Protein 2CXN (pdb70)

Secondary structure (DSSP, 8-state):
--HHHH-HHHHHHHHHHHHHGGG--HHHHHHH-TTHHHHTEEEEE-SS-EEEEE-TTSS--HHHHHHHHHHHHHTTHHHHHHHHHTT---BTTTTB---HHHHT-TT----EETTEESHHHHHHHHHHHHHHHHHHHTT-SB-TTS-B--EEEEE--GGGTHHHHHHHHHTGGGGTTSPEEEEE--SSHHHHHHHHTT--TTTEEEEEE-SSS--HHHHHHHHHHHHHHHHHH--GGGGGGTEEEEES-HHHHHHHT--GGGEEE--TTS-GGG-TTTGGGHHHHHHH-HHHHHHHHHHHHHHHHHHHHS-GGG-HHHHHHHHHHIIIIIS---EEEEEES-GGGTTHHHHHIIIIIIHH---B-TTSPBPSS--PPEEE---TTTTHHHHHHHHHHSS----EEEEEEEE-S---GGGHHHHHHHHHHHHHHHHHHH-B-HHHHHHHHHHTT--HHHHHHHGGGG-B-----EEEEEEEE--HHHHHHHHHHHHHHHHHHHHHHT--TT--GGGHHHHHHHHHHGGGGSSSSPP-SS-HHHHHHHHHHHHHTT---/--TTTT-HHHHHHHHHHHHHGGG--HHHHHHH-TTHHHHTEEEEE-SS-EEEEE-TTSS--HHHHHHHHHHHHHTTHHHHHHHHHTT---BTTTTB---HHHHT-TT----EETTEESHHHHHHHHHHHHHHHHHHHTT-SB-TTSPBP-EEEEE--GGGTHHHHHHHHHTGGG-TTSPEEEEE--SSHHHHHHHHHT--TTTEEEEEE-SSS--HHHHHHHHHHHHHHHHHH--GGGGGGTEEEESS-HHHHHHHT--GGGEE---TTS-GGG-TTTGGGHHHHHHH-HHHHHHHHHHHHHHHHHHHHS-GGG-HHHHHHHHHHIIIIIS---EEEEEES-GGGTTHHHHHIIIIIIHH---B-TTSPBPSS--PPEEE---TTGGGGTTHHHHHHSS----EEEEEEEE-S--HHHHHHHHHHHHHHHHHHHHHHH-B-HHHHHHHHHHTT--HHHHHHHHHHH-B-----EEEEEEEE--HHHHHHHHHHHHHHHHHHHHHHT--TT--GGGHHHHHHHHHHGGGSSSSPPP-SS-HHHHHHHHHHHHHTT---

Foldseek 3Di:
DFDLVVQPLNVVLLVCLVVPLVVQALVVVCVVDVCLQVQAWAWDDLVVWTKIWGQSLASDDPVSLVSLLVLLVSLPVLVVLVCLQQFNQLLPVVSGHAPLLLLLQPVLDFRDHPRDGPNVLSVVLLVLLQVVLCCQLVQNQFAPVGGHAQEEEEQEEDLLFLLLVLLCLLAVVLQVSFHHYHYAYALPVVRLVVVVVPDDLRRYAYEQEDAALPDPSRLVSVVVVVVVSCVPNVDLVSCQSHYAYEYQDPPSCVVSSYDPSRYRYDDPSQFSLSDCSGPSVSSVCRRNNSVLSSLLSQLLNSLSCLQNPPRLSNRQLSSLLSSVCCCCFNVNAQEEEEEEQDSSSFSVQVSVQCLQCQQWVDAAFPVRDGFPGDITHRTYYGYPPVRVVPCVCCVFDNDHQYEYEYEYAPDDPDCPPVNVVVVVSVVCSVVSSVCLSNWAALVRQLVVCVVVVDDPVRSVVCRVVRTTPHSRGYIYMYMHYSGSSNVSNVVSSNSSSSVSRCSSSRHGSRDRPPVPVVVVVCVVCVVVLPDLDQDDPDPPVVSVVSNVCSVPVPDDD/DDPLVPDVLNVVLLVCLVVPLVVQALVVQCVVDVCLQVQQWAWDDLVVWTKIWGQSLASDDPVSLVSLLVLLVSLCVLVVLVCLQQQHQQLPVVSGHAPLLLLLQPVLDFRDHPRDGCNVVSVVLLVLLQVVLCCQLVQVQFAPVGGHAQEEEEFEEDLLFLLLVLLCLLAVVLQVSFHHYHYAYDLPVVRLVVVCVPDDLRHYAYEQEDAQCVPVSSVSSVVVVVVVSCVVNVDLQSNQSRYAYAYDNQPSCVVSSHDSSRHRYDDPSQFSLSDCSGVSVSSVCRRNNSVLSSLLSQLLNSLSCLQNPDSLSNRQLSSLLSSVCCCCFNVNAQEEEEEEQDSSSFSVQVSVQCLQCQQWVDAAFPVRDGFPTDITHRTYYGYPPVCVVPPVCCVFDNDHQYEYEYEYAPDDPDCPPVNPVVVVSVVCSVVSQVCLSPWADLVRLLVVCVVVVDDPVRSVVCRVVRTTPHSRGYIYIYMHYSGSSNNSNVVSSNSSSSVSRCSSSNHGSRDRPPVPVVVVVCVVCVVVLPDQDQDDPDPPVVSVVSNCCSVPVVDDD

CATH classification: 3.40.50.10490 (+2 more: 3.40.50.10490, 1.10.1390.10)

Organism: Mus musculus (NCBI:txid10090)

Structure (mmCIF, N/CA/C/O backbone):
data_2CXN
#
_entry.id   2CXN
#
_cell.length_a   69.951
_cell.length_b   116.025
_cell.length_c   73.208
_cell.angle_alpha   90.00
_cell.angle_beta   101.67
_cell.angle_gamma   90.00
#
_symmetry.space_group_name_H-M   'P 1 21 1'
#
loop_
_entity.id
_entity.type
_entity.pdbx_description
1 polymer 'Glucose-6-phosphate isomerase'
2 non-polymer 'PHOSPHATE ION'
3 non-polymer GLYCEROL
4 water water
#
loop_
_atom_site.group_PDB
_atom_site.id
_atom_site.type_symbol
_atom_site.label_atom_id
_atom_site.label_alt_id
_atom_site.label_comp_id
_atom_site.label_asym_id
_atom_site.label_entity_id
_atom_site.label_seq_id
_atom_site.pdbx_PDB_ins_code
_atom_site.Cartn_x
_atom_site.Cartn_y
_atom_site.Cartn_z
_atom_site.occupancy
_atom_site.B_iso_or_equiv
_atom_site.auth_seq_id
_atom_site.auth_comp_id
_atom_site.auth_asym_id
_atom_site.auth_atom_id
_atom_site.pdbx_PDB_model_num
ATOM 1 N N . MET A 1 1 ? 8.200 -25.983 -9.185 1.00 22.34 1 MET A N 1
ATOM 2 C CA . MET A 1 1 ? 9.371 -25.215 -8.667 1.00 21.90 1 MET A CA 1
ATOM 3 C C . MET A 1 1 ? 9.476 -23.837 -9.333 1.00 20.98 1 MET A C 1
ATOM 4 O O . MET A 1 1 ? 8.571 -23.414 -10.057 1.00 21.21 1 MET A O 1
ATOM 9 N N . ALA A 1 2 ? 10.579 -23.139 -9.077 1.00 19.69 2 ALA A N 1
ATOM 10 C CA . ALA A 1 2 ? 10.776 -21.782 -9.580 1.00 18.43 2 ALA A CA 1
ATOM 11 C C . ALA A 1 2 ? 11.885 -21.746 -10.629 1.00 17.52 2 ALA A C 1
ATOM 12 O O . ALA A 1 2 ? 12.647 -22.704 -10.757 1.00 17.17 2 ALA A O 1
ATOM 14 N N . ALA A 1 3 ? 11.978 -20.640 -11.367 1.00 16.69 3 ALA A N 1
ATOM 15 C CA . ALA A 1 3 ? 12.944 -20.512 -12.461 1.00 16.24 3 ALA A CA 1
ATOM 16 C C . ALA A 1 3 ? 14.394 -20.784 -12.046 1.00 15.99 3 ALA A C 1
ATOM 17 O O . ALA A 1 3 ? 15.109 -21.511 -12.735 1.00 15.82 3 ALA A O 1
ATOM 19 N N . LEU A 1 4 ? 14.830 -20.212 -10.924 1.00 15.68 4 LEU A N 1
ATOM 20 C CA . LEU A 1 4 ? 16.213 -20.399 -10.484 1.00 15.40 4 LEU A CA 1
ATOM 21 C C . LEU A 1 4 ? 16.528 -21.859 -10.149 1.00 15.44 4 LEU A C 1
ATOM 22 O O . LEU A 1 4 ? 17.532 -22.404 -10.616 1.00 15.18 4 LEU A O 1
ATOM 27 N N . THR A 1 5 ? 15.667 -22.487 -9.353 1.00 15.48 5 THR A N 1
ATOM 28 C CA . THR A 1 5 ? 15.906 -23.861 -8.909 1.00 15.84 5 THR A CA 1
ATOM 29 C C . THR A 1 5 ? 15.759 -24.886 -10.035 1.00 16.00 5 THR A C 1
ATOM 30 O O . THR A 1 5 ? 16.379 -25.948 -9.988 1.00 16.09 5 THR A O 1
ATOM 34 N N . ARG A 1 6 ? 14.955 -24.555 -11.044 1.00 16.20 6 ARG A N 1
ATOM 35 C CA . ARG A 1 6 ? 14.779 -25.409 -12.221 1.00 16.65 6 ARG A CA 1
ATOM 36 C C . ARG A 1 6 ? 15.948 -25.288 -13.199 1.00 16.60 6 ARG A C 1
ATOM 37 O O . ARG A 1 6 ? 16.125 -26.137 -14.074 1.00 16.87 6 ARG A O 1
ATOM 45 N N . ASN A 1 7 ? 16.740 -24.231 -13.043 1.00 16.28 7 ASN A N 1
ATOM 46 C CA . ASN A 1 7 ? 17.851 -23.931 -13.943 1.00 16.32 7 ASN A CA 1
ATOM 47 C C . ASN A 1 7 ? 19.032 -24.892 -13.735 1.00 16.55 7 ASN A C 1
ATOM 48 O O . ASN A 1 7 ? 19.521 -25.035 -12.615 1.00 16.44 7 ASN A O 1
ATOM 53 N N . PRO A 1 8 ? 19.488 -25.547 -14.808 1.00 16.87 8 PRO A N 1
ATOM 54 C CA . PRO A 1 8 ? 20.547 -26.564 -14.700 1.00 17.08 8 PRO A CA 1
ATOM 55 C C . PRO A 1 8 ? 21.911 -26.001 -14.278 1.00 16.98 8 PRO A C 1
ATOM 56 O O . PRO A 1 8 ? 22.679 -26.712 -13.622 1.00 17.27 8 PRO A O 1
ATOM 60 N N . GLN A 1 9 ? 22.200 -24.755 -14.645 1.00 17.15 9 GLN A N 1
ATOM 61 C CA . GLN A 1 9 ? 23.444 -24.098 -14.244 1.00 17.05 9 GLN A CA 1
ATOM 62 C C . GLN A 1 9 ? 23.440 -23.817 -12.743 1.00 16.80 9 GLN A C 1
ATOM 63 O O . GLN A 1 9 ? 24.485 -23.880 -12.095 1.00 16.82 9 GLN A O 1
ATOM 69 N N . PHE A 1 10 ? 22.262 -23.515 -12.193 1.00 16.39 10 PHE A N 1
ATOM 70 C CA . PHE A 1 10 ? 22.138 -23.332 -10.752 1.00 16.02 10 PHE A CA 1
ATOM 71 C C . PHE A 1 10 ? 22.319 -24.643 -9.996 1.00 15.99 10 PHE A C 1
ATOM 72 O O . PHE A 1 10 ? 23.017 -24.687 -8.985 1.00 15.54 10 PHE A O 1
ATOM 80 N N . GLN A 1 11 ? 21.693 -25.713 -10.483 1.00 16.06 11 GLN A N 1
ATOM 81 C CA . GLN A 1 11 ? 21.819 -27.007 -9.815 1.00 16.62 11 GLN A CA 1
ATOM 82 C C . GLN A 1 11 ? 23.266 -27.507 -9.833 1.00 16.62 11 GLN A C 1
ATOM 83 O O . GLN A 1 11 ? 23.730 -28.102 -8.859 1.00 16.40 11 GLN A O 1
ATOM 89 N N . LYS A 1 12 ? 23.975 -27.234 -10.928 1.00 16.98 12 LYS A N 1
ATOM 90 C CA . LYS A 1 12 ? 25.400 -27.554 -11.038 1.00 17.32 12 LYS A CA 1
ATOM 91 C C . LYS A 1 12 ? 26.221 -26.791 -9.993 1.00 17.11 12 LYS A C 1
ATOM 92 O O . LYS A 1 12 ? 27.100 -27.361 -9.345 1.00 17.02 12 LYS A O 1
ATOM 98 N N . LEU A 1 13 ? 25.916 -25.504 -9.834 1.00 16.85 13 LEU A N 1
ATOM 99 C CA . LEU A 1 13 ? 26.579 -24.646 -8.855 1.00 16.82 13 LEU A CA 1
ATOM 100 C C . LEU A 1 13 ? 26.352 -25.148 -7.426 1.00 16.60 13 LEU A C 1
ATOM 101 O O . LEU A 1 13 ? 27.290 -25.224 -6.626 1.00 16.14 13 LEU A O 1
ATOM 106 N N . LEU A 1 14 ? 25.105 -25.495 -7.121 1.00 16.76 14 LEU A N 1
ATOM 107 C CA . LEU A 1 14 ? 24.735 -26.006 -5.806 1.00 17.04 14 LEU A CA 1
ATOM 108 C C . LEU A 1 14 ? 25.420 -27.339 -5.498 1.00 17.09 14 LEU A C 1
ATOM 109 O O . LEU A 1 14 ? 25.912 -27.547 -4.387 1.00 17.00 14 LEU A O 1
ATOM 114 N N . GLU A 1 15 ? 25.452 -28.229 -6.489 1.00 17.22 15 GLU A N 1
ATOM 115 C CA . GLU A 1 15 ? 26.142 -29.511 -6.365 1.00 17.61 15 GLU A CA 1
ATOM 116 C C . GLU A 1 15 ? 27.634 -29.311 -6.113 1.00 17.04 15 GLU A C 1
ATOM 117 O O . GLU A 1 15 ? 28.218 -29.984 -5.261 1.00 16.98 15 GLU A O 1
ATOM 123 N N . TRP A 1 16 ? 28.239 -28.379 -6.850 1.00 16.62 16 TRP A N 1
ATOM 124 C CA . TRP A 1 16 ? 29.648 -28.042 -6.662 1.00 16.26 16 TRP A CA 1
ATOM 125 C C . TRP A 1 16 ? 29.888 -27.528 -5.247 1.00 16.20 16 TRP A C 1
ATOM 126 O O . TRP A 1 16 ? 30.849 -27.926 -4.590 1.00 15.84 16 TRP A O 1
ATOM 137 N N . HIS A 1 17 ? 29.003 -26.649 -4.781 1.00 15.96 17 HIS A N 1
ATOM 138 C CA . HIS A 1 17 ? 29.090 -26.119 -3.425 1.00 16.05 17 HIS A CA 1
ATOM 139 C C . HIS A 1 17 ? 29.068 -27.243 -2.385 1.00 16.49 17 HIS A C 1
ATOM 140 O O . HIS A 1 17 ? 29.892 -27.265 -1.472 1.00 16.22 17 HIS A O 1
ATOM 147 N N . ARG A 1 18 ? 28.133 -28.178 -2.541 1.00 17.20 18 ARG A N 1
ATOM 148 C CA . ARG A 1 18 ? 28.012 -29.319 -1.635 1.00 18.28 18 ARG A CA 1
ATOM 149 C C . ARG A 1 18 ? 29.291 -30.157 -1.569 1.00 18.31 18 ARG A C 1
ATOM 150 O O . ARG A 1 18 ? 29.712 -30.574 -0.487 1.00 18.35 18 ARG A O 1
ATOM 158 N N . ALA A 1 19 ? 29.905 -30.385 -2.727 1.00 18.63 19 ALA A N 1
ATOM 159 C CA . ALA A 1 19 ? 31.073 -31.257 -2.832 1.00 18.89 19 ALA A CA 1
ATOM 160 C C . ALA A 1 19 ? 32.399 -30.569 -2.504 1.00 19.05 19 ALA A C 1
ATOM 161 O O . ALA A 1 19 ? 33.335 -31.219 -2.029 1.00 19.21 19 ALA A O 1
ATOM 163 N N . ASN A 1 20 ? 32.480 -29.262 -2.751 1.00 18.95 20 ASN A N 1
ATOM 164 C CA . ASN A 1 20 ? 33.771 -28.570 -2.755 1.00 18.96 20 ASN A CA 1
ATOM 165 C C . ASN A 1 20 ? 33.943 -27.370 -1.819 1.00 18.96 20 ASN A C 1
ATOM 166 O O . ASN A 1 20 ? 35.073 -27.016 -1.488 1.00 18.93 20 ASN A O 1
ATOM 171 N N . SER A 1 21 ? 32.845 -26.743 -1.399 1.00 18.85 21 SER A N 1
ATOM 172 C CA . SER A 1 21 ? 32.937 -25.475 -0.662 1.00 18.95 21 SER A CA 1
ATOM 173 C C . SER A 1 21 ? 33.724 -25.548 0.650 1.00 19.03 21 SER A C 1
ATOM 174 O O . SER A 1 21 ? 34.420 -24.597 1.010 1.00 18.85 21 SER A O 1
ATOM 177 N N . ALA A 1 22 ? 33.627 -26.679 1.346 1.00 19.24 22 ALA A N 1
ATOM 178 C CA . ALA A 1 22 ? 34.358 -26.893 2.598 1.00 19.48 22 ALA A CA 1
ATOM 179 C C . ALA A 1 22 ? 35.880 -26.887 2.409 1.00 19.54 22 ALA A C 1
ATOM 180 O O . ALA A 1 22 ? 36.628 -26.714 3.375 1.00 19.80 22 ALA A O 1
ATOM 182 N N . ASN A 1 23 ? 36.323 -27.065 1.165 1.00 19.56 23 ASN A N 1
ATOM 183 C CA . ASN A 1 23 ? 37.746 -27.047 0.826 1.00 19.69 23 ASN A CA 1
ATOM 184 C C . ASN A 1 23 ? 38.278 -25.658 0.465 1.00 19.28 23 ASN A C 1
ATOM 185 O O . ASN A 1 23 ? 39.476 -25.490 0.226 1.00 19.56 23 ASN A O 1
ATOM 190 N N . LEU A 1 24 ? 37.387 -24.670 0.426 1.00 18.55 24 LEU A N 1
ATOM 191 C CA . LEU A 1 24 ? 37.783 -23.288 0.171 1.00 18.02 24 LEU A CA 1
ATOM 192 C C . LEU A 1 24 ? 38.258 -22.636 1.465 1.00 17.66 24 LEU A C 1
ATOM 193 O O . LEU A 1 24 ? 37.480 -22.459 2.407 1.00 17.45 24 LEU A O 1
ATOM 198 N N . LYS A 1 25 ? 39.545 -22.301 1.504 1.00 17.12 25 LYS A N 1
ATOM 199 C CA . LYS A 1 25 ? 40.171 -21.701 2.679 1.00 17.00 25 LYS A CA 1
ATOM 200 C C . LYS A 1 25 ? 40.970 -20.475 2.253 1.00 16.61 25 LYS A C 1
ATOM 201 O O . LYS A 1 25 ? 41.996 -20.595 1.577 1.00 16.38 25 LYS A O 1
ATOM 207 N N . LEU A 1 26 ? 40.489 -19.298 2.650 1.00 16.09 26 LEU A N 1
ATOM 208 C CA . LEU A 1 26 ? 41.025 -18.026 2.162 1.00 15.83 26 LEU A CA 1
ATOM 209 C C . LEU A 1 26 ? 42.524 -17.853 2.392 1.00 15.71 26 LEU A C 1
ATOM 210 O O . LEU A 1 26 ? 43.252 -17.473 1.475 1.00 15.13 26 LEU A O 1
ATOM 215 N N . ARG A 1 27 ? 42.978 -18.135 3.611 1.00 15.82 27 ARG A N 1
ATOM 216 C CA . ARG A 1 27 ? 44.390 -18.002 3.952 1.00 16.43 27 ARG A CA 1
ATOM 217 C C . ARG A 1 27 ? 45.251 -18.805 2.979 1.00 16.28 27 ARG A C 1
ATOM 218 O O . ARG A 1 27 ? 46.266 -18.316 2.475 1.00 16.31 27 ARG A O 1
ATOM 226 N N . GLU A 1 28 ? 44.815 -20.031 2.702 1.00 16.19 28 GLU A N 1
ATOM 227 C CA . GLU A 1 28 ? 45.531 -20.932 1.809 1.00 16.36 28 GLU A CA 1
ATOM 228 C C . GLU A 1 28 ? 45.419 -20.522 0.340 1.00 15.80 28 GLU A C 1
ATOM 229 O O . GLU A 1 28 ? 46.385 -20.646 -0.412 1.00 15.93 28 GLU A O 1
ATOM 235 N N . LEU A 1 29 ? 44.254 -20.010 -0.057 1.00 15.16 29 LEU A N 1
ATOM 236 C CA . LEU A 1 29 ? 44.058 -19.502 -1.417 1.00 14.78 29 LEU A CA 1
ATOM 237 C C . LEU A 1 29 ? 45.049 -18.381 -1.742 1.00 14.50 29 LEU A C 1
ATOM 238 O O . LEU A 1 29 ? 45.651 -18.365 -2.818 1.00 14.53 29 LEU A O 1
ATOM 243 N N . PHE A 1 30 ? 45.228 -17.461 -0.798 1.00 14.00 30 PHE A N 1
ATOM 244 C CA . PHE A 1 30 ? 46.171 -16.359 -0.974 1.00 14.08 30 PHE A CA 1
ATOM 245 C C . PHE A 1 30 ? 47.633 -16.816 -0.980 1.00 14.66 30 PHE A C 1
ATOM 246 O O . PHE A 1 30 ? 48.423 -16.330 -1.784 1.00 14.52 30 PHE A O 1
ATOM 254 N N . GLU A 1 31 ? 47.980 -17.762 -0.110 1.00 15.44 31 GLU A N 1
ATOM 255 C CA . GLU A 1 31 ? 49.346 -18.288 -0.069 1.00 16.44 31 GLU A CA 1
ATOM 256 C C . GLU A 1 31 ? 49.731 -19.007 -1.357 1.00 16.62 31 GLU A C 1
ATOM 257 O O . GLU A 1 31 ? 50.864 -18.884 -1.826 1.00 16.79 31 GLU A O 1
ATOM 263 N N . ALA A 1 32 ? 48.784 -19.750 -1.924 1.00 16.79 32 ALA A N 1
ATOM 264 C CA . ALA A 1 32 ? 49.035 -20.568 -3.109 1.00 17.08 32 ALA A CA 1
ATOM 265 C C . ALA A 1 32 ? 49.134 -19.767 -4.407 1.00 17.23 32 ALA A C 1
ATOM 266 O O . ALA A 1 32 ? 49.689 -20.251 -5.398 1.00 17.68 32 ALA A O 1
ATOM 268 N N . ASP A 1 33 ? 48.607 -18.544 -4.402 1.00 17.14 33 ASP A N 1
ATOM 269 C CA . ASP A 1 33 ? 48.447 -17.782 -5.637 1.00 17.30 33 ASP A CA 1
ATOM 270 C C . ASP A 1 33 ? 48.701 -16.283 -5.435 1.00 16.67 33 ASP A C 1
ATOM 271 O O . ASP A 1 33 ? 47.796 -15.549 -5.040 1.00 16.38 33 ASP A O 1
ATOM 276 N N . PRO A 1 34 ? 49.926 -15.830 -5.713 1.00 15.99 34 PRO A N 1
ATOM 277 C CA . PRO A 1 34 ? 50.287 -14.408 -5.576 1.00 15.64 34 PRO A CA 1
ATOM 278 C C . PRO A 1 34 ? 49.475 -13.463 -6.473 1.00 15.04 34 PRO A C 1
ATOM 279 O O . PRO A 1 34 ? 49.441 -12.258 -6.209 1.00 14.78 34 PRO A O 1
ATOM 283 N N . GLU A 1 35 ? 48.826 -14.005 -7.500 1.00 14.59 35 GLU A N 1
ATOM 284 C CA . GLU A 1 35 ? 48.042 -13.206 -8.439 1.00 14.38 35 GLU A CA 1
ATOM 285 C C . GLU A 1 35 ? 46.564 -13.089 -8.050 1.00 13.47 35 GLU A C 1
ATOM 286 O O . GLU A 1 35 ? 45.762 -12.542 -8.812 1.00 13.21 35 GLU A O 1
ATOM 292 N N . ARG A 1 36 ? 46.209 -13.591 -6.869 1.00 12.69 36 ARG A N 1
ATOM 293 C CA . ARG A 1 36 ? 44.804 -13.626 -6.455 1.00 12.03 36 ARG A CA 1
ATOM 294 C C . ARG A 1 36 ? 44.115 -12.259 -6.483 1.00 11.78 36 ARG A C 1
ATOM 295 O O . ARG A 1 36 ? 43.033 -12.136 -7.053 1.00 11.79 36 ARG A O 1
ATOM 303 N N . PHE A 1 37 ? 44.731 -11.246 -5.875 1.00 11.51 37 PHE A N 1
ATOM 304 C CA . PHE A 1 37 ? 44.165 -9.896 -5.911 1.00 11.52 37 PHE A CA 1
ATOM 305 C C . PHE A 1 37 ? 43.941 -9.424 -7.349 1.00 12.09 37 PHE A C 1
ATOM 306 O O . PHE A 1 37 ? 42.860 -8.937 -7.688 1.00 11.72 37 PHE A O 1
ATOM 314 N N . ASN A 1 38 ? 44.963 -9.586 -8.190 1.00 12.69 38 ASN A N 1
ATOM 315 C CA . ASN A 1 38 ? 44.892 -9.182 -9.592 1.00 13.55 38 ASN A CA 1
ATOM 316 C C . ASN A 1 38 ? 43.770 -9.866 -10.364 1.00 13.72 38 ASN A C 1
ATOM 317 O O . ASN A 1 38 ? 43.140 -9.248 -11.228 1.00 14.44 38 ASN A O 1
ATOM 322 N N . ASN A 1 39 ? 43.524 -11.134 -10.046 1.00 13.79 39 ASN A N 1
ATOM 323 C CA . ASN A 1 39 ? 42.536 -11.935 -10.767 1.00 13.93 39 ASN A CA 1
ATOM 324 C C . ASN A 1 39 ? 41.105 -11.762 -10.266 1.00 13.35 39 ASN A C 1
ATOM 325 O O . ASN A 1 39 ? 40.158 -12.099 -10.973 1.00 13.84 39 ASN A O 1
ATOM 330 N N . PHE A 1 40 ? 40.957 -11.237 -9.050 1.00 12.58 40 PHE A N 1
ATOM 331 C CA . PHE A 1 40 ? 39.645 -11.088 -8.426 1.00 12.05 40 PHE A CA 1
ATOM 332 C C . PHE A 1 40 ? 39.396 -9.652 -7.943 1.00 11.58 40 PHE A C 1
ATOM 333 O O . PHE A 1 40 ? 38.925 -9.429 -6.824 1.00 11.10 40 PHE A O 1
ATOM 341 N N . SER A 1 41 ? 39.708 -8.682 -8.797 1.00 11.36 41 SER A N 1
ATOM 342 C CA . SER A 1 41 ? 39.416 -7.277 -8.512 1.00 11.38 41 SER A CA 1
ATOM 343 C C . SER A 1 41 ? 39.211 -6.492 -9.794 1.00 11.57 41 SER A C 1
ATOM 344 O O . SER A 1 41 ? 39.704 -6.877 -10.861 1.00 11.82 41 SER A O 1
ATOM 347 N N . LEU A 1 42 ? 38.472 -5.392 -9.681 1.00 11.59 42 LEU A N 1
ATOM 348 C CA . LEU A 1 42 ? 38.240 -4.484 -10.798 1.00 11.97 42 LEU A CA 1
ATOM 349 C C . LEU A 1 42 ? 38.632 -3.075 -10.398 1.00 11.99 42 LEU A C 1
ATOM 350 O O . LEU A 1 42 ? 38.089 -2.525 -9.439 1.00 12.15 42 LEU A O 1
ATOM 355 N N . ASN A 1 43 ? 39.582 -2.503 -11.130 1.00 11.72 43 ASN A N 1
ATOM 356 C CA . ASN A 1 43 ? 40.001 -1.126 -10.921 1.00 11.80 43 ASN A CA 1
ATOM 357 C C . ASN A 1 43 ? 39.379 -0.251 -11.998 1.00 11.83 43 ASN A C 1
ATOM 358 O O . ASN A 1 43 ? 39.882 -0.179 -13.123 1.00 12.31 43 ASN A O 1
ATOM 363 N N . LEU A 1 44 ? 38.273 0.398 -11.649 1.00 11.44 44 LEU A N 1
ATOM 364 C CA . LEU A 1 44 ? 37.507 1.183 -12.612 1.00 11.37 44 LEU A CA 1
ATOM 365 C C . LEU A 1 44 ? 37.970 2.629 -12.662 1.00 11.46 44 LEU A C 1
ATOM 366 O O . LEU A 1 44 ? 37.955 3.326 -11.649 1.00 10.99 44 LEU A O 1
ATOM 371 N N . ASN A 1 45 ? 38.385 3.069 -13.847 1.00 11.30 45 ASN A N 1
ATOM 372 C CA . ASN A 1 45 ? 38.739 4.462 -14.078 1.00 11.41 45 ASN A CA 1
ATOM 373 C C . ASN A 1 45 ? 37.562 5.206 -14.707 1.00 11.27 45 ASN A C 1
ATOM 374 O O . ASN A 1 45 ? 37.233 4.993 -15.876 1.00 11.60 45 ASN A O 1
ATOM 379 N N . THR A 1 46 ? 36.931 6.079 -13.925 1.00 10.89 46 THR A N 1
ATOM 380 C CA . THR A 1 46 ? 35.773 6.841 -14.389 1.00 11.11 46 THR A CA 1
ATOM 381 C C . THR A 1 46 ? 36.172 8.138 -15.079 1.00 11.48 46 THR A C 1
ATOM 382 O O . THR A 1 46 ? 35.304 8.862 -15.571 1.00 11.92 46 THR A O 1
ATOM 386 N N . ASN A 1 47 ? 37.475 8.428 -15.083 1.00 12.33 47 ASN A N 1
ATOM 387 C CA . ASN A 1 47 ? 38.028 9.731 -15.491 1.00 13.11 47 ASN A CA 1
ATOM 388 C C . ASN A 1 47 ? 37.722 10.878 -14.515 1.00 13.03 47 ASN A C 1
ATOM 389 O O . ASN A 1 47 ? 38.138 12.021 -14.735 1.00 13.22 47 ASN A O 1
ATOM 394 N N . HIS A 1 48 ? 37.007 10.559 -13.436 1.00 12.72 48 HIS A N 1
ATOM 395 C CA . HIS A 1 48 ? 36.754 11.497 -12.344 1.00 12.48 48 HIS A CA 1
ATOM 396 C C . HIS A 1 48 ? 37.028 10.802 -11.013 1.00 11.86 48 HIS A C 1
ATOM 397 O O . HIS A 1 48 ? 36.356 11.044 -10.005 1.00 11.73 48 HIS A O 1
ATOM 404 N N . GLY A 1 49 ? 38.041 9.941 -11.027 1.00 11.07 49 GLY A N 1
ATOM 405 C CA . GLY A 1 49 ? 38.389 9.139 -9.872 1.00 10.59 49 GLY A CA 1
ATOM 406 C C . GLY A 1 49 ? 38.294 7.664 -10.193 1.00 9.98 49 GLY A C 1
ATOM 407 O O . GLY A 1 49 ? 37.657 7.266 -11.171 1.00 9.90 49 GLY A O 1
ATOM 408 N N . HIS A 1 50 ? 38.939 6.854 -9.365 1.00 9.63 50 HIS A N 1
ATOM 409 C CA . HIS A 1 50 ? 38.918 5.406 -9.538 1.00 9.58 50 HIS A CA 1
ATOM 410 C C . HIS A 1 50 ? 38.050 4.752 -8.476 1.00 9.29 50 HIS A C 1
ATOM 411 O O . HIS A 1 50 ? 37.973 5.234 -7.347 1.00 9.06 50 HIS A O 1
ATOM 418 N N . ILE A 1 51 ? 37.398 3.657 -8.857 1.00 9.11 51 ILE A N 1
ATOM 419 C CA . ILE A 1 51 ? 36.699 2.795 -7.912 1.00 9.10 51 ILE A CA 1
ATOM 420 C C . ILE A 1 51 ? 37.294 1.400 -8.019 1.00 8.98 51 ILE A C 1
ATOM 421 O O . ILE A 1 51 ? 37.194 0.754 -9.067 1.00 9.40 51 ILE A O 1
ATOM 426 N N . LEU A 1 52 ? 37.918 0.950 -6.937 1.00 8.76 52 LEU A N 1
ATOM 427 C CA . LEU A 1 52 ? 38.460 -0.398 -6.870 1.00 8.68 52 LEU A CA 1
ATOM 428 C C . LEU A 1 52 ? 37.464 -1.297 -6.155 1.00 8.63 52 LEU A C 1
ATOM 429 O O . LEU A 1 52 ? 37.145 -1.079 -4.986 1.00 8.70 52 LEU A O 1
ATOM 434 N N . VAL A 1 53 ? 36.958 -2.286 -6.881 1.00 8.60 53 VAL A N 1
ATOM 435 C CA . VAL A 1 53 ? 36.087 -3.304 -6.314 1.00 8.76 53 VAL A CA 1
ATOM 436 C C . VAL A 1 53 ? 36.928 -4.563 -6.146 1.00 8.70 53 VAL A C 1
ATOM 437 O O . VAL A 1 53 ? 37.171 -5.302 -7.105 1.00 8.89 53 VAL A O 1
ATOM 441 N N . ASP A 1 54 ? 37.401 -4.779 -4.925 1.00 8.48 54 ASP A N 1
ATOM 442 C CA . ASP A 1 54 ? 38.261 -5.912 -4.618 1.00 8.71 54 ASP A CA 1
ATOM 443 C C . ASP A 1 54 ? 37.415 -7.018 -4.006 1.00 8.62 54 ASP A C 1
ATOM 444 O O . ASP A 1 54 ? 36.989 -6.920 -2.854 1.00 8.71 54 ASP A O 1
ATOM 449 N N . TYR A 1 55 ? 37.162 -8.064 -4.789 1.00 8.71 55 TYR A N 1
ATOM 450 C CA . TYR A 1 55 ? 36.355 -9.188 -4.324 1.00 8.77 55 TYR A CA 1
ATOM 451 C C . TYR A 1 55 ? 37.193 -10.442 -4.066 1.00 8.75 55 TYR A C 1
ATOM 452 O O . TYR A 1 55 ? 36.666 -11.553 -4.012 1.00 8.77 55 TYR A O 1
ATOM 461 N N . SER A 1 56 ? 38.495 -10.251 -3.875 1.00 8.69 56 SER A N 1
ATOM 462 C CA . SER A 1 56 ? 39.417 -11.375 -3.728 1.00 8.76 56 SER A CA 1
ATOM 463 C C . SER A 1 56 ? 39.317 -12.102 -2.384 1.00 8.73 56 SER A C 1
ATOM 464 O O . SER A 1 56 ? 39.675 -13.279 -2.287 1.00 9.13 56 SER A O 1
ATOM 467 N N . LYS A 1 57 ? 38.820 -11.419 -1.352 1.00 8.73 57 LYS A N 1
ATOM 468 C CA . LYS A 1 57 ? 38.644 -12.052 -0.041 1.00 9.02 57 LYS A CA 1
ATOM 469 C C . LYS A 1 57 ? 37.296 -12.773 0.069 1.00 9.50 57 LYS A C 1
ATOM 470 O O . LYS A 1 57 ? 36.731 -12.877 1.154 1.00 10.18 57 LYS A O 1
ATOM 476 N N . ASN A 1 58 ? 36.791 -13.258 -1.065 1.00 10.13 58 ASN A N 1
ATOM 477 C CA . ASN A 1 58 ? 35.576 -14.064 -1.107 1.00 10.10 58 ASN A CA 1
ATOM 478 C C . ASN A 1 58 ? 35.873 -15.549 -1.263 1.00 10.46 58 ASN A C 1
ATOM 479 O O . ASN A 1 58 ? 36.929 -15.932 -1.775 1.00 10.57 58 ASN A O 1
ATOM 484 N N . LEU A 1 59 ? 34.932 -16.381 -0.828 1.00 10.57 59 LEU A N 1
ATOM 485 C CA . LEU A 1 59 ? 35.095 -17.832 -0.901 1.00 11.08 59 LEU A CA 1
ATOM 486 C C . LEU A 1 59 ? 34.782 -18.321 -2.315 1.00 11.21 59 LEU A C 1
ATOM 487 O O . LEU A 1 59 ? 33.769 -18.987 -2.559 1.00 11.20 59 LEU A O 1
ATOM 492 N N . VAL A 1 60 ? 35.661 -17.954 -3.245 1.00 11.60 60 VAL A N 1
ATOM 493 C CA . VAL A 1 60 ? 35.482 -18.262 -4.661 1.00 11.95 60 VAL A CA 1
ATOM 494 C C . VAL A 1 60 ? 36.805 -18.633 -5.322 1.00 12.22 60 VAL A C 1
ATOM 495 O O . VAL A 1 60 ? 37.879 -18.213 -4.884 1.00 12.06 60 VAL A O 1
ATOM 499 N N . SER A 1 61 ? 36.700 -19.429 -6.380 1.00 12.80 61 SER A N 1
ATOM 500 C CA . SER A 1 61 ? 37.816 -19.730 -7.264 1.00 13.23 61 SER A CA 1
ATOM 501 C C . SER A 1 61 ? 37.410 -19.306 -8.670 1.00 13.48 61 SER A C 1
ATOM 502 O O . SER A 1 61 ? 36.267 -18.890 -8.888 1.00 13.03 61 SER A O 1
ATOM 505 N N . LYS A 1 62 ? 38.335 -19.411 -9.624 1.00 13.91 62 LYS A N 1
ATOM 506 C CA . LYS A 1 62 ? 38.034 -19.116 -11.025 1.00 14.72 62 LYS A CA 1
ATOM 507 C C . LYS A 1 62 ? 36.832 -19.930 -11.512 1.00 14.62 62 LYS A C 1
ATOM 508 O O . LYS A 1 62 ? 35.972 -19.415 -12.226 1.00 14.69 62 LYS A O 1
ATOM 514 N N . GLU A 1 63 ? 36.782 -21.194 -11.099 1.00 14.75 63 GLU A N 1
ATOM 515 C CA . GLU A 1 63 ? 35.716 -22.117 -11.480 1.00 15.01 63 GLU A CA 1
ATOM 516 C C . GLU A 1 63 ? 34.355 -21.657 -10.958 1.00 14.41 63 GLU A C 1
ATOM 517 O O . GLU A 1 63 ? 33.365 -21.678 -11.694 1.00 14.41 63 GLU A O 1
ATOM 523 N N . VAL A 1 64 ? 34.316 -21.232 -9.695 1.00 13.83 64 VAL A N 1
ATOM 524 C CA . VAL A 1 64 ? 33.090 -20.702 -9.098 1.00 13.11 64 VAL A CA 1
ATOM 525 C C . VAL A 1 64 ? 32.615 -19.460 -9.853 1.00 12.79 64 VAL A C 1
ATOM 526 O O . VAL A 1 64 ? 31.439 -19.354 -10.203 1.00 12.37 64 VAL A O 1
ATOM 530 N N . MET A 1 65 ? 33.535 -18.534 -10.119 1.00 12.51 65 MET A N 1
ATOM 531 C CA . MET A 1 65 ? 33.195 -17.316 -10.849 1.00 12.73 65 MET A CA 1
ATOM 532 C C . MET A 1 65 ? 32.681 -17.616 -12.260 1.00 13.00 65 MET A C 1
ATOM 533 O O . MET A 1 65 ? 31.721 -16.995 -12.714 1.00 12.97 65 MET A O 1
ATOM 538 N N . GLN A 1 66 ? 33.304 -18.586 -12.932 1.00 13.39 66 GLN A N 1
ATOM 539 C CA . GLN A 1 66 ? 32.857 -19.026 -14.256 1.00 14.15 66 GLN A CA 1
ATOM 540 C C . GLN A 1 66 ? 31.427 -19.570 -14.222 1.00 13.75 66 GLN A C 1
ATOM 541 O O . GLN A 1 66 ? 30.606 -19.222 -15.072 1.00 13.90 66 GLN A O 1
ATOM 547 N N . MET A 1 67 ? 31.136 -20.408 -13.229 1.00 13.63 67 MET A N 1
ATOM 548 C CA . MET A 1 67 ? 29.803 -20.991 -13.077 1.00 13.59 67 MET A CA 1
ATOM 549 C C . MET A 1 67 ? 28.750 -19.927 -12.784 1.00 13.35 67 MET A C 1
ATOM 550 O O . MET A 1 67 ? 27.636 -19.991 -13.303 1.00 13.29 67 MET A O 1
ATOM 555 N N . LEU A 1 68 ? 29.116 -18.951 -11.956 1.00 13.03 68 LEU A N 1
ATOM 556 C CA . LEU A 1 68 ? 28.218 -17.850 -11.609 1.00 12.76 68 LEU A CA 1
ATOM 557 C C . LEU A 1 68 ? 27.886 -16.981 -12.824 1.00 12.84 68 LEU A C 1
ATOM 558 O O . LEU A 1 68 ? 26.725 -16.638 -13.043 1.00 12.86 68 LEU A O 1
ATOM 563 N N . VAL A 1 69 ? 28.905 -16.640 -13.612 1.00 13.17 69 VAL A N 1
ATOM 564 C CA . VAL A 1 69 ? 28.703 -15.866 -14.840 1.00 13.76 69 VAL A CA 1
ATOM 565 C C . VAL A 1 69 ? 27.832 -16.629 -15.846 1.00 14.02 69 VAL A C 1
ATOM 566 O O . VAL A 1 69 ? 26.941 -16.046 -16.469 1.00 14.00 69 VAL A O 1
ATOM 570 N N . GLU A 1 70 ? 28.081 -17.931 -15.985 1.00 14.52 70 GLU A N 1
ATOM 571 C CA . GLU A 1 70 ? 27.264 -18.786 -16.850 1.00 15.02 70 GLU A CA 1
ATOM 572 C C . GLU A 1 70 ? 25.806 -18.814 -16.398 1.00 14.71 70 GLU A C 1
ATOM 573 O O . GLU A 1 70 ? 24.892 -18.811 -17.225 1.00 14.86 70 GLU A O 1
ATOM 579 N N . LEU A 1 71 ? 25.599 -18.834 -15.082 1.00 14.18 71 LEU A N 1
ATOM 580 C CA . LEU A 1 71 ? 24.255 -18.780 -14.512 1.00 13.91 71 LEU A CA 1
ATOM 581 C C . LEU A 1 71 ? 23.553 -17.465 -14.850 1.00 13.75 71 LEU A C 1
ATOM 582 O O . LEU A 1 71 ? 22.380 -17.468 -15.217 1.00 13.39 71 LEU A O 1
ATOM 587 N N . ALA A 1 72 ? 24.273 -16.348 -14.736 1.00 13.59 72 ALA A N 1
ATOM 588 C CA . ALA A 1 72 ? 23.731 -15.043 -15.122 1.00 13.77 72 ALA A CA 1
ATOM 589 C C . ALA A 1 72 ? 23.276 -15.028 -16.587 1.00 14.03 72 ALA A C 1
ATOM 590 O O . ALA A 1 72 ? 22.193 -14.534 -16.905 1.00 13.79 72 ALA A O 1
ATOM 592 N N . LYS A 1 73 ? 24.099 -15.590 -17.469 1.00 14.60 73 LYS A N 1
ATOM 593 C CA . LYS A 1 73 ? 23.760 -15.689 -18.887 1.00 15.31 73 LYS A CA 1
ATOM 594 C C . LYS A 1 73 ? 22.522 -16.555 -19.110 1.00 15.33 73 LYS A C 1
ATOM 595 O O . LYS A 1 73 ? 21.624 -16.179 -19.867 1.00 15.46 73 LYS A O 1
ATOM 601 N N . SER A 1 74 ? 22.478 -17.698 -18.426 1.00 15.42 74 SER A N 1
ATOM 602 C CA . SER A 1 74 ? 21.360 -18.635 -18.511 1.00 15.72 74 SER A CA 1
ATOM 603 C C . SER A 1 74 ? 20.051 -18.052 -17.973 1.00 15.53 74 SER A C 1
ATOM 604 O O . SER A 1 74 ? 18.965 -18.461 -18.390 1.00 15.86 74 SER A O 1
ATOM 607 N N . ARG A 1 75 ? 20.162 -17.101 -17.048 1.00 14.89 75 ARG A N 1
ATOM 608 C CA . ARG A 1 75 ? 18.990 -16.435 -16.479 1.00 14.49 75 ARG A CA 1
ATOM 609 C C . ARG A 1 75 ? 18.557 -15.185 -17.262 1.00 14.36 75 ARG A C 1
ATOM 610 O O . ARG A 1 75 ? 17.602 -14.506 -16.877 1.00 14.65 75 ARG A O 1
ATOM 618 N N . GLY A 1 76 ? 19.261 -14.889 -18.355 1.00 14.15 76 GLY A N 1
ATOM 619 C CA . GLY A 1 76 ? 18.899 -13.801 -19.251 1.00 13.99 76 GLY A CA 1
ATOM 620 C C . GLY A 1 76 ? 19.097 -12.400 -18.694 1.00 13.64 76 GLY A C 1
ATOM 621 O O . GLY A 1 76 ? 18.308 -11.497 -18.981 1.00 13.96 76 GLY A O 1
ATOM 622 N N . VAL A 1 77 ? 20.158 -12.219 -17.913 1.00 13.54 77 VAL A N 1
ATOM 623 C CA . VAL A 1 77 ? 20.465 -10.927 -17.294 1.00 13.36 77 VAL A CA 1
ATOM 624 C C . VAL A 1 77 ? 20.667 -9.810 -18.329 1.00 13.34 77 VAL A C 1
ATOM 625 O O . VAL A 1 77 ? 20.109 -8.724 -18.187 1.00 13.21 77 VAL A O 1
ATOM 629 N N . GLU A 1 78 ? 21.439 -10.086 -19.378 1.00 13.33 78 GLU A N 1
ATOM 630 C CA . GLU A 1 78 ? 21.740 -9.066 -20.383 1.00 13.50 78 GLU A CA 1
ATOM 631 C C . GLU A 1 78 ? 20.487 -8.570 -21.104 1.00 13.25 78 GLU A C 1
ATOM 632 O O . GLU A 1 78 ? 20.295 -7.365 -21.262 1.00 13.17 78 GLU A O 1
ATOM 638 N N . ALA A 1 79 ? 19.633 -9.504 -21.523 1.00 13.00 79 ALA A N 1
ATOM 639 C CA . ALA A 1 79 ? 18.386 -9.155 -22.199 1.00 12.77 79 ALA A CA 1
ATOM 640 C C . ALA A 1 79 ? 17.453 -8.365 -21.280 1.00 12.50 79 ALA A C 1
ATOM 641 O O . ALA A 1 79 ? 16.836 -7.389 -21.706 1.00 12.58 79 ALA A O 1
ATOM 643 N N . ALA A 1 80 ? 17.369 -8.782 -20.017 1.00 12.26 80 ALA A N 1
ATOM 644 C CA . ALA A 1 80 ? 16.534 -8.087 -19.038 1.00 11.87 80 ALA A CA 1
ATOM 645 C C . ALA A 1 80 ? 17.019 -6.655 -18.799 1.00 11.73 80 ALA A C 1
ATOM 646 O O . ALA A 1 80 ? 16.214 -5.725 -18.721 1.00 11.51 80 ALA A O 1
ATOM 648 N N . ARG A 1 81 ? 18.336 -6.493 -18.694 1.00 11.61 81 ARG A N 1
ATOM 649 C CA . ARG A 1 81 ? 18.954 -5.178 -18.545 1.00 11.70 81 ARG A CA 1
ATOM 650 C C . ARG A 1 81 ? 18.616 -4.274 -19.728 1.00 12.04 81 ARG A C 1
ATOM 651 O O . ARG A 1 81 ? 18.193 -3.129 -19.549 1.00 11.49 81 ARG A O 1
ATOM 659 N N . ASP A 1 82 ? 18.798 -4.801 -20.938 1.00 12.44 82 ASP A N 1
ATOM 660 C CA . ASP A 1 82 ? 18.506 -4.051 -22.152 1.00 13.25 82 ASP A CA 1
ATOM 661 C C . ASP A 1 82 ? 17.042 -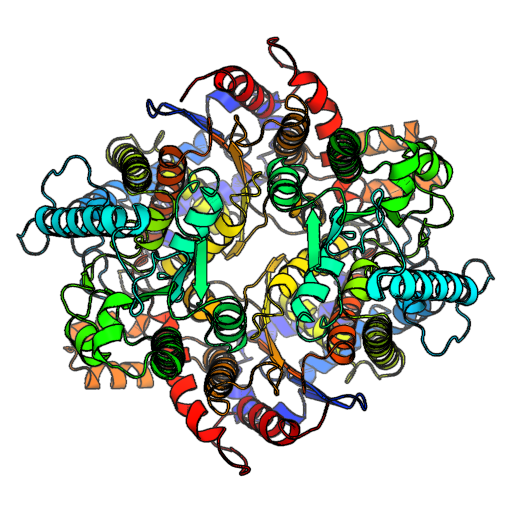3.609 -22.192 1.00 13.25 82 ASP A C 1
ATOM 662 O O . ASP A 1 82 ? 16.740 -2.487 -22.606 1.00 13.58 82 ASP A O 1
ATOM 667 N N . ASN A 1 83 ? 16.147 -4.488 -21.740 1.00 13.29 83 ASN A N 1
ATOM 668 C CA . ASN A 1 83 ? 14.720 -4.182 -21.657 1.00 13.68 83 ASN A CA 1
ATOM 669 C C . ASN A 1 83 ? 14.399 -3.057 -20.677 1.00 13.08 83 ASN A C 1
ATOM 670 O O . ASN A 1 83 ? 13.543 -2.219 -20.953 1.00 13.25 83 ASN A O 1
ATOM 675 N N . MET A 1 84 ? 15.079 -3.045 -19.530 1.00 12.64 84 MET A N 1
ATOM 676 C CA . MET A 1 84 ? 14.936 -1.939 -18.590 1.00 12.21 84 MET A CA 1
ATOM 677 C C . MET A 1 84 ? 15.344 -0.623 -19.248 1.00 12.09 84 MET A C 1
ATOM 678 O O . MET A 1 84 ? 14.592 0.352 -19.218 1.00 12.16 84 MET A O 1
ATOM 683 N N . PHE A 1 85 ? 16.527 -0.617 -19.859 1.00 12.25 85 PHE A N 1
ATOM 684 C CA . PHE A 1 85 ? 17.102 0.592 -20.446 1.00 12.54 85 PHE A CA 1
ATOM 685 C C . PHE A 1 85 ? 16.311 1.119 -21.648 1.00 12.94 85 PHE A C 1
ATOM 686 O O . PHE A 1 85 ? 16.380 2.308 -21.962 1.00 13.31 85 PHE A O 1
ATOM 694 N N . SER A 1 86 ? 15.566 0.237 -22.313 1.00 13.27 86 SER A N 1
ATOM 695 C CA . SER A 1 86 ? 14.816 0.614 -23.515 1.00 13.74 86 SER A CA 1
ATOM 696 C C . SER A 1 86 ? 13.390 1.088 -23.224 1.00 13.58 86 SER A C 1
ATOM 697 O O . SER A 1 86 ? 12.674 1.517 -24.131 1.00 13.67 86 SER A O 1
ATOM 700 N N . GLY A 1 87 ? 12.975 1.003 -21.964 1.00 13.42 87 GLY A N 1
ATOM 701 C CA . GLY A 1 87 ? 11.653 1.457 -21.571 1.00 13.26 87 GLY A CA 1
ATOM 702 C C . GLY A 1 87 ? 10.555 0.409 -21.642 1.00 13.34 87 GLY A C 1
ATOM 703 O O . GLY A 1 87 ? 9.374 0.748 -21.568 1.00 13.30 87 GLY A O 1
ATOM 704 N N . SER A 1 88 ? 10.942 -0.857 -21.793 1.00 13.41 88 SER A N 1
ATOM 705 C CA . SER A 1 88 ? 10.006 -1.978 -21.723 1.00 13.82 88 SER A CA 1
ATOM 706 C C . SER A 1 88 ? 9.346 -2.003 -20.344 1.00 13.55 88 SER A C 1
ATOM 707 O O . SER A 1 88 ? 9.963 -1.621 -19.348 1.00 13.50 88 SER A O 1
ATOM 710 N N . LYS A 1 89 ? 8.097 -2.447 -20.283 1.00 13.44 89 LYS A N 1
ATOM 711 C CA . LYS A 1 89 ? 7.352 -2.405 -19.025 1.00 13.38 89 LYS A CA 1
ATOM 712 C C . LYS A 1 89 ? 7.659 -3.616 -18.144 1.00 13.21 89 LYS A C 1
ATOM 713 O O . LYS A 1 89 ? 6.809 -4.488 -17.923 1.00 13.45 89 LYS A O 1
ATOM 719 N N . ILE A 1 90 ? 8.893 -3.653 -17.641 1.00 13.07 90 ILE A N 1
ATOM 720 C CA . ILE A 1 90 ? 9.401 -4.800 -16.880 1.00 13.09 90 ILE A CA 1
ATOM 721 C C . ILE A 1 90 ? 8.854 -4.896 -15.451 1.00 12.90 90 ILE A C 1
ATOM 722 O O . ILE A 1 90 ? 8.989 -5.937 -14.806 1.00 13.19 90 ILE A O 1
ATOM 727 N N . ASN A 1 91 ? 8.258 -3.814 -14.956 1.00 12.67 91 ASN A N 1
ATOM 728 C CA . ASN A 1 91 ? 7.472 -3.880 -13.726 1.00 12.60 91 ASN A CA 1
ATOM 729 C C . ASN A 1 91 ? 6.115 -4.468 -14.111 1.00 12.90 91 ASN A C 1
ATOM 730 O O . ASN A 1 91 ? 5.157 -3.736 -14.363 1.00 12.62 91 ASN A O 1
ATOM 735 N N . TYR A 1 92 ? 6.059 -5.797 -14.163 1.00 13.46 92 TYR A N 1
ATOM 736 C CA . TYR A 1 92 ? 4.953 -6.500 -14.813 1.00 14.11 92 TYR A CA 1
ATOM 737 C C . TYR A 1 92 ? 3.658 -6.573 -14.007 1.00 14.21 92 TYR A C 1
ATOM 738 O O . TYR A 1 92 ? 2.591 -6.762 -14.586 1.00 14.88 92 TYR A O 1
ATOM 747 N N . THR A 1 93 ? 3.738 -6.428 -12.687 1.00 13.75 93 THR A N 1
ATOM 748 C CA . THR A 1 93 ? 2.525 -6.452 -11.867 1.00 13.36 93 THR A CA 1
ATOM 749 C C . THR A 1 93 ? 1.792 -5.115 -11.899 1.00 13.76 93 THR A C 1
ATOM 750 O O . THR A 1 93 ? 0.587 -5.057 -11.659 1.00 14.23 93 THR A O 1
ATOM 754 N N . GLU A 1 94 ? 2.524 -4.042 -12.191 1.00 13.69 94 GLU A N 1
ATOM 755 C CA . GLU A 1 94 ? 1.932 -2.709 -12.266 1.00 13.81 94 GLU A CA 1
ATOM 756 C C . GLU A 1 94 ? 1.839 -2.204 -13.707 1.00 13.84 94 GLU A C 1
ATOM 757 O O . GLU A 1 94 ? 1.279 -1.136 -13.956 1.00 14.16 94 GLU A O 1
ATOM 763 N N . ASP A 1 95 ? 2.372 -2.995 -14.641 1.00 13.82 95 ASP A N 1
ATOM 764 C CA . ASP A 1 95 ? 2.485 -2.625 -16.057 1.00 13.83 95 ASP A CA 1
ATOM 765 C C . ASP A 1 95 ? 3.128 -1.247 -16.227 1.00 13.34 95 ASP A C 1
ATOM 766 O O . ASP A 1 95 ? 2.546 -0.328 -16.811 1.00 13.77 95 ASP A O 1
ATOM 771 N N . ARG A 1 96 ? 4.340 -1.120 -15.696 1.00 12.57 96 ARG A N 1
ATOM 772 C CA . ARG A 1 96 ? 5.086 0.130 -15.750 1.00 11.62 96 ARG A CA 1
ATOM 773 C C . ARG A 1 96 ? 6.487 -0.116 -16.264 1.00 10.90 96 ARG A C 1
ATOM 774 O O . ARG A 1 96 ? 7.056 -1.190 -16.052 1.00 10.50 96 ARG A O 1
ATOM 782 N N . ALA A 1 97 ? 7.043 0.897 -16.923 1.00 10.28 97 ALA A N 1
ATOM 783 C CA . ALA A 1 97 ? 8.470 0.934 -17.219 1.00 9.92 97 ALA A CA 1
ATOM 784 C C . ALA A 1 97 ? 9.254 1.143 -15.922 1.00 9.81 97 ALA A C 1
ATOM 785 O O . ALA A 1 97 ? 8.680 1.461 -14.871 1.00 9.65 97 ALA A O 1
ATOM 787 N N . VAL A 1 98 ? 10.563 0.944 -16.004 1.00 9.36 98 VAL A N 1
ATOM 788 C CA . VAL A 1 98 ? 11.454 1.115 -14.862 1.00 9.06 98 VAL A CA 1
ATOM 789 C C . VAL A 1 98 ? 12.625 1.951 -15.373 1.00 8.98 98 VAL A C 1
ATOM 790 O O . VAL A 1 98 ? 13.552 1.425 -15.991 1.00 9.27 98 VAL A O 1
ATOM 794 N N . LEU A 1 99 ? 12.566 3.258 -15.129 1.00 9.17 99 LEU A N 1
ATOM 795 C CA . LEU A 1 99 ? 13.437 4.189 -15.845 1.00 9.32 99 LEU A CA 1
ATOM 796 C C . LEU A 1 99 ? 14.144 5.227 -14.984 1.00 9.16 99 LEU A C 1
ATOM 797 O O . LEU A 1 99 ? 14.312 6.380 -15.394 1.00 9.27 99 LEU A O 1
ATOM 802 N N . HIS A 1 100 ? 14.605 4.814 -13.808 1.00 8.75 100 HIS A N 1
ATOM 803 C CA . HIS A 1 100 ? 15.511 5.677 -13.056 1.00 8.49 100 HIS A CA 1
ATOM 804 C C . HIS A 1 100 ? 16.769 5.991 -13.879 1.00 8.53 100 HIS A C 1
ATOM 805 O O . HIS A 1 100 ? 17.347 7.064 -13.731 1.00 8.89 100 HIS A O 1
ATOM 812 N N . VAL A 1 101 ? 17.162 5.089 -14.781 1.00 8.76 101 VAL A N 1
ATOM 813 C CA . VAL A 1 101 ? 18.304 5.372 -15.660 1.00 8.96 101 VAL A CA 1
ATOM 814 C C . VAL A 1 101 ? 18.049 6.554 -16.608 1.00 9.24 101 VAL A C 1
ATOM 815 O O . VAL A 1 101 ? 18.986 7.249 -16.999 1.00 9.56 101 VAL A O 1
ATOM 819 N N . ALA A 1 102 ? 16.788 6.789 -16.965 1.00 9.14 102 ALA A N 1
ATOM 820 C CA . ALA A 1 102 ? 16.442 7.941 -17.799 1.00 8.96 102 ALA A CA 1
ATOM 821 C C . ALA A 1 102 ? 16.649 9.270 -17.068 1.00 8.98 102 ALA A C 1
ATOM 822 O O . ALA A 1 102 ? 17.033 10.269 -17.676 1.00 8.90 102 ALA A O 1
ATOM 824 N N . LEU A 1 103 ? 16.408 9.274 -15.758 1.00 8.68 103 LEU A N 1
ATOM 825 C CA . LEU A 1 103 ? 16.543 10.483 -14.943 1.00 8.71 103 LEU A CA 1
ATOM 826 C C . LEU A 1 103 ? 17.943 11.086 -15.007 1.00 8.85 103 LEU A C 1
ATOM 827 O O . LEU A 1 103 ? 18.105 12.306 -14.913 1.00 9.02 103 LEU A O 1
ATOM 832 N N . ARG A 1 104 ? 18.944 10.217 -15.152 1.00 8.86 104 ARG A N 1
ATOM 833 C CA . ARG A 1 104 ? 20.347 10.627 -15.190 1.00 9.29 104 ARG A CA 1
ATOM 834 C C . ARG A 1 104 ? 20.988 10.365 -16.552 1.00 9.94 104 ARG A C 1
ATOM 835 O O . ARG A 1 104 ? 22.212 10.284 -16.661 1.00 10.19 104 ARG A O 1
ATOM 843 N N . ASN A 1 105 ? 20.156 10.241 -17.585 1.00 10.41 105 ASN A N 1
ATOM 844 C CA . ASN A 1 105 ? 20.636 9.985 -18.941 1.00 11.06 105 ASN A CA 1
ATOM 845 C C . ASN A 1 105 ? 21.247 11.246 -19.557 1.00 11.58 105 ASN A C 1
ATOM 846 O O . ASN A 1 105 ? 20.597 11.956 -20.331 1.00 11.58 105 ASN A O 1
ATOM 851 N N . ARG A 1 106 ? 22.505 11.506 -19.204 1.00 12.22 106 ARG A N 1
ATOM 852 C CA . ARG A 1 106 ? 23.209 12.724 -19.613 1.00 13.03 106 ARG A CA 1
ATOM 853 C C . ARG A 1 106 ? 23.423 12.822 -21.121 1.00 13.63 106 ARG A C 1
ATOM 854 O O . ARG A 1 106 ? 23.562 13.923 -21.659 1.00 14.29 106 ARG A O 1
ATOM 862 N N . SER A 1 107 ? 23.442 11.671 -21.786 1.00 14.38 107 SER A N 1
ATOM 863 C CA . SER A 1 107 ? 23.624 11.595 -23.235 1.00 15.01 107 SER A CA 1
ATOM 864 C C . SER A 1 107 ? 22.418 12.131 -24.002 1.00 15.20 107 SER A C 1
ATOM 865 O O . SER A 1 107 ? 22.543 12.544 -25.158 1.00 15.36 107 SER A O 1
ATOM 868 N N . ASN A 1 108 ? 21.255 12.106 -23.351 1.00 15.10 108 ASN A N 1
ATOM 869 C CA . ASN A 1 108 ? 19.979 12.515 -23.950 1.00 15.34 108 ASN A CA 1
ATOM 870 C C . ASN A 1 108 ? 19.517 11.682 -25.149 1.00 15.49 108 ASN A C 1
ATOM 871 O O . ASN A 1 108 ? 18.610 12.088 -25.882 1.00 15.37 108 ASN A O 1
ATOM 876 N N . THR A 1 109 ? 20.128 10.514 -25.336 1.00 15.62 109 THR A N 1
ATOM 877 C CA . THR A 1 109 ? 19.643 9.552 -26.317 1.00 16.00 109 THR A CA 1
ATOM 878 C C . THR A 1 109 ? 18.204 9.198 -25.940 1.00 15.80 109 THR A C 1
ATOM 879 O O . THR A 1 109 ? 17.928 8.917 -24.773 1.00 15.64 109 THR A O 1
ATOM 883 N N . PRO A 1 110 ? 17.280 9.263 -26.900 1.00 15.52 110 PRO A N 1
ATOM 884 C CA . PRO A 1 110 ? 15.867 8.986 -26.618 1.00 15.40 110 PRO A CA 1
ATOM 885 C C . PRO A 1 110 ? 15.635 7.662 -25.897 1.00 15.28 110 PRO A C 1
ATOM 886 O O . PRO A 1 110 ? 16.254 6.643 -26.217 1.00 14.91 110 PRO A O 1
ATOM 890 N N . ILE A 1 111 ? 14.769 7.707 -24.891 1.00 15.20 111 ILE A N 1
ATOM 891 C CA . ILE A 1 111 ? 14.252 6.505 -24.252 1.00 15.59 111 ILE A CA 1
ATOM 892 C C . ILE A 1 111 ? 12.738 6.625 -24.290 1.00 15.95 111 ILE A C 1
ATOM 893 O O . ILE A 1 111 ? 12.167 7.564 -23.729 1.00 15.80 111 ILE A O 1
ATOM 898 N N . LYS A 1 112 ? 12.096 5.673 -24.960 1.00 16.64 112 LYS A N 1
ATOM 899 C CA . LYS A 1 112 ? 10.669 5.763 -25.239 1.00 17.59 112 LYS A CA 1
ATOM 900 C C . LYS A 1 112 ? 9.821 4.891 -24.321 1.00 17.90 112 LYS A C 1
ATOM 901 O O . LYS A 1 112 ? 10.172 3.747 -24.026 1.00 18.12 112 LYS A O 1
ATOM 907 N N . VAL A 1 113 ? 8.715 5.464 -23.858 1.00 18.56 113 VAL A N 1
ATOM 908 C CA . VAL A 1 113 ? 7.650 4.718 -23.193 1.00 19.30 113 VAL A CA 1
ATOM 909 C C . VAL A 1 113 ? 6.378 5.011 -23.973 1.00 19.79 113 VAL A C 1
ATOM 910 O O . VAL A 1 113 ? 6.031 6.177 -24.182 1.00 19.82 113 VAL A O 1
ATOM 914 N N . ASP A 1 114 ? 5.698 3.954 -24.413 1.00 20.55 114 ASP A N 1
ATOM 915 C CA . ASP A 1 114 ? 4.489 4.087 -25.232 1.00 21.03 114 ASP A CA 1
ATOM 916 C C . ASP A 1 114 ? 4.775 4.891 -26.509 1.00 21.02 114 ASP A C 1
ATOM 917 O O . ASP A 1 114 ? 3.953 5.701 -26.948 1.00 21.18 114 ASP A O 1
ATOM 922 N N . GLY A 1 115 ? 5.957 4.669 -27.083 1.00 20.89 115 GLY A N 1
ATOM 923 C CA . GLY A 1 115 ? 6.370 5.334 -28.309 1.00 20.62 115 GLY A CA 1
ATOM 924 C C . GLY A 1 115 ? 6.807 6.785 -28.178 1.00 20.30 115 GLY A C 1
ATOM 925 O O . GLY A 1 115 ? 7.108 7.427 -29.187 1.00 20.72 115 GLY A O 1
ATOM 926 N N . LYS A 1 116 ? 6.854 7.300 -26.949 1.00 19.69 116 LYS A N 1
ATOM 927 C CA . LYS A 1 116 ? 7.198 8.702 -26.710 1.00 19.05 116 LYS A CA 1
ATOM 928 C C . LYS A 1 116 ? 8.460 8.855 -25.862 1.00 18.07 116 LYS A C 1
ATOM 929 O O . LYS A 1 116 ? 8.562 8.272 -24.781 1.00 17.81 116 LYS A O 1
ATOM 935 N N . ASP A 1 117 ? 9.404 9.650 -26.362 1.00 16.89 117 ASP A N 1
ATOM 936 C CA . ASP A 1 117 ? 10.649 9.960 -25.661 1.00 15.79 117 ASP A CA 1
ATOM 937 C C . ASP A 1 117 ? 10.362 10.650 -24.329 1.00 15.20 117 ASP A C 1
ATOM 938 O O . ASP A 1 117 ? 9.619 11.632 -24.279 1.00 15.32 117 ASP A O 1
ATOM 943 N N . VAL A 1 118 ? 10.948 10.122 -23.256 1.00 14.22 118 VAL A N 1
ATOM 944 C CA . VAL A 1 118 ? 10.763 10.690 -21.918 1.00 13.43 118 VAL A CA 1
ATOM 945 C C . VAL A 1 118 ? 11.773 11.788 -21.593 1.00 13.07 118 VAL A C 1
ATOM 946 O O . VAL A 1 118 ? 11.594 12.528 -20.622 1.00 12.78 118 VAL A O 1
ATOM 950 N N . MET A 1 119 ? 12.825 11.895 -22.402 1.00 12.88 119 MET A N 1
ATOM 951 C CA . MET A 1 119 ? 13.920 12.822 -22.115 1.00 12.70 119 MET A CA 1
ATOM 952 C C . MET A 1 119 ? 13.539 14.313 -22.076 1.00 12.89 119 MET A C 1
ATOM 953 O O . MET A 1 119 ? 13.998 15.016 -21.176 1.00 12.62 119 MET A O 1
ATOM 958 N N . PRO A 1 120 ? 12.723 14.811 -23.015 1.00 13.08 120 PRO A N 1
ATOM 959 C CA . PRO A 1 120 ? 12.262 16.203 -22.929 1.00 13.17 120 PRO A CA 1
ATOM 960 C C . PRO A 1 120 ? 11.628 16.563 -21.580 1.00 13.08 120 PRO A C 1
ATOM 961 O O . PRO A 1 120 ? 11.930 17.636 -21.052 1.00 13.28 120 PRO A O 1
ATOM 965 N N . GLU A 1 121 ? 10.789 15.689 -21.023 1.00 13.07 121 GLU A N 1
ATOM 966 C CA . GLU A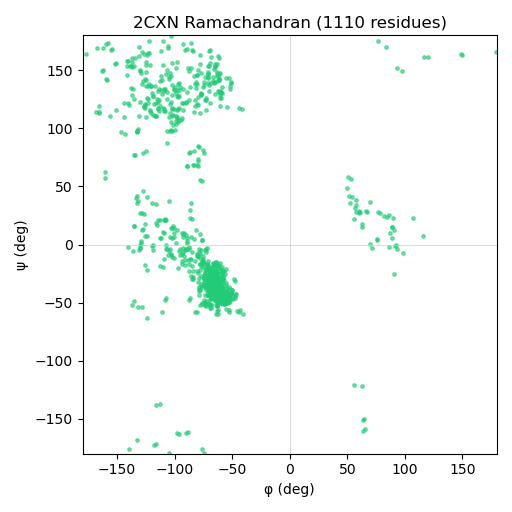 1 121 ? 10.150 15.990 -19.741 1.00 13.19 121 GLU A CA 1
ATOM 967 C C . GLU A 1 121 ? 11.110 15.848 -18.559 1.00 12.38 121 GLU A C 1
ATOM 968 O O . GLU A 1 121 ? 11.046 16.635 -17.614 1.00 12.06 121 GLU A O 1
ATOM 974 N N . VAL A 1 122 ? 12.008 14.864 -18.625 1.00 11.87 122 VAL A N 1
ATOM 975 C CA . VAL A 1 122 ? 13.069 14.727 -17.623 1.00 11.51 122 VAL A CA 1
ATOM 976 C C . VAL A 1 122 ? 13.863 16.039 -17.551 1.00 11.48 122 VAL A C 1
ATOM 977 O O . VAL A 1 122 ? 14.064 16.605 -16.470 1.00 11.19 122 VAL A O 1
ATOM 981 N N . ASN A 1 123 ? 14.278 16.530 -18.717 1.00 11.59 123 ASN A N 1
ATOM 982 C CA . ASN A 1 123 ? 15.103 17.728 -18.801 1.00 11.61 123 ASN A CA 1
ATOM 983 C C . ASN A 1 123 ? 14.358 19.019 -18.474 1.00 11.50 123 ASN A C 1
ATOM 984 O O . ASN A 1 123 ? 14.949 19.947 -17.919 1.00 11.80 123 ASN A O 1
ATOM 989 N N . ARG A 1 124 ? 13.065 19.065 -18.795 1.00 11.54 124 ARG A N 1
ATOM 990 C CA . ARG A 1 124 ? 12.226 20.204 -18.432 1.00 11.95 124 ARG A CA 1
ATOM 991 C C . ARG A 1 124 ? 12.159 20.357 -16.913 1.00 11.57 124 ARG A C 1
ATOM 992 O O . ARG A 1 124 ? 12.302 21.463 -16.389 1.00 11.41 124 ARG A O 1
ATOM 1000 N N . VAL A 1 125 ? 11.960 19.246 -16.208 1.00 11.25 125 VAL A N 1
ATOM 1001 C CA . VAL A 1 125 ? 11.899 19.293 -14.748 1.00 10.76 125 VAL A CA 1
ATOM 1002 C C . VAL A 1 125 ? 13.268 19.631 -14.146 1.00 10.42 125 VAL A C 1
ATOM 1003 O O . VAL A 1 125 ? 13.354 20.432 -13.217 1.00 10.16 125 VAL A O 1
ATOM 1007 N N . LEU A 1 126 ? 14.336 19.052 -14.693 1.00 10.32 126 LEU A N 1
ATOM 1008 C CA . LEU A 1 126 ? 15.684 19.413 -14.248 1.00 10.31 126 LEU A CA 1
ATOM 1009 C C . LEU A 1 126 ? 15.969 20.910 -14.413 1.00 10.56 126 LEU A C 1
ATOM 1010 O O . LEU A 1 126 ? 16.548 21.533 -13.522 1.00 10.08 126 LEU A O 1
ATOM 1015 N N . ASP A 1 127 ? 15.549 21.482 -15.542 1.00 11.04 127 ASP A N 1
ATOM 1016 C CA . ASP A 1 127 ? 15.702 22.919 -15.787 1.00 11.87 127 ASP A CA 1
ATOM 1017 C C . ASP A 1 127 ? 14.935 23.750 -14.757 1.00 11.43 127 ASP A C 1
ATOM 1018 O O . ASP A 1 127 ? 15.430 24.772 -14.276 1.00 11.59 127 ASP A O 1
ATOM 1023 N N . LYS A 1 128 ? 13.725 23.302 -14.427 1.00 11.08 128 LYS A N 1
ATOM 1024 C CA . LYS A 1 128 ? 12.908 23.938 -13.398 1.00 11.24 128 LYS A CA 1
ATOM 1025 C C . LYS A 1 128 ? 13.595 23.875 -12.033 1.00 11.13 128 LYS A C 1
ATOM 1026 O O . LYS A 1 128 ? 13.620 24.863 -11.297 1.00 11.23 128 LYS A O 1
ATOM 1032 N N . MET A 1 129 ? 14.159 22.712 -11.705 1.00 10.93 129 MET A N 1
ATOM 1033 C CA . MET A 1 129 ? 14.913 22.539 -10.463 1.00 10.84 129 MET A CA 1
ATOM 1034 C C . MET A 1 129 ? 16.102 23.496 -10.399 1.00 10.72 129 MET A C 1
ATOM 1035 O O . MET A 1 129 ? 16.340 24.129 -9.371 1.00 10.51 129 MET A O 1
ATOM 1040 N N . LYS A 1 130 ? 16.836 23.594 -11.506 1.00 10.92 130 LYS A N 1
ATOM 1041 C CA . LYS A 1 130 ? 18.001 24.472 -11.602 1.00 11.27 130 LYS A CA 1
ATOM 1042 C C . LYS A 1 130 ? 17.619 25.932 -11.357 1.00 11.21 130 LYS A C 1
ATOM 1043 O O . LYS A 1 130 ? 18.270 26.634 -10.576 1.00 11.06 130 LYS A O 1
ATOM 1049 N N . SER A 1 131 ? 16.555 26.376 -12.020 1.00 11.39 131 SER A N 1
ATOM 1050 C CA . SER A 1 131 ? 16.075 27.744 -11.881 1.00 11.84 131 SER A CA 1
ATOM 1051 C C . SER A 1 131 ? 15.647 28.030 -10.442 1.00 11.27 131 SER A C 1
ATOM 1052 O O . SER A 1 131 ? 16.020 29.060 -9.874 1.00 11.67 131 SER A O 1
ATOM 1055 N N . PHE A 1 132 ? 14.889 27.106 -9.851 1.00 11.18 132 PHE A N 1
ATOM 1056 C CA . PHE A 1 132 ? 14.412 27.267 -8.479 1.00 10.87 132 PHE A CA 1
ATOM 1057 C C . PHE A 1 132 ? 15.569 27.325 -7.480 1.00 10.65 132 PHE A C 1
ATOM 1058 O O . PHE A 1 132 ? 15.579 28.168 -6.586 1.00 10.41 132 PHE A O 1
ATOM 1066 N N . CYS A 1 133 ? 16.545 26.434 -7.646 1.00 10.35 133 CYS A N 1
ATOM 1067 C CA . CYS A 1 133 ? 17.725 26.419 -6.782 1.00 10.74 133 CYS A CA 1
ATOM 1068 C C . CYS A 1 133 ? 18.490 27.738 -6.836 1.00 10.39 133 CYS A C 1
ATOM 1069 O O . CYS A 1 133 ? 18.910 28.252 -5.802 1.00 10.28 133 CYS A O 1
ATOM 1072 N N . GLN A 1 134 ? 18.653 28.290 -8.039 1.00 10.84 134 GLN A N 1
ATOM 1073 C CA . GLN A 1 134 ? 19.325 29.581 -8.195 1.00 11.34 134 GLN A CA 1
ATOM 1074 C C . GLN A 1 134 ? 18.594 30.675 -7.423 1.00 11.14 134 GLN A C 1
ATOM 1075 O O . GLN A 1 134 ? 19.223 31.476 -6.728 1.00 11.40 134 GLN A O 1
ATOM 1081 N N . ARG A 1 135 ? 17.270 30.698 -7.551 1.00 11.29 135 ARG A N 1
ATOM 1082 C CA . ARG A 1 135 ? 16.454 31.717 -6.900 1.00 11.43 135 ARG A CA 1
ATOM 1083 C C . ARG A 1 135 ? 16.527 31.626 -5.377 1.00 11.07 135 ARG A C 1
ATOM 1084 O O . ARG A 1 135 ? 16.656 32.643 -4.701 1.00 11.07 135 ARG A O 1
ATOM 1092 N N . VAL A 1 136 ? 16.457 30.408 -4.840 1.00 10.58 136 VAL A N 1
ATOM 1093 C CA . VAL A 1 136 ? 16.480 30.226 -3.392 1.00 10.46 136 VAL A CA 1
ATOM 1094 C C . VAL A 1 136 ? 17.874 30.460 -2.803 1.00 10.44 136 VAL A C 1
ATOM 1095 O O . VAL A 1 136 ? 18.026 31.218 -1.848 1.00 10.48 136 VAL A O 1
ATOM 1099 N N . ARG A 1 137 ? 18.885 29.821 -3.387 1.00 10.56 137 ARG A N 1
ATOM 1100 C CA . ARG A 1 137 ? 20.249 29.893 -2.868 1.00 11.00 137 ARG A CA 1
ATOM 1101 C C . ARG A 1 137 ? 20.875 31.283 -2.960 1.00 11.33 137 ARG A C 1
ATOM 1102 O O . ARG A 1 137 ? 21.691 31.645 -2.111 1.00 11.77 137 ARG A O 1
ATOM 1110 N N . SER A 1 138 ? 20.497 32.046 -3.988 1.00 11.64 138 SER A N 1
ATOM 1111 C CA . SER A 1 138 ? 21.005 33.410 -4.177 1.00 11.99 138 SER A CA 1
ATOM 1112 C C . SER A 1 138 ? 20.444 34.389 -3.148 1.00 12.20 138 SER A C 1
ATOM 1113 O O . SER A 1 138 ? 20.988 35.482 -2.965 1.00 12.75 138 SER A O 1
ATOM 1116 N N . GLY A 1 139 ? 19.354 33.995 -2.496 1.00 12.13 139 GLY A N 1
ATOM 1117 C CA . GLY A 1 139 ? 18.634 34.866 -1.585 1.00 12.27 139 GLY A CA 1
ATOM 1118 C C . GLY A 1 139 ? 17.516 35.653 -2.249 1.00 12.29 139 GLY A C 1
ATOM 1119 O O . GLY A 1 139 ? 16.811 36.400 -1.575 1.00 12.15 139 GLY A O 1
ATOM 1120 N N . ASP A 1 140 ? 17.348 35.487 -3.561 1.00 12.16 140 ASP A N 1
ATOM 1121 C CA . ASP A 1 140 ? 16.343 36.240 -4.319 1.00 12.44 140 ASP A CA 1
ATOM 1122 C C . ASP A 1 140 ? 14.915 35.865 -3.942 1.00 11.97 140 ASP A C 1
ATOM 1123 O O . ASP A 1 140 ? 14.043 36.732 -3.868 1.00 11.97 140 ASP A O 1
ATOM 1128 N N . TRP A 1 141 ? 14.681 34.575 -3.711 1.00 11.59 141 TRP A N 1
ATOM 1129 C CA . TRP A 1 141 ? 13.370 34.089 -3.298 1.00 11.23 141 TRP A CA 1
ATOM 1130 C C . TRP A 1 141 ? 13.091 34.559 -1.880 1.00 11.08 141 TRP A C 1
ATOM 1131 O O . TRP A 1 141 ? 13.852 34.262 -0.960 1.00 11.43 141 TRP A O 1
ATOM 1142 N N . LYS A 1 142 ? 12.000 35.303 -1.712 1.00 10.75 142 LYS A N 1
ATOM 1143 C CA . LYS A 1 142 ? 11.656 35.876 -0.414 1.00 10.61 142 LYS A CA 1
ATOM 1144 C C . LYS A 1 142 ? 10.412 35.244 0.191 1.00 10.35 142 LYS A C 1
ATOM 1145 O O . LYS A 1 142 ? 9.476 34.873 -0.521 1.00 10.30 142 LYS A O 1
ATOM 1151 N N . GLY A 1 143 ? 10.420 35.125 1.514 1.00 10.20 143 GLY A N 1
ATOM 1152 C CA . GLY A 1 143 ? 9.265 34.653 2.252 1.00 10.25 143 GLY A CA 1
ATOM 1153 C C . GLY A 1 143 ? 8.193 35.719 2.379 1.00 10.37 143 GLY A C 1
ATOM 1154 O O . GLY A 1 143 ? 8.324 36.825 1.839 1.00 10.55 143 GLY A O 1
ATOM 1155 N N . TYR A 1 144 ? 7.139 35.393 3.120 1.00 10.25 144 TYR A N 1
ATOM 1156 C CA . TYR A 1 144 ? 5.946 36.240 3.185 1.00 10.30 144 TYR A CA 1
ATOM 1157 C C . TYR A 1 144 ? 6.154 37.603 3.852 1.00 10.47 144 TYR A C 1
ATOM 1158 O O . TYR A 1 144 ? 5.344 38.508 3.648 1.00 10.45 144 TYR A O 1
ATOM 1167 N N . THR A 1 145 ? 7.221 37.749 4.640 1.00 10.31 145 THR A N 1
ATOM 1168 C CA . THR A 1 145 ? 7.569 39.049 5.228 1.00 10.42 145 THR A CA 1
ATOM 1169 C C . THR A 1 145 ? 8.741 39.717 4.514 1.00 10.56 145 THR A C 1
ATOM 1170 O O . THR A 1 145 ? 9.232 40.746 4.970 1.00 10.66 145 THR A O 1
ATOM 1174 N N . GLY A 1 146 ? 9.194 39.119 3.415 1.00 10.56 146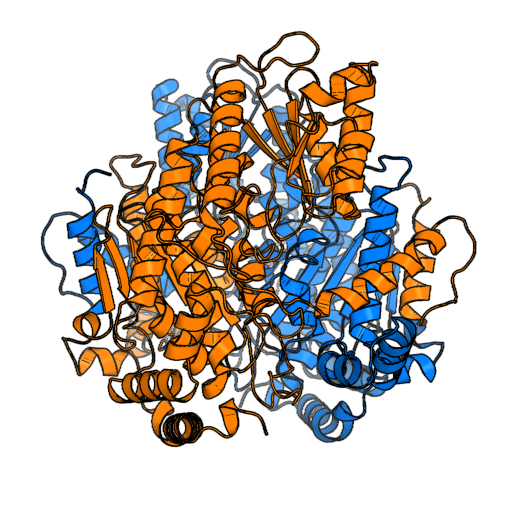 GLY A N 1
ATOM 1175 C CA . GLY A 1 146 ? 10.243 39.705 2.596 1.00 10.73 146 GLY A CA 1
ATOM 1176 C C . GLY A 1 146 ? 11.676 39.344 2.949 1.00 11.00 146 GLY A C 1
ATOM 1177 O O . GLY A 1 146 ? 12.600 40.078 2.594 1.00 11.18 146 GLY A O 1
ATOM 1178 N N . LYS A 1 147 ? 11.863 38.214 3.628 1.00 10.82 147 LYS A N 1
ATOM 1179 C CA . LYS A 1 147 ? 13.196 37.751 4.018 1.00 10.50 147 LYS A CA 1
ATOM 1180 C C . LYS A 1 147 ? 13.647 36.556 3.183 1.00 10.05 147 LYS A C 1
ATOM 1181 O O . LYS A 1 147 ? 12.830 35.754 2.738 1.00 9.88 147 LYS A O 1
ATOM 1187 N N . SER A 1 148 ? 14.958 36.438 2.982 1.00 10.03 148 SER A N 1
ATOM 1188 C CA . SER A 1 148 ? 15.532 35.286 2.294 1.00 10.07 148 SER A CA 1
ATOM 1189 C C . SER A 1 148 ? 15.319 33.996 3.085 1.00 9.93 148 SER A C 1
ATOM 1190 O O . SER A 1 148 ? 15.205 34.021 4.311 1.00 9.92 148 SER A O 1
ATOM 1193 N N . ILE A 1 149 ? 15.267 32.881 2.364 1.00 9.94 149 ILE A N 1
ATOM 1194 C CA . ILE A 1 149 ? 15.074 31.564 2.971 1.00 10.25 149 ILE A CA 1
ATOM 1195 C C . ILE A 1 149 ? 16.370 31.053 3.608 1.00 10.22 149 ILE A C 1
ATOM 1196 O O . ILE A 1 149 ? 17.429 31.053 2.967 1.00 11.10 149 ILE A O 1
ATOM 1201 N N . THR A 1 150 ? 16.280 30.626 4.868 1.00 9.95 150 THR A N 1
ATOM 1202 C CA . THR A 1 150 ? 17.440 30.094 5.595 1.00 9.80 150 THR A CA 1
ATOM 1203 C C . THR A 1 150 ? 17.359 28.592 5.854 1.00 9.73 150 THR A C 1
ATOM 1204 O O . THR A 1 150 ? 18.376 27.948 6.144 1.00 9.88 150 THR A O 1
ATOM 1208 N N . ASP A 1 151 ? 16.150 28.042 5.767 1.00 9.24 151 ASP A N 1
ATOM 1209 C CA . ASP A 1 151 ? 15.915 26.643 6.110 1.00 9.35 151 ASP A CA 1
ATOM 1210 C C . ASP A 1 151 ? 14.995 25.991 5.105 1.00 9.33 151 ASP A C 1
ATOM 1211 O O . ASP A 1 151 ? 13.970 26.569 4.724 1.00 9.17 151 ASP A O 1
ATOM 1216 N N . ILE A 1 152 ? 15.375 24.787 4.688 1.00 9.43 152 ILE A N 1
ATOM 1217 C CA . ILE A 1 152 ? 14.567 23.944 3.812 1.00 10.05 152 ILE A CA 1
ATOM 1218 C C . ILE A 1 152 ? 14.143 22.717 4.605 1.00 9.52 152 ILE A C 1
ATOM 1219 O O . ILE A 1 152 ? 14.963 22.100 5.286 1.00 9.32 152 ILE A O 1
ATOM 1224 N N . ILE A 1 153 ? 12.868 22.360 4.518 1.00 8.73 153 ILE A N 1
ATOM 1225 C CA . ILE A 1 153 ? 12.350 21.212 5.255 1.00 8.33 153 ILE A CA 1
ATOM 1226 C C . ILE A 1 153 ? 11.685 20.248 4.294 1.00 8.33 153 ILE A C 1
ATOM 1227 O O . ILE A 1 153 ? 10.631 20.545 3.733 1.00 8.58 153 ILE A O 1
ATOM 1232 N N . ASN A 1 154 ? 12.317 19.097 4.098 1.00 8.19 154 ASN A N 1
ATOM 1233 C CA . ASN A 1 154 ? 11.722 18.031 3.313 1.00 8.24 154 ASN A CA 1
ATOM 1234 C C . ASN A 1 154 ? 10.760 17.243 4.182 1.00 8.18 154 ASN A C 1
ATOM 1235 O O . ASN A 1 154 ? 11.134 16.776 5.264 1.00 8.87 154 ASN A O 1
ATOM 1240 N N . ILE A 1 155 ? 9.513 17.145 3.727 1.00 7.79 155 ILE A N 1
ATOM 1241 C CA . ILE A 1 155 ? 8.505 16.324 4.384 1.00 7.73 155 ILE A CA 1
ATOM 1242 C C . ILE A 1 155 ? 8.145 15.174 3.454 1.00 7.74 155 ILE A C 1
ATOM 1243 O O . ILE A 1 155 ? 7.599 15.379 2.371 1.00 8.25 155 ILE A O 1
ATOM 1248 N N . GLY A 1 156 ? 8.466 13.965 3.892 1.00 7.87 156 GLY A N 1
ATOM 1249 C CA . GLY A 1 156 ? 8.257 12.776 3.087 1.00 8.09 156 GLY A CA 1
ATOM 1250 C C . GLY A 1 156 ? 8.745 11.565 3.848 1.00 7.91 156 GLY A C 1
ATOM 1251 O O . GLY A 1 156 ? 9.448 11.702 4.843 1.00 8.17 156 GLY A O 1
ATOM 1252 N N . ILE A 1 157 ? 8.366 10.380 3.383 1.00 8.08 157 ILE A N 1
ATOM 1253 C CA . ILE A 1 157 ? 8.736 9.148 4.071 1.00 8.19 157 ILE A CA 1
ATOM 1254 C C . ILE A 1 157 ? 9.174 8.086 3.063 1.00 8.23 157 ILE A C 1
ATOM 1255 O O . ILE A 1 157 ? 8.759 8.116 1.900 1.00 8.52 157 ILE A O 1
ATOM 1260 N N . GLY A 1 158 ? 10.039 7.175 3.506 1.00 8.16 158 GLY A N 1
ATOM 1261 C CA . GLY A 1 158 ? 10.527 6.104 2.654 1.00 8.19 158 GLY A CA 1
ATOM 1262 C C . GLY A 1 158 ? 11.312 6.634 1.469 1.00 8.04 158 GLY A C 1
ATOM 1263 O O . GLY A 1 158 ? 12.302 7.344 1.640 1.00 8.16 158 GLY A O 1
ATOM 1264 N N . GLY A 1 159 ? 10.857 6.302 0.265 1.00 8.28 159 GLY A N 1
ATOM 1265 C CA . GLY A 1 159 ? 11.525 6.724 -0.954 1.00 8.61 159 GLY A CA 1
ATOM 1266 C C . GLY A 1 159 ? 11.588 8.234 -1.121 1.00 8.74 159 GLY A C 1
ATOM 1267 O O . GLY A 1 159 ? 12.454 8.751 -1.832 1.00 9.10 159 GLY A O 1
ATOM 1268 N N . SER A 1 160 ? 10.677 8.941 -0.456 1.00 8.82 160 SER A N 1
ATOM 1269 C CA . SER A 1 160 ? 10.641 10.398 -0.522 1.00 9.06 160 SER A CA 1
ATOM 1270 C C . SER A 1 160 ? 11.438 11.057 0.612 1.00 9.33 160 SER A C 1
ATOM 1271 O O . SER A 1 160 ? 11.389 12.274 0.781 1.00 9.98 160 SER A O 1
ATOM 1274 N N . ASP A 1 161 ? 12.183 10.247 1.367 1.00 9.00 161 ASP A N 1
ATOM 1275 C CA . ASP A 1 161 ? 12.958 10.720 2.518 1.00 8.81 161 ASP A CA 1
ATOM 1276 C C . ASP A 1 161 ? 14.405 10.210 2.507 1.00 8.61 161 ASP A C 1
ATOM 1277 O O . ASP A 1 161 ? 15.343 11.001 2.599 1.00 8.49 161 ASP A O 1
ATOM 1282 N N . LEU A 1 162 ? 14.575 8.894 2.393 1.00 8.37 162 LEU A N 1
ATOM 1283 C CA . LEU A 1 162 ? 15.862 8.249 2.659 1.00 8.40 162 LEU A CA 1
ATOM 1284 C C . LEU A 1 162 ? 16.991 8.672 1.723 1.00 8.00 162 LEU A C 1
ATOM 1285 O O . LEU A 1 162 ? 18.115 8.891 2.177 1.00 7.64 162 LEU A O 1
ATOM 1290 N N . GLY A 1 163 ? 16.698 8.783 0.431 1.00 7.78 163 GLY A N 1
ATOM 1291 C CA . GLY A 1 163 ? 17.691 9.213 -0.543 1.00 8.02 163 GLY A CA 1
ATOM 1292 C C . GLY A 1 163 ? 18.204 10.622 -0.304 1.00 8.26 163 GLY A C 1
ATOM 1293 O O . GLY A 1 163 ? 19.405 10.815 -0.118 1.00 8.22 163 GLY A O 1
ATOM 1294 N N . PRO A 1 164 ? 17.315 11.615 -0.320 1.00 8.16 164 PRO A N 1
ATOM 1295 C CA . PRO A 1 164 ? 17.738 12.993 -0.041 1.00 8.30 164 PRO A CA 1
ATOM 1296 C C . PRO A 1 164 ? 18.458 13.131 1.300 1.00 7.95 164 PRO A C 1
ATOM 1297 O O . PRO A 1 164 ? 19.452 13.862 1.376 1.00 7.10 164 PRO A O 1
ATOM 1301 N N . LEU A 1 165 ? 17.987 12.442 2.336 1.00 7.61 165 LEU A N 1
ATOM 1302 C CA . LEU A 1 165 ? 18.662 12.495 3.632 1.00 7.80 165 LEU A CA 1
ATOM 1303 C C . LEU A 1 165 ? 20.077 11.914 3.541 1.00 7.29 165 LEU A C 1
ATOM 1304 O O . LEU A 1 165 ? 21.043 12.559 3.955 1.00 7.15 165 LEU A O 1
ATOM 1309 N N . MET A 1 166 ? 20.195 10.708 2.990 1.00 7.19 166 MET A N 1
ATOM 1310 C CA . MET A 1 166 ? 21.486 10.037 2.896 1.00 7.26 166 MET A CA 1
ATOM 1311 C C . MET A 1 166 ? 22.484 10.852 2.075 1.00 7.19 166 MET A C 1
ATOM 1312 O O . MET A 1 166 ? 23.640 10.999 2.477 1.00 6.84 166 MET A O 1
ATOM 1317 N N . VAL A 1 167 ? 22.034 11.383 0.941 1.00 6.99 167 VAL A N 1
ATOM 1318 C CA . VAL A 1 167 ? 22.912 12.135 0.044 1.00 7.20 167 VAL A CA 1
ATOM 1319 C C . VAL A 1 167 ? 23.334 13.490 0.622 1.00 7.18 167 VAL A C 1
ATOM 1320 O O . VAL A 1 167 ? 24.511 13.853 0.521 1.00 7.43 167 VAL A O 1
ATOM 1324 N N . THR A 1 168 ? 22.406 14.233 1.231 1.00 7.42 168 THR A N 1
ATOM 1325 C CA . THR A 1 168 ? 22.796 15.505 1.861 1.00 7.67 168 THR A CA 1
ATOM 1326 C C . THR A 1 168 ? 23.764 15.269 3.017 1.00 7.64 168 THR A C 1
ATOM 1327 O O . THR A 1 168 ? 24.671 16.063 3.235 1.00 7.63 168 THR A O 1
ATOM 1331 N N . GLU A 1 169 ? 23.589 14.168 3.743 1.00 7.41 169 GLU A N 1
ATOM 1332 C CA . GLU A 1 169 ? 24.539 13.818 4.794 1.00 7.72 169 GLU A CA 1
ATOM 1333 C C . GLU A 1 169 ? 25.916 13.481 4.212 1.00 7.77 169 GLU A C 1
ATOM 1334 O O . GLU A 1 169 ? 26.941 13.974 4.696 1.00 8.28 169 GLU A O 1
ATOM 1340 N N . ALA A 1 170 ? 25.933 12.675 3.153 1.00 7.84 170 ALA A N 1
ATOM 1341 C CA . ALA A 1 170 ? 27.182 12.211 2.554 1.00 8.06 170 ALA A CA 1
ATOM 1342 C C . ALA A 1 170 ? 27.946 13.343 1.872 1.00 8.27 170 ALA A C 1
ATOM 1343 O O . ALA A 1 170 ? 29.180 13.309 1.805 1.00 8.69 170 ALA A O 1
ATOM 1345 N N . LEU A 1 171 ? 27.213 14.339 1.378 1.00 8.40 171 LEU A N 1
ATOM 1346 C CA . LEU A 1 171 ? 27.808 15.439 0.620 1.00 9.00 171 LEU A CA 1
ATOM 1347 C C . LEU A 1 171 ? 27.824 16.752 1.397 1.00 9.53 171 LEU A C 1
ATOM 1348 O O . LEU A 1 171 ? 27.928 17.829 0.807 1.00 9.39 171 LEU A O 1
ATOM 1353 N N . LYS A 1 172 ? 27.757 16.653 2.722 1.00 10.10 172 LYS A N 1
ATOM 1354 C CA . LYS A 1 172 ? 27.764 17.828 3.596 1.00 11.06 172 LYS A CA 1
ATOM 1355 C C . LYS A 1 172 ? 28.857 18.871 3.281 1.00 11.57 172 LYS A C 1
ATOM 1356 O O . LYS A 1 172 ? 28.556 20.063 3.298 1.00 11.84 172 LYS A O 1
ATOM 1362 N N . PRO A 1 173 ? 30.103 18.466 2.991 1.00 12.07 173 PRO A N 1
ATOM 1363 C CA . PRO A 1 173 ? 31.154 19.445 2.659 1.00 12.52 173 PRO A CA 1
ATOM 1364 C C . PRO A 1 173 ? 30.838 20.328 1.452 1.00 12.91 173 PRO A C 1
ATOM 1365 O O . PRO A 1 173 ? 31.446 21.394 1.306 1.00 13.77 173 PRO A O 1
ATOM 1369 N N . TYR A 1 174 ? 29.906 19.889 0.609 1.00 12.69 174 TYR A N 1
ATOM 1370 C CA . TYR A 1 174 ? 29.560 20.602 -0.620 1.00 12.68 174 TYR A CA 1
ATOM 1371 C C . TYR A 1 174 ? 28.379 21.558 -0.444 1.00 13.15 174 TYR A C 1
ATOM 1372 O O . TYR A 1 174 ? 27.878 22.122 -1.421 1.00 13.04 174 TYR A O 1
ATOM 1381 N N . SER A 1 175 ? 27.972 21.758 0.809 1.00 13.60 175 SER A N 1
ATOM 1382 C CA . SER A 1 175 ? 26.778 22.536 1.140 1.00 14.71 175 SER A CA 1
ATOM 1383 C C . SER A 1 175 ? 27.051 23.954 1.642 1.00 15.70 175 SER A C 1
ATOM 1384 O O . SER A 1 175 ? 26.123 24.650 2.054 1.00 15.85 175 SER A O 1
ATOM 1387 N N . LYS A 1 176 ? 28.310 24.383 1.613 1.00 16.92 176 LYS A N 1
ATOM 1388 C CA . LYS A 1 176 ? 28.649 25.736 2.050 1.00 18.11 176 LYS A CA 1
ATOM 1389 C C . LYS A 1 176 ? 27.926 26.758 1.175 1.00 18.22 176 LYS A C 1
ATOM 1390 O O . LYS A 1 176 ? 27.908 26.637 -0.052 1.00 18.60 176 LYS A O 1
ATOM 1396 N N . GLY A 1 177 ? 27.296 27.737 1.820 1.00 18.77 177 GLY A N 1
ATOM 1397 C CA . GLY A 1 177 ? 26.499 28.729 1.118 1.00 18.80 177 GLY A CA 1
ATOM 1398 C C . GLY A 1 177 ? 25.031 28.370 0.955 1.00 18.74 177 GLY A C 1
ATOM 1399 O O . GLY A 1 177 ? 24.191 29.259 0.816 1.00 19.40 177 GLY A O 1
ATOM 1400 N N . GLY A 1 178 ? 24.719 27.073 0.966 1.00 18.01 178 GLY A N 1
ATOM 1401 C CA . GLY A 1 178 ? 23.352 26.602 0.822 1.00 16.94 178 GLY A CA 1
ATOM 1402 C C . GLY A 1 178 ? 22.543 26.739 2.101 1.00 15.87 178 GLY A C 1
ATOM 1403 O O . GLY A 1 178 ? 23.115 26.912 3.180 1.00 15.99 178 GLY A O 1
ATOM 1404 N N . PRO A 1 179 ? 21.215 26.669 1.994 1.00 15.19 179 PRO A N 1
ATOM 1405 C CA . PRO A 1 179 ? 20.351 26.727 3.180 1.00 14.40 179 PRO A CA 1
ATOM 1406 C C . PRO A 1 179 ? 20.478 25.459 4.015 1.00 13.61 179 PRO A C 1
ATOM 1407 O O . PRO A 1 179 ? 20.833 24.402 3.478 1.00 13.52 179 PRO A O 1
ATOM 1411 N N . ARG A 1 180 ? 20.208 25.576 5.310 1.00 12.39 180 ARG A N 1
ATOM 1412 C CA . ARG A 1 180 ? 20.130 24.412 6.188 1.00 11.64 180 ARG A CA 1
ATOM 1413 C C . ARG A 1 180 ? 19.004 23.511 5.705 1.00 11.11 180 ARG A C 1
ATOM 1414 O O . ARG A 1 180 ? 17.958 24.000 5.278 1.00 10.88 180 ARG A O 1
ATOM 1422 N N . VAL A 1 181 ? 19.224 22.203 5.767 1.00 10.33 181 VAL A N 1
ATOM 1423 C CA . VAL A 1 181 ? 18.213 21.239 5.353 1.00 10.14 181 VAL A CA 1
ATOM 1424 C C . VAL A 1 181 ? 17.773 20.359 6.527 1.00 9.68 181 VAL A C 1
ATOM 1425 O O . VAL A 1 181 ? 18.594 19.905 7.331 1.00 10.00 181 VAL A O 1
ATOM 1429 N N . TRP A 1 182 ? 16.463 20.155 6.620 1.00 9.49 182 TRP A N 1
ATOM 1430 C CA . TRP A 1 182 ? 15.840 19.349 7.661 1.00 9.22 182 TRP A CA 1
ATOM 1431 C C . TRP A 1 182 ? 14.986 18.282 7.000 1.00 9.14 182 TRP A C 1
ATOM 1432 O O . TRP A 1 182 ? 14.413 18.512 5.932 1.00 9.48 182 TRP A O 1
ATOM 1443 N N . PHE A 1 183 ? 14.881 17.125 7.645 1.00 9.12 183 PHE A N 1
ATOM 1444 C CA . PHE A 1 183 ? 14.047 16.043 7.145 1.00 9.26 183 PHE A CA 1
ATOM 1445 C C . PHE A 1 183 ? 13.024 15.635 8.190 1.00 9.40 183 PHE A C 1
ATOM 1446 O O . PHE A 1 183 ? 13.374 15.298 9.323 1.00 10.12 183 PHE A O 1
ATOM 1454 N N . VAL A 1 184 ? 11.757 15.726 7.804 1.00 9.07 184 VAL A N 1
ATOM 1455 C CA . VAL A 1 184 ? 10.638 15.290 8.630 1.00 8.94 184 VAL A CA 1
ATOM 1456 C C . VAL A 1 184 ? 9.978 14.128 7.902 1.00 8.92 184 VAL A C 1
ATOM 1457 O O . VAL A 1 184 ? 9.597 14.251 6.739 1.00 9.57 184 VAL A O 1
ATOM 1461 N N . SER A 1 185 ? 9.853 12.997 8.583 1.00 8.41 185 SER A N 1
ATOM 1462 C CA . SER A 1 185 ? 9.368 11.784 7.930 1.00 8.37 185 SER A CA 1
ATOM 1463 C C . SER A 1 185 ? 8.361 11.001 8.760 1.00 8.09 185 SER A C 1
ATOM 1464 O O . SER A 1 185 ? 7.289 10.652 8.267 1.00 8.19 185 SER A O 1
ATOM 1467 N N . ASN A 1 186 ? 8.713 10.710 10.010 1.00 7.87 186 ASN A N 1
ATOM 1468 C CA . ASN A 1 186 ? 7.836 9.949 10.889 1.00 7.67 186 ASN A CA 1
ATOM 1469 C C . ASN A 1 186 ? 6.517 10.682 11.118 1.00 7.88 186 ASN A C 1
ATOM 1470 O O . ASN A 1 186 ? 6.499 11.911 11.223 1.00 7.92 186 ASN A O 1
ATOM 1475 N N . ILE A 1 187 ? 5.415 9.937 11.186 1.00 7.96 187 ILE A N 1
ATOM 1476 C CA . ILE A 1 187 ? 4.165 10.522 11.678 1.00 8.33 187 ILE A CA 1
ATOM 1477 C C . ILE A 1 187 ? 4.277 10.904 13.156 1.00 8.11 187 ILE A C 1
ATOM 1478 O O . ILE A 1 187 ? 3.631 11.853 13.596 1.00 8.32 187 ILE A O 1
ATOM 1483 N N . ASP A 1 188 ? 5.093 10.172 13.915 1.00 7.86 188 ASP A N 1
ATOM 1484 C CA . ASP A 1 188 ? 5.363 10.514 15.307 1.00 7.78 188 ASP A CA 1
ATOM 1485 C C . ASP A 1 188 ? 5.545 12.026 15.426 1.00 7.87 188 ASP A C 1
ATOM 1486 O O . ASP A 1 188 ? 6.464 12.596 14.834 1.00 8.09 188 ASP A O 1
ATOM 1491 N N . GLY A 1 189 ? 4.648 12.660 16.183 1.00 7.82 189 GLY A N 1
ATOM 1492 C CA . GLY A 1 189 ? 4.596 14.109 16.289 1.00 8.23 189 GLY A CA 1
ATOM 1493 C C . GLY A 1 189 ? 5.874 14.745 16.791 1.00 8.05 189 GLY A C 1
ATOM 1494 O O . GLY A 1 189 ? 6.124 15.921 16.542 1.00 8.54 189 GLY A O 1
ATOM 1495 N N . THR A 1 190 ? 6.688 13.967 17.500 1.00 8.07 190 THR A N 1
ATOM 1496 C CA . THR A 1 190 ? 8.016 14.407 17.896 1.00 8.60 190 THR A CA 1
ATOM 1497 C C . THR A 1 190 ? 8.810 14.952 16.713 1.00 8.42 190 THR A C 1
ATOM 1498 O O . THR A 1 190 ? 9.510 15.957 16.841 1.00 9.05 190 THR A O 1
ATOM 1502 N N . HIS A 1 191 ? 8.710 14.279 15.570 1.00 8.70 191 HIS A N 1
ATOM 1503 C CA . HIS A 1 191 ? 9.544 14.635 14.431 1.00 8.95 191 HIS A CA 1
ATOM 1504 C C . HIS A 1 191 ? 9.280 16.056 13.937 1.00 9.13 191 HIS A C 1
ATOM 1505 O O . HIS A 1 191 ? 10.197 16.881 13.895 1.00 9.12 191 HIS A O 1
ATOM 1512 N N . ILE A 1 192 ? 8.027 16.351 13.598 1.00 9.41 192 ILE A N 1
ATOM 1513 C CA . ILE A 1 192 ? 7.689 17.697 13.143 1.00 9.72 192 ILE A CA 1
ATOM 1514 C C . ILE A 1 192 ? 7.777 18.732 14.270 1.00 10.11 192 ILE A C 1
ATOM 1515 O O . ILE A 1 192 ? 8.233 19.849 14.040 1.00 9.78 192 ILE A O 1
ATOM 1520 N N . ALA A 1 193 ? 7.378 18.354 15.484 1.00 10.30 193 ALA A N 1
ATOM 1521 C CA . ALA A 1 193 ? 7.354 19.300 16.601 1.00 11.11 193 ALA A CA 1
ATOM 1522 C C . ALA A 1 193 ? 8.740 19.840 16.923 1.00 11.57 193 ALA A C 1
ATOM 1523 O O . ALA A 1 193 ? 8.920 21.053 17.072 1.00 11.89 193 ALA A O 1
ATOM 1525 N N . LYS A 1 194 ? 9.722 18.948 17.022 1.00 12.25 194 LYS A N 1
ATOM 1526 C CA . LYS A 1 194 ? 11.079 19.376 17.359 1.00 13.22 194 LYS A CA 1
ATOM 1527 C C . LYS A 1 194 ? 11.741 20.154 16.218 1.00 13.27 194 LYS A C 1
ATOM 1528 O O . LYS A 1 194 ? 12.583 21.020 16.460 1.00 13.67 194 LYS A O 1
ATOM 1534 N N . THR A 1 195 ? 11.340 19.857 14.984 1.00 12.91 195 THR A N 1
ATOM 1535 C CA . THR A 1 195 ? 11.814 20.594 13.817 1.00 12.97 195 THR A CA 1
ATOM 1536 C C . THR A 1 195 ? 11.248 22.017 13.804 1.00 13.03 195 THR A C 1
ATOM 1537 O O . THR A 1 195 ? 12.003 22.986 13.692 1.00 13.27 195 THR A O 1
ATOM 1541 N N . LEU A 1 196 ? 9.929 22.142 13.945 1.00 13.01 196 LEU A N 1
ATOM 1542 C CA . LEU A 1 196 ? 9.266 23.448 13.914 1.00 13.28 196 LEU A CA 1
ATOM 1543 C C . LEU A 1 196 ? 9.713 24.362 15.056 1.00 13.63 196 LEU A C 1
ATOM 1544 O O . LEU A 1 196 ? 9.742 25.586 14.895 1.00 13.54 196 LEU A O 1
ATOM 1549 N N . ALA A 1 197 ? 10.081 23.763 16.189 1.00 14.08 197 ALA A N 1
ATOM 1550 C CA . ALA A 1 197 ? 10.542 24.512 17.362 1.00 14.36 197 ALA A CA 1
ATOM 1551 C C . ALA A 1 197 ? 11.799 25.332 17.077 1.00 14.73 197 ALA A C 1
ATOM 1552 O O . ALA A 1 197 ? 12.046 26.343 17.739 1.00 15.33 197 ALA A O 1
ATOM 1554 N N . SER A 1 198 ? 12.576 24.895 16.087 1.00 15.05 198 SER A N 1
ATOM 1555 C CA . SER A 1 198 ? 13.840 25.533 15.731 1.00 15.35 198 SER A CA 1
ATOM 1556 C C . SER A 1 198 ? 13.745 26.449 14.507 1.00 14.99 198 SER A C 1
ATOM 1557 O O . SER A 1 198 ? 14.768 26.920 14.000 1.00 15.49 198 SER A O 1
ATOM 1560 N N . LEU A 1 199 ? 12.523 26.711 14.046 1.00 13.97 199 LEU A N 1
ATOM 1561 C CA . LEU A 1 199 ? 12.320 27.425 12.787 1.00 13.44 199 LEU A CA 1
ATOM 1562 C C . LEU A 1 199 ? 11.437 28.662 12.919 1.00 12.99 199 LEU A C 1
ATOM 1563 O O . LEU A 1 199 ? 10.631 28.775 13.846 1.00 13.13 199 LEU A O 1
ATOM 1568 N N . SER A 1 200 ? 11.601 29.583 11.973 1.00 12.51 200 SER A N 1
ATOM 1569 C CA . SER A 1 200 ? 10.685 30.707 11.812 1.00 12.23 200 SER A CA 1
ATOM 1570 C C . SER A 1 200 ? 9.871 30.510 10.534 1.00 11.80 200 SER A C 1
ATOM 1571 O O . SER A 1 200 ? 10.431 30.170 9.486 1.00 11.27 200 SER A O 1
ATOM 1574 N N . PRO A 1 201 ? 8.554 30.715 10.608 1.00 11.61 201 PRO A N 1
ATOM 1575 C CA . PRO A 1 201 ? 7.700 30.627 9.415 1.00 11.59 201 PRO A CA 1
ATOM 1576 C C . PRO A 1 201 ? 8.108 31.605 8.313 1.00 11.27 201 PRO A C 1
ATOM 1577 O O . PRO A 1 201 ? 7.830 31.344 7.148 1.00 11.69 201 PRO A O 1
ATOM 1581 N N . GLU A 1 202 ? 8.783 32.690 8.686 1.00 11.17 202 GLU A N 1
ATOM 1582 C CA . GLU A 1 202 ? 9.201 33.725 7.737 1.00 11.03 202 GLU A CA 1
ATOM 1583 C C . GLU A 1 202 ? 10.323 33.287 6.791 1.00 10.62 202 GLU A C 1
ATOM 1584 O O . GLU A 1 202 ? 10.440 33.804 5.684 1.00 10.43 202 GLU A O 1
ATOM 1590 N N . THR A 1 203 ? 11.147 32.339 7.230 1.00 10.19 203 THR A N 1
ATOM 1591 C CA . THR A 1 203 ? 12.374 32.003 6.506 1.00 10.18 203 THR A CA 1
ATOM 1592 C C . THR A 1 203 ? 12.511 30.516 6.193 1.00 9.91 203 THR A C 1
ATOM 1593 O O . THR A 1 203 ? 13.591 30.063 5.810 1.00 9.76 203 THR A O 1
ATOM 1597 N N . SER A 1 204 ? 11.417 29.773 6.354 1.00 9.69 204 SER A N 1
ATOM 1598 C CA . SER A 1 204 ? 11.398 28.327 6.137 1.00 9.83 204 SER A CA 1
ATOM 1599 C C . SER A 1 204 ? 10.622 27.960 4.875 1.00 9.65 204 SER A C 1
ATOM 1600 O O . SER A 1 204 ? 9.507 28.449 4.654 1.00 10.02 204 SER A O 1
ATOM 1603 N N . LEU A 1 205 ? 11.219 27.105 4.048 1.00 9.45 205 LEU A N 1
ATOM 1604 C CA . LEU A 1 205 ? 10.568 26.593 2.848 1.00 9.70 205 LEU A CA 1
ATOM 1605 C C . LEU A 1 205 ? 10.340 25.094 2.993 1.00 9.32 205 LEU A C 1
ATOM 1606 O O . LEU A 1 205 ? 11.288 24.329 3.205 1.00 9.32 205 LEU A O 1
ATOM 1611 N N . PHE A 1 206 ? 9.081 24.685 2.885 1.00 8.76 206 PHE A N 1
ATOM 1612 C CA . PHE A 1 206 ? 8.701 23.283 2.997 1.00 8.67 206 PHE A CA 1
ATOM 1613 C C . PHE A 1 206 ? 8.593 22.629 1.636 1.00 8.61 206 PHE A C 1
ATOM 1614 O O . PHE A 1 206 ? 8.031 23.199 0.699 1.00 8.76 206 PHE A O 1
ATOM 1622 N N . ILE A 1 207 ? 9.148 21.425 1.546 1.00 8.51 207 ILE A N 1
ATOM 1623 C CA . ILE A 1 207 ? 9.112 20.626 0.338 1.00 8.90 207 ILE A CA 1
ATOM 1624 C C . ILE A 1 207 ? 8.304 19.378 0.660 1.00 8.70 207 ILE A C 1
ATOM 1625 O O . ILE A 1 207 ? 8.748 18.537 1.443 1.00 9.25 207 ILE A O 1
ATOM 1630 N N . ILE A 1 208 ? 7.118 19.264 0.076 1.00 8.64 208 ILE A N 1
ATOM 1631 C CA . ILE A 1 208 ? 6.265 18.110 0.333 1.00 8.63 208 ILE A CA 1
ATOM 1632 C C . ILE A 1 208 ? 6.541 17.066 -0.738 1.00 8.65 208 ILE A C 1
ATOM 1633 O O . ILE A 1 208 ? 6.187 17.247 -1.907 1.00 8.85 208 ILE A O 1
ATOM 1638 N N . ALA A 1 209 ? 7.197 15.986 -0.323 1.00 8.85 209 ALA A N 1
ATOM 1639 C CA . ALA A 1 209 ? 7.701 14.972 -1.239 1.00 9.04 209 ALA A CA 1
ATOM 1640 C C . ALA A 1 209 ? 6.877 13.702 -1.114 1.00 9.22 209 ALA A C 1
ATOM 1641 O O . ALA A 1 209 ? 6.879 13.056 -0.066 1.00 9.18 209 ALA A O 1
ATOM 1643 N N . SER A 1 210 ? 6.169 13.349 -2.181 1.00 9.26 210 SER A N 1
ATOM 1644 C CA . SER A 1 210 ? 5.328 12.161 -2.175 1.00 9.47 210 SER A CA 1
ATOM 1645 C C . SER A 1 210 ? 4.924 11.804 -3.591 1.00 9.78 210 SER A C 1
ATOM 1646 O O . SER A 1 210 ? 4.271 12.601 -4.260 1.00 9.85 210 SER A O 1
ATOM 1649 N N . LYS A 1 211 ? 5.306 10.611 -4.040 1.00 10.14 211 LYS A N 1
ATOM 1650 C CA . LYS A 1 211 ? 4.944 10.146 -5.377 1.00 10.61 211 LYS A CA 1
ATOM 1651 C C . LYS A 1 211 ? 3.430 10.194 -5.605 1.00 10.98 211 LYS A C 1
ATOM 1652 O O . LYS A 1 211 ? 2.968 10.750 -6.603 1.00 10.91 211 LYS A O 1
ATOM 1658 N N . THR A 1 212 ? 2.675 9.632 -4.665 1.00 11.44 212 THR A N 1
ATOM 1659 C CA . THR A 1 212 ? 1.214 9.565 -4.764 1.00 11.90 212 THR A CA 1
ATOM 1660 C C . THR A 1 212 ? 0.530 10.842 -4.285 1.00 11.91 212 THR A C 1
ATOM 1661 O O . THR A 1 212 ? -0.572 11.166 -4.729 1.00 12.42 212 THR A O 1
ATOM 1665 N N . PHE A 1 213 ? 1.183 11.543 -3.359 1.00 11.71 213 PHE A N 1
ATOM 1666 C CA . PHE A 1 213 ? 0.590 12.664 -2.628 1.00 11.86 213 PHE A CA 1
ATOM 1667 C C . PHE A 1 213 ? -0.653 12.266 -1.823 1.00 12.00 213 PHE A C 1
ATOM 1668 O O . PHE A 1 213 ? -1.543 13.084 -1.599 1.00 12.32 213 PHE A O 1
ATOM 1676 N N . THR A 1 214 ? -0.700 11.006 -1.386 1.00 12.04 214 THR A N 1
ATOM 1677 C CA . THR A 1 214 ? -1.793 10.527 -0.531 1.00 12.29 214 THR A CA 1
ATOM 1678 C C . THR A 1 214 ? -1.308 9.791 0.718 1.00 11.88 214 THR A C 1
ATOM 1679 O O . THR A 1 214 ? -2.123 9.380 1.547 1.00 12.56 214 THR A O 1
ATOM 1683 N N . THR A 1 215 ? 0.006 9.620 0.852 1.00 11.07 215 THR A N 1
ATOM 1684 C CA . THR A 1 215 ? 0.577 8.915 1.999 1.00 10.77 215 THR A CA 1
ATOM 1685 C C . THR A 1 215 ? 0.195 9.612 3.296 1.00 10.68 215 THR A C 1
ATOM 1686 O O . THR A 1 215 ? 0.425 10.810 3.449 1.00 10.58 215 THR A O 1
ATOM 1690 N N . GLN A 1 216 ? -0.389 8.856 4.224 1.00 10.41 216 GLN A N 1
ATOM 1691 C CA . GLN A 1 216 ? -0.964 9.451 5.429 1.00 10.61 216 GLN A CA 1
ATOM 1692 C C . GLN A 1 216 ? 0.053 10.242 6.248 1.00 10.06 216 GLN A C 1
ATOM 1693 O O . GLN A 1 216 ? -0.223 11.365 6.652 1.00 10.16 216 GLN A O 1
ATOM 1699 N N . GLU A 1 217 ? 1.226 9.664 6.487 1.00 9.80 217 GLU A N 1
ATOM 1700 C CA . GLU A 1 217 ? 2.231 10.344 7.301 1.00 9.23 217 GLU A CA 1
ATOM 1701 C C . GLU A 1 217 ? 2.624 11.680 6.682 1.00 9.00 217 GLU A C 1
ATOM 1702 O O . GLU A 1 217 ? 2.676 12.697 7.370 1.00 8.41 217 GLU A O 1
ATOM 1708 N N . THR A 1 218 ? 2.876 11.671 5.376 1.00 8.72 218 THR A N 1
ATOM 1709 C CA . THR A 1 218 ? 3.350 12.855 4.668 1.00 8.53 218 THR A CA 1
ATOM 1710 C C . THR A 1 218 ? 2.296 13.954 4.572 1.00 8.85 218 THR A C 1
ATOM 1711 O O . THR A 1 218 ? 2.583 15.120 4.852 1.00 8.65 218 THR A O 1
ATOM 1715 N N . ILE A 1 219 ? 1.080 13.585 4.189 1.00 9.20 219 ILE A N 1
ATOM 1716 C CA . ILE A 1 219 ? 0.010 14.574 4.102 1.00 9.87 219 ILE A CA 1
ATOM 1717 C C . ILE A 1 219 ? -0.351 15.135 5.481 1.00 9.40 219 ILE A C 1
ATOM 1718 O O . ILE A 1 219 ? -0.596 16.333 5.612 1.00 9.80 219 ILE A O 1
ATOM 1723 N N . THR A 1 220 ? -0.347 14.290 6.512 1.00 9.10 220 THR A N 1
ATOM 1724 C CA . THR A 1 220 ? -0.614 14.768 7.869 1.00 8.90 220 THR A CA 1
ATOM 1725 C C . THR A 1 220 ? 0.473 15.734 8.341 1.00 8.56 220 THR A C 1
ATOM 1726 O O . THR A 1 220 ? 0.169 16.815 8.852 1.00 8.59 220 THR A O 1
ATOM 1730 N N . ASN A 1 221 ? 1.736 15.351 8.160 1.00 8.09 221 ASN A N 1
ATOM 1731 C CA . ASN A 1 221 ? 2.851 16.232 8.485 1.00 7.70 221 ASN A CA 1
ATOM 1732 C C . ASN A 1 221 ? 2.757 17.550 7.715 1.00 7.83 221 ASN A C 1
ATOM 1733 O O . ASN A 1 221 ? 2.995 18.611 8.284 1.00 7.72 221 ASN A O 1
ATOM 1738 N N . ALA A 1 222 ? 2.411 17.465 6.430 1.00 8.10 222 ALA A N 1
ATOM 1739 C CA . ALA A 1 222 ? 2.310 18.648 5.572 1.00 8.39 222 ALA A CA 1
ATOM 1740 C C . ALA A 1 222 ? 1.206 19.575 6.064 1.00 8.81 222 ALA A C 1
ATOM 1741 O O . ALA A 1 222 ? 1.388 20.794 6.107 1.00 8.54 222 ALA A O 1
ATOM 1743 N N . GLU A 1 223 ? 0.076 18.987 6.448 1.00 9.18 223 GLU A N 1
ATOM 1744 C CA . GLU A 1 223 ? -1.044 19.758 6.992 1.00 9.83 223 GLU A CA 1
ATOM 1745 C C . GLU A 1 223 ? -0.687 20.408 8.333 1.00 9.52 223 GLU A C 1
ATOM 1746 O O . GLU A 1 223 ? -1.049 21.556 8.589 1.00 9.95 223 GLU A O 1
ATOM 1752 N N . THR A 1 224 ? 0.049 19.687 9.175 1.00 9.03 224 THR A N 1
ATOM 1753 C CA . THR A 1 224 ? 0.550 20.250 10.427 1.00 8.82 224 THR A CA 1
ATOM 1754 C C . THR A 1 224 ? 1.491 21.436 10.181 1.00 8.74 224 THR A C 1
ATOM 1755 O O . THR A 1 224 ? 1.379 22.476 10.839 1.00 8.73 224 THR A O 1
ATOM 1759 N N . ALA A 1 225 ? 2.397 21.285 9.216 1.00 8.65 225 ALA A N 1
ATOM 1760 C CA . ALA A 1 225 ? 3.296 22.372 8.833 1.00 8.78 225 ALA A CA 1
ATOM 1761 C C . ALA A 1 225 ? 2.527 23.580 8.298 1.00 9.10 225 ALA A C 1
ATOM 1762 O O . ALA A 1 225 ? 2.827 24.717 8.661 1.00 8.95 225 ALA A O 1
ATOM 1764 N N . LYS A 1 226 ? 1.528 23.323 7.455 1.00 9.54 226 LYS A N 1
ATOM 1765 C CA . LYS A 1 226 ? 0.713 24.397 6.885 1.00 10.28 226 LYS A CA 1
ATOM 1766 C C . LYS A 1 226 ? -0.075 25.144 7.959 1.00 10.61 226 LYS A C 1
ATOM 1767 O O . LYS A 1 226 ? -0.183 26.370 7.905 1.00 10.46 226 LYS A O 1
ATOM 1773 N N . GLU A 1 227 ? -0.607 24.415 8.939 1.00 10.90 227 GLU A N 1
ATOM 1774 C CA . GLU A 1 227 ? -1.356 25.038 10.030 1.00 11.68 227 GLU A CA 1
ATOM 1775 C C . GLU A 1 227 ? -0.446 25.939 10.872 1.00 11.49 227 GLU A C 1
ATOM 1776 O O . GLU A 1 227 ? -0.817 27.064 11.215 1.00 11.65 227 GLU A O 1
ATOM 1782 N N . TRP A 1 228 ? 0.746 25.439 11.192 1.00 10.86 228 TRP A N 1
ATOM 1783 C CA . TRP A 1 228 ? 1.766 26.194 11.918 1.00 10.71 228 TRP A CA 1
ATOM 1784 C C . TRP A 1 228 ? 2.134 27.455 11.141 1.00 10.89 228 TRP A C 1
ATOM 1785 O O . TRP A 1 228 ? 2.208 28.552 11.711 1.00 11.08 228 TRP A O 1
ATOM 1796 N N . PHE A 1 229 ? 2.341 27.294 9.835 1.00 10.76 229 PHE A N 1
ATOM 1797 C CA . PHE A 1 229 ? 2.695 28.415 8.972 1.00 10.84 229 PHE A CA 1
ATOM 1798 C C . PHE A 1 229 ? 1.594 29.476 8.930 1.00 11.20 229 PHE A C 1
ATOM 1799 O O . PHE A 1 229 ? 1.871 30.673 9.066 1.00 10.81 229 PHE A O 1
ATOM 1807 N N . LEU A 1 230 ? 0.355 29.030 8.740 1.00 11.40 230 LEU A N 1
ATOM 1808 C CA . LEU A 1 230 ? -0.780 29.945 8.606 1.00 12.22 230 LEU A CA 1
ATOM 1809 C C . LEU A 1 230 ? -1.172 30.622 9.915 1.00 12.95 230 LEU A C 1
ATOM 1810 O O . LEU A 1 230 ? -1.759 31.706 9.901 1.00 12.60 230 LEU A O 1
ATOM 1815 N N . GLU A 1 231 ? -0.850 29.994 11.042 1.00 13.77 231 GLU A N 1
ATOM 1816 C CA . GLU A 1 231 ? -1.045 30.623 12.345 1.00 14.99 231 GLU A CA 1
ATOM 1817 C C . GLU A 1 231 ? -0.232 31.918 12.433 1.00 14.75 231 GLU A C 1
ATOM 1818 O O . GLU A 1 231 ? -0.673 32.898 13.041 1.00 15.09 231 GLU A O 1
ATOM 1824 N N . ALA A 1 232 ? 0.942 31.915 11.803 1.00 14.07 232 ALA A N 1
ATOM 1825 C CA . ALA A 1 232 ? 1.823 33.080 11.765 1.00 13.82 232 ALA A CA 1
ATOM 1826 C C . ALA A 1 232 ? 1.501 34.027 10.608 1.00 13.53 232 ALA A C 1
ATOM 1827 O O . ALA A 1 232 ? 1.398 35.239 10.811 1.00 13.87 232 ALA A O 1
ATOM 1829 N N . ALA A 1 233 ? 1.344 33.473 9.406 1.00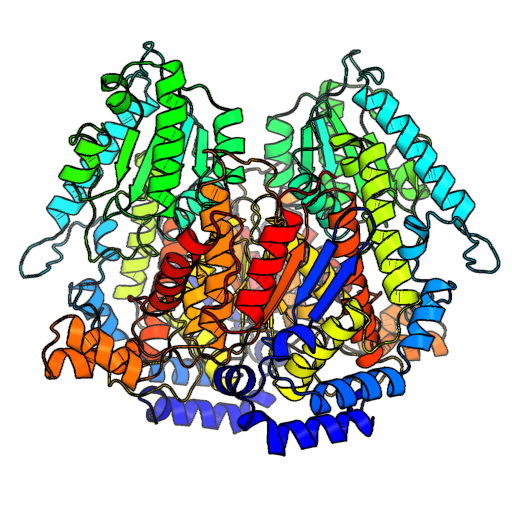 13.12 233 ALA A N 1
ATOM 1830 C CA . ALA A 1 233 ? 1.183 34.280 8.193 1.00 13.10 233 ALA A CA 1
ATOM 1831 C C . ALA A 1 233 ? -0.228 34.838 8.011 1.00 13.18 233 ALA A C 1
ATOM 1832 O O . ALA A 1 233 ? -0.395 35.954 7.515 1.00 13.40 233 ALA A O 1
ATOM 1834 N N . LYS A 1 234 ? -1.231 34.045 8.390 1.00 13.15 234 LYS A N 1
ATOM 1835 C CA . LYS A 1 234 ? -2.642 34.453 8.363 1.00 13.46 234 LYS A CA 1
ATOM 1836 C C . LYS A 1 234 ? -3.115 34.882 6.971 1.00 13.72 234 LYS A C 1
ATOM 1837 O O . LYS A 1 234 ? -3.974 35.756 6.839 1.00 13.72 234 LYS A O 1
ATOM 1843 N N . ASP A 1 235 ? -2.568 34.243 5.940 1.00 13.85 235 ASP A N 1
ATOM 1844 C CA . ASP A 1 235 ? -2.817 34.621 4.552 1.00 14.20 235 ASP A CA 1
ATOM 1845 C C . ASP A 1 235 ? -2.561 33.410 3.650 1.00 14.58 235 ASP A C 1
ATOM 1846 O O . ASP A 1 235 ? -1.414 32.999 3.485 1.00 13.96 235 ASP A O 1
ATOM 1851 N N . PRO A 1 236 ? -3.615 32.842 3.062 1.00 14.98 236 PRO A N 1
ATOM 1852 C CA . PRO A 1 236 ? -3.474 31.629 2.242 1.00 15.19 236 PRO A CA 1
ATOM 1853 C C . PRO A 1 236 ? -2.593 31.833 1.011 1.00 15.11 236 PRO A C 1
ATOM 1854 O O . PRO A 1 236 ? -1.963 30.875 0.563 1.00 15.12 236 PRO A O 1
ATOM 1858 N N . SER A 1 237 ? -2.530 33.057 0.489 1.00 14.97 237 SER A N 1
ATOM 1859 C CA . SER A 1 237 ? -1.685 33.353 -0.666 1.00 15.02 237 SER A CA 1
ATOM 1860 C C . SER A 1 237 ? -0.188 33.234 -0.341 1.00 14.39 237 SER A C 1
ATOM 1861 O O . SER A 1 237 ? 0.630 33.027 -1.243 1.00 15.05 237 SER A O 1
ATOM 1864 N N . ALA A 1 238 ? 0.158 33.355 0.943 1.00 13.64 238 ALA A N 1
ATOM 1865 C CA . ALA A 1 238 ? 1.546 33.254 1.399 1.00 12.73 238 ALA A CA 1
ATOM 1866 C C . ALA A 1 238 ? 2.109 31.834 1.287 1.00 12.24 238 ALA A C 1
ATOM 1867 O O . ALA A 1 238 ? 3.331 31.649 1.237 1.00 11.86 238 ALA A O 1
ATOM 1869 N N . VAL A 1 239 ? 1.216 30.846 1.243 1.00 11.83 239 VAL A N 1
ATOM 1870 C CA . VAL A 1 239 ? 1.602 29.436 1.115 1.00 11.72 239 VAL A CA 1
ATOM 1871 C C . VAL A 1 239 ? 2.478 29.206 -0.122 1.00 11.73 239 VAL A C 1
ATOM 1872 O O . VAL A 1 239 ? 3.435 28.422 -0.077 1.00 11.45 239 VAL A O 1
ATOM 1876 N N . ALA A 1 240 ? 2.171 29.913 -1.209 1.00 11.66 240 ALA A N 1
ATOM 1877 C CA . ALA A 1 240 ? 2.920 29.801 -2.463 1.00 11.77 240 ALA A CA 1
ATOM 1878 C C . ALA A 1 240 ? 4.391 30.215 -2.350 1.00 11.48 240 ALA A C 1
ATOM 1879 O O . ALA A 1 240 ? 5.200 29.864 -3.209 1.00 12.32 240 ALA A O 1
ATOM 1881 N N . LYS A 1 241 ? 4.731 30.967 -1.308 1.00 11.11 241 LYS A N 1
ATOM 1882 C CA . LYS A 1 241 ? 6.109 31.402 -1.093 1.00 10.66 241 LYS A CA 1
ATOM 1883 C C . LYS A 1 241 ? 6.887 30.428 -0.201 1.00 10.40 241 LYS A C 1
ATOM 1884 O O . LYS A 1 241 ? 8.108 30.547 -0.067 1.00 10.45 241 LYS A O 1
ATOM 1890 N N . HIS A 1 242 ? 6.183 29.470 0.401 1.00 9.83 242 HIS A N 1
ATOM 1891 C CA . HIS A 1 242 ? 6.781 28.624 1.436 1.00 9.65 242 HIS A CA 1
ATOM 1892 C C . HIS A 1 242 ? 6.569 27.124 1.279 1.00 9.39 242 HIS A C 1
ATOM 1893 O O . HIS A 1 242 ? 7.103 26.352 2.076 1.00 9.52 242 HIS A O 1
ATOM 1900 N N . PHE A 1 243 ? 5.792 26.712 0.280 1.00 9.25 243 PHE A N 1
ATOM 1901 C CA . PHE A 1 243 ? 5.476 25.298 0.071 1.00 9.24 243 PHE A CA 1
ATOM 1902 C C . PHE A 1 243 ? 5.603 24.922 -1.393 1.00 9.30 243 PHE A C 1
ATOM 1903 O O . PHE A 1 243 ? 4.996 25.555 -2.260 1.00 9.94 243 PHE A O 1
ATOM 1911 N N . VAL A 1 244 ? 6.404 23.896 -1.664 1.00 9.06 244 VAL A N 1
ATOM 1912 C CA . VAL A 1 244 ? 6.481 23.292 -2.993 1.00 9.31 244 VAL A CA 1
ATOM 1913 C C . VAL A 1 244 ? 6.192 21.796 -2.883 1.00 9.17 244 VAL A C 1
ATOM 1914 O O . VAL A 1 244 ? 6.242 21.231 -1.786 1.00 9.11 244 VAL A O 1
ATOM 1918 N N . ALA A 1 245 ? 5.878 21.169 -4.011 1.00 9.01 245 ALA A N 1
ATOM 1919 C CA . ALA A 1 245 ? 5.528 19.753 -4.028 1.00 9.17 245 ALA A CA 1
ATOM 1920 C C . ALA A 1 245 ? 6.358 18.984 -5.047 1.00 9.09 245 ALA A C 1
ATOM 1921 O O . ALA A 1 245 ? 6.633 19.482 -6.135 1.00 9.22 245 ALA A O 1
ATOM 1923 N N . LEU A 1 246 ? 6.760 17.773 -4.674 1.00 9.21 246 LEU A N 1
ATOM 1924 C CA . LEU A 1 246 ? 7.438 16.851 -5.584 1.00 9.41 246 LEU A CA 1
ATOM 1925 C C . LEU A 1 246 ? 6.551 15.619 -5.690 1.00 9.83 246 LEU A C 1
ATOM 1926 O O . LEU A 1 246 ? 6.384 14.883 -4.717 1.00 9.97 246 LEU A O 1
ATOM 1931 N N . SER A 1 247 ? 5.952 15.412 -6.858 1.00 10.35 247 SER A N 1
ATOM 1932 C CA . SER A 1 247 ? 4.910 14.399 -6.984 1.00 11.23 247 SER A CA 1
ATOM 1933 C C . SER A 1 247 ? 4.638 14.003 -8.428 1.00 11.91 247 SER A C 1
ATOM 1934 O O . SER A 1 247 ? 5.124 14.647 -9.360 1.00 12.05 247 SER A O 1
ATOM 1937 N N . THR A 1 248 ? 3.864 12.932 -8.594 1.00 13.03 248 THR A N 1
ATOM 1938 C CA . THR A 1 248 ? 3.298 12.562 -9.892 1.00 14.07 248 THR A CA 1
ATOM 1939 C C . THR A 1 248 ? 1.821 12.941 -9.978 1.00 14.75 248 THR A C 1
ATOM 1940 O O . THR A 1 248 ? 1.218 12.848 -11.046 1.00 15.05 248 THR A O 1
ATOM 1944 N N . ASN A 1 249 ? 1.245 13.360 -8.852 1.00 15.35 249 ASN A N 1
ATOM 1945 C CA . ASN A 1 249 ? -0.196 13.574 -8.740 1.00 16.39 249 ASN A CA 1
ATOM 1946 C C . ASN A 1 249 ? -0.581 15.053 -8.703 1.00 16.64 249 ASN A C 1
ATOM 1947 O O . ASN A 1 249 ? -0.723 15.636 -7.626 1.00 16.83 249 ASN A O 1
ATOM 1952 N N . THR A 1 250 ? -0.762 15.645 -9.884 1.00 17.29 250 THR A N 1
ATOM 1953 C CA . THR A 1 250 ? -1.127 17.059 -10.014 1.00 17.93 250 THR A CA 1
ATOM 1954 C C . THR A 1 250 ? -2.435 17.405 -9.299 1.00 17.88 250 THR A C 1
ATOM 1955 O O . THR A 1 250 ? -2.518 18.425 -8.613 1.00 18.06 250 THR A O 1
ATOM 1959 N N . ALA A 1 251 ? -3.444 16.550 -9.459 1.00 18.07 251 ALA A N 1
ATOM 1960 C CA . ALA A 1 251 ? -4.755 16.776 -8.852 1.00 18.19 251 ALA A CA 1
ATOM 1961 C C . ALA A 1 251 ? -4.686 16.884 -7.329 1.00 18.19 251 ALA A C 1
ATOM 1962 O O . ALA A 1 251 ? -5.270 17.794 -6.742 1.00 18.29 251 ALA A O 1
ATOM 1964 N N . LYS A 1 252 ? -3.961 15.964 -6.697 1.00 18.07 252 LYS A N 1
ATOM 1965 C CA . LYS A 1 252 ? -3.862 15.935 -5.238 1.00 18.11 252 LYS A CA 1
ATOM 1966 C C . LYS A 1 252 ? -2.985 17.058 -4.686 1.00 17.90 252 LYS A C 1
ATOM 1967 O O . LYS A 1 252 ? -3.237 17.564 -3.591 1.00 17.70 252 LYS A O 1
ATOM 1973 N N . VAL A 1 253 ? -1.968 17.448 -5.453 1.00 17.83 253 VAL A N 1
ATOM 1974 C CA . VAL A 1 253 ? -1.137 18.608 -5.118 1.00 17.95 253 VAL A CA 1
ATOM 1975 C C . VAL A 1 253 ? -1.980 19.893 -5.110 1.00 18.45 253 VAL A C 1
ATOM 1976 O O . VAL A 1 253 ? -1.887 20.703 -4.182 1.00 18.07 253 VAL A O 1
ATOM 1980 N N . LYS A 1 254 ? -2.804 20.058 -6.144 1.00 19.22 254 LYS A N 1
ATOM 1981 C CA . LYS A 1 254 ? -3.733 21.184 -6.251 1.00 20.16 254 LYS A CA 1
ATOM 1982 C C . LYS A 1 254 ? -4.737 21.187 -5.097 1.00 20.34 254 LYS A C 1
ATOM 1983 O O . LYS A 1 254 ? -5.002 22.234 -4.499 1.00 20.24 254 LYS A O 1
ATOM 1989 N N . GLU A 1 255 ? -5.278 20.006 -4.793 1.00 20.76 255 GLU A N 1
ATOM 1990 C CA . GLU A 1 255 ? -6.234 19.814 -3.702 1.00 21.32 255 GLU A CA 1
ATOM 1991 C C . GLU A 1 255 ? -5.674 20.254 -2.353 1.00 21.25 255 GLU A C 1
ATOM 1992 O O . GLU A 1 255 ? -6.386 20.861 -1.548 1.00 21.42 255 GLU A O 1
ATOM 1998 N N . PHE A 1 256 ? -4.399 19.942 -2.117 1.00 21.16 256 PHE A N 1
ATOM 1999 C CA . PHE A 1 256 ? -3.711 20.323 -0.885 1.00 21.08 256 PHE A CA 1
ATOM 2000 C C . PHE A 1 256 ? -3.551 21.841 -0.775 1.00 21.27 256 PHE A C 1
ATOM 2001 O O . PHE A 1 256 ? -3.456 22.383 0.328 1.00 21.50 256 PHE A O 1
ATOM 2009 N N . GLY A 1 257 ? -3.530 22.518 -1.922 1.00 21.44 257 GLY A N 1
ATOM 2010 C CA . GLY A 1 257 ? -3.446 23.967 -1.959 1.00 22.02 257 GLY A CA 1
ATOM 2011 C C . GLY A 1 257 ? -2.100 24.498 -2.409 1.00 22.39 257 GLY A C 1
ATOM 2012 O O . GLY A 1 257 ? -1.745 25.633 -2.087 1.00 22.53 257 GLY A O 1
ATOM 2013 N N . ILE A 1 258 ? -1.350 23.680 -3.145 1.00 22.79 258 ILE A N 1
ATOM 2014 C CA . ILE A 1 258 ? -0.072 24.113 -3.709 1.00 23.24 258 ILE A CA 1
ATOM 2015 C C . ILE A 1 258 ? -0.230 24.485 -5.182 1.00 23.84 258 ILE A C 1
ATOM 2016 O O . ILE A 1 258 ? -0.866 23.762 -5.955 1.00 24.09 258 ILE A O 1
ATOM 2021 N N . ASP A 1 259 ? 0.350 25.629 -5.541 1.00 24.50 259 ASP A N 1
ATOM 2022 C CA . ASP A 1 259 ? 0.367 26.139 -6.909 1.00 25.17 259 ASP A CA 1
ATOM 2023 C C . ASP A 1 259 ? 1.038 25.157 -7.878 1.00 25.16 259 ASP A C 1
ATOM 2024 O O . ASP A 1 259 ? 2.077 24.589 -7.549 1.00 25.29 259 ASP A O 1
ATOM 2029 N N . PRO A 1 260 ? 0.443 24.939 -9.056 1.00 25.03 260 PRO A N 1
ATOM 2030 C CA . PRO A 1 260 ? 1.040 24.061 -10.078 1.00 24.66 260 PRO A CA 1
ATOM 2031 C C . PRO A 1 260 ? 2.437 24.499 -10.533 1.00 24.02 260 PRO A C 1
ATOM 2032 O O . PRO A 1 260 ? 3.241 23.645 -10.920 1.00 24.14 260 PRO A O 1
ATOM 2036 N N . GLN A 1 261 ? 2.718 25.800 -10.472 1.00 23.19 261 GLN A N 1
ATOM 2037 C CA . GLN A 1 261 ? 4.056 26.327 -10.747 1.00 22.35 261 GLN A CA 1
ATOM 2038 C C . GLN A 1 261 ? 5.041 25.978 -9.625 1.00 21.21 261 GLN A C 1
ATOM 2039 O O . GLN A 1 261 ? 6.255 26.111 -9.789 1.00 21.11 261 GLN A O 1
ATOM 2045 N N . ASN A 1 262 ? 4.505 25.544 -8.487 1.00 19.72 262 ASN A N 1
ATOM 2046 C CA . ASN A 1 262 ? 5.316 25.078 -7.365 1.00 18.32 262 ASN A CA 1
ATOM 2047 C C . ASN A 1 262 ? 5.388 23.551 -7.298 1.00 17.22 262 ASN A C 1
ATOM 2048 O O . ASN A 1 262 ? 5.803 22.985 -6.284 1.00 16.44 262 ASN A O 1
ATOM 2053 N N . MET A 1 263 ? 4.983 22.887 -8.379 1.00 16.07 263 MET A N 1
ATOM 2054 C CA . MET A 1 263 ? 5.052 21.432 -8.457 1.00 15.24 263 MET A CA 1
ATOM 2055 C C . MET A 1 263 ? 6.177 20.967 -9.374 1.00 14.34 263 MET A C 1
ATOM 2056 O O . MET A 1 263 ? 6.256 21.371 -10.536 1.00 14.47 263 MET A O 1
ATOM 2061 N N . PHE A 1 264 ? 7.040 20.115 -8.828 1.00 12.90 264 PHE A N 1
ATOM 2062 C CA . PHE A 1 264 ? 8.127 19.497 -9.572 1.00 12.15 264 PHE A CA 1
ATOM 2063 C C . PHE A 1 264 ? 7.736 18.051 -9.843 1.00 12.08 264 PHE A C 1
ATOM 2064 O O . PHE A 1 264 ? 7.665 17.231 -8.924 1.00 11.58 264 PHE A O 1
ATOM 2072 N N . GLU A 1 265 ? 7.462 17.759 -11.110 1.00 11.86 265 GLU A N 1
ATOM 2073 C CA . GLU A 1 265 ? 6.863 16.491 -11.508 1.00 12.26 265 GLU A CA 1
ATOM 2074 C C . GLU A 1 265 ? 7.875 15.368 -11.668 1.00 11.53 265 GLU A C 1
ATOM 2075 O O . GLU A 1 265 ? 9.008 15.585 -12.102 1.00 10.93 265 GLU A O 1
ATOM 2081 N N . PHE A 1 266 ? 7.448 14.162 -11.313 1.00 11.04 266 PHE A N 1
ATOM 2082 C CA . PHE A 1 266 ? 8.086 12.958 -11.830 1.00 10.93 266 PHE A CA 1
ATOM 2083 C C . PHE A 1 266 ? 7.030 11.966 -12.321 1.00 10.97 266 PHE A C 1
ATOM 2084 O O . PHE A 1 266 ? 5.863 12.342 -12.478 1.00 11.64 266 PHE A O 1
ATOM 2092 N N . TRP A 1 267 ? 7.437 10.729 -12.600 1.00 10.77 267 TRP A N 1
ATOM 2093 C CA . TRP A 1 267 ? 6.617 9.819 -13.406 1.00 10.94 267 TRP A CA 1
ATOM 2094 C C . TRP A 1 267 ? 6.460 8.445 -12.771 1.00 10.79 267 TRP A C 1
ATOM 2095 O O . TRP A 1 267 ? 7.224 8.077 -11.872 1.00 10.59 267 TRP A O 1
ATOM 2106 N N . ASP A 1 268 ? 5.462 7.691 -13.230 1.00 10.91 268 ASP A N 1
ATOM 2107 C CA . ASP A 1 268 ? 5.156 6.396 -12.621 1.00 10.95 268 ASP A CA 1
ATOM 2108 C C . ASP A 1 268 ? 6.290 5.372 -12.736 1.00 10.43 268 ASP A C 1
ATOM 2109 O O . ASP A 1 268 ? 6.380 4.459 -11.917 1.00 10.18 268 ASP A O 1
ATOM 2114 N N . TRP A 1 269 ? 7.159 5.554 -13.733 1.00 10.00 269 TRP A N 1
ATOM 2115 C CA . TRP A 1 269 ? 8.296 4.666 -13.951 1.00 9.55 269 TRP A CA 1
ATOM 2116 C C . TRP A 1 269 ? 9.522 4.998 -13.085 1.00 9.28 269 TRP A C 1
ATOM 2117 O O . TRP A 1 269 ? 10.581 4.380 -13.231 1.00 9.22 269 TRP A O 1
ATOM 2128 N N . VAL A 1 270 ? 9.361 5.970 -12.188 1.00 8.77 270 VAL A N 1
ATOM 2129 C CA . VAL A 1 270 ? 10.341 6.263 -11.142 1.00 8.78 270 VAL A CA 1
ATOM 2130 C C . VAL A 1 270 ? 9.879 5.614 -9.833 1.00 8.59 270 VAL A C 1
ATOM 2131 O O . VAL A 1 270 ? 8.958 6.112 -9.182 1.00 8.82 270 VAL A O 1
ATOM 2135 N N . GLY A 1 271 ? 10.502 4.504 -9.451 1.00 8.59 271 GLY A N 1
ATOM 2136 C CA . GLY A 1 271 ? 10.196 3.885 -8.169 1.00 8.88 271 GLY A CA 1
ATOM 2137 C C . GLY A 1 271 ? 10.637 4.787 -7.030 1.00 8.76 271 GLY A C 1
ATOM 2138 O O . GLY A 1 271 ? 11.661 5.458 -7.140 1.00 8.88 271 GLY A O 1
ATOM 2139 N N . GLY A 1 272 ? 9.873 4.819 -5.940 1.00 8.87 272 GLY A N 1
ATOM 2140 C CA . GLY A 1 272 ? 10.226 5.652 -4.798 1.00 8.64 272 GLY A CA 1
ATOM 2141 C C . GLY A 1 272 ? 11.649 5.438 -4.312 1.00 8.11 272 GLY A C 1
ATOM 2142 O O . GLY A 1 272 ? 12.401 6.392 -4.077 1.00 8.48 272 GLY A O 1
ATOM 2143 N N . ARG A 1 273 ? 12.031 4.172 -4.168 1.00 8.00 273 ARG A N 1
ATOM 2144 C CA . ARG A 1 273 ? 13.363 3.825 -3.683 1.00 7.84 273 ARG A CA 1
ATOM 2145 C C . ARG A 1 273 ? 14.463 3.994 -4.743 1.00 7.83 273 ARG A C 1
ATOM 2146 O O . ARG A 1 273 ? 15.630 3.669 -4.487 1.00 8.19 273 ARG A O 1
ATOM 2154 N N . TYR A 1 274 ? 14.072 4.498 -5.916 1.00 7.76 274 TYR A N 1
ATOM 2155 C CA . TYR A 1 274 ? 14.986 4.840 -7.007 1.00 7.99 274 TYR A CA 1
ATOM 2156 C C . TYR A 1 274 ? 14.753 6.280 -7.459 1.00 8.06 274 TYR A C 1
ATOM 2157 O O . TYR A 1 274 ? 15.038 6.625 -8.607 1.00 8.60 274 TYR A O 1
ATOM 2166 N N . SER A 1 275 ? 14.242 7.118 -6.558 1.00 7.81 275 SER A N 1
ATOM 2167 C CA . SER A 1 275 ? 13.718 8.428 -6.949 1.00 7.91 275 SER A CA 1
ATOM 2168 C C . SER A 1 275 ? 14.593 9.657 -6.672 1.00 7.94 275 SER A C 1
ATOM 2169 O O . SER A 1 275 ? 14.276 10.739 -7.159 1.00 7.98 275 SER A O 1
ATOM 2172 N N . LEU A 1 276 ? 15.676 9.515 -5.910 1.00 7.62 276 LEU A N 1
ATOM 2173 C CA . LEU A 1 276 ? 16.493 10.692 -5.564 1.00 7.49 276 LEU A CA 1
ATOM 2174 C C . LEU A 1 276 ? 17.056 11.428 -6.792 1.00 7.41 276 LEU A C 1
ATOM 2175 O O . LEU A 1 276 ? 17.406 12.609 -6.712 1.00 7.60 276 LEU A O 1
ATOM 2180 N N . TRP A 1 277 ? 17.134 10.713 -7.912 1.00 7.50 277 TRP A N 1
ATOM 2181 C CA . TRP A 1 277 ? 17.640 11.242 -9.182 1.00 7.45 277 TRP A CA 1
ATOM 2182 C C . TRP A 1 277 ? 16.641 12.156 -9.879 1.00 7.72 277 TRP A C 1
ATOM 2183 O O . TRP A 1 277 ? 16.992 12.869 -10.821 1.00 8.33 277 TRP A O 1
ATOM 2194 N N . SER A 1 278 ? 15.396 12.105 -9.421 1.00 7.68 278 SER A N 1
ATOM 2195 C CA . SER A 1 278 ? 14.304 12.871 -10.004 1.00 7.74 278 SER A CA 1
ATOM 2196 C C . SER A 1 278 ? 14.076 14.176 -9.244 1.00 7.90 278 SER A C 1
ATOM 2197 O O . SER A 1 278 ? 14.933 14.628 -8.476 1.00 7.89 278 SER A O 1
ATOM 2200 N N . ALA A 1 279 ? 12.901 14.761 -9.460 1.00 8.24 279 ALA A N 1
ATOM 2201 C CA . ALA A 1 279 ? 12.417 15.882 -8.666 1.00 8.25 279 ALA A CA 1
ATOM 2202 C C . ALA A 1 279 ? 12.560 15.660 -7.156 1.00 8.28 279 ALA A C 1
ATOM 2203 O O . ALA A 1 279 ? 12.758 16.619 -6.414 1.00 8.42 279 ALA A O 1
ATOM 2205 N N . ILE A 1 280 ? 12.458 14.403 -6.710 1.00 8.13 280 ILE A N 1
ATOM 2206 C CA . ILE A 1 280 ? 12.622 14.059 -5.292 1.00 8.39 280 ILE A CA 1
ATOM 2207 C C . ILE A 1 280 ? 13.973 14.525 -4.734 1.00 8.24 280 ILE A C 1
ATOM 2208 O O . ILE A 1 280 ? 14.103 14.776 -3.540 1.00 8.57 280 ILE A O 1
ATOM 2213 N N . GLY A 1 281 ? 14.965 14.659 -5.612 1.00 7.75 281 GLY A N 1
ATOM 2214 C CA . GLY A 1 281 ? 16.264 15.170 -5.218 1.00 8.04 281 GLY A CA 1
ATOM 2215 C C . GLY A 1 281 ? 16.353 16.677 -5.043 1.00 7.97 281 GLY A C 1
ATOM 2216 O O . GLY A 1 281 ? 17.453 17.196 -4.871 1.00 8.24 281 GLY A O 1
ATOM 2217 N N . LEU A 1 282 ? 15.223 17.387 -5.070 1.00 8.14 282 LEU A N 1
ATOM 2218 C CA . LEU A 1 282 ? 15.262 18.849 -4.962 1.00 8.37 282 LEU A CA 1
ATOM 2219 C C . LEU A 1 282 ? 15.992 19.352 -3.712 1.00 8.41 282 LEU A C 1
ATOM 2220 O O . LEU A 1 282 ? 16.770 20.302 -3.798 1.00 8.28 282 LEU A O 1
ATOM 2225 N N . SER A 1 283 ? 15.763 18.717 -2.564 1.00 8.23 283 SER A N 1
ATOM 2226 C CA . SER A 1 283 ? 16.459 19.128 -1.342 1.00 8.46 283 SER A CA 1
ATOM 2227 C C . SER A 1 283 ? 17.974 18.939 -1.440 1.00 8.37 283 SER A C 1
ATOM 2228 O O . SER A 1 283 ? 18.726 19.706 -0.838 1.00 8.47 283 SER A O 1
ATOM 2231 N N . ILE A 1 284 ? 18.419 17.927 -2.192 1.00 8.41 284 ILE A N 1
ATOM 2232 C CA . ILE A 1 284 ? 19.852 17.751 -2.448 1.00 8.50 284 ILE A CA 1
ATOM 2233 C C . ILE A 1 284 ? 20.382 18.951 -3.225 1.00 8.55 284 ILE A C 1
ATOM 2234 O O . ILE A 1 284 ? 21.358 19.583 -2.817 1.00 8.58 284 ILE A O 1
ATOM 2239 N N . ALA A 1 285 ? 19.724 19.259 -4.341 1.00 9.02 285 ALA A N 1
ATOM 2240 C CA . ALA A 1 285 ? 20.136 20.355 -5.214 1.00 9.21 285 ALA A CA 1
ATOM 2241 C C . ALA A 1 285 ? 20.094 21.708 -4.500 1.00 9.30 285 ALA A C 1
ATOM 2242 O O . ALA A 1 285 ? 20.971 22.544 -4.705 1.00 9.50 285 ALA A O 1
ATOM 2244 N N . LEU A 1 286 ? 19.097 21.916 -3.645 1.00 9.25 286 LEU A N 1
ATOM 2245 C CA . LEU A 1 286 ? 19.038 23.149 -2.863 1.00 9.55 286 LEU A CA 1
ATOM 2246 C C . LEU A 1 286 ? 20.193 23.252 -1.865 1.00 9.87 286 LEU A C 1
ATOM 2247 O O . LEU A 1 286 ? 20.762 24.328 -1.669 1.00 10.15 286 LEU A O 1
ATOM 2252 N N . HIS A 1 287 ? 20.543 22.129 -1.244 1.00 10.11 287 HIS A N 1
ATOM 2253 C CA . HIS A 1 287 ? 21.561 22.099 -0.196 1.00 10.20 287 HIS A CA 1
ATOM 2254 C C . HIS A 1 287 ? 22.982 22.232 -0.750 1.00 10.36 287 HIS A C 1
ATOM 2255 O O . HIS A 1 287 ? 23.768 23.044 -0.254 1.00 10.57 287 HIS A O 1
ATOM 2262 N N . VAL A 1 288 ? 23.305 21.451 -1.781 1.00 10.55 288 VAL A N 1
ATOM 2263 C CA . VAL A 1 288 ? 24.667 21.436 -2.331 1.00 10.87 288 VAL A CA 1
ATOM 2264 C C . VAL A 1 288 ? 24.817 22.176 -3.666 1.00 10.88 288 VAL A C 1
ATOM 2265 O O . VAL A 1 288 ? 25.934 22.337 -4.169 1.00 10.91 288 VAL A O 1
ATOM 2269 N N . GLY A 1 289 ? 23.704 22.635 -4.229 1.00 10.83 289 GLY A N 1
ATOM 2270 C CA . GLY A 1 289 ? 23.731 23.338 -5.500 1.00 10.95 289 GLY A CA 1
ATOM 2271 C C . GLY A 1 289 ? 23.408 22.421 -6.659 1.00 10.79 289 GLY A C 1
ATOM 2272 O O . GLY A 1 289 ? 23.710 21.224 -6.633 1.00 10.49 289 GLY A O 1
ATOM 2273 N N . PHE A 1 290 ? 22.798 22.984 -7.695 1.00 11.04 290 PHE A N 1
ATOM 2274 C CA . PHE A 1 290 ? 22.395 22.184 -8.844 1.00 11.42 290 PHE A CA 1
ATOM 2275 C C . PHE A 1 290 ? 23.576 21.582 -9.614 1.00 11.85 290 PHE A C 1
ATOM 2276 O O . PHE A 1 290 ? 23.462 20.486 -10.166 1.00 11.82 290 PHE A O 1
ATOM 2284 N N . ASP A 1 291 ? 24.700 22.297 -9.654 1.00 12.16 291 ASP A N 1
ATOM 2285 C CA . ASP A 1 291 ? 25.906 21.788 -10.309 1.00 12.43 291 ASP A CA 1
ATOM 2286 C C . ASP A 1 291 ? 26.370 20.470 -9.685 1.00 11.72 291 ASP A C 1
ATOM 2287 O O . ASP A 1 291 ? 26.682 19.516 -10.403 1.00 11.31 291 ASP A O 1
ATOM 2292 N N . HIS A 1 292 ? 26.394 20.416 -8.354 1.00 10.92 292 HIS A N 1
ATOM 2293 C CA . HIS A 1 292 ? 26.782 19.195 -7.649 1.00 10.39 292 HIS A CA 1
ATOM 2294 C C . HIS A 1 292 ? 25.746 18.088 -7.835 1.00 10.25 292 HIS A C 1
ATOM 2295 O O . HIS A 1 292 ? 26.105 16.914 -7.910 1.00 10.07 292 HIS A O 1
ATOM 2302 N N . PHE A 1 293 ? 24.470 18.462 -7.920 1.00 9.94 293 PHE A N 1
ATOM 2303 C CA . PHE A 1 293 ? 23.413 17.499 -8.243 1.00 9.63 293 PHE A CA 1
ATOM 2304 C C . PHE A 1 293 ? 23.630 16.884 -9.630 1.00 9.80 293 PHE A C 1
ATOM 2305 O O . PHE A 1 293 ? 23.488 15.671 -9.811 1.00 9.21 293 PHE A O 1
ATOM 2313 N N . GLU A 1 294 ? 23.994 17.719 -10.602 1.00 10.02 294 GLU A N 1
ATOM 2314 C CA . GLU A 1 294 ? 24.306 17.241 -11.949 1.00 10.53 294 GLU A CA 1
ATOM 2315 C C . GLU A 1 294 ? 25.496 16.284 -11.961 1.00 9.98 294 GLU A C 1
ATOM 2316 O O . GLU A 1 294 ? 25.523 15.332 -12.742 1.00 10.19 294 GLU A O 1
ATOM 2322 N N . GLN A 1 295 ? 26.473 16.546 -11.097 1.00 9.36 295 GLN A N 1
ATOM 2323 C CA . GLN A 1 295 ? 27.634 15.667 -10.964 1.00 9.07 295 GLN A CA 1
ATOM 2324 C C . GLN A 1 295 ? 27.226 14.309 -10.401 1.00 8.81 295 GLN A C 1
ATOM 2325 O O . GLN A 1 295 ? 27.704 13.276 -10.861 1.00 8.28 295 GLN A O 1
ATOM 2331 N N . LEU A 1 296 ? 26.333 14.327 -9.413 1.00 8.46 296 LEU A N 1
ATOM 2332 C CA . LEU A 1 296 ? 25.747 13.113 -8.854 1.00 8.34 296 LEU A CA 1
ATOM 2333 C C . LEU A 1 296 ? 25.053 12.285 -9.940 1.00 8.32 296 LEU A C 1
ATOM 2334 O O . LEU A 1 296 ? 25.301 11.078 -10.064 1.00 8.02 296 LEU A O 1
ATOM 2339 N N . LEU A 1 297 ? 24.220 12.939 -10.746 1.00 8.48 297 LEU A N 1
ATOM 2340 C CA . LEU A 1 297 ? 23.558 12.278 -11.870 1.00 8.87 297 LEU A CA 1
ATOM 2341 C C . LEU A 1 297 ? 24.569 11.714 -12.864 1.00 8.72 297 LEU A C 1
ATOM 2342 O O . LEU A 1 297 ? 24.396 10.605 -13.376 1.00 8.59 297 LEU A O 1
ATOM 2347 N N . SER A 1 298 ? 25.613 12.493 -13.140 1.00 8.48 298 SER A N 1
ATOM 2348 C CA . SER A 1 298 ? 26.653 12.095 -14.088 1.00 8.55 298 SER A CA 1
ATOM 2349 C C . SER A 1 298 ? 27.422 10.855 -13.625 1.00 8.26 298 SER A C 1
ATOM 2350 O O . SER A 1 298 ? 27.765 9.999 -14.439 1.00 8.21 298 SER A O 1
ATOM 2353 N N . GLY A 1 299 ? 27.685 10.762 -12.322 1.00 8.12 299 GLY A N 1
ATOM 2354 C CA . GLY A 1 299 ? 28.308 9.578 -11.746 1.00 7.76 299 GLY A CA 1
ATOM 2355 C C . GLY A 1 299 ? 27.450 8.340 -11.924 1.00 7.73 299 GLY A C 1
ATOM 2356 O O . GLY A 1 299 ? 27.944 7.278 -12.300 1.00 7.85 299 GLY A O 1
ATOM 2357 N N . ALA A 1 300 ? 26.155 8.481 -11.659 1.00 7.85 300 ALA A N 1
ATOM 2358 C CA . ALA A 1 300 ? 25.223 7.385 -11.872 1.00 7.87 300 ALA A CA 1
ATOM 2359 C C . ALA A 1 300 ? 25.201 6.975 -13.338 1.00 8.19 300 ALA A C 1
ATOM 2360 O O . ALA A 1 300 ? 25.205 5.786 -13.652 1.00 8.07 300 ALA A O 1
ATOM 2362 N N . HIS A 1 301 ? 25.195 7.966 -14.227 1.00 8.21 301 HIS A N 1
ATOM 2363 C CA . HIS A 1 301 ? 25.209 7.710 -15.664 1.00 8.35 301 HIS A CA 1
ATOM 2364 C C . HIS A 1 301 ? 26.451 6.926 -16.085 1.00 8.21 301 HIS A C 1
ATOM 2365 O O . HIS A 1 301 ? 26.353 6.016 -16.908 1.00 8.44 301 HIS A O 1
ATOM 2372 N N . TRP A 1 302 ? 27.607 7.270 -15.516 1.00 8.26 302 TRP A N 1
ATOM 2373 C CA . TRP A 1 302 ? 28.829 6.533 -15.808 1.00 8.22 302 TRP A CA 1
ATOM 2374 C C . TRP A 1 302 ? 28.657 5.053 -15.458 1.00 8.28 302 TRP A C 1
ATOM 2375 O O . TRP A 1 302 ? 28.998 4.172 -16.252 1.00 8.26 302 TRP A O 1
ATOM 2386 N N . MET A 1 303 ? 28.138 4.790 -14.262 1.00 8.32 303 MET A N 1
ATOM 2387 C CA . MET A 1 303 ? 27.919 3.422 -13.802 1.00 8.38 303 MET A CA 1
ATOM 2388 C C . MET A 1 303 ? 26.850 2.699 -14.630 1.00 8.30 303 MET A C 1
ATOM 2389 O O . MET A 1 303 ? 26.967 1.494 -14.873 1.00 8.29 303 MET A O 1
ATOM 2394 N N . ASP A 1 304 ? 25.825 3.432 -15.072 1.00 8.56 304 ASP A N 1
ATOM 2395 C CA . ASP A 1 304 ? 24.812 2.870 -15.966 1.00 8.94 304 ASP A CA 1
ATOM 2396 C C . ASP A 1 304 ? 25.467 2.360 -17.245 1.00 9.20 304 ASP A C 1
ATOM 2397 O O . ASP A 1 304 ? 25.171 1.259 -17.705 1.00 9.36 304 ASP A O 1
ATOM 2402 N N . GLN A 1 305 ? 26.353 3.175 -17.810 1.00 9.48 305 GLN A N 1
ATOM 2403 C CA . GLN A 1 305 ? 27.081 2.808 -19.023 1.00 9.95 305 GLN A CA 1
ATOM 2404 C C . GLN A 1 305 ? 28.029 1.632 -18.791 1.00 9.80 305 GLN A C 1
ATOM 2405 O O . GLN A 1 305 ? 28.157 0.757 -19.650 1.00 9.85 305 GLN A O 1
ATOM 2411 N N . HIS A 1 306 ? 28.670 1.597 -17.624 1.00 9.19 306 HIS A N 1
ATOM 2412 C CA . HIS A 1 306 ? 29.492 0.450 -17.237 1.00 8.95 306 HIS A CA 1
ATOM 2413 C C . HIS A 1 306 ? 28.661 -0.830 -17.239 1.00 9.00 306 HIS A C 1
ATOM 2414 O O . HIS A 1 306 ? 29.051 -1.841 -17.827 1.00 9.06 306 HIS A O 1
ATOM 2421 N N . PHE A 1 307 ? 27.511 -0.767 -16.577 1.00 9.01 307 PHE A N 1
ATOM 2422 C CA . PHE A 1 307 ? 26.603 -1.900 -16.462 1.00 9.26 307 PHE A CA 1
ATOM 2423 C C . PHE A 1 307 ? 26.113 -2.371 -17.833 1.00 9.91 307 PHE A C 1
ATOM 2424 O O . PHE A 1 307 ? 26.065 -3.576 -18.101 1.00 9.87 307 PHE A O 1
ATOM 2432 N N . LEU A 1 308 ? 25.792 -1.410 -18.697 1.00 10.30 308 LEU A N 1
ATOM 2433 C CA . LEU A 1 308 ? 25.223 -1.683 -20.014 1.00 11.24 308 LEU A CA 1
ATOM 2434 C C . LEU A 1 308 ? 26.211 -2.300 -21.008 1.00 11.64 308 LEU A C 1
ATOM 2435 O O . LEU A 1 308 ? 25.833 -3.158 -21.813 1.00 11.98 308 LEU A O 1
ATOM 2440 N N . LYS A 1 309 ? 27.469 -1.869 -20.945 1.00 11.83 309 LYS A N 1
ATOM 2441 C CA . LYS A 1 309 ? 28.427 -2.129 -22.024 1.00 12.40 309 LYS A CA 1
ATOM 2442 C C . LYS A 1 309 ? 29.521 -3.139 -21.697 1.00 12.36 309 LYS A C 1
ATOM 2443 O O . LYS A 1 309 ? 30.233 -3.587 -22.597 1.00 12.61 309 LYS A O 1
ATOM 2449 N N . THR A 1 310 ? 29.664 -3.492 -20.421 1.00 11.96 310 THR A N 1
ATOM 2450 C CA . THR A 1 310 ? 30.776 -4.332 -19.978 1.00 11.97 310 THR A CA 1
ATOM 2451 C C . THR A 1 310 ? 30.419 -5.820 -19.969 1.00 12.13 310 THR A C 1
ATOM 2452 O O . THR A 1 310 ? 29.357 -6.191 -19.467 1.00 11.81 310 THR A O 1
ATOM 2456 N N . PRO A 1 311 ? 31.294 -6.672 -20.514 1.00 12.42 311 PRO A N 1
ATOM 2457 C CA . PRO A 1 311 ? 31.118 -8.128 -20.401 1.00 12.68 311 PRO A CA 1
ATOM 2458 C C . PRO A 1 311 ? 30.896 -8.544 -18.948 1.00 12.68 311 PRO A C 1
ATOM 2459 O O . PRO A 1 311 ? 31.540 -7.999 -18.046 1.00 12.50 311 PRO A O 1
ATOM 2463 N N . LEU A 1 312 ? 29.993 -9.496 -18.733 1.00 13.04 312 LEU A N 1
ATOM 2464 C CA . LEU A 1 312 ? 29.560 -9.871 -17.383 1.00 13.30 312 LEU A CA 1
ATOM 2465 C C . LEU A 1 312 ? 30.708 -10.192 -16.425 1.00 13.49 312 LEU A C 1
ATOM 2466 O O . LEU A 1 312 ? 30.662 -9.816 -15.253 1.00 13.30 312 LEU A O 1
ATOM 2471 N N . GLU A 1 313 ? 31.741 -10.857 -16.937 1.00 13.56 313 GLU A N 1
ATOM 2472 C CA . GLU A 1 313 ? 32.885 -11.283 -16.129 1.00 14.00 313 GLU A CA 1
ATOM 2473 C C . GLU A 1 313 ? 33.698 -10.123 -15.541 1.00 13.51 313 GLU A C 1
ATOM 2474 O O . GLU A 1 313 ? 34.470 -10.317 -14.601 1.00 13.89 313 GLU A O 1
ATOM 2480 N N . LYS A 1 314 ? 33.508 -8.922 -16.090 1.00 13.15 314 LYS A N 1
ATOM 2481 C CA . LYS A 1 314 ? 34.243 -7.727 -15.658 1.00 12.98 314 LYS A CA 1
ATOM 2482 C C . LYS A 1 314 ? 33.297 -6.587 -15.269 1.00 12.01 314 LYS A C 1
ATOM 2483 O O . LYS A 1 314 ? 33.702 -5.426 -15.183 1.00 12.04 314 LYS A O 1
ATOM 2489 N N . ASN A 1 315 ? 32.040 -6.940 -15.025 1.00 11.15 315 ASN A N 1
ATOM 2490 C CA . ASN A 1 315 ? 30.956 -5.988 -14.818 1.00 10.12 315 ASN A CA 1
ATOM 2491 C C . ASN A 1 315 ? 30.672 -5.892 -13.318 1.00 9.67 315 ASN A C 1
ATOM 2492 O O . ASN A 1 315 ? 30.169 -6.840 -12.722 1.00 9.43 315 ASN A O 1
ATOM 2497 N N . ALA A 1 316 ? 31.004 -4.751 -12.712 1.00 9.15 316 ALA A N 1
ATOM 2498 C CA . ALA A 1 316 ? 30.994 -4.619 -11.248 1.00 9.06 316 ALA A CA 1
ATOM 2499 C C . ALA A 1 316 ? 29.665 -4.967 -10.558 1.00 8.92 316 ALA A C 1
ATOM 2500 O O . ALA A 1 316 ? 29.664 -5.818 -9.667 1.00 8.88 316 ALA A O 1
ATOM 2502 N N . PRO A 1 317 ? 28.543 -4.346 -10.934 1.00 8.80 317 PRO A N 1
ATOM 2503 C CA . PRO A 1 317 ? 27.267 -4.710 -10.296 1.00 8.83 317 PRO A CA 1
ATOM 2504 C C . PRO A 1 317 ? 26.877 -6.169 -10.522 1.00 8.93 317 PRO A C 1
ATOM 2505 O O . PRO A 1 317 ? 26.284 -6.772 -9.627 1.00 8.71 317 PRO A O 1
ATOM 2509 N N . VAL A 1 318 ? 27.215 -6.730 -11.681 1.00 8.74 318 VAL A N 1
ATOM 2510 C CA . VAL A 1 318 ? 26.936 -8.139 -11.946 1.00 8.91 318 VAL A CA 1
ATOM 2511 C C . VAL A 1 318 ? 27.731 -9.048 -11.001 1.00 8.77 318 VAL A C 1
ATOM 2512 O O . VAL A 1 318 ? 27.167 -9.959 -10.400 1.00 8.44 318 VAL A O 1
ATOM 2516 N N . LEU A 1 319 ? 29.028 -8.790 -10.856 1.00 8.55 319 LEU A N 1
ATOM 2517 C CA . LEU A 1 319 ? 29.859 -9.603 -9.972 1.00 9.00 319 LEU A CA 1
ATOM 2518 C C . LEU A 1 319 ? 29.416 -9.513 -8.510 1.00 8.88 319 LEU A C 1
ATOM 2519 O O . LEU A 1 319 ? 29.365 -10.524 -7.808 1.00 9.03 319 LEU A O 1
ATOM 2524 N N . LEU A 1 320 ? 29.082 -8.309 -8.057 1.00 8.81 320 LEU A N 1
ATOM 2525 C CA . LEU A 1 320 ? 28.574 -8.138 -6.698 1.00 8.61 320 LEU A CA 1
ATOM 2526 C C . LEU A 1 320 ? 27.280 -8.923 -6.489 1.00 8.44 320 LEU A C 1
ATOM 2527 O O . LEU A 1 320 ? 27.095 -9.563 -5.452 1.00 8.43 320 LEU A O 1
ATOM 2532 N N . ALA A 1 321 ? 26.398 -8.879 -7.484 1.00 8.21 321 ALA A N 1
ATOM 2533 C CA . ALA A 1 321 ? 25.143 -9.624 -7.440 1.00 8.12 321 ALA A CA 1
ATOM 2534 C C . ALA A 1 321 ? 25.378 -11.127 -7.346 1.00 8.23 321 ALA A C 1
ATOM 2535 O O . ALA A 1 321 ? 24.730 -11.813 -6.555 1.00 8.22 321 ALA A O 1
ATOM 2537 N N . LEU A 1 322 ? 26.309 -11.627 -8.159 1.00 8.29 322 LEU A N 1
ATOM 2538 C CA . LEU A 1 322 ? 26.606 -13.056 -8.229 1.00 8.75 322 LEU A CA 1
ATOM 2539 C C . LEU A 1 322 ? 27.233 -13.581 -6.944 1.00 8.70 322 LEU A C 1
ATOM 2540 O O . LEU A 1 322 ? 26.900 -14.673 -6.489 1.00 8.81 322 LEU A O 1
ATOM 2545 N N . LEU A 1 323 ? 28.127 -12.793 -6.349 1.00 9.03 323 LEU A N 1
ATOM 2546 C CA . LEU A 1 323 ? 28.698 -13.148 -5.053 1.00 9.10 323 LEU A CA 1
ATOM 2547 C C . LEU A 1 323 ? 27.595 -13.227 -4.002 1.00 9.20 323 LEU A C 1
ATOM 2548 O O . LEU A 1 323 ? 27.577 -14.140 -3.175 1.00 9.16 323 LEU A O 1
ATOM 2553 N N . GLY A 1 324 ? 26.657 -12.284 -4.065 1.00 9.43 324 GLY A N 1
ATOM 2554 C CA . GLY A 1 324 ? 25.489 -12.308 -3.205 1.00 9.84 324 GLY A CA 1
ATOM 2555 C C . GLY A 1 324 ? 24.648 -13.564 -3.374 1.00 9.93 324 GLY A C 1
ATOM 2556 O O . GLY A 1 324 ? 24.255 -14.174 -2.380 1.00 10.45 324 GLY A O 1
ATOM 2557 N N . ILE A 1 325 ? 24.383 -13.955 -4.621 1.00 9.93 325 ILE A N 1
ATOM 2558 C CA . ILE A 1 325 ? 23.650 -15.195 -4.921 1.00 10.19 325 ILE A CA 1
ATOM 2559 C C . ILE A 1 325 ? 24.367 -16.415 -4.331 1.00 9.84 325 ILE A C 1
ATOM 2560 O O . ILE A 1 325 ? 23.746 -17.287 -3.726 1.00 9.82 325 ILE A O 1
ATOM 2565 N N . TRP A 1 326 ? 25.680 -16.463 -4.519 1.00 9.41 326 TRP A N 1
ATOM 2566 C CA . TRP A 1 326 ? 26.524 -17.515 -3.964 1.00 9.37 326 TRP A CA 1
ATOM 2567 C C . TRP A 1 326 ? 26.298 -17.643 -2.451 1.00 9.30 326 TRP A C 1
ATOM 2568 O O . TRP A 1 326 ? 26.035 -18.734 -1.951 1.00 9.37 326 TRP A O 1
ATOM 2579 N N . TYR A 1 327 ? 26.346 -16.527 -1.726 1.00 8.88 327 TYR A N 1
ATOM 2580 C CA . TYR A 1 327 ? 26.175 -16.581 -0.271 1.00 9.05 327 TYR A CA 1
ATOM 2581 C C . TYR A 1 327 ? 24.737 -16.822 0.180 1.00 9.14 327 TYR A C 1
ATOM 2582 O O . TYR A 1 327 ? 24.512 -17.510 1.180 1.00 9.53 327 TYR A O 1
ATOM 2591 N N . ILE A 1 328 ? 23.778 -16.270 -0.559 1.00 9.20 328 ILE A N 1
ATOM 2592 C CA . ILE A 1 328 ? 22.362 -16.406 -0.210 1.00 9.48 328 ILE A CA 1
ATOM 2593 C C . ILE A 1 328 ? 21.815 -17.798 -0.556 1.00 9.76 328 ILE A C 1
ATOM 2594 O O . ILE A 1 328 ? 21.219 -18.463 0.298 1.00 10.30 328 ILE A O 1
ATOM 2599 N N . ASN A 1 329 ? 22.027 -18.235 -1.795 1.00 9.99 329 ASN A N 1
ATOM 2600 C CA . ASN A 1 329 ? 21.382 -19.448 -2.298 1.00 10.18 329 ASN A CA 1
ATOM 2601 C C . ASN A 1 329 ? 22.202 -20.729 -2.143 1.00 10.88 329 ASN A C 1
ATOM 2602 O O . ASN A 1 329 ? 21.650 -21.827 -2.244 1.00 11.27 329 ASN A O 1
ATOM 2607 N N . CYS A 1 330 ? 23.504 -20.596 -1.901 1.00 11.23 330 CYS A N 1
ATOM 2608 C CA . CYS A 1 330 ? 24.350 -21.766 -1.679 1.00 11.80 330 CYS A CA 1
ATOM 2609 C C . CYS A 1 330 ? 24.784 -21.901 -0.215 1.00 12.08 330 CYS A C 1
ATOM 2610 O O . CYS A 1 330 ? 24.664 -22.976 0.363 1.00 12.71 330 CYS A O 1
ATOM 2613 N N . TYR A 1 331 ? 25.266 -20.814 0.386 1.00 12.00 331 TYR A N 1
ATOM 2614 C CA . TYR A 1 331 ? 25.635 -20.831 1.809 1.00 12.16 331 TYR A CA 1
ATOM 2615 C C . TYR A 1 331 ? 24.466 -20.599 2.778 1.00 12.20 331 TYR A C 1
ATOM 2616 O O . TYR A 1 331 ? 24.550 -20.964 3.955 1.00 13.14 331 TYR A O 1
ATOM 2625 N N . GLY A 1 332 ? 23.398 -19.970 2.295 1.00 12.08 332 GLY A N 1
ATOM 2626 C CA . GLY A 1 332 ? 22.228 -19.699 3.115 1.00 11.76 332 GLY A CA 1
ATOM 2627 C C . GLY A 1 332 ? 22.356 -18.543 4.096 1.00 11.57 332 GLY A C 1
ATOM 2628 O O . GLY A 1 332 ? 21.686 -18.541 5.132 1.00 12.11 332 GLY A O 1
ATOM 2629 N N . CYS A 1 333 ? 23.196 -17.559 3.776 1.00 11.03 333 CYS A N 1
ATOM 2630 C CA . CYS A 1 333 ? 23.380 -16.384 4.640 1.00 10.61 333 CYS A CA 1
ATOM 2631 C C . CYS A 1 333 ? 22.182 -15.451 4.557 1.00 9.92 333 CYS A C 1
ATOM 2632 O O . CYS A 1 333 ? 21.825 -14.997 3.468 1.00 9.96 333 CYS A O 1
ATOM 2635 N N . GLU A 1 334 ? 21.582 -15.153 5.708 1.00 9.28 334 GLU A N 1
ATOM 2636 C CA . GLU A 1 334 ? 20.389 -14.310 5.765 1.00 8.93 334 GLU A CA 1
ATOM 2637 C C . GLU A 1 334 ? 20.675 -12.840 5.511 1.00 8.61 334 GLU A C 1
ATOM 2638 O O . GLU A 1 334 ? 19.802 -12.114 5.035 1.00 8.62 334 GLU A O 1
ATOM 2644 N N . THR A 1 335 ? 21.880 -12.391 5.864 1.00 8.13 335 THR A N 1
ATOM 2645 C CA . THR A 1 335 ? 22.156 -10.956 5.904 1.00 8.22 335 THR A CA 1
ATOM 2646 C C . THR A 1 335 ? 23.327 -10.512 5.038 1.00 8.20 335 THR A C 1
ATOM 2647 O O . THR A 1 335 ? 24.145 -11.320 4.590 1.00 8.52 335 THR A O 1
ATOM 2651 N N . HIS A 1 336 ? 23.381 -9.205 4.819 1.00 8.43 336 HIS A N 1
ATOM 2652 C CA . HIS A 1 336 ? 24.456 -8.560 4.089 1.00 8.68 336 HIS A CA 1
ATOM 2653 C C . HIS A 1 336 ? 24.774 -7.258 4.814 1.00 8.40 336 HIS A C 1
ATOM 2654 O O . HIS A 1 336 ? 23.901 -6.406 4.957 1.00 8.40 336 HIS A O 1
ATOM 2661 N N . ALA A 1 337 ? 26.010 -7.113 5.284 1.00 7.98 337 ALA A N 1
ATOM 2662 C CA . ALA A 1 337 ? 26.410 -5.918 6.028 1.00 7.75 337 ALA A CA 1
ATOM 2663 C C . ALA A 1 337 ? 27.095 -4.900 5.127 1.00 7.97 337 ALA A C 1
ATOM 2664 O O . ALA A 1 337 ? 27.975 -5.249 4.335 1.00 8.17 337 ALA A O 1
ATOM 2666 N N . LEU A 1 338 ? 26.668 -3.647 5.247 1.00 8.03 338 LEU A N 1
ATOM 2667 C CA . LEU A 1 338 ? 27.300 -2.532 4.548 1.00 8.06 338 LEU A CA 1
ATOM 2668 C C . LEU A 1 338 ? 28.018 -1.672 5.573 1.00 7.94 338 LEU A C 1
ATOM 2669 O O . LEU A 1 338 ? 27.389 -1.112 6.471 1.00 7.78 338 LEU A O 1
ATOM 2674 N N . LEU A 1 339 ? 29.338 -1.580 5.437 1.00 7.38 339 LEU A N 1
ATOM 2675 C CA . LEU A 1 339 ? 30.191 -0.972 6.456 1.00 7.22 339 LEU A CA 1
ATOM 2676 C C . LEU A 1 339 ? 31.105 0.107 5.863 1.00 7.37 339 LEU A C 1
ATOM 2677 O O . LEU A 1 339 ? 32.289 -0.137 5.610 1.00 7.25 339 LEU A O 1
ATOM 2682 N N . PRO A 1 340 ? 30.560 1.296 5.618 1.00 7.37 340 PRO A N 1
ATOM 2683 C CA . PRO A 1 340 ? 31.375 2.397 5.090 1.00 7.34 340 PRO A CA 1
ATOM 2684 C C . PRO A 1 340 ? 32.229 3.019 6.189 1.00 7.46 340 PRO A C 1
ATOM 2685 O O . PRO A 1 340 ? 31.717 3.352 7.256 1.00 7.83 340 PRO A O 1
ATOM 2689 N N . TYR A 1 341 ? 33.523 3.157 5.927 1.00 7.25 341 TYR A N 1
ATOM 2690 C CA . TYR A 1 341 ? 34.435 3.775 6.882 1.00 7.20 341 TYR A CA 1
ATOM 2691 C C . TYR A 1 341 ? 34.474 5.271 6.621 1.00 7.23 341 TYR A C 1
ATOM 2692 O O . TYR A 1 341 ? 35.476 5.836 6.180 1.00 7.17 341 TYR A O 1
ATOM 2701 N N . ASP A 1 342 ? 33.335 5.897 6.896 1.00 7.34 342 ASP A N 1
ATOM 2702 C CA . ASP A 1 342 ? 33.085 7.278 6.532 1.00 7.80 342 ASP A CA 1
ATOM 2703 C C . ASP A 1 342 ? 31.862 7.748 7.294 1.00 7.81 342 ASP A C 1
ATOM 2704 O O . ASP A 1 342 ? 30.748 7.259 7.070 1.00 7.55 342 ASP A O 1
ATOM 2709 N N . GLN A 1 343 ? 32.082 8.687 8.208 1.00 7.68 343 GLN A N 1
ATOM 2710 C CA . GLN A 1 343 ? 31.015 9.248 9.023 1.00 8.27 343 GLN A CA 1
ATOM 2711 C C . GLN A 1 343 ? 29.955 9.956 8.178 1.00 8.12 343 GLN A C 1
ATOM 2712 O O . GLN A 1 343 ? 28.767 9.869 8.481 1.00 8.42 343 GLN A O 1
ATOM 2718 N N . TYR A 1 344 ? 30.372 10.634 7.110 1.00 8.04 344 TYR A N 1
ATOM 2719 C CA . TYR A 1 344 ? 29.408 11.282 6.219 1.00 8.21 344 TYR A CA 1
ATOM 2720 C C . TYR A 1 344 ? 28.427 10.267 5.615 1.00 8.22 344 TYR A C 1
ATOM 2721 O O . TYR A 1 344 ? 27.266 10.594 5.372 1.00 8.33 344 TYR A O 1
ATOM 2730 N N . MET A 1 345 ? 28.900 9.036 5.401 1.00 8.27 345 MET A N 1
ATOM 2731 C CA . MET A 1 345 ? 28.088 7.942 4.858 1.00 8.16 345 MET A CA 1
ATOM 2732 C C . MET A 1 345 ? 27.270 7.192 5.914 1.00 8.19 345 MET A C 1
ATOM 2733 O O . MET A 1 345 ? 26.845 6.055 5.681 1.00 8.01 345 MET A O 1
ATOM 2738 N N . HIS A 1 346 ? 27.009 7.829 7.055 1.00 8.16 346 HIS A N 1
ATOM 2739 C CA . HIS A 1 346 ? 26.343 7.146 8.163 1.00 8.48 346 HIS A CA 1
ATOM 2740 C C . HIS A 1 346 ? 24.915 6.680 7.871 1.00 8.61 346 HIS A C 1
ATOM 2741 O O . HIS A 1 346 ? 24.384 5.852 8.612 1.00 9.63 346 HIS A O 1
ATOM 2748 N N . ARG A 1 347 ? 24.297 7.188 6.803 1.00 8.15 347 ARG A N 1
ATOM 2749 C CA . ARG A 1 347 ? 22.948 6.738 6.445 1.00 8.60 347 ARG A CA 1
ATOM 2750 C C . ARG A 1 347 ? 22.892 5.900 5.160 1.00 8.71 347 ARG A C 1
ATOM 2751 O O . ARG A 1 347 ? 21.808 5.597 4.651 1.00 8.86 347 ARG A O 1
ATOM 2759 N N . PHE A 1 348 ? 24.064 5.510 4.663 1.00 8.78 348 PHE A N 1
ATOM 2760 C CA . PHE A 1 348 ? 24.193 4.688 3.457 1.00 8.95 348 PHE A CA 1
ATOM 2761 C C . PHE A 1 348 ? 23.552 3.305 3.621 1.00 9.10 348 PHE A C 1
ATOM 2762 O O . PHE A 1 348 ? 22.794 2.865 2.757 1.00 8.99 348 PHE A O 1
ATOM 2770 N N . ALA A 1 349 ? 23.853 2.627 4.727 1.00 9.19 349 ALA A N 1
ATOM 2771 C CA . ALA A 1 349 ? 23.262 1.317 5.006 1.00 9.57 349 ALA A CA 1
ATOM 2772 C C . ALA A 1 349 ? 21.740 1.385 5.124 1.00 9.55 349 ALA A C 1
ATOM 2773 O O . ALA A 1 349 ? 21.032 0.531 4.577 1.00 9.95 349 ALA A O 1
ATOM 2775 N N . ALA A 1 350 ? 21.235 2.401 5.824 1.00 9.33 350 ALA A N 1
ATOM 2776 C CA . ALA A 1 350 ? 19.794 2.587 5.988 1.00 8.98 350 ALA A CA 1
ATOM 2777 C C . ALA A 1 350 ? 19.101 2.796 4.642 1.00 9.03 350 ALA A C 1
ATOM 2778 O O . ALA A 1 350 ? 17.991 2.308 4.419 1.00 9.16 350 ALA A O 1
ATOM 2780 N N . TYR A 1 351 ? 19.768 3.512 3.742 1.00 8.57 351 TYR A N 1
ATOM 2781 C CA . TYR A 1 351 ? 19.222 3.762 2.416 1.00 8.34 351 TYR A CA 1
ATOM 2782 C C . TYR A 1 351 ? 19.046 2.452 1.655 1.00 8.41 351 TYR A C 1
ATOM 2783 O O . TYR A 1 351 ? 17.997 2.214 1.044 1.00 8.35 351 TYR A O 1
ATOM 2792 N N . PHE A 1 352 ? 20.074 1.607 1.693 1.00 8.93 352 PHE A N 1
ATOM 2793 C CA . PHE A 1 352 ? 20.000 0.342 0.975 1.00 9.61 352 PHE A CA 1
ATOM 2794 C C . PHE A 1 352 ? 19.185 -0.732 1.674 1.00 10.10 352 PHE A C 1
ATOM 2795 O O . PHE A 1 352 ? 18.880 -1.759 1.069 1.00 10.05 352 PHE A O 1
ATOM 2803 N N . GLN A 1 353 ? 18.777 -0.477 2.916 1.00 10.76 353 GLN A N 1
ATOM 2804 C CA . GLN A 1 353 ? 17.732 -1.292 3.531 1.00 11.17 353 GLN A CA 1
ATOM 2805 C C . GLN A 1 353 ? 16.467 -1.203 2.698 1.00 11.51 353 GLN A C 1
ATOM 2806 O O . GLN A 1 353 ? 15.892 -2.228 2.358 1.00 12.15 353 GLN A O 1
ATOM 2812 N N . GLN A 1 354 ? 16.034 0.010 2.352 1.00 10.85 354 GLN A N 1
ATOM 2813 C CA . GLN A 1 354 ? 14.892 0.137 1.454 1.00 11.04 354 GLN A CA 1
ATOM 2814 C C . GLN A 1 354 ? 15.244 -0.357 0.061 1.00 10.48 354 GLN A C 1
ATOM 2815 O O . GLN A 1 354 ? 14.530 -1.177 -0.502 1.00 10.50 354 GLN A O 1
ATOM 2821 N N . GLY A 1 355 ? 16.340 0.152 -0.493 1.00 10.11 355 GLY A N 1
ATOM 2822 C CA . GLY A 1 355 ? 16.694 -0.137 -1.870 1.00 9.39 355 GLY A CA 1
ATOM 2823 C C . GLY A 1 355 ? 16.739 -1.622 -2.162 1.00 9.29 355 GLY A C 1
ATOM 2824 O O . GLY A 1 355 ? 16.179 -2.081 -3.155 1.00 9.57 355 GLY A O 1
ATOM 2825 N N . ASP A 1 356 ? 17.406 -2.365 -1.286 1.00 8.69 356 ASP A N 1
ATOM 2826 C CA . ASP A 1 356 ? 17.551 -3.804 -1.434 1.00 8.62 356 ASP A CA 1
ATOM 2827 C C . ASP A 1 356 ? 16.301 -4.541 -0.949 1.00 8.50 356 ASP A C 1
ATOM 2828 O O . ASP A 1 356 ? 15.676 -5.273 -1.717 1.00 8.76 356 ASP A O 1
ATOM 2833 N N . MET A 1 357 ? 15.932 -4.341 0.315 1.00 7.78 357 MET A N 1
ATOM 2834 C CA . MET A 1 357 ? 14.893 -5.162 0.941 1.00 7.38 357 MET A CA 1
ATOM 2835 C C . MET A 1 357 ? 13.485 -4.932 0.396 1.00 7.46 357 MET A C 1
ATOM 2836 O O . MET A 1 357 ? 12.709 -5.883 0.269 1.00 7.08 357 MET A O 1
ATOM 2841 N N . GLU A 1 358 ? 13.150 -3.690 0.063 1.00 7.32 358 GLU A N 1
ATOM 2842 C CA . GLU A 1 358 ? 11.850 -3.431 -0.551 1.00 7.76 358 GLU A CA 1
ATOM 2843 C C . GLU A 1 358 ? 11.796 -3.924 -1.998 1.00 7.50 358 GLU A C 1
ATOM 2844 O O . GLU A 1 358 ? 10.725 -4.279 -2.503 1.00 7.78 358 GLU A O 1
ATOM 2850 N N . SER A 1 359 ? 12.948 -3.943 -2.662 1.00 7.08 359 SER A N 1
ATOM 2851 C CA . SER A 1 359 ? 13.021 -4.467 -4.019 1.00 7.24 359 SER A CA 1
ATOM 2852 C C . SER A 1 359 ? 12.912 -5.983 -4.052 1.00 6.76 359 SER A C 1
ATOM 2853 O O . SER A 1 359 ? 12.095 -6.535 -4.793 1.00 6.85 359 SER A O 1
ATOM 2856 N N . ASN A 1 360 ? 13.734 -6.659 -3.253 1.00 6.84 360 ASN A N 1
ATOM 2857 C CA . ASN A 1 360 ? 13.909 -8.099 -3.425 1.00 6.99 360 ASN A CA 1
ATOM 2858 C C . ASN A 1 360 ? 13.375 -8.968 -2.295 1.00 7.22 360 ASN A C 1
ATOM 2859 O O . ASN A 1 360 ? 13.552 -10.184 -2.311 1.00 7.10 360 ASN A O 1
ATOM 2864 N N . GLY A 1 361 ? 12.701 -8.337 -1.337 1.00 7.44 361 GLY A N 1
ATOM 2865 C CA . GLY A 1 361 ? 11.968 -9.059 -0.310 1.00 7.47 361 GLY A CA 1
ATOM 2866 C C . GLY A 1 361 ? 10.642 -9.514 -0.883 1.00 7.59 361 GLY A C 1
ATOM 2867 O O . GLY A 1 361 ? 9.586 -8.974 -0.544 1.00 7.83 361 GLY A O 1
ATOM 2868 N N . LYS A 1 362 ? 10.717 -10.509 -1.765 1.00 7.52 362 LYS A N 1
ATOM 2869 C CA . LYS A 1 362 ? 9.584 -10.969 -2.568 1.00 7.87 362 LYS A CA 1
ATOM 2870 C C . LYS A 1 362 ? 9.510 -12.485 -2.549 1.00 8.21 362 LYS A C 1
ATOM 2871 O O . LYS A 1 362 ? 10.500 -13.163 -2.267 1.00 8.37 362 LYS A O 1
ATOM 2877 N N . TYR A 1 363 ? 8.340 -13.024 -2.879 1.00 8.78 363 TYR A N 1
ATOM 2878 C CA . TYR A 1 363 ? 8.163 -14.471 -2.844 1.00 9.28 363 TYR A CA 1
ATOM 2879 C C . TYR A 1 363 ? 7.417 -15.079 -4.035 1.00 9.29 363 TYR A C 1
ATOM 2880 O O . TYR A 1 363 ? 7.336 -16.302 -4.142 1.00 9.27 363 TYR A O 1
ATOM 2889 N N . ILE A 1 364 ? 6.903 -14.239 -4.930 1.00 9.27 364 ILE A N 1
ATOM 2890 C CA . ILE A 1 364 ? 6.218 -14.717 -6.138 1.00 9.85 364 ILE A CA 1
ATOM 2891 C C . ILE A 1 364 ? 7.031 -14.380 -7.386 1.00 10.21 364 ILE A C 1
ATOM 2892 O O . ILE A 1 364 ? 7.496 -13.250 -7.539 1.00 10.30 364 ILE A O 1
ATOM 2897 N N . THR A 1 365 ? 7.192 -15.359 -8.276 1.00 10.36 365 THR A N 1
ATOM 2898 C CA . THR A 1 365 ? 7.958 -15.166 -9.508 1.00 11.08 365 THR A CA 1
ATOM 2899 C C . THR A 1 365 ? 7.107 -14.733 -10.700 1.00 11.69 365 THR A C 1
ATOM 2900 O O . THR A 1 365 ? 5.874 -14.733 -10.638 1.00 11.41 365 THR A O 1
ATOM 2904 N N . LYS A 1 366 ? 7.787 -14.391 -11.793 1.00 12.80 366 LYS A N 1
ATOM 2905 C CA . LYS A 1 366 ? 7.143 -13.962 -13.030 1.00 14.00 366 LYS A CA 1
ATOM 2906 C C . LYS A 1 366 ? 6.183 -15.010 -13.602 1.00 14.64 366 LYS A C 1
ATOM 2907 O O . LYS A 1 366 ? 5.195 -14.660 -14.251 1.00 15.35 366 LYS A O 1
ATOM 2913 N N . SER A 1 367 ? 6.475 -16.285 -13.358 1.00 15.26 367 SER A N 1
ATOM 2914 C CA . SER A 1 367 ? 5.613 -17.379 -13.813 1.00 15.94 367 SER A CA 1
ATOM 2915 C C . SER A 1 367 ? 4.394 -17.586 -12.908 1.00 16.07 367 SER A C 1
ATOM 2916 O O . SER A 1 367 ? 3.487 -18.353 -13.246 1.00 16.94 367 SER A O 1
ATOM 2919 N N . GLY A 1 368 ? 4.379 -16.904 -11.764 1.00 15.88 368 GLY A N 1
ATOM 2920 C CA . GLY A 1 368 ? 3.317 -17.057 -10.785 1.00 15.66 368 GLY A CA 1
ATOM 2921 C C . GLY A 1 368 ? 3.637 -18.096 -9.727 1.00 15.34 368 GLY A C 1
ATOM 2922 O O . GLY A 1 368 ? 2.866 -18.298 -8.790 1.00 15.49 368 GLY A O 1
ATOM 2923 N N . ALA A 1 369 ? 4.780 -18.758 -9.880 1.00 14.88 369 ALA A N 1
ATOM 2924 C CA . ALA A 1 369 ? 5.237 -19.748 -8.915 1.00 14.56 369 ALA A CA 1
ATOM 2925 C C . ALA A 1 369 ? 5.756 -19.090 -7.646 1.00 14.26 369 ALA A C 1
ATOM 2926 O O . ALA A 1 369 ? 6.422 -18.050 -7.700 1.00 14.47 369 ALA A O 1
ATOM 2928 N N . ARG A 1 370 ? 5.440 -19.691 -6.505 1.00 13.85 370 ARG A N 1
ATOM 2929 C CA . ARG A 1 370 ? 6.054 -19.295 -5.245 1.00 13.90 370 ARG A CA 1
ATOM 2930 C C . ARG A 1 370 ? 7.513 -19.731 -5.277 1.00 13.63 370 ARG A C 1
ATOM 2931 O O . ARG A 1 370 ? 7.824 -20.828 -5.738 1.00 14.10 370 ARG A O 1
ATOM 2939 N N . VAL A 1 371 ? 8.415 -18.871 -4.813 1.00 13.07 371 VAL A N 1
ATOM 2940 C CA . VAL A 1 371 ? 9.827 -19.251 -4.738 1.00 12.76 371 VAL A CA 1
ATOM 2941 C C . VAL A 1 371 ? 10.017 -20.450 -3.808 1.00 12.82 371 VAL A C 1
ATOM 2942 O O . VAL A 1 371 ? 9.334 -20.571 -2.790 1.00 12.93 371 VAL A O 1
ATOM 2946 N N . ASP A 1 372 ? 10.915 -21.353 -4.186 1.00 12.65 372 ASP A N 1
ATOM 2947 C CA . ASP A 1 372 ? 11.317 -22.449 -3.308 1.00 12.89 372 ASP A CA 1
ATOM 2948 C C . ASP A 1 372 ? 12.797 -22.301 -2.969 1.00 12.61 372 ASP A C 1
ATOM 2949 O O . ASP A 1 372 ? 13.531 -23.278 -2.822 1.00 13.10 372 ASP A O 1
ATOM 2954 N N . HIS A 1 373 ? 13.209 -21.043 -2.852 1.00 11.76 373 HIS A N 1
ATOM 2955 C CA . HIS A 1 373 ? 14.575 -20.656 -2.545 1.00 11.10 373 HIS A CA 1
ATOM 2956 C C . HIS A 1 373 ? 14.530 -19.280 -1.898 1.00 10.65 373 HIS A C 1
ATOM 2957 O O . HIS A 1 373 ? 13.505 -18.590 -1.940 1.00 10.70 373 HIS A O 1
ATOM 2964 N N . GLN A 1 374 ? 15.652 -18.882 -1.312 1.00 10.03 374 GLN A N 1
ATOM 2965 C CA . GLN A 1 374 ? 15.773 -17.568 -0.691 1.00 9.60 374 GLN A CA 1
ATOM 2966 C C . GLN A 1 374 ? 15.804 -16.453 -1.727 1.00 9.32 374 GLN A C 1
ATOM 2967 O O . GLN A 1 374 ? 16.318 -16.634 -2.837 1.00 9.28 374 GLN A O 1
ATOM 2973 N N . THR A 1 375 ? 15.236 -15.306 -1.360 1.00 8.80 375 THR A N 1
ATOM 2974 C CA . THR A 1 375 ? 15.407 -14.085 -2.143 1.00 8.70 375 THR A CA 1
ATOM 2975 C C . THR A 1 375 ? 16.235 -13.070 -1.340 1.00 8.48 375 THR A C 1
ATOM 2976 O O . THR A 1 375 ? 17.221 -13.454 -0.705 1.00 8.77 375 THR A O 1
ATOM 2980 N N . GLY A 1 376 ? 15.832 -11.800 -1.349 1.00 8.23 376 GLY A N 1
ATOM 2981 C CA . GLY A 1 376 ? 16.643 -10.722 -0.802 1.00 7.83 376 GLY A CA 1
ATOM 2982 C C . GLY A 1 376 ? 17.086 -10.899 0.644 1.00 7.66 376 GLY A C 1
ATOM 2983 O O . GLY A 1 376 ? 16.339 -11.420 1.469 1.00 7.68 376 GLY A O 1
ATOM 2984 N N . PRO A 1 377 ? 18.307 -10.467 0.955 1.00 7.48 377 PRO A N 1
ATOM 2985 C CA . PRO A 1 377 ? 18.828 -10.568 2.320 1.00 7.43 377 PRO A CA 1
ATOM 2986 C C . PRO A 1 377 ? 18.397 -9.398 3.192 1.00 7.38 377 PRO A C 1
ATOM 2987 O O . PRO A 1 377 ? 17.895 -8.389 2.685 1.00 7.76 377 PRO A O 1
ATOM 2991 N N . ILE A 1 378 ? 18.601 -9.548 4.497 1.00 7.44 378 ILE A N 1
ATOM 2992 C CA . ILE A 1 378 ? 18.459 -8.442 5.434 1.00 7.54 378 ILE A CA 1
ATOM 2993 C C . ILE A 1 378 ? 19.745 -7.620 5.383 1.00 7.40 378 ILE A C 1
ATOM 2994 O O . ILE A 1 378 ? 20.831 -8.144 5.637 1.00 7.78 378 ILE A O 1
ATOM 2999 N N . VAL A 1 379 ? 19.612 -6.344 5.032 1.00 7.39 379 VAL A N 1
ATOM 3000 C CA . VAL A 1 379 ? 20.745 -5.424 4.934 1.00 8.01 379 VAL A CA 1
ATOM 3001 C C . VAL A 1 379 ? 20.844 -4.617 6.219 1.00 7.95 379 VAL A C 1
ATOM 3002 O O . VAL A 1 379 ? 19.832 -4.173 6.757 1.00 7.94 379 VAL A O 1
ATOM 3006 N N . TRP A 1 380 ? 22.065 -4.430 6.714 1.00 7.60 380 TRP A N 1
ATOM 3007 C CA . TRP A 1 380 ? 22.285 -3.718 7.971 1.00 7.65 380 TRP A CA 1
ATOM 3008 C C . TRP A 1 380 ? 23.709 -3.183 8.016 1.00 7.83 380 TRP A C 1
ATOM 3009 O O . TRP A 1 380 ? 24.507 -3.473 7.127 1.00 7.84 380 TRP A O 1
ATOM 3020 N N . GLY A 1 381 ? 24.021 -2.391 9.037 1.00 8.12 381 GLY A N 1
ATOM 3021 C CA . GLY A 1 381 ? 25.376 -1.905 9.227 1.00 8.97 381 GLY A CA 1
ATOM 3022 C C . GLY A 1 381 ? 25.447 -0.537 9.872 1.00 9.31 381 GLY A C 1
ATOM 3023 O O . GLY A 1 381 ? 24.457 0.190 9.939 1.00 9.83 381 GLY A O 1
ATOM 3024 N N . GLU A 1 382 ? 26.638 -0.206 10.360 1.00 9.43 382 GLU A N 1
ATOM 3025 C CA . GLU A 1 382 ? 26.961 1.124 10.872 1.00 9.30 382 GLU A CA 1
ATOM 3026 C C . GLU A 1 382 ? 28.331 1.486 10.311 1.00 9.35 382 GLU A C 1
ATOM 3027 O O . GLU A 1 382 ? 29.112 0.589 9.988 1.00 9.28 382 GLU A O 1
ATOM 3033 N N . PRO A 1 383 ? 28.626 2.777 10.156 1.00 9.22 383 PRO A N 1
ATOM 3034 C CA . PRO A 1 383 ? 29.938 3.192 9.644 1.00 9.38 383 PRO A CA 1
ATOM 3035 C C . PRO A 1 383 ? 31.090 2.783 10.565 1.00 9.45 383 PRO A C 1
ATOM 3036 O O . PRO A 1 383 ? 30.925 2.754 11.784 1.00 9.88 383 PRO A O 1
ATOM 3040 N N . GLY A 1 384 ? 32.233 2.439 9.972 1.00 9.35 384 GLY A N 1
ATOM 3041 C CA . GLY A 1 384 ? 33.454 2.216 10.730 1.00 9.74 384 GLY A CA 1
ATOM 3042 C C . GLY A 1 384 ? 34.051 3.562 11.113 1.00 9.99 384 GLY A C 1
ATOM 3043 O O . GLY A 1 384 ? 33.908 4.515 10.353 1.00 9.55 384 GLY A O 1
ATOM 3044 N N . THR A 1 385 ? 34.710 3.668 12.270 1.00 11.09 385 THR A N 1
ATOM 3045 C CA . THR A 1 385 ? 34.962 2.549 13.179 1.00 12.55 385 THR A CA 1
ATOM 3046 C C . THR A 1 385 ? 33.852 2.318 14.216 1.00 13.29 385 THR A C 1
ATOM 3047 O O . THR A 1 385 ? 34.004 1.470 15.092 1.00 14.06 385 THR A O 1
ATOM 3051 N N . ASN A 1 386 ? 32.746 3.053 14.120 1.00 14.42 386 ASN A N 1
ATOM 3052 C CA . ASN A 1 386 ? 31.661 2.930 15.103 1.00 15.54 386 ASN A CA 1
ATOM 3053 C C . ASN A 1 386 ? 31.035 1.546 15.187 1.00 15.73 386 ASN A C 1
ATOM 3054 O O . ASN A 1 386 ? 30.871 1.007 16.281 1.00 16.21 386 ASN A O 1
ATOM 3059 N N . GLY A 1 387 ? 30.691 0.967 14.039 1.00 15.64 387 GLY A N 1
ATOM 3060 C CA . GLY A 1 387 ? 30.187 -0.397 14.009 1.00 15.50 387 GLY A CA 1
ATOM 3061 C C . GLY A 1 387 ? 31.231 -1.373 14.522 1.00 15.27 387 GLY A C 1
ATOM 3062 O O . GLY A 1 387 ? 30.915 -2.366 15.188 1.00 15.37 387 GLY A O 1
ATOM 3063 N N . GLN A 1 388 ? 32.489 -1.070 14.212 1.00 15.43 388 GLN A N 1
ATOM 3064 C CA . GLN A 1 388 ? 33.640 -1.847 14.652 1.00 15.11 388 GLN A CA 1
ATOM 3065 C C . GLN A 1 388 ? 33.668 -2.084 16.167 1.00 15.66 388 GLN A C 1
ATOM 3066 O O . GLN A 1 388 ? 33.922 -3.197 16.621 1.00 16.41 388 GLN A O 1
ATOM 3072 N N . HIS A 1 389 ? 33.371 -1.042 16.943 1.00 15.66 389 HIS A N 1
ATOM 3073 C CA . HIS A 1 389 ? 33.401 -1.124 18.406 1.00 15.75 389 HIS A CA 1
ATOM 3074 C C . HIS A 1 389 ? 32.051 -1.496 19.025 1.00 15.27 389 HIS A C 1
ATOM 3075 O O . HIS A 1 389 ? 31.872 -1.424 20.250 1.00 16.07 389 HIS A O 1
ATOM 3082 N N . ALA A 1 390 ? 31.104 -1.887 18.179 1.00 14.58 390 ALA A N 1
ATOM 3083 C CA . ALA A 1 390 ? 29.784 -2.288 18.641 1.00 13.26 390 ALA A CA 1
ATOM 3084 C C . ALA A 1 390 ? 29.551 -3.787 18.461 1.00 12.52 390 ALA A C 1
ATOM 3085 O O . ALA A 1 390 ? 29.309 -4.501 19.435 1.00 12.79 390 ALA A O 1
ATOM 3087 N N . PHE A 1 391 ? 29.657 -4.267 17.224 1.00 11.28 391 PHE A N 1
ATOM 3088 C CA . PHE A 1 391 ? 29.166 -5.603 16.892 1.00 10.30 391 PHE A CA 1
ATOM 3089 C C . PHE A 1 391 ? 30.139 -6.518 16.152 1.00 9.71 391 PHE A C 1
ATOM 3090 O O . PHE A 1 391 ? 29.781 -7.647 15.820 1.00 9.77 391 PHE A O 1
ATOM 3098 N N . TYR A 1 392 ? 31.358 -6.053 15.885 1.00 8.92 392 TYR A N 1
ATOM 3099 C CA . TYR A 1 392 ? 32.311 -6.897 15.160 1.00 8.36 392 TYR A CA 1
ATOM 3100 C C . TYR A 1 392 ? 32.712 -8.140 15.946 1.00 8.17 392 TYR A C 1
ATOM 3101 O O . TYR A 1 392 ? 33.138 -9.120 15.346 1.00 8.32 392 TYR A O 1
ATOM 3110 N N . GLN A 1 393 ? 32.581 -8.102 17.275 1.00 7.86 393 GLN A N 1
ATOM 3111 C CA . GLN A 1 393 ? 32.785 -9.302 18.094 1.00 7.83 393 GLN A CA 1
ATOM 3112 C C . GLN A 1 393 ? 32.022 -10.491 17.503 1.00 7.82 393 GLN A C 1
ATOM 3113 O O . GLN A 1 393 ? 32.575 -11.583 17.363 1.00 7.88 393 GLN A O 1
ATOM 3119 N N . LEU A 1 394 ? 30.761 -10.265 17.138 1.00 7.58 394 LEU A N 1
ATOM 3120 C CA . LEU A 1 394 ? 29.923 -11.315 16.569 1.00 7.51 394 LEU A CA 1
ATOM 3121 C C . LEU A 1 394 ? 30.383 -11.714 15.166 1.00 7.82 394 LEU A C 1
ATOM 3122 O O . LEU A 1 394 ? 30.320 -12.886 14.802 1.00 7.94 394 LEU A O 1
ATOM 3127 N N . ILE A 1 395 ? 30.830 -10.744 14.373 1.00 7.89 395 ILE A N 1
ATOM 3128 C CA . ILE A 1 395 ? 31.295 -11.055 13.026 1.00 8.32 395 ILE A CA 1
ATOM 3129 C C . ILE A 1 395 ? 32.541 -11.949 13.088 1.00 8.45 395 ILE A C 1
ATOM 3130 O O . ILE A 1 395 ? 32.660 -12.897 12.311 1.00 8.60 395 ILE A O 1
ATOM 3135 N N . HIS A 1 396 ? 33.432 -11.667 14.037 1.00 8.62 396 HIS A N 1
ATOM 3136 C CA . HIS A 1 396 ? 34.674 -12.426 14.192 1.00 8.91 396 HIS A CA 1
ATOM 3137 C C . HIS A 1 396 ? 34.504 -13.772 14.886 1.00 9.32 396 HIS A C 1
ATOM 3138 O O . HIS A 1 396 ? 35.157 -14.743 14.501 1.00 9.46 396 HIS A O 1
ATOM 3145 N N . GLN A 1 397 ? 33.650 -13.827 15.910 1.00 9.27 397 GLN A N 1
ATOM 3146 C CA . GLN A 1 397 ? 33.608 -14.984 16.815 1.00 9.57 397 GLN A CA 1
ATOM 3147 C C . GLN A 1 397 ? 32.206 -15.501 17.156 1.00 9.76 397 GLN A C 1
ATOM 3148 O O . GLN A 1 397 ? 32.038 -16.268 18.107 1.00 10.28 397 GLN A O 1
ATOM 3154 N N . GLY A 1 398 ? 31.205 -15.095 16.381 1.00 9.92 398 GLY A N 1
ATOM 3155 C CA . GLY A 1 398 ? 29.862 -15.625 16.548 1.00 10.14 398 GLY A CA 1
ATOM 3156 C C . GLY A 1 398 ? 29.650 -16.879 15.724 1.00 10.47 398 GLY A C 1
ATOM 3157 O O . GLY A 1 398 ? 30.616 -17.527 15.293 1.00 11.00 398 GLY A O 1
ATOM 3158 N N . THR A 1 399 ? 28.385 -17.217 15.497 1.00 10.35 399 THR A N 1
ATOM 3159 C CA . THR A 1 399 ? 28.033 -18.443 14.777 1.00 10.63 399 THR A CA 1
ATOM 3160 C C . THR A 1 399 ? 27.312 -18.150 13.466 1.00 11.17 399 THR A C 1
ATOM 3161 O O . THR A 1 399 ? 26.655 -19.028 12.904 1.00 11.99 399 THR A O 1
ATOM 3165 N N . LYS A 1 400 ? 27.440 -16.912 12.990 1.00 11.55 400 LYS A N 1
ATOM 3166 C CA . LYS A 1 400 ? 26.808 -16.473 11.748 1.00 11.77 400 LYS A CA 1
ATOM 3167 C C . LYS A 1 400 ? 27.834 -16.177 10.665 1.00 11.38 400 LYS A C 1
ATOM 3168 O O . LYS A 1 400 ? 28.900 -15.618 10.936 1.00 11.43 400 LYS A O 1
ATOM 3174 N N . MET A 1 401 ? 27.497 -16.554 9.438 1.00 10.91 401 MET A N 1
ATOM 3175 C CA . MET A 1 401 ? 28.263 -16.153 8.270 1.00 10.41 401 MET A CA 1
ATOM 3176 C C . MET A 1 401 ? 27.618 -14.890 7.705 1.00 9.79 401 MET A C 1
ATOM 3177 O O . MET A 1 401 ? 26.427 -14.876 7.377 1.00 9.58 401 MET A O 1
ATOM 3182 N N . ILE A 1 402 ? 28.412 -13.826 7.621 1.00 9.26 402 ILE A N 1
ATOM 3183 C CA . ILE A 1 402 ? 27.909 -12.499 7.268 1.00 8.93 402 ILE A CA 1
ATOM 3184 C C . ILE A 1 402 ? 28.785 -11.863 6.194 1.00 8.55 402 ILE A C 1
ATOM 3185 O O . ILE A 1 402 ? 29.826 -11.283 6.510 1.00 8.55 402 ILE A O 1
ATOM 3190 N N . PRO A 1 403 ? 28.375 -11.950 4.930 1.00 8.36 403 PRO A N 1
ATOM 3191 C CA . PRO A 1 403 ? 29.103 -11.245 3.869 1.00 8.59 403 PRO A CA 1
ATOM 3192 C C . PRO A 1 403 ? 29.085 -9.746 4.177 1.00 8.44 403 PRO A C 1
ATOM 3193 O O . PRO A 1 403 ? 28.019 -9.207 4.492 1.00 8.56 403 PRO A O 1
ATOM 3197 N N . CYS A 1 404 ? 30.250 -9.102 4.125 1.00 8.11 404 CYS A N 1
ATOM 3198 C CA . CYS A 1 404 ? 30.362 -7.674 4.421 1.00 8.01 404 CYS A CA 1
ATOM 3199 C C . CYS A 1 404 ? 30.966 -6.925 3.256 1.00 7.82 404 CYS A C 1
ATOM 3200 O O . CYS A 1 404 ? 31.948 -7.385 2.671 1.00 8.16 404 CYS A O 1
ATOM 3203 N N . ASP A 1 405 ? 30.394 -5.766 2.939 1.00 7.34 405 ASP A N 1
ATOM 3204 C CA . ASP A 1 405 ? 31.046 -4.808 2.047 1.00 7.45 405 ASP A CA 1
ATOM 3205 C C . ASP A 1 405 ? 31.649 -3.690 2.882 1.00 7.23 405 ASP A C 1
ATOM 3206 O O . ASP A 1 405 ? 30.930 -2.963 3.566 1.00 7.63 405 ASP A O 1
ATOM 3211 N N . PHE A 1 406 ? 32.970 -3.565 2.814 1.00 6.95 406 PHE A N 1
ATOM 3212 C CA . PHE A 1 406 ? 33.711 -2.490 3.457 1.00 7.06 406 PHE A CA 1
ATOM 3213 C C . PHE A 1 406 ? 33.973 -1.412 2.399 1.00 7.20 406 PHE A C 1
ATOM 3214 O O . PHE A 1 406 ? 34.472 -1.720 1.314 1.00 7.54 406 PHE A O 1
ATOM 3222 N N . LEU A 1 407 ? 33.622 -0.162 2.697 1.00 6.99 407 LEU A N 1
ATOM 3223 C CA . LEU A 1 407 ? 33.801 0.943 1.746 1.00 7.39 407 LEU A CA 1
ATOM 3224 C C . LEU A 1 407 ? 34.599 2.081 2.373 1.00 7.36 407 LEU A C 1
ATOM 3225 O O . LEU A 1 407 ? 34.426 2.372 3.551 1.00 7.73 407 LEU A O 1
ATOM 3230 N N . ILE A 1 408 ? 35.465 2.725 1.593 1.00 7.12 408 ILE A N 1
ATOM 3231 C CA . ILE A 1 408 ? 36.207 3.894 2.091 1.00 7.15 408 ILE A CA 1
ATOM 3232 C C . ILE A 1 408 ? 36.735 4.770 0.955 1.00 7.33 408 ILE A C 1
ATOM 3233 O O . ILE A 1 408 ? 37.141 4.253 -0.082 1.00 7.45 408 ILE A O 1
ATOM 3238 N N . PRO A 1 409 ? 36.714 6.093 1.134 1.00 7.34 409 PRO A N 1
ATOM 3239 C CA . PRO A 1 409 ? 37.485 6.980 0.257 1.00 7.43 409 PRO A CA 1
ATOM 3240 C C . PRO A 1 409 ? 38.958 7.072 0.666 1.00 7.46 409 PRO A C 1
ATOM 3241 O O . PRO A 1 409 ? 39.281 7.140 1.854 1.00 7.33 409 PRO A O 1
ATOM 3245 N N . VAL A 1 410 ? 39.837 7.078 -0.332 1.00 7.67 410 VAL A N 1
ATOM 3246 C CA . VAL A 1 410 ? 41.266 7.273 -0.104 1.00 8.35 410 VAL A CA 1
ATOM 3247 C C . VAL A 1 410 ? 41.531 8.662 0.488 1.00 8.45 410 VAL A C 1
ATOM 3248 O O . VAL A 1 410 ? 42.273 8.803 1.467 1.00 8.83 410 VAL A O 1
ATOM 3252 N N . GLN A 1 411 ? 40.905 9.673 -0.110 1.00 8.42 411 GLN A N 1
ATOM 3253 C CA . GLN A 1 411 ? 41.057 11.058 0.314 1.00 9.15 411 GLN A CA 1
ATOM 3254 C C . GLN A 1 411 ? 39.905 11.459 1.220 1.00 9.03 411 GLN A C 1
ATOM 3255 O O . GLN A 1 411 ? 38.732 11.299 0.865 1.00 9.28 411 GLN A O 1
ATOM 3261 N N . THR A 1 412 ? 40.249 11.978 2.391 1.00 9.21 412 THR A N 1
ATOM 3262 C CA . THR A 1 412 ? 39.255 12.494 3.323 1.00 9.60 412 THR A CA 1
ATOM 3263 C C . THR A 1 412 ? 38.904 13.947 3.013 1.00 9.84 412 THR A C 1
ATOM 3264 O O . THR A 1 412 ? 39.719 14.705 2.472 1.00 10.05 412 THR A O 1
ATOM 3268 N N . GLN A 1 413 ? 37.676 14.321 3.358 1.00 10.23 413 GLN A N 1
ATOM 3269 C CA . GLN A 1 413 ? 37.219 15.701 3.243 1.00 10.76 413 GLN A CA 1
ATOM 3270 C C . GLN A 1 413 ? 37.822 16.583 4.337 1.00 11.08 413 GLN A C 1
ATOM 3271 O O . GLN A 1 413 ? 37.804 17.812 4.226 1.00 11.99 413 GLN A O 1
ATOM 3277 N N . HIS A 1 414 ? 38.349 15.953 5.388 1.00 11.33 414 HIS A N 1
ATOM 3278 C CA . HIS A 1 414 ? 38.907 16.672 6.535 1.00 11.74 414 HIS A CA 1
ATOM 3279 C C . HIS A 1 414 ? 40.257 16.095 6.959 1.00 11.48 414 HIS A C 1
ATOM 3280 O O . HIS A 1 414 ? 40.331 15.368 7.947 1.00 11.17 414 HIS A O 1
ATOM 3287 N N . PRO A 1 415 ? 41.324 16.418 6.221 1.00 11.78 415 PRO A N 1
ATOM 3288 C CA . PRO A 1 415 ? 42.655 15.863 6.506 1.00 12.05 415 PRO A CA 1
ATOM 3289 C C . PRO A 1 415 ? 43.345 16.537 7.696 1.00 12.23 415 PRO A C 1
ATOM 3290 O O . PRO A 1 415 ? 44.479 17.013 7.580 1.00 12.55 415 PRO A O 1
ATOM 3294 N N . ILE A 1 416 ? 42.662 16.539 8.838 1.00 11.95 416 ILE A N 1
ATOM 3295 C CA . ILE A 1 416 ? 43.156 17.173 10.058 1.00 12.40 416 ILE A CA 1
ATOM 3296 C C . ILE A 1 416 ? 44.359 16.427 10.635 1.00 12.65 416 ILE A C 1
ATOM 3297 O O . ILE A 1 416 ? 44.597 15.263 10.304 1.00 12.32 416 ILE A O 1
ATOM 3302 N N . ARG A 1 417 ? 45.112 17.109 11.499 1.00 13.21 417 ARG A N 1
ATOM 3303 C CA . ARG A 1 417 ? 46.317 16.550 12.127 1.00 13.68 417 ARG A CA 1
ATOM 3304 C C . ARG A 1 417 ? 47.276 15.950 11.093 1.00 13.71 417 ARG A C 1
ATOM 3305 O O . ARG A 1 417 ? 47.830 14.873 11.308 1.00 13.76 417 ARG A O 1
ATOM 3313 N N . LYS A 1 418 ? 47.448 16.651 9.972 1.00 13.89 418 LYS A N 1
ATOM 3314 C CA . LYS A 1 418 ? 48.314 16.207 8.870 1.00 14.41 418 LYS A CA 1
ATOM 3315 C C . LYS A 1 418 ? 48.004 14.783 8.390 1.00 13.98 418 LYS A C 1
ATOM 3316 O O . LYS A 1 418 ? 48.906 14.023 8.012 1.00 14.40 418 LYS A O 1
ATOM 3322 N N . GLY A 1 419 ? 46.721 14.428 8.416 1.00 13.21 419 GLY A N 1
ATOM 3323 C CA . GLY A 1 419 ? 46.261 13.135 7.937 1.00 12.44 419 GLY A CA 1
ATOM 3324 C C . GLY A 1 419 ? 46.246 12.004 8.953 1.00 11.78 419 GLY A C 1
ATOM 3325 O O . GLY A 1 419 ? 45.951 10.860 8.586 1.00 11.63 419 GLY A O 1
ATOM 3326 N N . LEU A 1 420 ? 46.537 12.311 10.218 1.00 11.31 420 LEU A N 1
ATOM 3327 C CA . LEU A 1 420 ? 46.627 11.294 11.271 1.00 11.09 420 LEU A CA 1
ATOM 3328 C C . LEU A 1 420 ? 45.338 10.485 11.458 1.00 10.47 420 LEU A C 1
ATOM 3329 O O . LEU A 1 420 ? 45.379 9.255 11.536 1.00 10.50 420 LEU A O 1
ATOM 3334 N N . HIS A 1 421 ? 44.200 11.172 11.529 1.00 9.86 421 HIS A N 1
ATOM 3335 C CA . HIS A 1 421 ? 42.924 10.489 11.728 1.00 9.29 421 HIS A CA 1
ATOM 3336 C C . HIS A 1 421 ? 42.622 9.539 10.571 1.00 9.13 421 HIS A C 1
ATOM 3337 O O . HIS A 1 421 ? 42.221 8.395 10.789 1.00 8.82 421 HIS A O 1
ATOM 3344 N N . HIS A 1 422 ? 42.829 10.008 9.344 1.00 8.70 422 HIS A N 1
ATOM 3345 C CA . HIS A 1 422 ? 42.547 9.179 8.176 1.00 8.72 422 HIS A CA 1
ATOM 3346 C C . HIS A 1 422 ? 43.503 8.001 8.036 1.00 8.92 422 HIS A C 1
ATOM 3347 O O . HIS A 1 422 ? 43.104 6.937 7.569 1.00 8.72 422 HIS A O 1
ATOM 3354 N N . LYS A 1 423 ? 44.755 8.194 8.446 1.00 9.31 423 LYS A N 1
ATOM 3355 C CA . LYS A 1 423 ? 45.722 7.099 8.502 1.00 9.98 423 LYS A CA 1
ATOM 3356 C C . LYS A 1 423 ? 45.203 5.968 9.396 1.00 9.72 423 LYS A C 1
ATOM 3357 O O . LYS A 1 423 ? 45.209 4.797 8.999 1.00 10.03 423 LYS A O 1
ATOM 3363 N N . ILE A 1 424 ? 44.743 6.318 10.597 1.00 9.38 424 ILE A N 1
ATOM 3364 C CA . ILE A 1 424 ? 44.198 5.327 11.523 1.00 9.09 424 ILE A CA 1
ATOM 3365 C C . ILE A 1 424 ? 42.927 4.678 10.959 1.00 8.80 424 ILE A C 1
ATOM 3366 O O . ILE A 1 424 ? 42.753 3.460 11.049 1.00 8.77 424 ILE A O 1
ATOM 3371 N N . LEU A 1 425 ? 42.056 5.494 10.371 1.00 8.30 425 LEU A N 1
ATOM 3372 C CA . LEU A 1 425 ? 40.832 4.992 9.750 1.00 8.05 425 LEU A CA 1
ATOM 3373 C C . LEU A 1 425 ? 41.123 3.974 8.642 1.00 7.92 425 LEU A C 1
ATOM 3374 O O . LEU A 1 425 ? 40.534 2.887 8.620 1.00 7.80 425 LEU A O 1
ATOM 3379 N N . LEU A 1 426 ? 42.033 4.323 7.733 1.00 7.84 426 LEU A N 1
ATOM 3380 C CA . LEU A 1 426 ? 42.452 3.418 6.665 1.00 8.14 426 LEU A CA 1
ATOM 3381 C C . LEU A 1 426 ? 43.068 2.132 7.208 1.00 8.27 426 LEU A C 1
ATOM 3382 O O . LEU A 1 426 ? 42.754 1.044 6.722 1.00 8.46 426 LEU A O 1
ATOM 3387 N N . ALA A 1 427 ? 43.933 2.257 8.215 1.00 8.40 427 ALA A N 1
ATOM 3388 C CA . ALA A 1 427 ? 44.575 1.092 8.827 1.00 8.58 427 ALA A CA 1
ATOM 3389 C C . ALA A 1 427 ? 43.547 0.104 9.374 1.00 8.57 427 ALA A C 1
ATOM 3390 O O . ALA A 1 427 ? 43.698 -1.109 9.211 1.00 8.90 427 ALA A O 1
ATOM 3392 N N . ASN A 1 428 ? 42.500 0.625 10.012 1.00 8.62 428 ASN A N 1
ATOM 3393 C CA . ASN A 1 428 ? 41.430 -0.217 10.542 1.00 8.58 428 ASN A CA 1
ATOM 3394 C C . ASN A 1 428 ? 40.580 -0.861 9.445 1.00 8.38 428 ASN A C 1
ATOM 3395 O O . ASN A 1 428 ? 40.249 -2.045 9.530 1.00 8.64 428 ASN A O 1
ATOM 3400 N N . PHE A 1 429 ? 40.250 -0.085 8.414 1.00 8.26 429 PHE A N 1
ATOM 3401 C CA . PHE A 1 429 ? 39.548 -0.595 7.237 1.00 8.35 429 PHE A CA 1
ATOM 3402 C C . PHE A 1 429 ? 40.273 -1.815 6.659 1.00 8.22 429 PHE A C 1
ATOM 3403 O O . PHE A 1 429 ? 39.651 -2.839 6.353 1.00 8.27 429 PHE A O 1
ATOM 3411 N N . LEU A 1 430 ? 41.592 -1.699 6.525 1.00 8.35 430 LEU A N 1
ATOM 3412 C CA . LEU A 1 430 ? 42.408 -2.753 5.932 1.00 8.55 430 LEU A CA 1
ATOM 3413 C C . LEU A 1 430 ? 42.573 -3.943 6.871 1.00 8.53 430 LEU A C 1
ATOM 3414 O O . LEU A 1 430 ? 42.450 -5.097 6.453 1.00 8.64 430 LEU A O 1
ATOM 3419 N N . ALA A 1 431 ? 42.833 -3.651 8.142 1.00 8.81 431 ALA A N 1
ATOM 3420 C CA . ALA A 1 431 ? 43.075 -4.686 9.144 1.00 8.97 431 ALA A CA 1
ATOM 3421 C C . ALA A 1 431 ? 41.876 -5.580 9.390 1.00 9.01 431 ALA A C 1
ATOM 3422 O O . ALA A 1 431 ? 42.026 -6.781 9.622 1.00 9.18 431 ALA A O 1
ATOM 3424 N N . GLN A 1 432 ? 40.687 -4.991 9.378 1.00 8.91 432 GLN A N 1
ATOM 3425 C CA . GLN A 1 432 ? 39.491 -5.751 9.702 1.00 8.57 432 GLN A CA 1
ATOM 3426 C C . GLN A 1 432 ? 39.200 -6.831 8.669 1.00 8.48 432 GLN A C 1
ATOM 3427 O O . GLN A 1 432 ? 38.885 -7.964 9.038 1.00 8.35 432 GLN A O 1
ATOM 3433 N N . THR A 1 433 ? 39.324 -6.504 7.384 1.00 8.34 433 THR A N 1
ATOM 3434 C CA . THR A 1 433 ? 39.081 -7.518 6.356 1.00 8.31 433 THR A CA 1
ATOM 3435 C C . THR A 1 433 ? 40.206 -8.547 6.351 1.00 8.41 433 THR A C 1
ATOM 3436 O O . THR A 1 433 ? 39.956 -9.736 6.149 1.00 8.38 433 THR A O 1
ATOM 3440 N N . GLU A 1 434 ? 41.435 -8.090 6.594 1.00 8.50 434 GLU A N 1
ATOM 3441 C CA . GLU A 1 434 ? 42.574 -8.997 6.759 1.00 9.06 434 GLU A CA 1
ATOM 3442 C C . GLU A 1 434 ? 42.328 -9.986 7.902 1.00 9.02 434 GLU A C 1
ATOM 3443 O O . GLU A 1 434 ? 42.524 -11.194 7.733 1.00 9.17 434 GLU A O 1
ATOM 3449 N N . ALA A 1 435 ? 41.882 -9.464 9.045 1.00 9.12 435 ALA A N 1
ATOM 3450 C CA . ALA A 1 435 ? 41.583 -10.275 10.226 1.00 8.89 435 ALA A CA 1
ATOM 3451 C C . ALA A 1 435 ? 40.460 -11.275 9.976 1.00 8.93 435 ALA A C 1
ATOM 3452 O O . ALA A 1 435 ? 40.565 -12.445 10.360 1.00 9.02 435 ALA A O 1
ATOM 3454 N N . LEU A 1 436 ? 39.390 -10.823 9.324 1.00 9.10 436 LEU A N 1
ATOM 3455 C CA . LEU A 1 436 ? 38.262 -11.695 9.011 1.00 9.40 436 LEU A CA 1
ATOM 3456 C C . LEU A 1 436 ? 38.689 -12.845 8.101 1.00 9.54 436 LEU A C 1
ATOM 3457 O O . LEU A 1 436 ? 38.233 -13.972 8.261 1.00 9.29 436 LEU A O 1
ATOM 3462 N N . MET A 1 437 ? 39.574 -12.543 7.155 1.00 10.10 437 MET A N 1
ATOM 3463 C CA . MET A 1 437 ? 40.099 -13.533 6.225 1.00 11.04 437 MET A CA 1
ATOM 3464 C C . MET A 1 437 ? 41.027 -14.527 6.931 1.00 11.23 437 MET A C 1
ATOM 3465 O O . MET A 1 437 ? 40.840 -15.743 6.837 1.00 10.93 437 MET A O 1
ATOM 3470 N N . LYS A 1 438 ? 42.011 -13.993 7.650 1.00 11.59 438 LYS A N 1
ATOM 3471 C CA . LYS A 1 438 ? 43.143 -14.772 8.161 1.00 12.23 438 LYS A CA 1
ATOM 3472 C C . LYS A 1 438 ? 42.811 -15.573 9.415 1.00 12.21 438 LYS A C 1
ATOM 3473 O O . LYS A 1 438 ? 43.201 -16.742 9.544 1.00 12.09 438 LYS A O 1
ATOM 3479 N N . GLY A 1 439 ? 42.103 -14.942 10.346 1.00 11.88 439 GLY A N 1
ATOM 3480 C CA . GLY A 1 439 ? 41.877 -15.529 11.653 1.00 12.20 439 GLY A CA 1
ATOM 3481 C C . GLY A 1 439 ? 43.176 -15.701 12.421 1.00 12.24 439 GLY A C 1
ATOM 3482 O O . GLY A 1 439 ? 44.185 -15.052 12.119 1.00 12.47 439 GLY A O 1
ATOM 3483 N N . LYS A 1 440 ? 43.135 -16.574 13.421 1.00 12.44 440 LYS A N 1
ATOM 3484 C CA . LYS A 1 440 ? 44.280 -16.860 14.275 1.00 12.87 440 LYS A CA 1
ATOM 3485 C C . LYS A 1 440 ? 44.150 -18.292 14.767 1.00 13.07 440 LYS A C 1
ATOM 3486 O O . LYS A 1 440 ? 43.210 -18.623 15.494 1.00 13.02 440 LYS A O 1
ATOM 3492 N N . LEU A 1 441 ? 45.098 -19.132 14.357 1.00 13.49 441 LEU A N 1
ATOM 3493 C CA . LEU A 1 441 ? 45.083 -20.560 14.663 1.00 14.09 441 LEU A CA 1
ATOM 3494 C C . LEU A 1 441 ? 45.374 -20.827 16.138 1.00 14.40 441 LEU A C 1
ATOM 3495 O O . LEU A 1 441 ? 46.023 -20.010 16.791 1.00 14.10 441 LEU A O 1
ATOM 3500 N N . PRO A 1 442 ? 44.889 -21.955 16.667 1.00 14.79 442 PRO A N 1
ATOM 3501 C CA . PRO A 1 442 ? 45.213 -22.361 18.041 1.00 15.33 442 PRO A CA 1
ATOM 3502 C C . PRO A 1 442 ? 46.706 -22.273 18.360 1.00 15.84 442 PRO A C 1
ATOM 3503 O O . PRO A 1 442 ? 47.054 -21.743 19.410 1.00 15.84 442 PRO A O 1
ATOM 3507 N N . GLU A 1 443 ? 47.564 -22.746 17.459 1.00 16.42 443 GLU A N 1
ATOM 3508 C CA . GLU A 1 443 ? 49.006 -22.690 17.682 1.00 17.28 443 GLU A CA 1
ATOM 3509 C C . GLU A 1 443 ? 49.545 -21.260 17.712 1.00 16.96 443 GLU A C 1
ATOM 3510 O O . GLU A 1 443 ? 50.484 -20.963 18.449 1.00 17.12 443 GLU A O 1
ATOM 3516 N N . GLU A 1 444 ? 48.945 -20.376 16.916 1.00 16.71 444 GLU A N 1
ATOM 3517 C CA . GLU A 1 444 ? 49.322 -18.964 16.912 1.00 16.68 444 GLU A CA 1
ATOM 3518 C C . GLU A 1 444 ? 48.910 -18.282 18.214 1.00 16.58 444 GLU A C 1
ATOM 3519 O O . GLU A 1 444 ? 49.678 -17.507 18.785 1.00 16.44 444 GLU A O 1
ATOM 3525 N N . ALA A 1 445 ? 47.703 -18.591 18.686 1.00 16.31 445 ALA A N 1
ATOM 3526 C CA . ALA A 1 445 ? 47.209 -18.060 19.954 1.00 16.38 445 ALA A CA 1
ATOM 3527 C C . ALA A 1 445 ? 48.010 -18.612 21.137 1.00 16.60 445 ALA A C 1
ATOM 3528 O O . ALA A 1 445 ? 48.295 -17.887 22.093 1.00 16.18 445 ALA A O 1
ATOM 3530 N N . ARG A 1 446 ? 48.377 -19.890 21.055 1.00 17.05 446 ARG A N 1
ATOM 3531 C CA . ARG A 1 446 ? 49.203 -20.536 22.076 1.00 17.78 446 ARG A CA 1
ATOM 3532 C C . ARG A 1 446 ? 50.538 -19.817 22.267 1.00 18.08 446 ARG A C 1
ATOM 3533 O O . ARG A 1 446 ? 50.943 -19.546 23.398 1.00 18.03 446 ARG A O 1
ATOM 3541 N N . LYS A 1 447 ? 51.205 -19.499 21.158 1.00 18.54 447 LYS A N 1
ATOM 3542 C CA . LYS A 1 447 ? 52.492 -18.806 21.196 1.00 19.19 447 LYS A CA 1
ATOM 3543 C C . LYS A 1 447 ? 52.375 -17.425 21.838 1.00 19.37 447 LYS A C 1
ATOM 3544 O O . LYS A 1 447 ? 53.250 -17.014 22.604 1.00 19.34 447 LYS A O 1
ATOM 3550 N N . GLU A 1 448 ? 51.285 -16.723 21.531 1.00 19.66 448 GLU A N 1
ATOM 3551 C CA . GLU A 1 448 ? 51.024 -15.401 22.098 1.00 20.01 448 GLU A CA 1
ATOM 3552 C C . GLU A 1 448 ? 50.836 -15.462 23.613 1.00 20.19 448 GLU A C 1
ATOM 3553 O O . GLU A 1 448 ? 51.376 -14.630 24.344 1.00 20.22 448 GLU A O 1
ATOM 3559 N N . LEU A 1 449 ? 50.069 -16.450 24.071 1.00 20.49 449 LEU A N 1
ATOM 3560 C CA . LEU A 1 449 ? 49.823 -16.646 25.499 1.00 20.93 449 LEU A CA 1
ATOM 3561 C C . LEU A 1 449 ? 51.091 -17.084 26.230 1.00 21.57 449 LEU A C 1
ATOM 3562 O O . LEU A 1 449 ? 51.342 -16.653 27.357 1.00 21.58 449 LEU A O 1
ATOM 3567 N N . GLN A 1 450 ? 51.882 -17.932 25.572 1.00 22.32 450 GLN A N 1
ATOM 3568 C CA . GLN A 1 450 ? 53.189 -18.361 26.072 1.00 23.32 450 GLN A CA 1
ATOM 3569 C C . GLN A 1 450 ? 54.105 -17.155 26.288 1.00 23.60 450 GLN A C 1
ATOM 3570 O O . GLN A 1 450 ? 54.761 -17.042 27.328 1.00 23.80 450 GLN A O 1
ATOM 3576 N N . ALA A 1 451 ? 54.129 -16.257 25.302 1.00 24.09 451 ALA A N 1
ATOM 3577 C CA . ALA A 1 451 ? 54.945 -15.043 25.347 1.00 24.68 451 ALA A CA 1
ATOM 3578 C C . ALA A 1 451 ? 54.468 -14.053 26.410 1.00 25.16 451 ALA A C 1
ATOM 3579 O O . ALA A 1 451 ? 55.261 -13.266 26.930 1.00 25.27 451 ALA A O 1
ATOM 3581 N N . ALA A 1 452 ? 53.176 -14.103 26.729 1.00 25.64 452 ALA A N 1
ATOM 3582 C CA . ALA A 1 452 ? 52.583 -13.229 27.742 1.00 26.22 452 ALA A CA 1
ATOM 3583 C C . ALA A 1 452 ? 52.930 -13.658 29.171 1.00 26.58 452 ALA A C 1
ATOM 3584 O O . ALA A 1 452 ? 52.663 -12.925 30.128 1.00 26.86 452 ALA A O 1
ATOM 3586 N N . GLY A 1 453 ? 53.519 -14.844 29.307 1.00 26.97 453 GLY A N 1
ATOM 3587 C CA . GLY A 1 453 ? 53.928 -15.367 30.599 1.00 27.41 453 GLY A CA 1
ATOM 3588 C C . GLY A 1 453 ? 52.831 -16.111 31.335 1.00 27.71 453 GLY A C 1
ATOM 3589 O O . GLY A 1 453 ? 52.858 -16.207 32.564 1.00 27.82 453 GLY A O 1
ATOM 3590 N N . LYS A 1 454 ? 51.867 -16.641 30.585 1.00 27.92 454 LYS A N 1
ATOM 3591 C CA . LYS A 1 454 ? 50.754 -17.383 31.169 1.00 28.11 454 LYS A CA 1
ATOM 3592 C C . LYS A 1 454 ? 51.194 -18.773 31.616 1.00 28.17 454 LYS A C 1
ATOM 3593 O O . LYS A 1 454 ? 51.917 -19.467 30.896 1.00 28.23 454 LYS A O 1
ATOM 3599 N N . SER A 1 455 ? 50.759 -19.164 32.813 1.00 28.22 455 SER A N 1
ATOM 3600 C CA . SER A 1 455 ? 50.993 -20.508 33.338 1.00 28.26 455 SER A CA 1
ATOM 3601 C C . SER A 1 455 ? 50.254 -21.544 32.484 1.00 28.26 455 SER A C 1
ATOM 3602 O O . SER A 1 455 ? 49.267 -21.200 31.830 1.00 28.23 455 SER A O 1
ATOM 3605 N N . PRO A 1 456 ? 50.722 -22.797 32.474 1.00 28.17 456 PRO A N 1
ATOM 3606 C CA . PRO A 1 456 ? 50.048 -23.867 31.722 1.00 28.13 456 PRO A CA 1
ATOM 3607 C C . PRO A 1 456 ? 48.542 -23.944 32.000 1.00 28.05 456 PRO A C 1
ATOM 3608 O O . PRO A 1 456 ? 47.770 -24.169 31.066 1.00 28.09 456 PRO A O 1
ATOM 3612 N N . GLU A 1 457 ? 48.142 -23.746 33.257 1.00 27.86 457 GLU A N 1
ATOM 3613 C CA . GLU A 1 457 ? 46.730 -23.763 33.640 1.00 27.68 457 GLU A CA 1
ATOM 3614 C C . GLU A 1 457 ? 45.964 -22.569 33.066 1.00 27.18 457 GLU A C 1
ATOM 3615 O O . GLU A 1 457 ? 44.867 -22.733 32.529 1.00 27.05 457 GLU A O 1
ATOM 3621 N N . ASP A 1 458 ? 46.551 -21.378 33.182 1.00 26.62 458 ASP A N 1
ATOM 3622 C CA . ASP A 1 458 ? 45.932 -20.148 32.688 1.00 26.17 458 ASP A CA 1
ATOM 3623 C C . ASP A 1 458 ? 45.879 -20.110 31.161 1.00 25.63 458 ASP A C 1
ATOM 3624 O O . ASP A 1 458 ? 44.904 -19.625 30.583 1.00 25.36 458 ASP A O 1
ATOM 3629 N N . LEU A 1 459 ? 46.931 -20.624 30.522 1.00 24.99 459 LEU A N 1
ATOM 3630 C CA . LEU A 1 459 ? 47.009 -20.703 29.065 1.00 24.38 459 LEU A CA 1
ATOM 3631 C C . LEU A 1 459 ? 45.915 -21.605 28.499 1.00 24.08 459 LEU A C 1
ATOM 3632 O O . LEU A 1 459 ? 45.167 -21.194 27.610 1.00 23.76 459 LEU A O 1
ATOM 3637 N N . GLU A 1 460 ? 45.831 -22.829 29.020 1.00 23.66 460 GLU A N 1
ATOM 3638 C CA . GLU A 1 460 ? 44.867 -23.823 28.551 1.00 23.49 460 GLU A CA 1
ATOM 3639 C C . GLU A 1 460 ? 43.422 -23.358 28.726 1.00 22.90 460 GLU A C 1
ATOM 3640 O O . GLU A 1 460 ? 42.564 -23.653 27.889 1.00 22.76 460 GLU A O 1
ATOM 3646 N N . LYS A 1 461 ? 43.170 -22.625 29.809 1.00 22.33 461 LYS A N 1
ATOM 3647 C CA . LYS A 1 461 ? 41.845 -22.085 30.107 1.00 21.80 461 LYS A CA 1
ATOM 3648 C C . LYS A 1 461 ? 41.432 -21.007 29.109 1.00 20.88 461 LYS A C 1
ATOM 3649 O O . LYS A 1 461 ? 40.289 -20.982 28.654 1.00 20.88 461 LYS A O 1
ATOM 3655 N N . LEU A 1 462 ? 42.370 -20.127 28.767 1.00 19.66 462 LEU A N 1
ATOM 3656 C CA . LEU A 1 462 ? 42.085 -18.988 27.899 1.00 18.63 462 LEU A CA 1
ATOM 3657 C C . LEU A 1 462 ? 42.189 -19.308 26.407 1.00 17.64 462 LEU A C 1
ATOM 3658 O O . LEU A 1 462 ? 41.518 -18.673 25.592 1.00 17.28 462 LEU A O 1
ATOM 3663 N N . LEU A 1 463 ? 43.009 -20.302 26.063 1.00 16.53 463 LEU A N 1
ATOM 3664 C CA . LEU A 1 463 ? 43.349 -20.603 24.668 1.00 15.60 463 LEU A CA 1
ATOM 3665 C C . LEU A 1 463 ? 42.179 -20.599 23.667 1.00 15.06 463 LEU A C 1
ATOM 3666 O O . LEU A 1 463 ? 42.231 -19.847 22.691 1.00 14.62 463 LEU A O 1
ATOM 3671 N N . PRO A 1 464 ? 41.147 -21.427 23.874 1.00 14.43 464 PRO A N 1
ATOM 3672 C CA . PRO A 1 464 ? 40.074 -21.531 22.876 1.00 14.11 464 PRO A CA 1
ATOM 3673 C C . PRO A 1 464 ? 39.353 -20.203 22.644 1.00 13.58 464 PRO A C 1
ATOM 3674 O O . PRO A 1 464 ? 38.929 -19.950 21.518 1.00 13.55 464 PRO A O 1
ATOM 3678 N N . HIS A 1 465 ? 39.253 -19.372 23.682 1.00 13.31 465 HIS A N 1
ATOM 3679 C CA . HIS A 1 465 ? 38.609 -18.059 23.588 1.00 13.00 465 HIS A CA 1
ATOM 3680 C C . HIS A 1 465 ? 39.382 -17.076 22.710 1.00 13.02 465 HIS A C 1
ATOM 3681 O O . HIS A 1 465 ? 38.807 -16.106 22.206 1.00 12.84 465 HIS A O 1
ATOM 3688 N N . LYS A 1 466 ? 40.676 -17.334 22.528 1.00 12.87 466 LYS A N 1
ATOM 3689 C CA . LYS A 1 466 ? 41.562 -16.443 21.778 1.00 13.11 466 LYS A CA 1
ATOM 3690 C C . LYS A 1 466 ? 41.722 -16.843 20.310 1.00 12.51 466 LYS A C 1
ATOM 3691 O O . LYS A 1 466 ? 42.382 -16.141 19.537 1.00 12.62 466 LYS A O 1
ATOM 3697 N N . VAL A 1 467 ? 41.118 -17.967 19.938 1.00 11.96 467 VAL A N 1
ATOM 3698 C CA . VAL A 1 467 ? 41.192 -18.482 18.575 1.00 11.79 467 VAL A CA 1
ATOM 3699 C C . VAL A 1 467 ? 40.175 -17.761 17.683 1.00 11.35 467 VAL A C 1
ATOM 3700 O O . VAL A 1 467 ? 39.024 -17.555 18.078 1.00 11.24 467 VAL A O 1
ATOM 3704 N N . PHE A 1 468 ? 40.619 -17.361 16.493 1.00 10.94 468 PHE A N 1
ATOM 3705 C CA . PHE A 1 468 ? 39.741 -16.784 15.479 1.00 10.87 468 PHE A CA 1
ATOM 3706 C C . PHE A 1 468 ? 39.715 -17.742 14.304 1.00 10.89 468 PHE A C 1
ATOM 3707 O O . PHE A 1 468 ? 40.748 -17.991 13.679 1.00 11.16 468 PHE A O 1
ATOM 3715 N N . GLU A 1 469 ? 38.545 -18.287 13.996 1.00 10.81 469 GLU A N 1
ATOM 3716 C CA . GLU A 1 469 ? 38.444 -19.281 12.927 1.00 11.19 469 GLU A CA 1
ATOM 3717 C C . GLU A 1 469 ? 38.684 -18.693 11.537 1.00 11.15 469 GLU A C 1
ATOM 3718 O O . GLU A 1 469 ? 39.114 -19.402 10.626 1.00 11.47 469 GLU A O 1
ATOM 3724 N N . GLY A 1 470 ? 38.423 -17.396 11.384 1.00 10.87 470 GLY A N 1
ATOM 3725 C CA . GLY A 1 470 ? 38.669 -16.712 10.127 1.00 10.59 470 GLY A CA 1
ATOM 3726 C C . GLY A 1 470 ? 37.813 -17.250 9.003 1.00 10.43 470 GLY A C 1
ATOM 3727 O O . GLY A 1 470 ? 36.712 -17.752 9.240 1.00 10.15 470 GLY A O 1
ATOM 3728 N N . ASN A 1 471 ? 38.331 -17.153 7.780 1.00 10.47 471 ASN A N 1
ATOM 3729 C CA . ASN A 1 471 ? 37.618 -17.596 6.579 1.00 10.86 471 ASN A CA 1
ATOM 3730 C C . ASN A 1 471 ? 36.290 -16.863 6.361 1.00 10.73 471 ASN A C 1
ATOM 3731 O O . ASN A 1 471 ? 35.359 -17.396 5.745 1.00 11.14 471 ASN A O 1
ATOM 3736 N N . ARG A 1 472 ? 36.224 -15.636 6.872 1.00 10.40 472 ARG A N 1
ATOM 3737 C CA . ARG A 1 472 ? 35.035 -14.800 6.772 1.00 10.23 472 ARG A CA 1
ATOM 3738 C C . ARG A 1 472 ? 35.203 -13.828 5.613 1.00 9.68 472 ARG A C 1
ATOM 3739 O O . ARG A 1 472 ? 36.108 -12.990 5.626 1.00 9.69 472 ARG A O 1
ATOM 3747 N N . PRO A 1 473 ? 34.356 -13.964 4.592 1.00 9.23 473 PRO A N 1
ATOM 3748 C CA . PRO A 1 473 ? 34.556 -13.246 3.330 1.00 9.18 473 PRO A CA 1
ATOM 3749 C C . PRO A 1 473 ? 34.082 -11.803 3.347 1.00 8.90 473 PRO A C 1
ATOM 3750 O O . PRO A 1 473 ? 33.087 -11.471 3.995 1.00 9.36 473 PRO A O 1
ATOM 3754 N N . THR A 1 474 ? 34.803 -10.960 2.615 1.00 8.41 474 THR A N 1
ATOM 3755 C CA . THR A 1 474 ? 34.449 -9.549 2.466 1.00 8.09 474 THR A CA 1
ATOM 3756 C C . THR A 1 474 ? 34.697 -9.052 1.050 1.00 7.90 474 THR A C 1
ATOM 3757 O O . THR A 1 474 ? 35.500 -9.629 0.300 1.00 8.31 474 THR A O 1
ATOM 3761 N N . ASN A 1 475 ? 34.002 -7.972 0.700 1.00 7.59 475 ASN A N 1
ATOM 3762 C CA . ASN A 1 475 ? 34.379 -7.114 -0.415 1.00 7.68 475 ASN A CA 1
ATOM 3763 C C . ASN A 1 475 ? 34.991 -5.845 0.159 1.00 7.74 475 ASN A C 1
ATOM 3764 O O . ASN A 1 475 ? 34.522 -5.343 1.187 1.00 7.65 475 ASN A O 1
ATOM 3769 N N . SER A 1 476 ? 36.025 -5.324 -0.500 1.00 7.62 476 SER A N 1
ATOM 3770 C CA . SER A 1 476 ? 36.547 -3.996 -0.187 1.00 7.80 476 SER A CA 1
ATOM 3771 C C . SER A 1 476 ? 36.342 -3.098 -1.397 1.00 7.79 476 SER A C 1
ATOM 3772 O O . SER A 1 476 ? 36.812 -3.396 -2.503 1.00 8.16 476 SER A O 1
ATOM 3775 N N . ILE A 1 477 ? 35.616 -2.007 -1.185 1.00 7.96 477 ILE A N 1
ATOM 3776 C CA . ILE A 1 477 ? 35.330 -1.052 -2.244 1.00 8.43 477 ILE A CA 1
ATOM 3777 C C . ILE A 1 477 ? 35.970 0.274 -1.863 1.00 8.17 477 ILE A C 1
ATOM 3778 O O . ILE A 1 477 ? 35.553 0.935 -0.906 1.00 8.32 477 ILE A O 1
ATOM 3783 N N . VAL A 1 478 ? 37.010 0.635 -2.606 1.00 8.21 478 VAL A N 1
ATOM 3784 C CA . VAL A 1 478 ? 37.828 1.797 -2.287 1.00 8.42 478 VAL A CA 1
ATOM 3785 C C . VAL A 1 478 ? 37.773 2.755 -3.468 1.00 8.51 478 VAL A C 1
ATOM 3786 O O . VAL A 1 478 ? 37.842 2.340 -4.624 1.00 9.41 478 VAL A O 1
ATOM 3790 N N . PHE A 1 479 ? 37.618 4.039 -3.173 1.00 8.49 479 PHE A N 1
ATOM 3791 C CA . PHE A 1 479 ? 37.445 5.041 -4.219 1.00 8.37 479 PHE A CA 1
ATOM 3792 C C . PHE A 1 479 ? 38.263 6.277 -3.890 1.00 8.28 479 PHE A C 1
ATOM 3793 O O . PHE A 1 479 ? 38.540 6.550 -2.724 1.00 8.39 479 PHE A O 1
ATOM 3801 N N . THR A 1 480 ? 38.652 7.018 -4.922 1.00 8.27 480 THR A N 1
ATOM 3802 C CA . THR A 1 480 ? 39.571 8.141 -4.755 1.00 8.41 480 THR A CA 1
ATOM 3803 C C . THR A 1 480 ? 39.112 9.141 -3.689 1.00 8.32 480 THR A C 1
ATOM 3804 O O . THR A 1 480 ? 39.884 9.514 -2.810 1.00 8.30 480 THR A O 1
ATOM 3808 N N . LYS A 1 481 ? 37.852 9.558 -3.772 1.00 8.48 481 LYS A N 1
ATOM 3809 C CA . LYS A 1 481 ? 37.281 10.542 -2.855 1.00 8.58 481 LYS A CA 1
ATOM 3810 C C . LYS A 1 481 ? 35.769 10.426 -2.965 1.00 8.35 481 LYS A C 1
ATOM 3811 O O . LYS A 1 481 ? 35.253 10.055 -4.020 1.00 8.70 481 LYS A O 1
ATOM 3817 N N . LEU A 1 482 ? 35.056 10.729 -1.883 1.00 8.30 482 LEU A N 1
ATOM 3818 C CA . LEU A 1 482 ? 33.598 10.720 -1.961 1.00 8.44 482 LEU A CA 1
ATOM 3819 C C . LEU A 1 482 ? 33.081 12.077 -2.438 1.00 8.39 482 LEU A C 1
ATOM 3820 O O . LEU A 1 482 ? 32.643 12.917 -1.646 1.00 9.03 482 LEU A O 1
ATOM 3825 N N . THR A 1 483 ? 33.169 12.276 -3.749 1.00 8.46 483 THR A N 1
ATOM 3826 C CA . THR A 1 483 ? 32.637 13.457 -4.418 1.00 8.43 483 THR A CA 1
ATOM 3827 C C . THR A 1 483 ? 31.193 13.178 -4.814 1.00 8.28 483 THR A C 1
ATOM 3828 O O . THR A 1 483 ? 30.754 12.024 -4.760 1.00 8.11 483 THR A O 1
ATOM 3832 N N . PRO A 1 484 ? 30.439 14.202 -5.218 1.00 7.83 484 PRO A N 1
ATOM 3833 C CA . PRO A 1 484 ? 29.105 13.952 -5.781 1.00 7.70 484 PRO A CA 1
ATOM 3834 C C . PRO A 1 484 ? 29.125 12.910 -6.910 1.00 7.49 484 PRO A C 1
ATOM 3835 O O . PRO A 1 484 ? 28.287 12.005 -6.904 1.00 7.27 484 PRO A O 1
ATOM 3839 N N . PHE A 1 485 ? 30.075 13.016 -7.837 1.00 7.54 485 PHE A N 1
ATOM 3840 C CA . PHE A 1 485 ? 30.181 12.074 -8.950 1.00 7.51 485 PHE A CA 1
ATOM 3841 C C . PHE A 1 485 ? 30.392 10.637 -8.473 1.00 7.52 485 PHE A C 1
ATOM 3842 O O . PHE A 1 485 ? 29.679 9.726 -8.899 1.00 7.60 485 PHE A O 1
ATOM 3850 N N . ILE A 1 486 ? 31.365 10.436 -7.592 1.00 7.37 486 ILE A N 1
ATOM 3851 C CA . ILE A 1 486 ? 31.688 9.095 -7.128 1.00 7.62 486 ILE A CA 1
ATOM 3852 C C . ILE A 1 486 ? 30.537 8.514 -6.311 1.00 7.16 486 ILE A C 1
ATOM 3853 O O . ILE A 1 486 ? 30.197 7.343 -6.482 1.00 7.00 486 ILE A O 1
ATOM 3858 N N . LEU A 1 487 ? 29.905 9.332 -5.467 1.00 7.04 487 LEU A N 1
ATOM 3859 C CA . LEU A 1 487 ? 28.733 8.872 -4.727 1.00 7.03 487 LEU A CA 1
ATOM 3860 C C . LEU A 1 487 ? 27.631 8.400 -5.682 1.00 6.92 487 LEU A C 1
ATOM 3861 O O . LEU A 1 487 ? 27.029 7.349 -5.461 1.00 7.18 487 LEU A O 1
ATOM 3866 N N . GLY A 1 488 ? 27.384 9.167 -6.746 1.00 6.69 488 GLY A N 1
ATOM 3867 C CA . GLY A 1 488 ? 26.400 8.795 -7.750 1.00 6.97 488 GLY A CA 1
ATOM 3868 C C . GLY A 1 488 ? 26.700 7.440 -8.360 1.00 7.11 488 GLY A C 1
ATOM 3869 O O . GLY A 1 488 ? 25.803 6.604 -8.514 1.00 7.21 488 GLY A O 1
ATOM 3870 N N . ALA A 1 489 ? 27.968 7.211 -8.693 1.00 7.07 489 ALA A N 1
ATOM 3871 C CA . ALA A 1 489 ? 28.394 5.936 -9.264 1.00 7.38 489 ALA A CA 1
ATOM 3872 C C . ALA A 1 489 ? 28.195 4.780 -8.289 1.00 7.16 489 ALA A C 1
ATOM 3873 O O . ALA A 1 489 ? 27.756 3.701 -8.689 1.00 7.43 489 ALA A O 1
ATOM 3875 N N . LEU A 1 490 ? 28.506 5.009 -7.014 1.00 6.87 490 LEU A N 1
ATOM 3876 C CA . LEU A 1 490 ? 28.368 3.975 -5.993 1.00 7.10 490 LEU A CA 1
ATOM 3877 C C . LEU A 1 490 ? 26.911 3.575 -5.769 1.00 6.72 490 LEU A C 1
ATOM 3878 O O . LEU A 1 490 ? 26.595 2.387 -5.681 1.00 6.70 490 LEU A O 1
ATOM 3883 N N . ILE A 1 491 ? 26.022 4.563 -5.694 1.00 6.58 491 ILE A N 1
ATOM 3884 C CA . ILE A 1 491 ? 24.603 4.267 -5.501 1.00 6.83 491 ILE A CA 1
ATOM 3885 C C . ILE A 1 491 ? 24.056 3.482 -6.694 1.00 6.92 491 ILE A C 1
ATOM 3886 O O . ILE A 1 491 ? 23.394 2.458 -6.512 1.00 6.57 491 ILE A O 1
ATOM 3891 N N . ALA A 1 492 ? 24.359 3.942 -7.908 1.00 6.77 492 ALA A N 1
ATOM 3892 C CA . ALA A 1 492 ? 23.923 3.252 -9.122 1.00 7.01 492 ALA A CA 1
ATOM 3893 C C . ALA A 1 492 ? 24.461 1.822 -9.185 1.00 7.13 492 ALA A C 1
ATOM 3894 O O . ALA A 1 492 ? 23.754 0.913 -9.641 1.00 6.94 492 ALA A O 1
ATOM 3896 N N . MET A 1 493 ? 25.695 1.619 -8.722 1.00 7.05 493 MET A N 1
ATOM 3897 C CA . MET A 1 493 ? 26.301 0.289 -8.721 1.00 7.24 493 MET A CA 1
ATOM 3898 C C . MET A 1 493 ? 25.461 -0.696 -7.907 1.00 7.02 493 MET A C 1
ATOM 3899 O O . MET A 1 493 ? 25.189 -1.814 -8.353 1.00 7.35 493 MET A O 1
ATOM 3904 N N . TYR A 1 494 ? 25.045 -0.278 -6.717 1.00 6.95 494 TYR A N 1
ATOM 3905 C CA . TYR A 1 494 ? 24.194 -1.119 -5.886 1.00 7.09 494 TYR A CA 1
ATOM 3906 C C . TYR A 1 494 ? 22.773 -1.253 -6.446 1.00 7.00 494 TYR A C 1
ATOM 3907 O O . TYR A 1 494 ? 22.172 -2.321 -6.342 1.00 6.82 494 TYR A O 1
ATOM 3916 N N . GLU A 1 495 ? 22.237 -0.200 -7.063 1.00 6.68 495 GLU A N 1
ATOM 3917 C CA . GLU A 1 495 ? 20.943 -0.316 -7.747 1.00 7.18 495 GLU A CA 1
ATOM 3918 C C . GLU A 1 495 ? 20.977 -1.462 -8.756 1.00 7.01 495 GLU A C 1
ATOM 3919 O O . GLU A 1 495 ? 20.062 -2.291 -8.810 1.00 7.31 495 GLU A O 1
ATOM 3925 N N . HIS A 1 496 ? 22.044 -1.519 -9.546 1.00 7.21 496 HIS A N 1
ATOM 3926 C CA . HIS A 1 496 ? 22.146 -2.536 -10.579 1.00 7.31 496 HIS A CA 1
ATOM 3927 C C . HIS A 1 496 ? 22.453 -3.918 -10.021 1.00 7.22 496 HIS A C 1
ATOM 3928 O O . HIS A 1 496 ? 21.989 -4.915 -10.575 1.00 7.60 496 HIS A O 1
ATOM 3935 N N . LYS A 1 497 ? 23.200 -3.982 -8.922 1.00 7.34 497 LYS A N 1
ATOM 3936 C CA . LYS A 1 497 ? 23.374 -5.235 -8.189 1.00 7.26 497 LYS A CA 1
ATOM 3937 C C . LYS A 1 497 ? 22.001 -5.814 -7.833 1.00 7.26 497 LYS A C 1
ATOM 3938 O O . LYS A 1 497 ? 21.720 -6.991 -8.094 1.00 7.58 497 LYS A O 1
ATOM 3944 N N . ILE A 1 498 ? 21.152 -4.967 -7.254 1.00 7.34 498 ILE A N 1
ATOM 3945 C CA . ILE A 1 498 ? 19.809 -5.360 -6.833 1.00 7.39 498 ILE A CA 1
ATOM 3946 C C . ILE A 1 498 ? 18.983 -5.836 -8.036 1.00 7.27 498 ILE A C 1
ATOM 3947 O O . ILE A 1 498 ? 18.294 -6.865 -7.959 1.00 7.55 498 ILE A O 1
ATOM 3952 N N . PHE A 1 499 ? 19.076 -5.107 -9.147 1.00 7.43 499 PHE A N 1
ATOM 3953 C CA . PHE A 1 499 ? 18.408 -5.498 -10.391 1.00 7.82 499 PHE A CA 1
ATOM 3954 C C . PHE A 1 499 ? 18.824 -6.900 -10.842 1.00 7.89 499 PHE A C 1
ATOM 3955 O O . PHE A 1 499 ? 17.972 -7.748 -11.121 1.00 7.84 499 PHE A O 1
ATOM 3963 N N . VAL A 1 500 ? 20.130 -7.144 -10.915 1.00 7.76 500 VAL A N 1
ATOM 3964 C CA . VAL A 1 500 ? 20.637 -8.434 -11.378 1.00 8.02 500 VAL A CA 1
ATOM 3965 C C . VAL A 1 500 ? 20.138 -9.579 -10.494 1.00 8.04 500 VAL A C 1
ATOM 3966 O O . VAL A 1 500 ? 19.684 -10.606 -11.004 1.00 8.01 500 VAL A O 1
ATOM 3970 N N . GLN A 1 501 ? 20.189 -9.399 -9.177 1.00 7.94 501 GLN A N 1
ATOM 3971 C CA . GLN A 1 501 ? 19.704 -10.434 -8.266 1.00 8.07 501 GLN A CA 1
ATOM 3972 C C . GLN A 1 501 ? 18.220 -10.735 -8.478 1.00 8.12 501 GLN A C 1
ATOM 3973 O O . GLN A 1 501 ? 17.826 -11.903 -8.513 1.00 8.29 501 GLN A O 1
ATOM 3979 N N . GLY A 1 502 ? 17.411 -9.687 -8.635 1.00 8.10 502 GLY A N 1
ATOM 3980 C CA . GLY A 1 502 ? 15.991 -9.834 -8.916 1.00 8.72 502 GLY A CA 1
ATOM 3981 C C . GLY A 1 502 ? 15.702 -10.616 -10.188 1.00 8.97 502 GLY A C 1
ATOM 3982 O O . GLY A 1 502 ? 14.797 -11.451 -10.207 1.00 9.24 502 GLY A O 1
ATOM 3983 N N . ILE A 1 503 ? 16.457 -10.349 -11.252 1.00 9.38 503 ILE A N 1
ATOM 3984 C CA . ILE A 1 503 ? 16.267 -11.072 -12.512 1.00 9.89 503 ILE A CA 1
ATOM 3985 C C . ILE A 1 503 ? 16.605 -12.545 -12.337 1.00 10.16 503 ILE A C 1
ATOM 3986 O O . ILE A 1 503 ? 15.883 -13.422 -12.821 1.00 10.18 503 ILE A O 1
ATOM 3991 N N . MET A 1 504 ? 17.687 -12.815 -11.620 1.00 10.28 504 MET A N 1
ATOM 3992 C CA . MET A 1 504 ? 18.126 -14.183 -11.403 1.00 10.66 504 MET A CA 1
ATOM 3993 C C . MET A 1 504 ? 17.130 -14.974 -10.558 1.00 10.33 504 MET A C 1
ATOM 3994 O O . MET A 1 504 ? 16.910 -16.162 -10.811 1.00 10.53 504 MET A O 1
ATOM 3999 N N . TRP A 1 505 ? 16.496 -14.301 -9.596 1.00 10.06 505 TRP A N 1
ATOM 4000 C CA . TRP A 1 505 ? 15.461 -14.922 -8.770 1.00 9.97 505 TRP A CA 1
ATOM 4001 C C . TRP A 1 505 ? 14.098 -14.981 -9.456 1.00 9.97 505 TRP A C 1
ATOM 4002 O O . TRP A 1 505 ? 13.174 -15.609 -8.935 1.00 10.44 505 TRP A O 1
ATOM 4013 N N . ASP A 1 506 ? 13.975 -14.324 -10.611 1.00 10.01 506 ASP A N 1
ATOM 4014 C CA . ASP A 1 506 ? 12.728 -14.274 -11.384 1.00 10.44 506 ASP A CA 1
ATOM 4015 C C . ASP A 1 506 ? 11.605 -13.521 -10.663 1.00 10.13 506 ASP A C 1
ATOM 4016 O O . ASP A 1 506 ? 10.425 -13.798 -10.874 1.00 10.20 506 ASP A O 1
ATOM 4021 N N . ILE A 1 507 ? 11.977 -12.563 -9.818 1.00 9.57 507 ILE A N 1
ATOM 4022 C CA . ILE A 1 507 ? 11.005 -11.750 -9.086 1.00 9.59 507 ILE A CA 1
ATOM 4023 C C . ILE A 1 507 ? 10.927 -10.336 -9.666 1.00 9.30 507 ILE A C 1
ATOM 4024 O O . ILE A 1 507 ? 11.759 -9.948 -10.497 1.00 9.80 507 ILE A O 1
ATOM 4029 N N . ASN A 1 508 ? 9.920 -9.580 -9.236 1.00 9.39 508 ASN A N 1
ATOM 4030 C CA . ASN A 1 508 ? 9.771 -8.188 -9.637 1.00 9.43 508 ASN A CA 1
ATOM 4031 C C . ASN A 1 508 ? 10.412 -7.289 -8.589 1.00 9.17 508 ASN A C 1
ATOM 4032 O O . ASN A 1 508 ? 9.877 -7.124 -7.490 1.00 9.25 508 ASN A O 1
ATOM 4037 N N . SER A 1 509 ? 11.564 -6.715 -8.932 1.00 8.59 509 SER A N 1
ATOM 4038 C CA . SER A 1 509 ? 12.300 -5.843 -8.017 1.00 8.39 509 SER A CA 1
ATOM 4039 C C . SER A 1 509 ? 11.632 -4.483 -7.843 1.00 8.46 509 SER A C 1
ATOM 4040 O O . SER A 1 509 ? 12.081 -3.666 -7.037 1.00 8.70 509 SER A O 1
ATOM 4043 N N . PHE A 1 510 ? 10.556 -4.239 -8.583 1.00 8.09 510 PHE A N 1
ATOM 4044 C CA . PHE A 1 510 ? 10.064 -2.874 -8.742 1.00 8.09 510 PHE A CA 1
ATOM 4045 C C . PHE A 1 510 ? 8.651 -2.578 -8.251 1.00 8.23 510 PHE A C 1
ATOM 4046 O O . PHE A 1 510 ? 8.203 -1.438 -8.314 1.00 8.38 510 PHE A O 1
ATOM 4054 N N . ASP A 1 511 ? 7.968 -3.595 -7.734 1.00 8.25 511 ASP A N 1
ATOM 4055 C CA . ASP A 1 511 ? 6.692 -3.379 -7.052 1.00 8.33 511 ASP A CA 1
ATOM 4056 C C . ASP A 1 511 ? 6.888 -3.466 -5.536 1.00 8.45 511 ASP A C 1
ATOM 4057 O O . ASP A 1 511 ? 8.006 -3.668 -5.056 1.00 8.09 511 ASP A O 1
ATOM 4062 N N . GLN A 1 512 ? 5.807 -3.283 -4.782 1.00 8.60 512 GLN A N 1
ATOM 4063 C CA . GLN A 1 512 ? 5.859 -3.372 -3.320 1.00 9.01 512 GLN A CA 1
ATOM 4064 C C . GLN A 1 512 ? 4.468 -3.604 -2.730 1.00 9.36 512 GLN A C 1
ATOM 4065 O O . GLN A 1 512 ? 3.954 -2.800 -1.955 1.00 9.46 512 GLN A O 1
ATOM 4071 N N . TRP A 1 513 ? 3.871 -4.733 -3.092 1.00 9.75 513 TRP A N 1
ATOM 4072 C CA . TRP A 1 513 ? 2.519 -5.052 -2.652 1.00 10.19 513 TRP A CA 1
ATOM 4073 C C . TRP A 1 513 ? 2.441 -5.321 -1.156 1.00 10.48 513 TRP A C 1
ATOM 4074 O O . TRP A 1 513 ? 1.367 -5.232 -0.557 1.00 10.31 513 TRP A O 1
ATOM 4085 N N . GLY A 1 514 ? 3.591 -5.617 -0.556 1.00 10.76 514 GLY A N 1
ATOM 4086 C CA . GLY A 1 514 ? 3.675 -5.998 0.842 1.00 11.43 514 GLY A CA 1
ATOM 4087 C C . GLY A 1 514 ? 3.445 -4.898 1.855 1.00 11.84 514 GLY A C 1
ATOM 4088 O O . GLY A 1 514 ? 3.447 -5.166 3.054 1.00 12.40 514 GLY A O 1
ATOM 4089 N N . VAL A 1 515 ? 3.247 -3.670 1.387 1.00 12.36 515 VAL A N 1
ATOM 4090 C CA . VAL A 1 515 ? 2.969 -2.553 2.292 1.00 13.08 515 VAL A CA 1
ATOM 4091 C C . VAL A 1 515 ? 1.470 -2.270 2.467 1.00 13.12 515 VAL A C 1
ATOM 4092 O O . VAL A 1 515 ? 1.085 -1.489 3.335 1.00 13.45 515 VAL A O 1
ATOM 4096 N N . GLU A 1 516 ? 0.632 -2.921 1.661 1.00 13.18 516 GLU A N 1
ATOM 4097 C CA . GLU A 1 516 ? -0.794 -2.600 1.616 1.00 13.44 516 GLU A CA 1
ATOM 4098 C C . GLU A 1 516 ? -1.556 -2.998 2.876 1.00 12.89 516 GLU A C 1
ATOM 4099 O O . GLU A 1 516 ? -2.326 -2.206 3.408 1.00 12.52 516 GLU A O 1
ATOM 4105 N N . LEU A 1 517 ? -1.341 -4.220 3.353 1.00 12.12 517 LEU A N 1
ATOM 4106 C CA . LEU A 1 517 ? -2.142 -4.754 4.452 1.00 11.80 517 LEU A CA 1
ATOM 4107 C C . LEU A 1 517 ? -2.033 -3.917 5.727 1.00 11.57 517 LEU A C 1
ATOM 4108 O O . LEU A 1 517 ? -3.040 -3.649 6.387 1.00 10.94 517 LEU A O 1
ATOM 4113 N N . GLY A 1 518 ? -0.814 -3.497 6.062 1.00 11.55 518 GLY A N 1
ATOM 4114 C CA . GLY A 1 518 ? -0.585 -2.665 7.230 1.00 11.61 518 GLY A CA 1
ATOM 4115 C C . GLY A 1 518 ? -1.346 -1.353 7.160 1.00 11.45 518 GLY A C 1
ATOM 4116 O O . GLY A 1 518 ? -1.889 -0.900 8.171 1.00 11.62 518 GLY A O 1
ATOM 4117 N N . LYS A 1 519 ? -1.397 -0.756 5.968 1.00 11.46 519 LYS A N 1
ATOM 4118 C CA . LYS A 1 519 ? -2.124 0.498 5.756 1.00 11.49 519 LYS A CA 1
ATOM 4119 C C . LYS A 1 519 ? -3.619 0.305 5.976 1.00 11.47 519 LYS A C 1
ATOM 4120 O O . LYS A 1 519 ? -4.267 1.126 6.625 1.00 11.21 519 LYS A O 1
ATOM 4126 N N . GLN A 1 520 ? -4.154 -0.786 5.435 1.00 11.35 520 GLN A N 1
ATOM 4127 C CA . GLN A 1 520 ? -5.575 -1.107 5.560 1.00 11.57 520 GLN A CA 1
ATOM 4128 C C . GLN A 1 520 ? -5.980 -1.304 7.012 1.00 11.44 520 GLN A C 1
ATOM 4129 O O . GLN A 1 520 ? -6.986 -0.754 7.462 1.00 11.23 520 GLN A O 1
ATOM 4135 N N . LEU A 1 521 ? -5.196 -2.090 7.742 1.00 11.24 521 LEU A N 1
ATOM 4136 C CA . LEU A 1 521 ? -5.531 -2.403 9.126 1.00 11.32 521 LEU A CA 1
ATOM 4137 C C . LEU A 1 521 ? -5.393 -1.198 10.052 1.00 11.35 521 LEU A C 1
ATOM 4138 O O . LEU A 1 521 ? -6.136 -1.084 11.026 1.00 11.22 521 LEU A O 1
ATOM 4143 N N . ALA A 1 522 ? -4.463 -0.294 9.739 1.00 11.35 522 ALA A N 1
ATOM 4144 C CA . ALA A 1 522 ? -4.286 0.930 10.525 1.00 11.55 522 ALA A CA 1
ATOM 4145 C C . ALA A 1 522 ? -5.477 1.874 10.375 1.00 12.09 522 ALA A C 1
ATOM 4146 O O . ALA A 1 522 ? -5.897 2.501 11.348 1.00 11.82 522 ALA A O 1
ATOM 4148 N N . LYS A 1 523 ? -6.025 1.953 9.163 1.00 12.59 523 LYS A N 1
ATOM 4149 C CA . LYS A 1 523 ? -7.202 2.776 8.899 1.00 13.66 523 LYS A CA 1
ATOM 4150 C C . LYS A 1 523 ? -8.403 2.301 9.717 1.00 13.93 523 LYS A C 1
ATOM 4151 O O . LYS A 1 523 ? -9.218 3.111 10.163 1.00 14.12 523 LYS A O 1
ATOM 4157 N N . LYS A 1 524 ? -8.498 0.989 9.921 1.00 14.10 524 LYS A N 1
ATOM 4158 C CA . LYS A 1 524 ? -9.584 0.407 10.705 1.00 14.63 524 LYS A CA 1
ATOM 4159 C C . LYS A 1 524 ? -9.424 0.684 12.204 1.00 14.52 524 LYS A C 1
ATOM 4160 O O . LYS A 1 524 ? -10.409 0.911 12.911 1.00 14.90 524 LYS A O 1
ATOM 4166 N N . ILE A 1 525 ? -8.182 0.680 12.684 1.00 14.10 525 ILE A N 1
ATOM 4167 C CA . ILE A 1 525 ? -7.908 0.865 14.111 1.00 14.16 525 ILE A CA 1
ATOM 4168 C C . ILE A 1 525 ? -8.021 2.321 14.569 1.00 14.61 525 ILE A C 1
ATOM 4169 O O . ILE A 1 525 ? -8.454 2.588 15.694 1.00 14.39 525 ILE A O 1
ATOM 4174 N N . GLU A 1 526 ? -7.651 3.252 13.691 1.00 15.35 526 GLU A N 1
ATOM 4175 C CA . GLU A 1 526 ? -7.659 4.688 13.997 1.00 16.50 526 GLU A CA 1
ATOM 4176 C C . GLU A 1 526 ? -8.872 5.189 14.807 1.00 16.79 526 GLU A C 1
ATOM 4177 O O . GLU A 1 526 ? -8.686 5.720 15.904 1.00 16.76 526 GLU A O 1
ATOM 4183 N N . PRO A 1 527 ? -10.095 5.035 14.285 1.00 17.17 527 PRO A N 1
ATOM 4184 C CA . PRO A 1 527 ? -11.282 5.540 14.991 1.00 17.52 527 PRO A CA 1
ATOM 4185 C C . PRO A 1 527 ? -11.637 4.745 16.250 1.00 17.81 527 PRO A C 1
ATOM 4186 O O . PRO A 1 527 ? -12.354 5.262 17.107 1.00 17.84 527 PRO A O 1
ATOM 4190 N N . GLU A 1 528 ? -11.134 3.517 16.358 1.00 18.01 528 GLU A N 1
ATOM 4191 C CA . GLU A 1 528 ? -11.398 2.663 17.516 1.00 18.56 528 GLU A CA 1
ATOM 4192 C C . GLU A 1 528 ? -10.669 3.144 18.769 1.00 18.85 528 GLU A C 1
ATOM 4193 O O . GLU A 1 528 ? -11.063 2.815 19.888 1.00 18.63 528 GLU A O 1
ATOM 4199 N N . LEU A 1 529 ? -9.607 3.920 18.576 1.00 19.41 529 LEU A N 1
ATOM 4200 C CA . LEU A 1 529 ? -8.822 4.439 19.6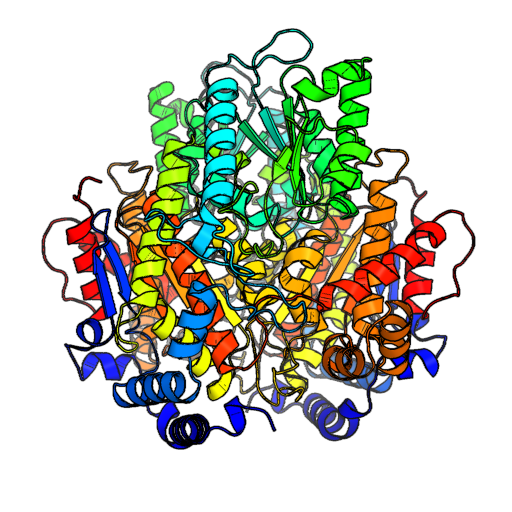91 1.00 20.27 529 LEU A CA 1
ATOM 4201 C C . LEU A 1 529 ? -9.542 5.568 20.430 1.00 21.30 529 LEU A C 1
ATOM 4202 O O . LEU A 1 529 ? -9.297 5.789 21.616 1.00 21.60 529 LEU A O 1
ATOM 4207 N N . GLU A 1 530 ? -10.429 6.264 19.720 1.00 22.70 530 GLU A N 1
ATOM 4208 C CA . GLU A 1 530 ? -11.244 7.333 20.296 1.00 24.04 530 GLU A CA 1
ATOM 4209 C C . GLU A 1 530 ? -12.262 6.786 21.295 1.00 24.48 530 GLU A C 1
ATOM 4210 O O . GLU A 1 530 ? -12.868 5.736 21.068 1.00 24.66 530 GLU A O 1
ATOM 4216 N N . GLY A 1 531 ? -12.435 7.500 22.405 1.00 25.08 531 GLY A N 1
ATOM 4217 C CA . GLY A 1 531 ? -13.397 7.116 23.426 1.00 25.64 531 GLY A CA 1
ATOM 4218 C C . GLY A 1 531 ? -12.871 6.075 24.398 1.00 26.02 531 GLY A C 1
ATOM 4219 O O . GLY A 1 531 ? -11.812 5.483 24.179 1.00 26.22 531 GLY A O 1
ATOM 4220 N N . SER A 1 532 ? -13.627 5.839 25.467 1.00 26.29 532 SER A N 1
ATOM 4221 C CA . SER A 1 532 ? -13.182 4.974 26.561 1.00 26.55 532 SER A CA 1
ATOM 4222 C C . SER A 1 532 ? -13.680 3.527 26.468 1.00 26.42 532 SER A C 1
ATOM 4223 O O . SER A 1 532 ? -13.274 2.678 27.268 1.00 26.70 532 SER A O 1
ATOM 4226 N N . SER A 1 533 ? -14.544 3.247 25.494 1.00 26.20 533 SER A N 1
ATOM 4227 C CA . SER A 1 533 ? -15.156 1.922 25.361 1.00 25.95 533 SER A CA 1
ATOM 4228 C C . SER A 1 533 ? -14.174 0.850 24.884 1.00 25.45 533 SER A C 1
ATOM 4229 O O . SER A 1 533 ? -13.254 1.130 24.109 1.00 25.38 533 SER A O 1
ATOM 4232 N N . ALA A 1 534 ? -14.382 -0.376 25.361 1.00 24.79 534 ALA A N 1
ATOM 4233 C CA . ALA A 1 534 ? -13.532 -1.510 25.012 1.00 24.05 534 ALA A CA 1
ATOM 4234 C C . ALA A 1 534 ? -13.737 -1.945 23.565 1.00 23.43 534 ALA A C 1
ATOM 4235 O O . ALA A 1 534 ? -14.852 -1.902 23.041 1.00 23.47 534 ALA A O 1
ATOM 4237 N N . VAL A 1 535 ? -12.644 -2.353 22.928 1.00 22.56 535 VAL A N 1
ATOM 4238 C CA . VAL A 1 535 ? -12.671 -2.849 21.558 1.00 21.77 535 VAL A CA 1
ATOM 4239 C C . VAL A 1 535 ? -12.584 -4.374 21.588 1.00 21.41 535 VAL A C 1
ATOM 4240 O O . VAL A 1 535 ? -11.708 -4.939 22.249 1.00 21.24 535 VAL A O 1
ATOM 4244 N N . THR A 1 536 ? -13.509 -5.029 20.890 1.00 20.81 536 THR A N 1
ATOM 4245 C CA . THR A 1 536 ? -13.581 -6.491 20.859 1.00 20.56 536 THR A CA 1
ATOM 4246 C C . THR A 1 536 ? -13.527 -7.029 19.426 1.00 19.88 536 THR A C 1
ATOM 4247 O O . THR A 1 536 ? -13.696 -8.230 19.196 1.00 20.14 536 THR A O 1
ATOM 4251 N N . SER A 1 537 ? -13.269 -6.133 18.477 1.00 19.25 537 SER A N 1
ATOM 4252 C CA . SER A 1 537 ? -13.377 -6.425 17.047 1.00 18.70 537 SER A CA 1
ATOM 4253 C C . SER A 1 537 ? -12.191 -7.192 16.448 1.00 17.84 537 SER A C 1
ATOM 4254 O O . SER A 1 537 ? -12.266 -7.660 15.310 1.00 18.42 537 SER A O 1
ATOM 4257 N N . HIS A 1 538 ? -11.102 -7.315 17.203 1.00 16.45 538 HIS A N 1
ATOM 4258 C CA . HIS A 1 538 ? -9.902 -7.986 16.701 1.00 15.16 538 HIS A CA 1
ATOM 4259 C C . HIS A 1 538 ? -9.588 -9.250 17.490 1.00 14.34 538 HIS A C 1
ATOM 4260 O O . HIS A 1 538 ? -10.376 -9.691 18.328 1.00 14.48 538 HIS A O 1
ATOM 4267 N N . ASP A 1 539 ? -8.423 -9.831 17.211 1.00 13.16 539 ASP A N 1
ATOM 4268 C CA . ASP A 1 539 ? -7.859 -10.884 18.044 1.00 12.30 539 ASP A CA 1
ATOM 4269 C C . ASP A 1 539 ? -7.615 -10.331 19.447 1.00 11.62 539 ASP A C 1
ATOM 4270 O O . ASP A 1 539 ? -7.522 -9.117 19.634 1.00 11.21 539 ASP A O 1
ATOM 4275 N N . SER A 1 540 ? -7.484 -11.221 20.428 1.00 11.00 540 SER A N 1
ATOM 4276 C CA . SER A 1 540 ? -7.358 -10.791 21.822 1.00 10.55 540 SER A CA 1
ATOM 4277 C C . SER A 1 540 ? -6.114 -9.956 22.137 1.00 10.19 540 SER A C 1
ATOM 4278 O O . SER A 1 540 ? -6.143 -9.163 23.073 1.00 10.28 540 SER A O 1
ATOM 4281 N N . SER A 1 541 ? -5.030 -10.139 21.379 1.00 10.00 541 SER A N 1
ATOM 4282 C CA . SER A 1 541 ? -3.828 -9.325 21.564 1.00 9.94 541 SER A CA 1
ATOM 4283 C C . SER A 1 541 ? -4.073 -7.874 21.146 1.00 9.76 541 SER A C 1
ATOM 4284 O O . SER A 1 541 ? -3.858 -6.960 21.932 1.00 9.78 541 SER A O 1
ATOM 4287 N N . THR A 1 542 ? -4.530 -7.674 19.910 1.00 9.76 542 THR A N 1
ATOM 4288 C CA . THR A 1 542 ? -4.885 -6.341 19.428 1.00 10.01 542 THR A CA 1
ATOM 4289 C C . THR A 1 542 ? -5.900 -5.675 20.359 1.00 9.97 542 THR A C 1
ATOM 4290 O O . THR A 1 542 ? -5.731 -4.516 20.735 1.00 10.00 542 THR A O 1
ATOM 4294 N N . ASN A 1 543 ? -6.936 -6.421 20.745 1.00 10.19 543 ASN A N 1
ATOM 4295 C CA . ASN A 1 543 ? -7.927 -5.918 21.698 1.00 10.47 543 ASN A CA 1
ATOM 4296 C C . ASN A 1 543 ? -7.286 -5.521 23.026 1.00 10.47 543 ASN A C 1
ATOM 4297 O O . ASN A 1 543 ? -7.572 -4.450 23.567 1.00 10.78 543 ASN A O 1
ATOM 4302 N N . GLY A 1 544 ? -6.418 -6.391 23.541 1.00 10.47 544 GLY A N 1
ATOM 4303 C CA . GLY A 1 544 ? -5.780 -6.189 24.831 1.00 10.45 544 GLY A CA 1
ATOM 4304 C C . GLY A 1 544 ? -4.820 -5.015 24.844 1.00 10.26 544 GLY A C 1
ATOM 4305 O O . GLY A 1 544 ? -4.737 -4.280 25.829 1.00 10.61 544 GLY A O 1
ATOM 4306 N N . LEU A 1 545 ? -4.094 -4.840 23.743 1.00 10.46 545 LEU A N 1
ATOM 4307 C CA . LEU A 1 545 ? -3.188 -3.708 23.594 1.00 10.26 545 LEU A CA 1
ATOM 4308 C C . LEU A 1 545 ? -3.964 -2.388 23.530 1.00 10.24 545 LEU A C 1
ATOM 4309 O O . LEU A 1 545 ? -3.557 -1.395 24.134 1.00 10.10 545 LEU A O 1
ATOM 4314 N N . ILE A 1 546 ? -5.087 -2.392 22.812 1.00 10.45 546 ILE A N 1
ATOM 4315 C CA . ILE A 1 546 ? -5.963 -1.221 22.754 1.00 10.81 546 ILE A CA 1
ATOM 4316 C C . ILE A 1 546 ? -6.519 -0.888 24.144 1.00 11.13 546 ILE A C 1
ATOM 4317 O O . ILE A 1 546 ? -6.554 0.276 24.539 1.00 11.45 546 ILE A O 1
ATOM 4322 N N . SER A 1 547 ? -6.925 -1.914 24.891 1.00 11.48 547 SER A N 1
ATOM 4323 C CA . SER A 1 547 ? -7.392 -1.714 26.265 1.00 11.82 547 SER A CA 1
ATOM 4324 C C . SER A 1 547 ? -6.324 -1.068 27.146 1.00 11.50 547 SER A C 1
ATOM 4325 O O . SER A 1 547 ? -6.624 -0.183 27.944 1.00 11.74 547 SER A O 1
ATOM 4328 N N . PHE A 1 548 ? -5.076 -1.505 26.982 1.00 11.20 548 PHE A N 1
ATOM 4329 C CA . PHE A 1 548 ? -3.950 -0.951 27.724 1.00 11.07 548 PHE A CA 1
ATOM 4330 C C . PHE A 1 548 ? -3.736 0.526 27.394 1.00 11.12 548 PHE A C 1
ATOM 4331 O O . PHE A 1 548 ? -3.532 1.335 28.295 1.00 10.54 548 PHE A O 1
ATOM 4339 N N . ILE A 1 549 ? -3.784 0.866 26.105 1.00 11.31 549 ILE A N 1
ATOM 4340 C CA . ILE A 1 549 ? -3.658 2.254 25.661 1.00 11.94 549 ILE A CA 1
ATOM 4341 C C . ILE A 1 549 ? -4.734 3.139 26.293 1.00 12.33 549 ILE A C 1
ATOM 4342 O O . ILE A 1 549 ? -4.432 4.212 26.817 1.00 12.51 549 ILE A O 1
ATOM 4347 N N . LYS A 1 550 ? -5.979 2.670 26.259 1.00 13.11 550 LYS A N 1
ATOM 4348 C CA . LYS A 1 550 ? -7.096 3.442 26.796 1.00 13.98 550 LYS A CA 1
ATOM 4349 C C . LYS A 1 550 ? -6.995 3.622 28.310 1.00 14.62 550 LYS A C 1
ATOM 4350 O O . LYS A 1 550 ? -7.333 4.686 28.833 1.00 15.15 550 LYS A O 1
ATOM 4356 N N . GLN A 1 551 ? -6.507 2.594 28.999 1.00 15.17 551 GLN A N 1
ATOM 4357 C CA . GLN A 1 551 ? -6.359 2.627 30.454 1.00 16.34 551 GLN A CA 1
ATOM 4358 C C . GLN A 1 551 ? -5.183 3.484 30.926 1.00 16.47 551 GLN A C 1
ATOM 4359 O O . GLN A 1 551 ? -5.215 4.037 32.029 1.00 16.89 551 GLN A O 1
ATOM 4365 N N . GLN A 1 552 ? -4.152 3.597 30.093 1.00 16.50 552 GLN A N 1
ATOM 4366 C CA . GLN A 1 552 ? -2.901 4.235 30.504 1.00 16.86 552 GLN A CA 1
ATOM 4367 C C . GLN A 1 552 ? -2.720 5.677 30.031 1.00 17.36 552 GLN A C 1
ATOM 4368 O O . GLN A 1 552 ? -1.819 6.372 30.504 1.00 17.22 552 GLN A O 1
ATOM 4374 N N . ARG A 1 553 ? -3.566 6.131 29.113 1.00 18.39 553 ARG A N 1
ATOM 4375 C CA . ARG A 1 553 ? -3.315 7.416 28.455 1.00 19.74 553 ARG A CA 1
ATOM 4376 C C . ARG A 1 553 ? -3.597 8.674 29.284 1.00 20.75 553 ARG A C 1
ATOM 4377 O O . ARG A 1 553 ? -3.180 9.768 28.898 1.00 21.00 553 ARG A O 1
ATOM 4385 N N . ASP A 1 554 ? -4.269 8.515 30.421 1.00 22.09 554 ASP A N 1
ATOM 4386 C CA . ASP A 1 554 ? -4.602 9.652 31.283 1.00 23.43 554 ASP A CA 1
ATOM 4387 C C . ASP A 1 554 ? -3.783 9.725 32.580 1.00 24.10 554 ASP A C 1
ATOM 4388 O O . ASP A 1 554 ? -3.965 10.646 33.382 1.00 24.37 554 ASP A O 1
ATOM 4393 N N . THR A 1 555 ? -2.882 8.762 32.776 1.00 24.78 555 THR A N 1
ATOM 4394 C CA . THR A 1 555 ? -2.031 8.712 33.969 1.00 25.53 555 THR A CA 1
ATOM 4395 C C . THR A 1 555 ? -0.994 9.836 33.964 1.00 25.96 555 THR A C 1
ATOM 4396 O O . THR A 1 555 ? -0.312 10.055 32.962 1.00 26.12 555 THR A O 1
ATOM 4400 N N . LYS A 1 556 ? -0.882 10.540 35.088 1.00 26.45 556 LYS A N 1
ATOM 4401 C CA . LYS A 1 556 ? 0.065 11.644 35.221 1.00 27.00 556 LYS A CA 1
ATOM 4402 C C . LYS A 1 556 ? 1.473 11.151 35.561 1.00 27.05 556 LYS A C 1
ATOM 4403 O O . LYS A 1 556 ? 1.689 10.523 36.602 1.00 27.26 556 LYS A O 1
ATOM 4409 N N . LEU A 1 557 ? 2.421 11.442 34.673 1.00 27.17 557 LEU A N 1
ATOM 4410 C CA . LEU A 1 557 ? 3.826 11.097 34.877 1.00 27.24 557 LEU A CA 1
ATOM 4411 C C . LEU A 1 557 ? 4.734 12.269 34.516 1.00 27.43 557 LEU A C 1
ATOM 4412 O O . LEU A 1 557 ? 5.856 12.374 35.013 1.00 27.86 557 LEU A O 1
ATOM 4417 N N . MET B 1 1 ? 29.770 -32.730 21.967 1.00 22.31 1 MET B N 1
ATOM 4418 C CA . MET B 1 1 ? 28.772 -31.624 21.864 1.00 21.68 1 MET B CA 1
ATOM 4419 C C . MET B 1 1 ? 29.050 -30.521 22.897 1.00 20.70 1 MET B C 1
ATOM 4420 O O . MET B 1 1 ? 30.184 -30.358 23.353 1.00 21.01 1 MET B O 1
ATOM 4425 N N . ALA B 1 2 ? 28.015 -29.764 23.251 1.00 19.24 2 ALA B N 1
ATOM 4426 C CA . ALA B 1 2 ? 28.134 -28.648 24.189 1.00 17.80 2 ALA B CA 1
ATOM 4427 C C . ALA B 1 2 ? 27.049 -28.765 25.255 1.00 16.51 2 ALA B C 1
ATOM 4428 O O . ALA B 1 2 ? 26.137 -29.579 25.116 1.00 16.54 2 ALA B O 1
ATOM 4430 N N . ALA B 1 3 ? 27.140 -27.952 26.309 1.00 15.33 3 ALA B N 1
ATOM 4431 C CA . ALA B 1 3 ? 26.207 -28.041 27.437 1.00 14.35 3 ALA B CA 1
ATOM 4432 C C . ALA B 1 3 ? 24.737 -27.947 27.018 1.00 13.82 3 ALA B C 1
ATOM 4433 O O . ALA B 1 3 ? 23.912 -28.747 27.464 1.00 14.01 3 ALA B O 1
ATOM 4435 N N . LEU B 1 4 ? 24.405 -26.986 26.159 1.00 13.02 4 LEU B N 1
ATOM 4436 C CA . LEU B 1 4 ? 23.017 -26.829 25.733 1.00 12.47 4 LEU B CA 1
ATOM 4437 C C . LEU B 1 4 ? 22.489 -28.043 24.968 1.00 12.33 4 LEU B C 1
ATOM 4438 O O . LEU B 1 4 ? 21.416 -28.554 25.280 1.00 11.75 4 LEU B O 1
ATOM 4443 N N . THR B 1 5 ? 23.243 -28.501 23.976 1.00 12.39 5 THR B N 1
ATOM 4444 C CA . THR B 1 5 ? 22.776 -29.592 23.122 1.00 12.84 5 THR B CA 1
ATOM 4445 C C . THR B 1 5 ? 22.770 -30.946 23.833 1.00 12.94 5 THR B C 1
ATOM 4446 O O . THR B 1 5 ? 22.051 -31.855 23.418 1.00 13.29 5 THR B O 1
ATOM 4450 N N . ARG B 1 6 ? 23.558 -31.070 24.902 1.00 12.92 6 ARG B N 1
ATOM 4451 C CA . ARG B 1 6 ? 23.567 -32.277 25.737 1.00 13.13 6 ARG B CA 1
ATOM 4452 C C . ARG B 1 6 ? 22.476 -32.263 26.811 1.00 12.85 6 ARG B C 1
ATOM 4453 O O . ARG B 1 6 ? 22.281 -33.250 27.523 1.00 12.88 6 ARG B O 1
ATOM 4461 N N . ASN B 1 7 ? 21.774 -31.141 26.930 1.00 12.55 7 ASN B N 1
ATOM 4462 C CA . ASN B 1 7 ? 20.727 -30.978 27.931 1.00 12.45 7 ASN B CA 1
ATOM 4463 C C . ASN B 1 7 ? 19.441 -31.666 27.456 1.00 12.66 7 ASN B C 1
ATOM 4464 O O . ASN B 1 7 ? 18.989 -31.413 26.335 1.00 12.33 7 ASN B O 1
ATOM 4469 N N . PRO B 1 8 ? 18.864 -32.547 28.283 1.00 12.83 8 PRO B N 1
ATOM 4470 C CA . PRO B 1 8 ? 17.675 -33.314 27.879 1.00 12.99 8 PRO B CA 1
ATOM 4471 C C . PRO B 1 8 ? 16.419 -32.464 27.675 1.00 13.12 8 PRO B C 1
ATOM 4472 O O . PRO B 1 8 ? 15.591 -32.836 26.842 1.00 13.48 8 PRO B O 1
ATOM 4476 N N . GLN B 1 9 ? 16.282 -31.359 28.410 1.00 13.04 9 GLN B N 1
ATOM 4477 C CA . GLN B 1 9 ? 15.163 -30.435 28.199 1.00 13.09 9 GLN B CA 1
ATOM 4478 C C . GLN B 1 9 ? 15.266 -29.754 26.835 1.00 13.04 9 GLN B C 1
ATOM 4479 O O . GLN B 1 9 ? 14.251 -29.536 26.171 1.00 12.94 9 GLN B O 1
ATOM 4485 N N . PHE B 1 10 ? 16.490 -29.435 26.415 1.00 13.08 10 PHE B N 1
ATOM 4486 C CA . PHE B 1 10 ? 16.699 -28.878 25.084 1.00 13.25 10 PHE B CA 1
ATOM 4487 C C . PHE B 1 10 ? 16.384 -29.900 23.997 1.00 13.57 10 PHE B C 1
ATOM 4488 O O . PHE B 1 10 ? 15.733 -29.575 23.002 1.00 13.26 10 PHE B O 1
ATOM 4496 N N . GLN B 1 11 ? 16.849 -31.133 24.198 1.00 13.96 11 GLN B N 1
ATOM 4497 C CA . GLN B 1 11 ? 16.596 -32.215 23.248 1.00 14.68 11 GLN B CA 1
ATOM 4498 C C . GLN B 1 11 ? 15.096 -32.462 23.073 1.00 14.90 11 GLN B C 1
ATOM 4499 O O . GLN B 1 11 ? 14.622 -32.636 21.947 1.00 15.20 11 GLN B O 1
ATOM 4505 N N . LYS B 1 12 ? 14.359 -32.448 24.184 1.00 15.20 12 LYS B N 1
ATOM 4506 C CA . LYS B 1 12 ? 12.903 -32.595 24.167 1.00 15.69 12 LYS B CA 1
ATOM 4507 C C . LYS B 1 12 ? 12.239 -31.458 23.386 1.00 15.62 12 LYS B C 1
ATOM 4508 O O . LYS B 1 12 ? 11.319 -31.691 22.597 1.00 15.75 12 LYS B O 1
ATOM 4514 N N . LEU B 1 13 ? 12.719 -30.236 23.609 1.00 15.56 13 LEU B N 1
ATOM 4515 C CA . LEU B 1 13 ? 12.198 -29.052 22.934 1.00 15.61 13 LEU B CA 1
ATOM 4516 C C . LEU B 1 13 ? 12.420 -29.128 21.423 1.00 15.63 13 LEU B C 1
ATOM 4517 O O . LEU B 1 13 ? 11.507 -28.852 20.641 1.00 15.12 13 LEU B O 1
ATOM 4522 N N . LEU B 1 14 ? 13.630 -29.517 21.027 1.00 15.91 14 LEU B N 1
ATOM 4523 C CA . LEU B 1 14 ? 13.985 -29.661 19.618 1.00 16.59 14 LEU B CA 1
ATOM 4524 C C . LEU B 1 14 ? 13.165 -30.759 18.937 1.00 16.81 14 LEU B C 1
ATOM 4525 O O . LEU B 1 14 ? 12.702 -30.586 17.807 1.00 16.70 14 LEU B O 1
ATOM 4530 N N . GLU B 1 15 ? 12.981 -31.877 19.639 1.00 17.11 15 GLU B N 1
ATOM 4531 C CA . GLU B 1 15 ? 12.162 -32.988 19.160 1.00 17.78 15 GLU B CA 1
ATOM 4532 C C . GLU B 1 15 ? 10.706 -32.559 18.974 1.00 17.38 15 GLU B C 1
ATOM 4533 O O . GLU B 1 15 ? 10.084 -32.888 17.960 1.00 17.52 15 GLU B O 1
ATOM 4539 N N . TRP B 1 16 ? 10.174 -31.819 19.947 1.00 17.12 16 TRP B N 1
ATOM 4540 C CA . TRP B 1 16 ? 8.812 -31.294 19.864 1.00 16.94 16 TRP B CA 1
ATOM 4541 C C . TRP B 1 16 ? 8.659 -30.361 18.666 1.00 16.95 16 TRP B C 1
ATOM 4542 O O . TRP B 1 16 ? 7.668 -30.437 17.938 1.00 16.75 16 TRP B O 1
ATOM 4553 N N . HIS B 1 17 ? 9.644 -29.486 18.469 1.00 17.04 17 HIS B N 1
ATOM 4554 C CA . HIS B 1 17 ? 9.650 -28.561 17.339 1.00 17.34 17 HIS B CA 1
ATOM 4555 C C . HIS B 1 17 ? 9.604 -29.316 16.008 1.00 18.02 17 HIS B C 1
ATOM 4556 O O . HIS B 1 17 ? 8.813 -28.983 15.125 1.00 17.81 17 HIS B O 1
ATOM 4563 N N . ARG B 1 18 ? 10.448 -30.339 15.884 1.00 18.94 18 ARG B N 1
ATOM 4564 C CA . ARG B 1 18 ? 10.517 -31.168 14.682 1.00 20.29 18 ARG B CA 1
ATOM 4565 C C . ARG B 1 18 ? 9.166 -31.801 14.341 1.00 20.69 18 ARG B C 1
ATOM 4566 O O . ARG B 1 18 ? 8.760 -31.828 13.176 1.00 20.95 18 ARG B O 1
ATOM 4574 N N . ALA B 1 19 ? 8.470 -32.287 15.365 1.00 21.25 19 ALA B N 1
ATOM 4575 C CA . ALA B 1 19 ? 7.211 -33.002 15.183 1.00 21.84 19 ALA B CA 1
ATOM 4576 C C . ALA B 1 19 ? 5.977 -32.102 15.074 1.00 22.30 19 ALA B C 1
ATOM 4577 O O . ALA B 1 19 ? 5.011 -32.464 14.400 1.00 22.52 19 ALA B O 1
ATOM 4579 N N . ASN B 1 20 ? 6.007 -30.937 15.723 1.00 22.71 20 ASN B N 1
ATOM 4580 C CA . ASN B 1 20 ? 4.779 -30.168 15.948 1.00 23.24 20 ASN B CA 1
ATOM 4581 C C . ASN B 1 20 ? 4.745 -28.706 15.491 1.00 23.52 20 ASN B C 1
ATOM 4582 O O . ASN B 1 20 ? 3.660 -28.131 15.366 1.00 23.46 20 ASN B O 1
ATOM 4587 N N . SER B 1 21 ? 5.908 -28.101 15.254 1.00 23.87 21 SER B N 1
ATOM 4588 C CA . SER B 1 21 ? 5.970 -26.665 14.946 1.00 24.40 21 SER B CA 1
ATOM 4589 C C . SER B 1 21 ? 5.186 -26.259 13.695 1.00 24.69 21 SER B C 1
ATOM 4590 O O . SER B 1 21 ? 4.670 -25.142 13.623 1.00 24.75 21 SER B O 1
ATOM 4593 N N . ALA B 1 22 ? 5.094 -27.170 12.726 1.00 25.07 22 ALA B N 1
ATOM 4594 C CA . ALA B 1 22 ? 4.320 -26.940 11.503 1.00 25.34 22 ALA B CA 1
ATOM 4595 C C . ALA B 1 22 ? 2.821 -26.776 11.775 1.00 25.43 22 ALA B C 1
ATOM 4596 O O . ALA B 1 22 ? 2.101 -26.178 10.971 1.00 25.78 22 ALA B O 1
ATOM 4598 N N . ASN B 1 23 ? 2.364 -27.303 12.911 1.00 25.29 23 ASN B N 1
ATOM 4599 C CA . ASN B 1 23 ? 0.965 -27.187 13.325 1.00 25.10 23 ASN B CA 1
ATOM 4600 C C . ASN B 1 23 ? 0.651 -25.863 14.015 1.00 24.51 23 ASN B C 1
ATOM 4601 O O . ASN B 1 23 ? -0.519 -25.514 14.196 1.00 24.73 23 ASN B O 1
ATOM 4606 N N . LEU B 1 24 ? 1.695 -25.133 14.403 1.00 23.55 24 LEU B N 1
ATOM 4607 C CA . LEU B 1 24 ? 1.523 -23.846 15.065 1.00 22.68 24 LEU B CA 1
ATOM 4608 C C . LEU B 1 24 ? 1.181 -22.764 14.050 1.00 21.95 24 LEU B C 1
ATOM 4609 O O . LEU B 1 24 ? 1.994 -22.414 13.188 1.00 21.85 24 LEU B O 1
ATOM 4614 N N . LYS B 1 25 ? -0.043 -22.262 14.150 1.00 21.08 25 LYS B N 1
ATOM 4615 C CA . LYS B 1 25 ? -0.509 -21.161 13.321 1.00 20.37 25 LYS B CA 1
ATOM 4616 C C . LYS B 1 25 ? -1.139 -20.120 14.233 1.00 19.69 25 LYS B C 1
ATOM 4617 O O . LYS B 1 25 ? -2.071 -20.424 14.979 1.00 19.39 25 LYS B O 1
ATOM 4623 N N . LEU B 1 26 ? -0.616 -18.898 14.177 1.00 18.82 26 LEU B N 1
ATOM 4624 C CA . LEU B 1 26 ? -1.044 -17.822 15.072 1.00 18.41 26 LEU B CA 1
ATOM 4625 C C . LEU B 1 26 ? -2.550 -17.572 15.027 1.00 18.54 26 LEU B C 1
ATOM 4626 O O . LEU B 1 26 ? -3.188 -17.440 16.071 1.00 18.20 26 LEU B O 1
ATOM 4631 N N . ARG B 1 27 ? -3.108 -17.521 13.819 1.00 18.83 27 ARG B N 1
ATOM 4632 C CA . ARG B 1 27 ? -4.546 -17.342 13.625 1.00 19.41 27 ARG B CA 1
ATOM 4633 C C . ARG B 1 27 ? -5.350 -18.388 14.402 1.00 19.32 27 ARG B C 1
ATOM 4634 O O . ARG B 1 27 ? -6.321 -18.052 15.085 1.00 19.13 27 ARG B O 1
ATOM 4642 N N . GLU B 1 28 ? -4.922 -19.645 14.296 1.00 19.32 28 GLU B N 1
ATOM 4643 C CA . GLU B 1 28 ? -5.577 -20.771 14.961 1.00 19.53 28 GLU B CA 1
ATOM 4644 C C . GLU B 1 28 ? -5.423 -20.730 16.481 1.00 18.98 28 GLU B C 1
ATOM 4645 O O . GLU B 1 28 ? -6.359 -21.064 17.214 1.00 18.86 28 GLU B O 1
ATOM 4651 N N . LEU B 1 29 ? -4.244 -20.320 16.950 1.00 18.28 29 LEU B N 1
ATOM 4652 C CA . LEU B 1 29 ? -3.972 -20.230 18.384 1.00 17.79 29 LEU B CA 1
ATOM 4653 C C . LEU B 1 29 ? -4.896 -19.221 19.069 1.00 17.59 29 LEU B C 1
ATOM 4654 O O . LEU B 1 29 ? -5.404 -19.478 20.164 1.00 17.44 29 LEU B O 1
ATOM 4659 N N . PHE B 1 30 ? -5.124 -18.086 18.411 1.00 17.11 30 PHE B N 1
ATOM 4660 C CA . PHE B 1 30 ? -5.998 -17.051 18.953 1.00 17.15 30 PHE B CA 1
ATOM 4661 C C . PHE B 1 30 ? -7.475 -17.432 18.893 1.00 17.74 30 PHE B C 1
ATOM 4662 O O . PHE B 1 30 ? -8.227 -17.161 19.831 1.00 17.89 30 PHE B O 1
ATOM 4670 N N . GLU B 1 31 ? -7.876 -18.072 17.796 1.00 18.32 31 GLU B N 1
ATOM 4671 C CA . GLU B 1 31 ? -9.260 -18.507 17.611 1.00 19.03 31 GLU B CA 1
ATOM 4672 C C . GLU B 1 31 ? -9.676 -19.572 18.624 1.00 18.88 31 GLU B C 1
ATOM 4673 O O . GLU B 1 31 ? -10.820 -19.585 19.087 1.00 19.06 31 GLU B O 1
ATOM 4679 N N . ALA B 1 32 ? -8.738 -20.450 18.969 1.00 18.75 32 ALA B N 1
ATOM 4680 C CA . ALA B 1 32 ? -9.006 -21.571 19.868 1.00 18.75 32 ALA B CA 1
ATOM 4681 C C . ALA B 1 32 ? -9.060 -21.180 21.345 1.00 18.73 32 ALA B C 1
ATOM 4682 O O . ALA B 1 32 ? -9.572 -21.939 22.170 1.00 19.05 32 ALA B O 1
ATOM 4684 N N . ASP B 1 33 ? -8.542 -19.997 21.676 1.00 18.40 33 ASP B N 1
ATOM 4685 C CA . ASP B 1 33 ? -8.335 -19.604 23.068 1.00 17.98 33 ASP B CA 1
ATOM 4686 C C . ASP B 1 33 ? -8.532 -18.093 23.256 1.00 17.26 33 ASP B C 1
ATOM 4687 O O . ASP B 1 33 ? -7.605 -17.321 23.023 1.00 16.91 33 ASP B O 1
ATOM 4692 N N . PRO B 1 34 ? -9.726 -17.666 23.682 1.00 16.54 34 PRO B N 1
ATOM 4693 C CA . PRO B 1 34 ? -10.002 -16.235 23.883 1.00 16.04 34 PRO B CA 1
ATOM 4694 C C . PRO B 1 34 ? -9.187 -15.622 25.026 1.00 15.43 34 PRO B C 1
ATOM 4695 O O . PRO B 1 34 ? -9.087 -14.394 25.122 1.00 15.38 34 PRO B O 1
ATOM 4699 N N . GLU B 1 35 ? -8.609 -16.474 25.869 1.00 14.94 35 GLU B N 1
ATOM 4700 C CA . GLU B 1 35 ? -7.772 -16.032 26.979 1.00 14.66 35 GLU B CA 1
ATOM 4701 C C . GLU B 1 35 ? -6.293 -15.916 26.593 1.00 13.91 35 GLU B C 1
ATOM 4702 O O . GLU B 1 35 ? -5.444 -15.683 27.458 1.00 13.57 35 GLU B O 1
ATOM 4708 N N . ARG B 1 36 ? -5.989 -16.064 25.303 1.00 13.23 36 ARG B N 1
ATOM 4709 C CA . ARG B 1 36 ? -4.595 -16.095 24.853 1.00 12.52 36 ARG B CA 1
ATOM 4710 C C . ARG B 1 36 ? -3.804 -14.846 25.257 1.00 12.19 36 ARG B C 1
ATOM 4711 O O . ARG B 1 36 ? -2.724 -14.961 25.834 1.00 11.75 36 ARG B O 1
ATOM 4719 N N . PHE B 1 37 ? -4.335 -13.660 24.970 1.00 11.85 37 PHE B N 1
ATOM 4720 C CA . PHE B 1 37 ? -3.660 -12.438 25.397 1.00 11.87 37 PHE B CA 1
ATOM 4721 C C . PHE B 1 37 ? -3.428 -12.425 26.910 1.00 12.31 37 PHE B C 1
ATOM 4722 O O . PHE B 1 37 ? -2.324 -12.136 27.367 1.00 12.19 37 PHE B O 1
ATOM 4730 N N . ASN B 1 38 ? -4.467 -12.749 27.682 1.00 12.83 38 ASN B N 1
ATOM 4731 C CA . ASN B 1 38 ? -4.366 -12.748 29.139 1.00 13.82 38 ASN B CA 1
ATOM 4732 C C . ASN B 1 38 ? -3.295 -13.701 29.665 1.00 13.96 38 ASN B C 1
ATOM 4733 O O . ASN B 1 38 ? -2.601 -13.389 30.635 1.00 14.62 38 ASN B O 1
ATOM 4738 N N . ASN B 1 39 ? -3.162 -14.852 29.013 1.00 14.11 39 ASN B N 1
ATOM 4739 C CA . ASN B 1 39 ? -2.239 -15.894 29.455 1.00 14.38 39 ASN B CA 1
ATOM 4740 C C . ASN B 1 39 ? -0.816 -15.745 28.914 1.00 13.68 39 ASN B C 1
ATOM 4741 O O . ASN B 1 39 ? 0.112 -16.357 29.440 1.00 14.18 39 ASN B O 1
ATOM 4746 N N . PHE B 1 40 ? -0.650 -14.933 27.869 1.00 12.65 40 PHE B N 1
ATOM 4747 C CA . PHE B 1 40 ? 0.651 -14.771 27.217 1.00 11.74 40 PHE B CA 1
ATOM 4748 C C . PHE B 1 40 ? 1.083 -13.304 27.186 1.00 11.36 40 PHE B C 1
ATOM 4749 O O . PHE B 1 40 ? 1.616 -12.814 26.186 1.00 10.92 40 PHE B O 1
ATOM 4757 N N . SER B 1 41 ? 0.845 -12.610 28.293 1.00 10.96 41 SER B N 1
ATOM 4758 C CA . SER B 1 41 ? 1.290 -11.232 28.458 1.00 11.04 41 SER B CA 1
ATOM 4759 C C . SER B 1 41 ? 1.549 -10.925 29.926 1.00 11.08 41 SER B C 1
ATOM 4760 O O . SER B 1 41 ? 0.997 -11.584 30.817 1.00 11.39 41 SER B O 1
ATOM 4763 N N . LEU B 1 42 ? 2.389 -9.924 30.167 1.00 11.29 42 LEU B N 1
ATOM 4764 C CA . LEU B 1 42 ? 2.706 -9.472 31.514 1.00 11.71 42 LEU B CA 1
ATOM 4765 C C . LEU B 1 42 ? 2.468 -7.977 31.608 1.00 11.55 42 LEU B C 1
ATOM 4766 O O . LEU B 1 42 ? 3.109 -7.196 30.904 1.00 11.71 42 LEU B O 1
ATOM 4771 N N . ASN B 1 43 ? 1.539 -7.584 32.474 1.00 11.34 43 ASN B N 1
ATOM 4772 C CA . ASN B 1 43 ? 1.278 -6.177 32.738 1.00 11.67 43 ASN B CA 1
ATOM 4773 C C . ASN B 1 43 ? 1.978 -5.781 34.029 1.00 11.57 43 ASN B C 1
ATOM 4774 O O . ASN B 1 43 ? 1.472 -6.036 35.130 1.00 12.08 43 ASN B O 1
ATOM 4779 N N . LEU B 1 44 ? 3.152 -5.173 33.887 1.00 11.45 44 LEU B N 1
ATOM 4780 C CA . LEU B 1 44 ? 3.985 -4.818 35.031 1.00 11.56 44 LEU B CA 1
ATOM 4781 C C . LEU B 1 44 ? 3.667 -3.423 35.539 1.00 11.64 44 LEU B C 1
ATOM 4782 O O . LEU B 1 44 ? 3.742 -2.453 34.786 1.00 11.81 44 LEU B O 1
ATOM 4787 N N . ASN B 1 45 ? 3.307 -3.330 36.816 1.00 11.73 45 ASN B N 1
ATOM 4788 C CA . ASN B 1 45 ? 3.112 -2.041 37.467 1.00 11.78 45 ASN B CA 1
ATOM 4789 C C . ASN B 1 45 ? 4.355 -1.670 38.265 1.00 11.43 45 ASN B C 1
ATOM 4790 O O . ASN B 1 45 ? 4.663 -2.303 39.276 1.00 11.67 45 ASN B O 1
ATOM 4795 N N . THR B 1 46 ? 5.072 -0.647 37.803 1.00 11.09 46 THR B N 1
ATOM 4796 C CA . THR B 1 46 ? 6.314 -0.216 38.451 1.00 11.37 46 THR B CA 1
ATOM 4797 C C . THR B 1 46 ? 6.087 0.827 39.540 1.00 11.54 46 THR B C 1
ATOM 4798 O O . THR B 1 46 ? 7.040 1.236 40.209 1.00 11.68 46 THR B O 1
ATOM 4802 N N . ASN B 1 47 ? 4.833 1.258 39.692 1.00 11.82 47 ASN B N 1
ATOM 4803 C CA . ASN B 1 47 ? 4.455 2.421 40.511 1.00 12.36 47 ASN B CA 1
ATOM 4804 C C . ASN B 1 47 ? 4.861 3.769 39.901 1.00 12.26 47 ASN B C 1
ATOM 4805 O O . ASN B 1 47 ? 4.551 4.830 40.448 1.00 12.47 47 ASN B O 1
ATOM 4810 N N . HIS B 1 48 ? 5.543 3.719 38.759 1.00 12.08 48 HIS B N 1
ATOM 4811 C CA . HIS B 1 48 ? 5.901 4.914 37.998 1.00 12.12 48 HIS B CA 1
ATOM 4812 C C . HIS B 1 48 ? 5.548 4.703 36.529 1.00 11.75 48 HIS B C 1
ATOM 4813 O O . HIS B 1 48 ? 6.256 5.155 35.624 1.00 11.83 48 HIS B O 1
ATOM 4820 N N . GLY B 1 49 ? 4.429 4.020 36.311 1.00 11.40 49 GLY B N 1
ATOM 4821 C CA . GLY B 1 49 ? 3.975 3.655 34.984 1.00 11.21 49 GLY B CA 1
ATOM 4822 C C . GLY B 1 49 ? 3.933 2.151 34.812 1.00 10.79 49 GLY B C 1
ATOM 4823 O O . GLY B 1 49 ? 4.560 1.407 35.575 1.00 10.77 49 GLY B O 1
ATOM 4824 N N . HIS B 1 50 ? 3.186 1.706 33.808 1.00 10.65 50 HIS B N 1
ATOM 4825 C CA . HIS B 1 50 ? 3.076 0.287 33.500 1.00 10.60 50 HIS B CA 1
ATOM 4826 C C . HIS B 1 50 ? 3.910 -0.073 32.274 1.00 10.32 50 HIS B C 1
ATOM 4827 O O . HIS B 1 50 ? 4.072 0.739 31.364 1.00 10.18 50 HIS B O 1
ATOM 4834 N N . ILE B 1 51 ? 4.444 -1.290 32.268 1.00 9.79 51 ILE B N 1
ATOM 4835 C CA . ILE B 1 51 ? 5.071 -1.866 31.081 1.00 9.71 51 ILE B CA 1
ATOM 4836 C C . ILE B 1 51 ? 4.340 -3.159 30.749 1.00 9.50 51 ILE B C 1
ATOM 4837 O O . ILE B 1 51 ? 4.370 -4.113 31.535 1.00 10.26 51 ILE B O 1
ATOM 4842 N N . LEU B 1 52 ? 3.672 -3.178 29.599 1.00 9.23 52 LEU B N 1
ATOM 4843 C CA . LEU B 1 52 ? 2.997 -4.374 29.115 1.00 8.88 52 LEU B CA 1
ATOM 4844 C C . LEU B 1 52 ? 3.899 -5.106 28.138 1.00 8.90 52 LEU B C 1
ATOM 4845 O O . LEU B 1 52 ? 4.264 -4.568 27.091 1.00 8.70 52 LEU B O 1
ATOM 4850 N N . VAL B 1 53 ? 4.266 -6.331 28.499 1.00 8.75 53 VAL B N 1
ATOM 4851 C CA . VAL B 1 53 ? 5.043 -7.192 27.619 1.00 8.82 53 VAL B CA 1
ATOM 4852 C C . VAL B 1 53 ? 4.086 -8.236 27.055 1.00 8.67 53 VAL B C 1
ATOM 4853 O O . VAL B 1 53 ? 3.762 -9.222 27.717 1.00 9.04 53 VAL B O 1
ATOM 4857 N N . ASP B 1 54 ? 3.609 -7.981 25.841 1.00 8.67 54 ASP B N 1
ATOM 4858 C CA . ASP B 1 54 ? 2.653 -8.860 25.179 1.00 8.48 54 ASP B CA 1
ATOM 4859 C C . ASP B 1 54 ? 3.393 -9.785 24.227 1.00 8.63 54 ASP B C 1
ATOM 4860 O O . ASP B 1 54 ? 3.851 -9.366 23.157 1.00 8.33 54 ASP B O 1
ATOM 4865 N N . TYR B 1 55 ? 3.522 -11.045 24.631 1.00 8.54 55 TYR B N 1
ATOM 4866 C CA . TYR B 1 55 ? 4.219 -12.036 23.823 1.00 8.67 55 TYR B CA 1
ATOM 4867 C C . TYR B 1 55 ? 3.253 -13.053 23.213 1.00 8.67 55 TYR B C 1
ATOM 4868 O O . TYR B 1 55 ? 3.654 -14.138 22.806 1.00 9.02 55 TYR B O 1
ATOM 4877 N N . SER B 1 56 ? 1.979 -12.678 23.118 1.00 8.80 56 SER B N 1
ATOM 4878 C CA . SER B 1 56 ? 0.951 -13.607 22.645 1.00 9.15 56 SER B CA 1
ATOM 4879 C C . SER B 1 56 ? 0.979 -13.882 21.140 1.00 9.08 56 SER B C 1
ATOM 4880 O O . SER B 1 56 ? 0.521 -14.937 20.691 1.00 9.34 56 SER B O 1
ATOM 4883 N N . LYS B 1 57 ? 1.524 -12.949 20.362 1.00 9.21 57 LYS B N 1
ATOM 4884 C CA . LYS B 1 57 ? 1.628 -13.147 18.917 1.00 9.16 57 LYS B CA 1
ATOM 4885 C C . LYS B 1 57 ? 2.894 -13.924 18.548 1.00 9.39 57 LYS B C 1
ATOM 4886 O O . LYS B 1 57 ? 3.511 -13.678 17.513 1.00 9.55 57 LYS B O 1
ATOM 4892 N N . ASN B 1 58 ? 3.269 -14.869 19.405 1.00 9.80 58 ASN B N 1
ATOM 4893 C CA . ASN B 1 58 ? 4.414 -15.735 19.162 1.00 9.93 58 ASN B CA 1
ATOM 4894 C C . ASN B 1 58 ? 3.971 -17.157 18.871 1.00 10.14 58 ASN B C 1
ATOM 4895 O O . ASN B 1 58 ? 2.894 -17.579 19.299 1.00 10.19 58 ASN B O 1
ATOM 4900 N N . LEU B 1 59 ? 4.805 -17.893 18.141 1.00 10.20 59 LEU B N 1
ATOM 4901 C CA . LEU B 1 59 ? 4.501 -19.271 17.767 1.00 10.83 59 LEU B CA 1
ATOM 4902 C C . LEU B 1 59 ? 4.782 -20.222 18.930 1.00 11.09 59 LEU B C 1
ATOM 4903 O O . LEU B 1 59 ? 5.703 -21.045 18.884 1.00 11.30 59 LEU B O 1
ATOM 4908 N N . VAL B 1 60 ? 3.979 -20.081 19.979 1.00 11.45 60 VAL B N 1
ATOM 4909 C CA . VAL B 1 60 ? 4.138 -20.862 21.199 1.00 11.89 60 VAL B CA 1
ATOM 4910 C C . VAL B 1 60 ? 2.780 -21.256 21.760 1.00 12.22 60 VAL B C 1
ATOM 4911 O O . VAL B 1 60 ? 1.803 -20.514 21.641 1.00 12.33 60 VAL B O 1
ATOM 4915 N N . SER B 1 61 ? 2.733 -22.441 22.356 1.00 12.83 61 SER B N 1
ATOM 4916 C CA . SER B 1 61 ? 1.582 -22.879 23.131 1.00 13.19 61 SER B CA 1
ATOM 4917 C C . SER B 1 61 ? 1.981 -22.905 24.603 1.00 13.23 61 SER B C 1
ATOM 4918 O O . SER B 1 61 ? 3.148 -22.672 24.938 1.00 12.99 61 SER B O 1
ATOM 4921 N N . LYS B 1 62 ? 1.019 -23.193 25.478 1.00 13.57 62 LYS B N 1
ATOM 4922 C CA . LYS B 1 62 ? 1.291 -23.367 26.904 1.00 14.11 62 LYS B CA 1
ATOM 4923 C C . LYS B 1 62 ? 2.411 -24.387 27.130 1.00 13.98 62 LYS B C 1
ATOM 4924 O O . LYS B 1 62 ? 3.321 -24.164 27.935 1.00 13.65 62 LYS B O 1
ATOM 4930 N N . GLU B 1 63 ? 2.340 -25.495 26.399 1.00 13.85 63 GLU B N 1
ATOM 4931 C CA . GLU B 1 63 ? 3.305 -26.581 26.527 1.00 14.14 63 GLU B CA 1
ATOM 4932 C C . GLU B 1 63 ? 4.714 -26.149 26.108 1.00 13.49 63 GLU B C 1
ATOM 4933 O O . GLU B 1 63 ? 5.695 -26.521 26.755 1.00 13.46 63 GLU B O 1
ATOM 4939 N N . VAL B 1 64 ? 4.807 -25.358 25.037 1.00 12.84 64 VAL B N 1
ATOM 4940 C CA . VAL B 1 64 ? 6.100 -24.828 24.588 1.00 12.12 64 VAL B CA 1
ATOM 4941 C C . VAL B 1 64 ? 6.719 -23.916 25.650 1.00 11.98 64 VAL B C 1
ATOM 4942 O O . VAL B 1 64 ? 7.903 -24.041 25.966 1.00 11.63 64 VAL B O 1
ATOM 4946 N N . MET B 1 65 ? 5.909 -23.020 26.208 1.00 11.68 65 MET B N 1
ATOM 4947 C CA . MET B 1 65 ? 6.378 -22.126 27.264 1.00 11.81 65 MET B CA 1
ATOM 4948 C C . MET B 1 65 ? 6.851 -22.900 28.494 1.00 12.12 65 MET B C 1
ATOM 4949 O O . MET B 1 65 ? 7.878 -22.563 29.081 1.00 12.00 65 MET B O 1
ATOM 4954 N N . GLN B 1 66 ? 6.109 -23.944 28.862 1.00 12.50 66 GLN B N 1
ATOM 4955 C CA . GLN B 1 66 ? 6.489 -24.813 29.977 1.00 12.92 66 GLN B CA 1
ATOM 4956 C C . GLN B 1 66 ? 7.842 -25.471 29.725 1.00 12.26 66 GLN B C 1
ATOM 4957 O O . GLN B 1 66 ? 8.697 -25.502 30.612 1.00 12.09 66 GLN B O 1
ATOM 4963 N N . MET B 1 67 ? 8.032 -25.987 28.510 1.00 11.82 67 MET B N 1
ATOM 4964 C CA . MET B 1 67 ? 9.289 -26.629 28.131 1.00 11.65 67 MET B CA 1
ATOM 4965 C C . MET B 1 67 ? 10.448 -25.637 28.152 1.00 11.10 67 MET B C 1
ATOM 4966 O O . MET B 1 67 ? 11.555 -25.970 28.580 1.00 11.19 67 MET B O 1
ATOM 4971 N N . LEU B 1 68 ? 10.182 -24.414 27.696 1.00 10.54 68 LEU B N 1
ATOM 4972 C CA . LEU B 1 68 ? 11.200 -23.371 27.681 1.00 10.22 68 LEU B CA 1
ATOM 4973 C C . LEU B 1 68 ? 11.627 -22.972 29.092 1.00 10.15 68 LEU B C 1
ATOM 4974 O O . LEU B 1 68 ? 12.817 -22.830 29.358 1.00 10.21 68 LEU B O 1
ATOM 4979 N N . VAL B 1 69 ? 10.655 -22.809 29.989 1.00 10.36 69 VAL B N 1
ATOM 4980 C CA . VAL B 1 69 ? 10.940 -22.461 31.380 1.00 10.59 69 VAL B CA 1
ATOM 4981 C C . VAL B 1 69 ? 11.735 -23.579 32.061 1.00 10.62 69 VAL B C 1
ATOM 4982 O O . VAL B 1 69 ? 12.695 -23.311 32.786 1.00 10.73 69 VAL B O 1
ATOM 4986 N N . GLU B 1 70 ? 11.344 -24.826 31.800 1.00 10.92 70 GLU B N 1
ATOM 4987 C CA . GLU B 1 70 ? 12.065 -25.986 32.326 1.00 11.71 70 GLU B CA 1
ATOM 4988 C C . GLU B 1 70 ? 13.525 -25.984 31.875 1.00 11.22 70 GLU B C 1
ATOM 4989 O O . GLU B 1 70 ? 14.423 -26.301 32.657 1.00 11.35 70 GLU B O 1
ATOM 4995 N N . LEU B 1 71 ? 13.755 -25.611 30.616 1.00 10.96 71 LEU B N 1
ATOM 4996 C CA . LEU B 1 71 ? 15.106 -25.503 30.080 1.00 10.65 71 LEU B CA 1
ATOM 4997 C C . LEU B 1 71 ? 15.918 -24.404 30.773 1.00 10.41 71 LEU B C 1
ATOM 4998 O O . LEU B 1 71 ? 17.088 -24.603 31.083 1.00 10.45 71 LEU B O 1
ATOM 5003 N N . ALA B 1 72 ? 15.298 -23.251 31.019 1.00 10.27 72 ALA B N 1
ATOM 5004 C CA . ALA B 1 72 ? 15.985 -22.180 31.736 1.00 10.35 72 ALA B CA 1
ATOM 5005 C C . ALA B 1 72 ? 16.445 -22.682 33.107 1.00 10.38 72 ALA B C 1
ATOM 5006 O O . ALA B 1 72 ? 17.587 -22.460 33.509 1.00 10.32 72 ALA B O 1
ATOM 5008 N N . LYS B 1 73 ? 15.557 -23.384 33.808 1.00 10.58 73 LYS B N 1
ATOM 5009 C CA . LYS B 1 73 ? 15.898 -23.935 35.117 1.00 10.96 73 LYS B CA 1
ATOM 5010 C C . LYS B 1 73 ? 17.051 -24.935 35.027 1.00 10.76 73 LYS B C 1
ATOM 5011 O O . LYS B 1 73 ? 18.016 -24.839 35.787 1.00 10.72 73 LYS B O 1
ATOM 5017 N N . SER B 1 74 ? 16.964 -25.870 34.083 1.00 10.41 74 SER B N 1
ATOM 5018 C CA . SER B 1 74 ? 17.976 -26.925 33.975 1.00 10.73 74 SER B CA 1
ATOM 5019 C C . SER B 1 74 ? 19.285 -26.463 33.326 1.00 10.57 74 SER B C 1
ATOM 5020 O O . SER B 1 74 ? 20.248 -27.224 33.259 1.00 10.82 74 SER B O 1
ATOM 5023 N N . ARG B 1 75 ? 19.320 -25.213 32.864 1.00 10.29 75 ARG B N 1
ATOM 5024 C CA . ARG B 1 75 ? 20.564 -24.605 32.397 1.00 10.18 75 ARG B CA 1
ATOM 5025 C C . ARG B 1 75 ? 21.198 -23.710 33.469 1.00 10.11 75 ARG B C 1
ATOM 5026 O O . ARG B 1 75 ? 22.241 -23.098 33.238 1.00 10.48 75 ARG B O 1
ATOM 5034 N N . GLY B 1 76 ? 20.564 -23.644 34.639 1.00 10.23 76 GLY B N 1
ATOM 5035 C CA . GLY B 1 76 ? 21.132 -22.963 35.791 1.00 10.52 76 GLY B CA 1
ATOM 5036 C C . GLY B 1 76 ? 20.905 -21.464 35.861 1.00 10.52 76 GLY B C 1
ATOM 5037 O O . GLY B 1 76 ? 21.655 -20.756 36.533 1.00 10.60 76 GLY B O 1
ATOM 5038 N N . VAL B 1 77 ? 19.860 -20.985 35.191 1.00 10.58 77 VAL B N 1
ATOM 5039 C CA . VAL B 1 77 ? 19.578 -19.549 35.110 1.00 10.86 77 VAL B CA 1
ATOM 5040 C C . VAL B 1 77 ? 19.377 -18.901 36.485 1.00 11.15 77 VAL B C 1
ATOM 5041 O O . VAL B 1 77 ? 19.915 -17.825 36.747 1.00 11.05 77 VAL B O 1
ATOM 5045 N N . GLU B 1 78 ? 18.629 -19.559 37.367 1.00 11.50 78 GLU B N 1
ATOM 5046 C CA . GLU B 1 78 ? 18.349 -18.983 38.685 1.00 12.03 78 GLU B CA 1
ATOM 5047 C C . GLU B 1 78 ? 19.621 -18.832 39.528 1.00 11.73 78 GLU B C 1
ATOM 5048 O O . GLU B 1 78 ? 19.856 -17.776 40.121 1.00 11.77 78 GLU B O 1
ATOM 5054 N N . ALA B 1 79 ? 20.452 -19.872 39.553 1.00 11.38 79 ALA B N 1
ATOM 5055 C CA . ALA B 1 79 ? 21.715 -19.828 40.291 1.00 11.48 79 ALA B CA 1
ATOM 5056 C C . ALA B 1 79 ? 22.698 -18.814 39.706 1.00 11.25 79 ALA B C 1
ATOM 5057 O O . ALA B 1 79 ? 23.356 -18.081 40.446 1.00 11.30 79 ALA B O 1
ATOM 5059 N N . ALA B 1 80 ? 22.791 -18.775 38.378 1.00 11.11 80 ALA B N 1
ATOM 5060 C CA . ALA B 1 80 ? 23.678 -17.839 37.692 1.00 11.14 80 ALA B CA 1
ATOM 5061 C C . ALA B 1 80 ? 23.285 -16.393 37.978 1.00 11.15 80 ALA B C 1
ATOM 5062 O O . ALA B 1 80 ? 24.151 -15.549 38.233 1.00 11.19 80 ALA B O 1
ATOM 5064 N N . ARG B 1 81 ? 21.983 -16.118 37.943 1.00 11.29 81 ARG B N 1
ATOM 5065 C CA . ARG B 1 81 ? 21.466 -14.792 38.272 1.00 11.83 81 ARG B CA 1
ATOM 5066 C C . ARG B 1 81 ? 21.878 -14.368 39.681 1.00 11.95 81 ARG B C 1
ATOM 5067 O O . ARG B 1 81 ? 22.399 -13.271 39.882 1.00 11.97 81 ARG B O 1
ATOM 5075 N N . ASP B 1 82 ? 21.662 -15.249 40.652 1.00 12.29 82 ASP B N 1
ATOM 5076 C CA . ASP B 1 82 ? 22.008 -14.942 42.035 1.00 12.63 82 ASP B CA 1
ATOM 5077 C C . ASP B 1 82 ? 23.510 -14.700 42.194 1.00 12.58 82 ASP B C 1
ATOM 5078 O O . ASP B 1 82 ? 23.920 -13.827 42.964 1.00 12.70 82 ASP B O 1
ATOM 5083 N N . ASN B 1 83 ? 24.318 -15.455 41.449 1.00 12.71 83 ASN B N 1
ATOM 5084 C CA . ASN B 1 83 ? 25.769 -15.261 41.431 1.00 13.14 83 ASN B CA 1
ATOM 5085 C C . ASN B 1 83 ? 26.181 -13.889 40.889 1.00 12.89 83 ASN B C 1
ATOM 5086 O O . ASN B 1 83 ? 27.077 -13.247 41.435 1.00 13.16 83 ASN B O 1
ATOM 5091 N N . MET B 1 84 ? 25.526 -13.434 39.823 1.00 12.72 84 MET B N 1
ATOM 5092 C CA . MET B 1 84 ? 25.788 -12.091 39.312 1.00 12.52 84 MET B CA 1
ATOM 5093 C C . MET B 1 84 ? 25.511 -11.040 40.387 1.00 12.26 84 MET B C 1
ATOM 5094 O O . MET B 1 84 ? 26.360 -10.187 40.669 1.00 12.09 84 MET B O 1
ATOM 5099 N N . PHE B 1 85 ? 24.330 -11.129 40.996 1.00 12.03 85 PHE B N 1
ATOM 5100 C CA . PHE B 1 85 ? 23.862 -10.136 41.958 1.00 12.41 85 PHE B CA 1
ATOM 5101 C C . PHE B 1 85 ? 24.691 -10.093 43.243 1.00 12.69 85 PHE B C 1
ATOM 5102 O O . PHE B 1 85 ? 24.735 -9.066 43.923 1.00 12.98 85 PHE B O 1
ATOM 5110 N N . SER B 1 86 ? 25.351 -11.202 43.569 1.00 12.92 86 SER B N 1
ATOM 5111 C CA . SER B 1 86 ? 26.121 -11.300 44.809 1.00 13.55 86 SER B CA 1
ATOM 5112 C C . SER B 1 86 ? 27.596 -10.930 44.649 1.00 13.55 86 SER B C 1
ATOM 5113 O O . SER B 1 86 ? 28.344 -10.925 45.626 1.00 13.86 86 SER B O 1
ATOM 5116 N N . GLY B 1 87 ? 28.016 -10.625 43.424 1.00 13.48 87 GLY B N 1
ATOM 5117 C CA . GLY B 1 87 ? 29.390 -10.226 43.173 1.00 13.75 87 GLY B CA 1
ATOM 5118 C C . GLY B 1 87 ? 30.348 -11.369 42.883 1.00 13.85 87 GLY B C 1
ATOM 5119 O O . GLY B 1 87 ? 31.565 -11.177 42.924 1.00 14.10 87 GLY B O 1
ATOM 5120 N N . SER B 1 88 ? 29.804 -12.550 42.589 1.00 14.09 88 SER B N 1
ATOM 5121 C CA . SER B 1 88 ? 30.608 -13.692 42.154 1.00 14.42 88 SER B CA 1
ATOM 5122 C C . SER B 1 88 ? 31.287 -13.359 40.829 1.00 14.17 88 SER B C 1
ATOM 5123 O O . SER B 1 88 ? 30.737 -12.615 40.009 1.00 14.09 88 SER B O 1
ATOM 5126 N N . LYS B 1 89 ? 32.475 -13.912 40.617 1.00 14.14 89 LYS B N 1
ATOM 5127 C CA . LYS B 1 89 ? 33.278 -13.550 39.452 1.00 14.08 89 LYS B CA 1
ATOM 5128 C C . LYS B 1 89 ? 32.857 -14.342 38.212 1.00 13.99 89 LYS B C 1
ATOM 5129 O O . LYS B 1 89 ? 33.602 -15.179 37.690 1.00 14.08 89 LYS B O 1
ATOM 5135 N N . ILE B 1 90 ? 31.648 -14.046 37.738 1.00 13.77 90 ILE B N 1
ATOM 5136 C CA . ILE B 1 90 ? 31.023 -14.817 36.661 1.00 13.65 90 ILE B CA 1
ATOM 5137 C C . ILE B 1 90 ? 31.580 -14.522 35.265 1.00 13.62 90 ILE B C 1
ATOM 5138 O O . ILE B 1 90 ? 31.332 -15.277 34.326 1.00 13.67 90 ILE B O 1
ATOM 5143 N N . ASN B 1 91 ? 32.318 -13.421 35.132 1.00 13.33 91 ASN B N 1
ATOM 5144 C CA . ASN B 1 91 ? 33.110 -13.178 33.933 1.00 13.50 91 ASN B CA 1
ATOM 5145 C C . ASN B 1 91 ? 34.379 -14.011 34.090 1.00 13.84 91 ASN B C 1
ATOM 5146 O O . ASN B 1 91 ? 35.411 -13.522 34.552 1.00 14.00 91 ASN B O 1
ATOM 5151 N N . TYR B 1 92 ? 34.279 -15.283 33.711 1.00 14.33 92 TYR B N 1
ATOM 5152 C CA . TYR B 1 92 ? 35.280 -16.278 34.095 1.00 14.84 92 TYR B CA 1
ATOM 5153 C C . TYR B 1 92 ? 36.590 -16.239 33.310 1.00 15.01 92 TYR B C 1
ATOM 5154 O O . TYR B 1 92 ? 37.633 -16.637 33.836 1.00 15.70 92 TYR B O 1
ATOM 5163 N N . THR B 1 93 ? 36.552 -15.758 32.068 1.00 14.69 93 THR B N 1
ATOM 5164 C CA . THR B 1 93 ? 37.778 -15.668 31.270 1.00 14.47 93 THR B CA 1
ATOM 5165 C C . THR B 1 93 ? 38.676 -14.526 31.739 1.00 14.73 93 THR B C 1
ATOM 5166 O O . THR B 1 93 ? 39.894 -14.576 31.560 1.00 15.27 93 THR B O 1
ATOM 5170 N N . GLU B 1 94 ? 38.073 -13.500 32.337 1.00 14.83 94 GLU B N 1
ATOM 5171 C CA . GLU B 1 94 ? 38.825 -12.353 32.848 1.00 15.19 94 GLU B CA 1
ATOM 5172 C C . GLU B 1 94 ? 38.904 -12.348 34.379 1.00 15.22 94 GLU B C 1
ATOM 5173 O O . GLU B 1 94 ? 39.581 -11.500 34.967 1.00 15.59 94 GLU B O 1
ATOM 5179 N N . ASP B 1 95 ? 38.222 -13.309 35.005 1.00 15.15 95 ASP B N 1
ATOM 5180 C CA . ASP B 1 95 ? 38.127 -13.419 36.467 1.00 15.08 95 ASP B CA 1
ATOM 5181 C C . ASP B 1 95 ? 37.648 -12.115 37.116 1.00 14.69 95 ASP B C 1
ATOM 5182 O O . ASP B 1 95 ? 38.313 -11.538 37.979 1.00 14.79 95 ASP B O 1
ATOM 5187 N N . ARG B 1 96 ? 36.481 -11.660 36.675 1.00 13.81 96 ARG B N 1
ATOM 5188 C CA . ARG B 1 96 ? 35.906 -10.406 37.137 1.00 13.09 96 ARG B CA 1
ATOM 5189 C C . ARG B 1 96 ? 34.459 -10.610 37.565 1.00 12.34 96 ARG B C 1
ATOM 5190 O O . ARG B 1 96 ? 33.752 -11.469 37.023 1.00 11.97 96 ARG B O 1
ATOM 5198 N N . ALA B 1 97 ? 34.023 -9.808 38.531 1.00 11.63 97 ALA B N 1
ATOM 5199 C CA . ALA B 1 97 ? 32.608 -9.694 38.856 1.00 11.18 97 ALA B CA 1
ATOM 5200 C C . ALA B 1 97 ? 31.880 -8.973 37.719 1.00 10.75 97 ALA B C 1
ATOM 5201 O O . ALA B 1 97 ? 32.510 -8.396 36.823 1.00 10.69 97 ALA B O 1
ATOM 5203 N N . VAL B 1 98 ? 30.555 -9.036 37.751 1.00 10.25 98 VAL B N 1
ATOM 5204 C CA . VAL B 1 98 ? 29.713 -8.403 36.739 1.00 9.73 98 VAL B CA 1
ATOM 5205 C C . VAL B 1 98 ? 28.629 -7.661 37.505 1.00 9.45 98 VAL B C 1
ATOM 5206 O O . VAL B 1 98 ? 27.634 -8.250 37.931 1.00 9.26 98 VAL B O 1
ATOM 5210 N N . LEU B 1 99 ? 28.843 -6.363 37.706 1.00 9.45 99 LEU B N 1
ATOM 5211 C CA . LEU B 1 99 ? 28.042 -5.636 38.681 1.00 9.53 99 LEU B CA 1
ATOM 5212 C C . LEU B 1 99 ? 27.484 -4.302 38.206 1.00 9.39 99 LEU B C 1
ATOM 5213 O O . LEU B 1 99 ? 27.449 -3.330 38.961 1.00 9.62 99 LEU B O 1
ATOM 5218 N N . HIS B 1 100 ? 27.006 -4.258 36.967 1.00 9.37 100 HIS B N 1
ATOM 5219 C CA . HIS B 1 100 ? 26.219 -3.103 36.559 1.00 9.06 100 HIS B CA 1
ATOM 5220 C C . HIS B 1 100 ? 24.998 -2.927 37.470 1.00 9.10 100 HIS B C 1
ATOM 5221 O O . HIS B 1 100 ? 24.556 -1.803 37.687 1.00 9.26 100 HIS B O 1
ATOM 5228 N N . VAL B 1 101 ? 24.481 -4.020 38.038 1.00 9.07 101 VAL B N 1
ATOM 5229 C CA . VAL B 1 101 ? 23.361 -3.921 38.983 1.00 9.50 101 VAL B CA 1
ATOM 5230 C C . VAL B 1 101 ? 23.719 -3.146 40.257 1.00 9.39 101 VAL B C 1
ATOM 5231 O O . VAL B 1 101 ? 22.851 -2.532 40.873 1.00 9.67 101 VAL B O 1
ATOM 5235 N N . ALA B 1 102 ? 24.994 -3.170 40.646 1.00 9.53 102 ALA B N 1
ATOM 5236 C CA . ALA B 1 102 ? 25.452 -2.396 41.801 1.00 9.51 102 ALA B CA 1
ATOM 5237 C C . ALA B 1 102 ? 25.400 -0.890 41.549 1.00 9.65 102 ALA B C 1
ATOM 5238 O O . ALA B 1 102 ? 25.110 -0.111 42.459 1.00 9.66 102 ALA B O 1
ATOM 5240 N N . LEU B 1 103 ? 25.654 -0.488 40.305 1.00 9.50 103 LEU B N 1
ATOM 5241 C CA . LEU B 1 103 ? 25.673 0.926 39.927 1.00 9.79 103 LEU B CA 1
ATOM 5242 C C . LEU B 1 103 ? 24.341 1.623 40.186 1.00 9.82 103 LEU B C 1
ATOM 5243 O O . LEU B 1 103 ? 24.306 2.816 40.523 1.00 9.95 103 LEU B O 1
ATOM 5248 N N . ARG B 1 104 ? 23.252 0.871 40.029 1.00 9.82 104 ARG B N 1
ATOM 5249 C CA . ARG B 1 104 ? 21.897 1.387 40.222 1.00 10.02 104 ARG B CA 1
ATOM 5250 C C . ARG B 1 104 ? 21.202 0.757 41.434 1.00 10.43 104 ARG B C 1
ATOM 5251 O O . ARG B 1 104 ? 19.974 0.768 41.524 1.00 10.80 104 ARG B O 1
ATOM 5259 N N . ASN B 1 105 ? 21.989 0.207 42.357 1.00 11.15 105 ASN B N 1
ATOM 5260 C CA . ASN B 1 105 ? 21.446 -0.426 43.557 1.00 11.89 105 ASN B CA 1
ATOM 5261 C C . ASN B 1 105 ? 20.937 0.616 44.563 1.00 12.36 105 ASN B C 1
ATOM 5262 O O . ASN B 1 105 ? 21.604 0.936 45.552 1.00 12.35 105 ASN B O 1
ATOM 5267 N N . ARG B 1 106 ? 19.741 1.135 44.292 1.00 12.71 106 ARG B N 1
ATOM 5268 C CA . ARG B 1 106 ? 19.159 2.228 45.075 1.00 13.11 106 ARG B CA 1
ATOM 5269 C C . ARG B 1 106 ? 18.881 1.867 46.535 1.00 13.48 106 ARG B C 1
ATOM 5270 O O . ARG B 1 106 ? 18.842 2.750 47.395 1.00 14.00 106 ARG B O 1
ATOM 5278 N N . SER B 1 107 ? 18.684 0.579 46.807 1.00 13.62 107 SER B N 1
ATOM 5279 C CA . SER B 1 107 ? 18.439 0.100 48.169 1.00 13.85 107 SER B CA 1
ATOM 5280 C C . SER B 1 107 ? 19.674 0.227 49.056 1.00 13.98 107 SER B C 1
ATOM 5281 O O . SER B 1 107 ? 19.558 0.261 50.284 1.00 13.95 107 SER B O 1
ATOM 5284 N N . ASN B 1 108 ? 20.847 0.281 48.423 1.00 13.85 108 ASN B N 1
ATOM 5285 C CA . ASN B 1 108 ? 22.145 0.331 49.104 1.00 14.25 108 ASN B CA 1
ATOM 5286 C C . ASN B 1 108 ? 22.465 -0.889 49.962 1.00 14.56 108 ASN B C 1
ATOM 5287 O O . ASN B 1 108 ? 23.347 -0.840 50.818 1.00 14.84 108 ASN B O 1
ATOM 5292 N N . THR B 1 109 ? 21.755 -1.986 49.721 1.00 15.00 109 THR B N 1
ATOM 5293 C CA . THR B 1 109 ? 22.080 -3.251 50.362 1.00 15.61 109 THR B CA 1
ATOM 5294 C C . THR B 1 109 ? 23.490 -3.637 49.922 1.00 15.67 109 THR B C 1
ATOM 5295 O O . THR B 1 109 ? 23.805 -3.560 48.734 1.00 15.57 109 THR B O 1
ATOM 5299 N N . PRO B 1 110 ? 24.354 -4.005 50.868 1.00 15.67 110 PRO B N 1
ATOM 5300 C CA . PRO B 1 110 ? 25.744 -4.337 50.538 1.00 15.73 110 PRO B CA 1
ATOM 5301 C C . PRO B 1 110 ? 25.881 -5.373 49.425 1.00 15.61 110 PRO B C 1
ATOM 5302 O O . PRO B 1 110 ? 25.173 -6.385 49.405 1.00 15.75 110 PRO B O 1
ATOM 5306 N N . ILE B 1 111 ? 26.769 -5.076 48.482 1.00 15.49 111 ILE B N 1
ATOM 5307 C CA . ILE B 1 111 ? 27.180 -6.027 47.462 1.00 15.60 111 ILE B CA 1
ATOM 5308 C C . ILE B 1 111 ? 28.695 -6.103 47.527 1.00 15.95 111 ILE B C 1
ATOM 5309 O O . ILE B 1 111 ? 29.383 -5.105 47.301 1.00 15.76 111 ILE B O 1
ATOM 5314 N N . LYS B 1 112 ? 29.206 -7.288 47.848 1.00 16.32 112 LYS B N 1
ATOM 5315 C CA . LYS B 1 112 ? 30.626 -7.465 48.120 1.00 17.19 112 LYS B CA 1
ATOM 5316 C C . LYS B 1 112 ? 31.404 -8.032 46.939 1.00 17.51 112 LYS B C 1
ATOM 5317 O O . LYS B 1 112 ? 30.951 -8.960 46.266 1.00 17.56 112 LYS B O 1
ATOM 5323 N N . VAL B 1 113 ? 32.567 -7.438 46.690 1.00 18.19 113 VAL B N 1
ATOM 5324 C CA . VAL B 1 113 ? 33.573 -7.999 45.796 1.00 18.96 113 VAL B CA 1
ATOM 5325 C C . VAL B 1 113 ? 34.850 -8.138 46.614 1.00 19.45 113 VAL B C 1
ATOM 5326 O O . VAL B 1 113 ? 35.313 -7.166 47.220 1.00 19.50 113 VAL B O 1
ATOM 5330 N N . ASP B 1 114 ? 35.400 -9.352 46.639 1.00 20.15 114 ASP B N 1
ATOM 5331 C CA . ASP B 1 114 ? 36.571 -9.677 47.459 1.00 20.65 114 ASP B CA 1
ATOM 5332 C C . ASP B 1 114 ? 36.346 -9.300 48.932 1.00 20.64 114 ASP B C 1
ATOM 5333 O O . ASP B 1 114 ? 37.239 -8.765 49.597 1.00 21.11 114 ASP B O 1
ATOM 5338 N N . GLY B 1 115 ? 35.136 -9.570 49.419 1.00 20.49 115 GLY B N 1
ATOM 5339 C CA . GLY B 1 115 ? 34.768 -9.314 50.802 1.00 20.01 115 GLY B CA 1
ATOM 5340 C C . GLY B 1 115 ? 34.499 -7.863 51.163 1.00 19.73 115 GLY B C 1
ATOM 5341 O O . GLY B 1 115 ? 34.258 -7.556 52.333 1.00 19.88 115 GLY B O 1
ATOM 5342 N N . LYS B 1 116 ? 34.530 -6.973 50.172 1.00 19.12 116 LYS B N 1
ATOM 5343 C CA . LYS B 1 116 ? 34.331 -5.546 50.413 1.00 18.73 116 LYS B CA 1
ATOM 5344 C C . LYS B 1 116 ? 33.110 -4.997 49.677 1.00 17.86 116 LYS B C 1
ATOM 5345 O O . LYS B 1 116 ? 32.974 -5.176 48.466 1.00 17.86 116 LYS B O 1
ATOM 5351 N N . ASP B 1 117 ? 32.236 -4.328 50.427 1.00 16.99 117 ASP B N 1
ATOM 5352 C CA . ASP B 1 117 ? 31.044 -3.675 49.884 1.00 16.13 117 ASP B CA 1
ATOM 5353 C C . ASP B 1 117 ? 31.434 -2.597 48.873 1.00 15.70 117 ASP B C 1
ATOM 5354 O O . ASP B 1 117 ? 32.229 -1.705 49.180 1.00 16.02 117 ASP B O 1
ATOM 5359 N N . VAL B 1 118 ? 30.872 -2.693 47.668 1.00 14.74 118 VAL B N 1
ATOM 5360 C CA . VAL B 1 118 ? 31.184 -1.755 46.585 1.00 14.28 118 VAL B CA 1
ATOM 5361 C C . VAL B 1 118 ? 30.324 -0.494 46.642 1.00 13.97 118 VAL B C 1
ATOM 5362 O O . VAL B 1 118 ? 30.613 0.493 45.961 1.00 13.91 118 VAL B O 1
ATOM 5366 N N . MET B 1 119 ? 29.276 -0.526 47.460 1.00 13.69 119 MET B N 1
ATOM 5367 C CA . MET B 1 119 ? 28.292 0.557 47.467 1.00 13.56 119 MET B CA 1
ATOM 5368 C C . MET B 1 119 ? 28.817 1.935 47.912 1.00 13.79 119 MET B C 1
ATOM 5369 O O . MET B 1 119 ? 28.460 2.933 47.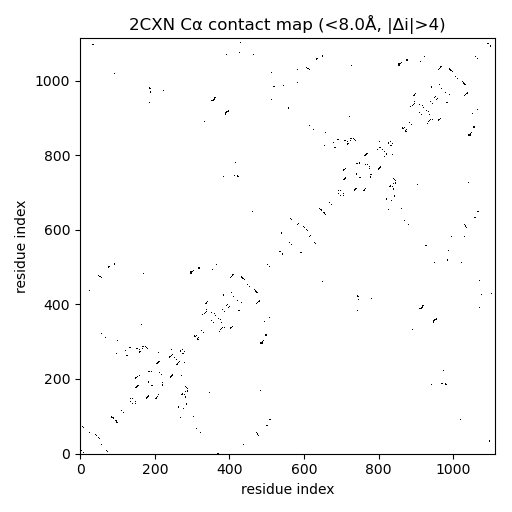293 1.00 13.75 119 MET B O 1
ATOM 5374 N N . PRO B 1 120 ? 29.642 2.020 48.961 1.00 13.94 120 PRO B N 1
ATOM 5375 C CA . PRO B 1 120 ? 30.240 3.312 49.328 1.00 14.08 120 PRO B CA 1
ATOM 5376 C C . PRO B 1 120 ? 30.967 3.999 48.164 1.00 14.17 120 PRO B C 1
ATOM 5377 O O . PRO B 1 120 ? 30.781 5.204 47.975 1.00 14.49 120 PRO B O 1
ATOM 5381 N N . GLU B 1 121 ? 31.750 3.251 47.391 1.00 14.03 121 GLU B N 1
ATOM 5382 C CA . GLU B 1 121 ? 32.454 3.827 46.241 1.00 14.12 121 GLU B CA 1
ATOM 5383 C C . GLU B 1 121 ? 31.523 4.195 45.077 1.00 13.59 121 GLU B C 1
ATOM 5384 O O . GLU B 1 121 ? 31.706 5.232 44.437 1.00 13.39 121 GLU B O 1
ATOM 5390 N N . VAL B 1 122 ? 30.524 3.352 44.816 1.00 12.93 122 VAL B N 1
ATOM 5391 C CA . VAL B 1 122 ? 29.494 3.674 43.825 1.00 12.41 122 VAL B CA 1
ATOM 5392 C C . VAL B 1 122 ? 28.855 5.016 44.187 1.00 12.29 122 VAL B C 1
ATOM 5393 O O . VAL B 1 122 ? 28.750 5.916 43.348 1.00 11.96 122 VAL B O 1
ATOM 5397 N N . ASN B 1 123 ? 28.452 5.150 45.448 1.00 12.18 123 ASN B N 1
ATOM 5398 C CA . ASN B 1 123 ? 27.780 6.355 45.916 1.00 12.22 123 ASN B CA 1
ATOM 5399 C C . ASN B 1 123 ? 28.689 7.581 46.005 1.00 12.30 123 ASN B C 1
ATOM 5400 O O . ASN B 1 123 ? 28.234 8.702 45.777 1.00 12.47 123 ASN B O 1
ATOM 5405 N N . ARG B 1 124 ? 29.967 7.366 46.313 1.00 12.74 124 ARG B N 1
ATOM 5406 C CA . ARG B 1 124 ? 30.935 8.462 46.324 1.00 13.11 124 ARG B CA 1
ATOM 5407 C C . ARG B 1 124 ? 31.075 9.085 44.935 1.00 12.62 124 ARG B C 1
ATOM 5408 O O . ARG B 1 124 ? 31.083 10.309 44.799 1.00 12.79 124 ARG B O 1
ATOM 5416 N N . VAL B 1 125 ? 31.170 8.243 43.907 1.00 12.29 125 VAL B N 1
ATOM 5417 C CA . VAL B 1 125 ? 31.278 8.738 42.537 1.00 12.08 125 VAL B CA 1
ATOM 5418 C C . VAL B 1 125 ? 29.978 9.415 42.089 1.00 11.85 125 VAL B C 1
ATOM 5419 O O . VAL B 1 125 ? 30.015 10.461 41.446 1.00 11.63 125 VAL B O 1
ATOM 5423 N N . LEU B 1 126 ? 28.833 8.842 42.457 1.00 11.55 126 LEU B N 1
ATOM 5424 C CA . LEU B 1 126 ? 27.549 9.472 42.157 1.00 11.64 126 LEU B CA 1
ATOM 5425 C C . LEU B 1 126 ? 27.437 10.863 42.791 1.00 11.96 126 LEU B C 1
ATOM 5426 O O . LEU B 1 126 ? 26.952 11.802 42.153 1.00 11.56 126 LEU B O 1
ATOM 5431 N N . ASP B 1 127 ? 27.911 10.994 44.031 1.00 12.31 127 ASP B N 1
ATOM 5432 C CA . ASP B 1 127 ? 27.923 12.282 44.727 1.00 13.11 127 ASP B CA 1
ATOM 5433 C C . ASP B 1 127 ? 28.795 13.300 43.994 1.00 12.82 127 ASP B C 1
ATOM 5434 O O . ASP B 1 127 ? 28.428 14.472 43.875 1.00 12.71 127 ASP B O 1
ATOM 5439 N N . LYS B 1 128 ? 29.943 12.839 43.502 1.00 12.79 128 LYS B N 1
ATOM 5440 C CA . LYS B 1 128 ? 30.854 13.673 42.720 1.00 12.94 128 LYS B CA 1
ATOM 5441 C C . LYS B 1 128 ? 30.201 14.132 41.413 1.00 12.80 128 LYS B C 1
ATOM 5442 O O . LYS B 1 128 ? 30.333 15.295 41.020 1.00 12.71 128 LYS B O 1
ATOM 5448 N N . MET B 1 129 ? 29.489 13.216 40.754 1.00 12.20 129 MET B N 1
ATOM 5449 C CA . MET B 1 129 ? 28.746 13.536 39.536 1.00 12.01 129 MET B CA 1
ATOM 5450 C C . MET B 1 129 ? 27.684 14.600 39.803 1.00 12.04 129 MET B C 1
ATOM 5451 O O . MET B 1 129 ? 27.545 15.551 39.031 1.00 11.88 129 MET B O 1
ATOM 5456 N N . LYS B 1 130 ? 26.948 14.438 40.902 1.00 12.16 130 LYS B N 1
ATOM 5457 C CA . LYS B 1 130 ? 25.906 15.383 41.294 1.00 12.52 130 LYS B CA 1
ATOM 5458 C C . LYS B 1 130 ? 26.471 16.789 41.508 1.00 12.52 130 LYS B C 1
ATOM 5459 O O . LYS B 1 130 ? 25.903 17.767 41.017 1.00 12.18 130 LYS B O 1
ATOM 5465 N N . SER B 1 131 ? 27.589 16.874 42.227 1.00 12.74 131 SER B N 1
ATOM 5466 C CA . SER B 1 131 ? 28.259 18.147 42.495 1.00 13.12 131 SER B CA 1
ATOM 5467 C C . SER B 1 131 ? 28.736 18.821 41.206 1.00 12.73 131 SER B C 1
ATOM 5468 O O . SER B 1 131 ? 28.546 20.025 41.017 1.00 12.82 131 SER B O 1
ATOM 5471 N N . PHE B 1 132 ? 29.348 18.037 40.321 1.00 12.33 132 PHE B N 1
ATOM 5472 C CA . PHE B 1 132 ? 29.808 18.528 39.024 1.00 11.86 132 PHE B CA 1
ATOM 5473 C C . PHE B 1 132 ? 28.639 19.035 38.174 1.00 11.94 132 PHE B C 1
ATOM 5474 O O . PHE B 1 132 ? 28.728 20.090 37.542 1.00 11.60 132 PHE B O 1
ATOM 5482 N N . CYS B 1 133 ? 27.541 18.283 38.170 1.00 11.70 133 CYS B N 1
ATOM 5483 C CA . CYS B 1 133 ? 26.338 18.692 37.451 1.00 12.34 133 CYS B CA 1
ATOM 5484 C C . CYS B 1 133 ? 25.794 20.030 37.956 1.00 12.35 133 CYS B C 1
ATOM 5485 O O . CYS B 1 133 ? 25.411 20.882 37.154 1.00 12.15 133 CYS B O 1
ATOM 5488 N N . GLN B 1 134 ? 25.776 20.220 39.276 1.00 12.58 134 GLN B N 1
ATOM 5489 C CA . GLN B 1 134 ? 25.365 21.501 39.859 1.00 12.80 134 GLN B CA 1
ATOM 5490 C C . GLN B 1 134 ? 26.256 22.632 39.347 1.00 12.65 134 GLN B C 1
ATOM 5491 O O . GLN B 1 134 ? 25.759 23.671 38.917 1.00 12.74 134 GLN B O 1
ATOM 5497 N N . ARG B 1 135 ? 27.567 22.422 39.406 1.00 12.41 135 ARG B N 1
ATOM 5498 C CA . ARG B 1 135 ? 28.530 23.449 39.022 1.00 12.44 135 ARG B CA 1
ATOM 5499 C C . ARG B 1 135 ? 28.367 23.863 37.561 1.00 12.23 135 ARG B C 1
ATOM 5500 O O . ARG B 1 135 ? 28.359 25.055 37.238 1.00 12.30 135 ARG B O 1
ATOM 5508 N N . VAL B 1 136 ? 28.212 22.878 36.681 1.00 11.90 136 VAL B N 1
ATOM 5509 C CA . VAL B 1 136 ? 28.136 23.155 35.247 1.00 11.94 136 VAL B CA 1
ATOM 5510 C C . VAL B 1 136 ? 26.771 23.715 34.845 1.00 11.99 136 VAL B C 1
ATOM 5511 O O . VAL B 1 136 ? 26.698 24.741 34.169 1.00 12.13 136 VAL B O 1
ATOM 5515 N N . ARG B 1 137 ? 25.700 23.046 35.269 1.00 12.14 137 ARG B N 1
ATOM 5516 C CA . ARG B 1 137 ? 24.348 23.442 34.880 1.00 12.40 137 ARG B CA 1
ATOM 5517 C C . ARG B 1 137 ? 23.934 24.815 35.410 1.00 12.74 137 ARG B C 1
ATOM 5518 O O . ARG B 1 137 ? 23.206 25.540 34.732 1.00 13.40 137 ARG B O 1
ATOM 5526 N N . SER B 1 138 ? 24.400 25.163 36.610 1.00 12.80 138 SER B N 1
ATOM 5527 C CA . SER B 1 138 ? 24.079 26.453 37.232 1.00 13.03 138 SER B CA 1
ATOM 5528 C C . SER B 1 138 ? 24.783 27.623 36.557 1.00 13.02 138 SER B C 1
ATOM 5529 O O . SER B 1 138 ? 24.385 28.777 36.726 1.00 13.66 138 SER B O 1
ATOM 5532 N N . GLY B 1 139 ? 25.847 27.320 35.821 1.00 12.63 139 GLY B N 1
ATOM 5533 C CA . GLY B 1 139 ? 26.676 28.340 35.215 1.00 12.35 139 GLY B CA 1
ATOM 5534 C C . GLY B 1 139 ? 27.846 28.756 36.086 1.00 12.24 139 GLY B C 1
ATOM 5535 O O . GLY B 1 139 ? 28.637 29.599 35.674 1.00 12.41 139 GLY B O 1
ATOM 5536 N N . ASP B 1 140 ? 27.970 28.166 37.274 1.00 12.08 140 ASP B N 1
ATOM 5537 C CA . ASP B 1 140 ? 29.040 28.533 38.208 1.00 12.27 140 ASP B CA 1
ATOM 5538 C C . ASP B 1 140 ? 30.428 28.107 37.725 1.00 11.99 140 ASP B C 1
ATOM 5539 O O . ASP B 1 140 ? 31.417 28.792 37.990 1.00 11.78 140 ASP B O 1
ATOM 5544 N N . TRP B 1 141 ? 30.496 26.966 37.038 1.00 11.59 141 TRP B N 1
ATOM 5545 C CA . TRP B 1 141 ? 31.737 26.501 36.420 1.00 11.49 141 TRP B CA 1
ATOM 5546 C C . TRP B 1 141 ? 32.025 27.365 35.204 1.00 11.77 141 TRP B C 1
ATOM 5547 O O . TRP B 1 141 ? 31.257 27.365 34.239 1.00 11.96 141 TRP B O 1
ATOM 5558 N N . LYS B 1 142 ? 33.132 28.101 35.253 1.00 11.53 142 LYS B N 1
ATOM 5559 C CA . LYS B 1 142 ? 33.464 29.037 34.183 1.00 11.80 142 LYS B CA 1
ATOM 5560 C C . LYS B 1 142 ? 34.551 28.517 33.260 1.00 11.76 142 LYS B C 1
ATOM 5561 O O . LYS B 1 142 ? 35.491 27.845 33.693 1.00 11.41 142 LYS B O 1
ATOM 5567 N N . GLY B 1 143 ? 34.421 28.857 31.981 1.00 11.90 143 GLY B N 1
ATOM 5568 C CA . GLY B 1 143 ? 35.472 28.608 31.013 1.00 12.17 143 GLY B CA 1
ATOM 5569 C C . GLY B 1 143 ? 36.625 29.580 31.196 1.00 12.54 143 GLY B C 1
ATOM 5570 O O . GLY B 1 143 ? 36.585 30.450 32.071 1.00 12.66 143 GLY B O 1
ATOM 5571 N N . TYR B 1 144 ? 37.647 29.449 30.356 1.00 12.69 144 TYR B N 1
ATOM 5572 C CA . TYR B 1 144 ? 38.895 30.195 30.532 1.00 13.02 144 TYR B CA 1
ATOM 5573 C C . TYR B 1 144 ? 38.763 31.720 30.389 1.00 13.23 144 TYR B C 1
ATOM 5574 O O . TYR B 1 144 ? 39.634 32.458 30.861 1.00 13.84 144 TYR B O 1
ATOM 5583 N N . THR B 1 145 ? 37.688 32.182 29.750 1.00 13.13 145 THR B N 1
ATOM 5584 C CA . THR B 1 145 ? 37.392 33.619 29.674 1.00 12.98 145 THR B CA 1
ATOM 5585 C C . THR B 1 145 ? 36.322 34.055 30.680 1.00 12.79 145 THR B C 1
ATOM 5586 O O . THR B 1 145 ? 35.873 35.204 30.659 1.00 12.91 145 THR B O 1
ATOM 5590 N N . GLY B 1 146 ? 35.917 33.136 31.554 1.00 12.42 146 GLY B N 1
ATOM 5591 C CA . GLY B 1 146 ? 34.971 33.434 32.617 1.00 12.34 146 GLY B CA 1
ATOM 5592 C C . GLY B 1 146 ? 33.500 33.277 32.271 1.00 12.12 146 GLY B C 1
ATOM 5593 O O . GLY B 1 146 ? 32.639 33.757 33.010 1.00 12.12 146 GLY B O 1
ATOM 5594 N N . LYS B 1 147 ? 33.208 32.592 31.164 1.00 11.89 147 LYS B N 1
ATOM 5595 C CA . LYS B 1 147 ? 31.832 32.409 30.702 1.00 12.15 147 LYS B CA 1
ATOM 5596 C C . LYS B 1 147 ? 31.287 31.043 31.101 1.00 11.88 147 LYS B C 1
ATOM 5597 O O . LYS B 1 147 ? 32.047 30.086 31.248 1.00 12.31 147 LYS B O 1
ATOM 5603 N N . SER B 1 148 ? 29.970 30.961 31.278 1.00 11.90 148 SER B N 1
ATOM 5604 C CA . SER B 1 148 ? 29.305 29.688 31.565 1.00 11.89 148 SER B CA 1
ATOM 5605 C C . SER B 1 148 ? 29.398 28.708 30.393 1.00 11.78 148 SER B C 1
ATOM 5606 O O . SER B 1 148 ? 29.465 29.114 29.229 1.00 11.80 148 SER B O 1
ATOM 5609 N N . ILE B 1 149 ? 29.396 27.419 30.722 1.00 11.66 149 ILE B N 1
ATOM 5610 C CA . ILE B 1 149 ? 29.481 26.353 29.726 1.00 11.65 149 ILE B CA 1
ATOM 5611 C C . ILE B 1 149 ? 28.131 26.162 29.035 1.00 11.55 149 ILE B C 1
ATOM 5612 O O . ILE B 1 149 ? 27.101 26.048 29.699 1.00 11.80 149 ILE B O 1
ATOM 5617 N N . THR B 1 150 ? 28.146 26.129 27.704 1.00 11.46 150 THR B N 1
ATOM 5618 C CA . THR B 1 150 ? 26.915 25.956 26.923 1.00 11.47 150 THR B CA 1
ATOM 5619 C C . THR B 1 150 ? 26.863 24.621 26.186 1.00 11.29 150 THR B C 1
ATOM 5620 O O . THR B 1 150 ? 25.788 24.179 25.774 1.00 11.16 150 THR B O 1
ATOM 5624 N N . ASP B 1 151 ? 28.024 23.994 26.016 1.00 11.01 151 ASP B N 1
ATOM 5625 C CA . ASP B 1 151 ? 28.145 22.776 25.222 1.00 10.91 151 ASP B CA 1
ATOM 5626 C C . ASP B 1 151 ? 29.020 21.753 25.918 1.00 10.75 151 ASP B C 1
ATOM 5627 O O . ASP B 1 151 ? 30.108 22.078 26.400 1.00 10.75 151 ASP B O 1
ATOM 5632 N N . ILE B 1 152 ? 28.540 20.513 25.950 1.00 10.78 152 ILE B N 1
ATOM 5633 C CA . ILE B 1 152 ? 29.295 19.388 26.486 1.00 10.94 152 ILE B CA 1
ATOM 5634 C C . ILE B 1 152 ? 29.595 18.435 25.335 1.00 10.43 152 ILE B C 1
ATOM 5635 O O . ILE B 1 152 ? 28.705 18.109 24.551 1.00 10.65 152 ILE B O 1
ATOM 5640 N N . ILE B 1 153 ? 30.850 18.006 25.227 1.00 9.98 153 ILE B N 1
ATOM 5641 C CA . ILE B 1 153 ? 31.249 17.084 24.164 1.00 9.74 153 ILE B CA 1
ATOM 5642 C C . ILE B 1 153 ? 31.815 15.814 24.773 1.00 9.59 153 ILE B C 1
ATOM 5643 O O . ILE B 1 153 ? 32.875 15.834 25.401 1.00 9.53 153 ILE B O 1
ATOM 5648 N N . ASN B 1 154 ? 31.098 14.713 24.585 1.00 9.66 154 ASN B N 1
ATOM 5649 C CA . ASN B 1 154 ? 31.565 13.415 25.042 1.00 9.79 154 ASN B CA 1
ATOM 5650 C C . ASN B 1 154 ? 32.426 12.801 23.955 1.00 9.85 154 ASN B C 1
ATOM 5651 O O . ASN B 1 154 ? 31.997 12.689 22.804 1.00 10.28 154 ASN B O 1
ATOM 5656 N N . ILE B 1 155 ? 33.654 12.446 24.315 1.00 9.88 155 ILE B N 1
ATOM 5657 C CA . ILE B 1 155 ? 34.559 11.775 23.393 1.00 10.17 155 ILE B CA 1
ATOM 5658 C C . ILE B 1 155 ? 34.808 10.372 23.916 1.00 10.35 155 ILE B C 1
ATOM 5659 O O . ILE B 1 155 ? 35.347 10.196 25.006 1.00 10.40 155 ILE B O 1
ATOM 5664 N N . GLY B 1 156 ? 34.391 9.380 23.138 1.00 10.76 156 GLY B N 1
ATOM 5665 C CA . GLY B 1 156 ? 34.523 7.988 23.527 1.00 11.34 156 GLY B CA 1
ATOM 5666 C C . GLY B 1 156 ? 34.025 7.083 22.424 1.00 11.84 156 GLY B C 1
ATOM 5667 O O . GLY B 1 156 ? 33.327 7.541 21.522 1.00 11.79 156 GLY B O 1
ATOM 5668 N N . ILE B 1 157 ? 34.392 5.807 22.505 1.00 12.45 157 ILE B N 1
ATOM 5669 C CA . ILE B 1 157 ? 34.023 4.797 21.513 1.00 13.34 157 ILE B CA 1
ATOM 5670 C C . ILE B 1 157 ? 33.242 3.666 22.175 1.00 12.79 157 ILE B C 1
ATOM 5671 O O . ILE B 1 157 ? 33.388 3.425 23.374 1.00 12.83 157 ILE B O 1
ATOM 5676 N N . GLY B 1 158 ? 32.418 2.980 21.383 1.00 12.73 158 GLY B N 1
ATOM 5677 C CA . GLY B 1 158 ? 31.696 1.802 21.836 1.00 12.35 158 GLY B CA 1
ATOM 5678 C C . GLY B 1 158 ? 30.860 2.066 23.069 1.00 12.16 158 GLY B C 1
ATOM 5679 O O . GLY B 1 158 ? 29.983 2.932 23.055 1.00 11.90 158 GLY B O 1
ATOM 5680 N N . GLY B 1 159 ? 31.151 1.328 24.138 1.00 12.08 159 GLY B N 1
ATOM 5681 C CA . GLY B 1 159 ? 30.437 1.458 25.395 1.00 12.44 159 GLY B CA 1
ATOM 5682 C C . GLY B 1 159 ? 30.531 2.827 26.046 1.00 12.39 159 GLY B C 1
ATOM 5683 O O . GLY B 1 159 ? 29.707 3.173 26.891 1.00 12.76 159 GLY B O 1
ATOM 5684 N N . SER B 1 160 ? 31.539 3.603 25.661 1.00 12.33 160 SER B N 1
ATOM 5685 C CA . SER B 1 160 ? 31.706 4.950 26.192 1.00 12.59 160 SER B CA 1
ATOM 5686 C C . SER B 1 160 ? 30.964 6.004 25.359 1.00 12.51 160 SER B C 1
ATOM 5687 O O . SER B 1 160 ? 31.046 7.197 25.657 1.00 13.36 160 SER B O 1
ATOM 5690 N N . ASP B 1 161 ? 30.235 5.557 24.336 1.00 11.90 161 ASP B N 1
ATOM 5691 C CA . ASP B 1 161 ? 29.543 6.454 23.409 1.00 11.39 161 ASP B CA 1
ATOM 5692 C C . ASP B 1 161 ? 28.062 6.113 23.242 1.00 10.83 161 ASP B C 1
ATOM 5693 O O . ASP B 1 161 ? 27.205 6.975 23.421 1.00 10.52 161 ASP B O 1
ATOM 5698 N N . LEU B 1 162 ? 27.769 4.858 22.905 1.00 10.44 162 LEU B N 1
ATOM 5699 C CA . LEU B 1 162 ? 26.426 4.459 22.475 1.00 10.28 162 LEU B CA 1
ATOM 5700 C C . LEU B 1 162 ? 25.335 4.676 23.524 1.00 9.82 162 LEU B C 1
ATOM 5701 O O . LEU B 1 162 ? 24.243 5.137 23.194 1.00 9.42 162 LEU B O 1
ATOM 5706 N N . GLY B 1 163 ? 25.633 4.346 24.778 1.00 9.34 163 GLY B N 1
ATOM 5707 C CA . GLY B 1 163 ? 24.687 4.522 25.866 1.00 9.53 163 GLY B CA 1
ATOM 5708 C C . GLY B 1 163 ? 24.321 5.969 26.131 1.00 9.28 163 GLY B C 1
ATOM 5709 O O . GLY B 1 163 ? 23.145 6.327 26.066 1.00 9.26 163 GLY B O 1
ATOM 5710 N N . PRO B 1 164 ? 25.308 6.803 26.457 1.00 9.37 164 PRO B N 1
ATOM 5711 C CA . PRO B 1 164 ? 25.052 8.236 26.643 1.00 9.75 164 PRO B CA 1
ATOM 5712 C C . PRO B 1 164 ? 24.364 8.882 25.437 1.00 9.33 164 PRO B C 1
ATOM 5713 O O . PRO B 1 164 ? 23.456 9.688 25.634 1.00 9.15 164 PRO B O 1
ATOM 5717 N N . LEU B 1 165 ? 24.765 8.527 24.218 1.00 9.04 165 LEU B N 1
ATOM 5718 C CA . LEU B 1 165 ? 24.112 9.065 23.024 1.00 9.30 165 LEU B CA 1
ATOM 5719 C C . LEU B 1 165 ? 22.642 8.638 22.945 1.00 8.85 165 LEU B C 1
ATOM 5720 O O . LEU B 1 165 ? 21.754 9.476 22.787 1.00 8.72 165 LEU B O 1
ATOM 5725 N N . MET B 1 166 ? 22.389 7.338 23.068 1.00 8.40 166 MET B N 1
ATOM 5726 C CA . MET B 1 166 ? 21.028 6.814 22.955 1.00 8.28 166 MET B CA 1
ATOM 5727 C C . MET B 1 166 ? 20.106 7.408 24.017 1.00 8.06 166 MET B C 1
ATOM 5728 O O . MET B 1 166 ? 18.971 7.789 23.713 1.00 8.19 166 MET B O 1
ATOM 5733 N N . VAL B 1 167 ? 20.597 7.486 25.253 1.00 7.74 167 VAL B N 1
ATOM 5734 C CA . VAL B 1 167 ? 19.790 7.958 26.375 1.00 7.91 167 VAL B CA 1
ATOM 5735 C C . VAL B 1 167 ? 19.508 9.459 26.291 1.00 8.03 167 VAL B C 1
ATOM 5736 O O . VAL B 1 167 ? 18.369 9.881 26.521 1.00 7.85 167 VAL B O 1
ATOM 5740 N N . THR B 1 168 ? 20.515 10.265 25.947 1.00 8.08 168 THR B N 1
ATOM 5741 C CA . THR B 1 168 ? 20.261 11.704 25.797 1.00 8.23 168 THR B CA 1
ATOM 5742 C C . THR B 1 168 ? 19.316 11.984 24.635 1.00 8.15 168 THR B C 1
ATOM 5743 O O . THR B 1 168 ? 18.514 12.909 24.704 1.00 8.38 168 THR B O 1
ATOM 5747 N N . GLU B 1 169 ? 19.394 11.174 23.581 1.00 8.16 169 GLU B N 1
ATOM 5748 C CA . GLU B 1 169 ? 18.450 11.298 22.474 1.00 8.45 169 GLU B CA 1
ATOM 5749 C C . GLU B 1 169 ? 17.032 10.955 22.921 1.00 8.55 169 GLU B C 1
ATOM 5750 O O . GLU B 1 169 ? 16.091 11.690 22.623 1.00 9.00 169 GLU B O 1
ATOM 5756 N N . ALA B 1 170 ? 16.894 9.858 23.664 1.00 8.53 170 ALA B N 1
ATOM 5757 C CA . ALA B 1 170 ? 15.591 9.379 24.120 1.00 8.68 170 ALA B CA 1
ATOM 5758 C C . ALA B 1 170 ? 14.950 10.300 25.146 1.00 8.94 170 ALA B C 1
ATOM 5759 O O . ALA B 1 170 ? 13.723 10.385 25.225 1.00 9.17 170 ALA B O 1
ATOM 5761 N N . LEU B 1 171 ? 15.782 10.992 25.923 1.00 9.10 171 LEU B N 1
ATOM 5762 C CA . LEU B 1 171 ? 15.292 11.809 27.032 1.00 9.75 171 LEU B CA 1
ATOM 5763 C C . LEU B 1 171 ? 15.418 13.302 26.756 1.00 10.16 171 LEU B C 1
ATOM 5764 O O . LEU B 1 171 ? 15.399 14.117 27.681 1.00 10.06 171 LEU B O 1
ATOM 5769 N N . LYS B 1 172 ? 15.507 13.655 25.475 1.00 10.81 172 LYS B N 1
ATOM 5770 C CA . LYS B 1 172 ? 15.609 15.054 25.048 1.00 11.73 172 LYS B CA 1
ATOM 5771 C C . LYS B 1 172 ? 14.608 16.028 25.711 1.00 12.01 172 LYS B C 1
ATOM 5772 O O . LYS B 1 172 ? 15.014 17.125 26.091 1.00 12.34 172 LYS B O 1
ATOM 5778 N N . PRO B 1 173 ? 13.330 15.655 25.866 1.00 12.25 173 PRO B N 1
ATOM 5779 C CA . PRO B 1 173 ? 12.357 16.541 26.534 1.00 12.80 173 PRO B CA 1
ATOM 5780 C C . PRO B 1 173 ? 12.698 16.892 27.986 1.00 13.21 173 PRO B C 1
ATOM 5781 O O . PRO B 1 173 ? 12.130 17.846 28.526 1.00 14.09 173 PRO B O 1
ATOM 5785 N N . TYR B 1 174 ? 13.608 16.141 28.599 1.00 13.20 174 TYR B N 1
ATOM 5786 C CA . TYR B 1 174 ? 13.954 16.336 30.007 1.00 13.22 174 TYR B CA 1
ATOM 5787 C C . TYR B 1 174 ? 15.213 17.181 30.188 1.00 13.68 174 TYR B C 1
ATOM 5788 O O . TYR B 1 174 ? 15.747 17.282 31.295 1.00 13.82 174 TYR B O 1
ATOM 5797 N N . SER B 1 175 ? 15.651 17.813 29.099 1.00 14.24 175 SER B N 1
ATOM 5798 C CA . SER B 1 175 ? 16.920 18.537 29.060 1.00 15.14 175 SER B CA 1
ATOM 5799 C C . SER B 1 175 ? 16.813 20.063 29.166 1.00 15.97 175 SER B C 1
ATOM 5800 O O . SER B 1 175 ? 17.787 20.767 28.891 1.00 16.09 175 SER B O 1
ATOM 5803 N N . LYS B 1 176 ? 15.649 20.577 29.562 1.00 17.10 176 LYS B N 1
ATOM 5804 C CA . LYS B 1 176 ? 15.511 22.019 29.781 1.00 18.13 176 LYS B CA 1
ATOM 5805 C C . LYS B 1 176 ? 16.443 22.462 30.904 1.00 18.15 176 LYS B C 1
ATOM 5806 O O . LYS B 1 176 ? 16.494 21.834 31.962 1.00 18.53 176 LYS B O 1
ATOM 5812 N N . GLY B 1 177 ? 17.194 23.533 30.657 1.00 18.39 177 GLY B N 1
ATOM 5813 C CA . GLY B 1 177 ? 18.150 24.045 31.627 1.00 18.30 177 GLY B CA 1
ATOM 5814 C C . GLY B 1 177 ? 19.509 23.371 31.555 1.00 18.00 177 GLY B C 1
ATOM 5815 O O . GLY B 1 177 ? 20.430 23.728 32.293 1.00 18.66 177 GLY B O 1
ATOM 5816 N N . GLY B 1 178 ? 19.635 22.390 30.665 1.00 17.38 178 GLY B N 1
ATOM 5817 C CA . GLY B 1 178 ? 20.886 21.682 30.481 1.00 16.29 178 GLY B CA 1
ATOM 5818 C C . GLY B 1 178 ? 21.674 22.218 29.303 1.00 15.46 178 GLY B C 1
ATOM 5819 O O . GLY B 1 178 ? 21.100 22.816 28.393 1.00 15.64 178 GLY B O 1
ATOM 5820 N N . PRO B 1 179 ? 22.988 22.004 29.311 1.00 14.68 179 PRO B N 1
ATOM 5821 C CA . PRO B 1 179 ? 23.823 22.360 28.158 1.00 14.12 179 PRO B CA 1
ATOM 5822 C C . PRO B 1 179 ? 23.531 21.438 26.977 1.00 13.50 179 PRO B C 1
ATOM 5823 O O . PRO B 1 179 ? 23.044 20.319 27.175 1.00 13.59 179 PRO B O 1
ATOM 5827 N N . ARG B 1 180 ? 23.812 21.912 25.767 1.00 12.94 180 ARG B N 1
ATOM 5828 C CA . ARG B 1 180 ? 23.753 21.058 24.584 1.00 12.74 180 ARG B CA 1
ATOM 5829 C C . ARG B 1 180 ? 24.794 19.958 24.736 1.00 12.39 180 ARG B C 1
ATOM 5830 O O . ARG B 1 180 ? 25.853 20.174 25.332 1.00 12.23 180 ARG B O 1
ATOM 5838 N N . VAL B 1 181 ? 24.491 18.781 24.203 1.00 11.73 181 VAL B N 1
ATOM 5839 C CA . VAL B 1 181 ? 25.411 17.654 24.282 1.00 11.64 181 VAL B CA 1
ATOM 5840 C C . VAL B 1 181 ? 25.764 17.148 22.881 1.00 11.17 181 VAL B C 1
ATOM 5841 O O . VAL B 1 181 ? 24.904 17.073 21.999 1.00 11.24 181 VAL B O 1
ATOM 5845 N N . TRP B 1 182 ? 27.043 16.835 22.689 1.00 10.90 182 TRP B N 1
ATOM 5846 C CA . TRP B 1 182 ? 27.579 16.377 21.412 1.00 10.88 182 TRP B CA 1
ATOM 5847 C C . TRP B 1 182 ? 28.362 15.107 21.674 1.00 10.84 182 TRP B C 1
ATOM 5848 O O . TRP B 1 182 ? 28.966 14.956 22.737 1.00 10.61 182 TRP B O 1
ATOM 5859 N N . PHE B 1 183 ? 28.362 14.200 20.702 1.00 10.73 183 PHE B N 1
ATOM 5860 C CA . PHE B 1 183 ? 29.081 12.941 20.844 1.00 11.09 183 PHE B CA 1
ATOM 5861 C C . PHE B 1 183 ? 30.042 12.731 19.692 1.00 11.33 183 PHE B C 1
ATOM 5862 O O . PHE B 1 183 ? 29.642 12.732 18.527 1.00 12.30 183 PHE B O 1
ATOM 5870 N N . VAL B 1 184 ? 31.318 12.591 20.035 1.00 11.09 184 VAL B N 1
ATOM 5871 C CA . VAL B 1 184 ? 32.368 12.321 19.062 1.00 11.20 184 VAL B CA 1
ATOM 5872 C C . VAL B 1 184 ? 32.906 10.930 19.355 1.00 11.03 184 VAL B C 1
ATOM 5873 O O . VAL B 1 184 ? 33.329 10.643 20.474 1.00 11.66 184 VAL B O 1
ATOM 5877 N N . SER B 1 185 ? 32.875 10.066 18.347 1.00 10.61 185 SER B N 1
ATOM 5878 C CA . SER B 1 185 ? 33.229 8.664 18.537 1.00 10.55 185 SER B CA 1
ATOM 5879 C C . SER B 1 185 ? 34.145 8.131 17.447 1.00 10.12 185 SER B C 1
ATOM 5880 O O . SER B 1 185 ? 35.156 7.498 17.741 1.00 10.80 185 SER B O 1
ATOM 5883 N N . ASN B 1 186 ? 33.793 8.378 16.191 1.00 9.43 186 ASN B N 1
ATOM 5884 C CA . ASN B 1 186 ? 34.586 7.864 15.084 1.00 9.12 186 ASN B CA 1
ATOM 5885 C C . ASN B 1 186 ? 35.987 8.460 15.087 1.00 9.04 186 ASN B C 1
ATOM 5886 O O . ASN B 1 186 ? 36.156 9.644 15.383 1.00 9.19 186 ASN B O 1
ATOM 5891 N N . ILE B 1 187 ? 36.990 7.643 14.766 1.00 9.02 187 ILE B N 1
ATOM 5892 C CA . ILE B 1 187 ? 38.329 8.177 14.513 1.00 9.21 187 ILE B CA 1
ATOM 5893 C C . ILE B 1 187 ? 38.342 9.011 13.230 1.00 8.92 187 ILE B C 1
ATOM 5894 O O . ILE B 1 187 ? 39.127 9.946 13.101 1.00 9.09 187 ILE B O 1
ATOM 5899 N N . ASP B 1 188 ? 37.455 8.682 12.292 1.00 8.50 188 ASP B N 1
ATOM 5900 C CA . ASP B 1 188 ? 37.287 9.474 11.085 1.00 8.48 188 ASP B CA 1
ATOM 5901 C C . ASP B 1 188 ? 37.270 10.958 11.445 1.00 8.74 188 ASP B C 1
ATOM 5902 O O . ASP B 1 188 ? 36.400 11.403 12.189 1.00 8.94 188 ASP B O 1
ATOM 5907 N N . GLY B 1 189 ? 38.245 11.705 10.930 1.00 8.62 189 GLY B N 1
ATOM 5908 C CA . GLY B 1 189 ? 38.433 13.107 11.287 1.00 9.00 189 GLY B CA 1
ATOM 5909 C C . GLY B 1 189 ? 37.233 14.004 11.041 1.00 9.00 189 GLY B C 1
ATOM 5910 O O . GLY B 1 189 ? 37.100 15.065 11.656 1.00 9.02 189 GLY B O 1
ATOM 5911 N N . THR B 1 190 ? 36.359 13.570 10.139 1.00 9.12 190 THR B N 1
ATOM 5912 C CA . THR B 1 190 ? 35.079 14.222 9.894 1.00 9.36 190 THR B CA 1
ATOM 5913 C C . THR B 1 190 ? 34.301 14.444 11.184 1.00 9.10 190 THR B C 1
ATOM 5914 O O . THR B 1 190 ? 33.708 15.505 11.379 1.00 9.39 190 THR B O 1
ATOM 5918 N N . HIS B 1 191 ? 34.307 13.445 12.061 1.00 9.19 191 HIS B N 1
ATOM 5919 C CA . HIS B 1 191 ? 33.477 13.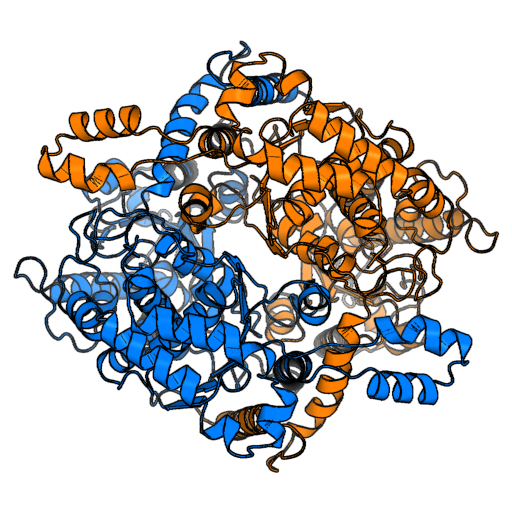501 13.253 1.00 9.32 191 HIS B CA 1
ATOM 5920 C C . HIS B 1 191 ? 33.879 14.648 14.176 1.00 9.59 191 HIS B C 1
ATOM 5921 O O . HIS B 1 191 ? 33.054 15.513 14.471 1.00 9.81 191 HIS B O 1
ATOM 5928 N N . ILE B 1 192 ? 35.137 14.683 14.610 1.00 9.97 192 ILE B N 1
ATOM 5929 C CA . ILE B 1 192 ? 35.584 15.786 15.460 1.00 10.44 192 ILE B CA 1
ATOM 5930 C C . ILE B 1 192 ? 35.595 17.128 14.718 1.00 10.62 192 ILE B C 1
ATOM 5931 O O . ILE B 1 192 ? 35.209 18.142 15.294 1.00 10.50 192 ILE B O 1
ATOM 5936 N N . ALA B 1 193 ? 35.992 17.132 13.445 1.00 10.89 193 ALA B N 1
ATOM 5937 C CA . ALA B 1 193 ? 36.080 18.377 12.677 1.00 11.53 193 ALA B CA 1
ATOM 5938 C C . ALA B 1 193 ? 34.732 19.090 12.556 1.00 12.02 193 ALA B C 1
ATOM 5939 O O . ALA B 1 193 ? 34.643 20.296 12.801 1.00 12.11 193 ALA B O 1
ATOM 5941 N N . LYS B 1 194 ? 33.688 18.348 12.192 1.00 12.69 194 LYS B N 1
ATOM 5942 C CA . LYS B 1 194 ? 32.359 18.943 12.033 1.00 13.79 194 LYS B CA 1
ATOM 5943 C C . LYS B 1 194 ? 31.740 19.356 13.371 1.00 13.96 194 LYS B C 1
ATOM 5944 O O . LYS B 1 194 ? 30.955 20.304 13.429 1.00 14.45 194 LYS B O 1
ATOM 5950 N N . THR B 1 195 ? 32.114 18.656 14.440 1.00 13.80 195 THR B N 1
ATOM 5951 C CA . THR B 1 195 ? 31.680 19.009 15.787 1.00 14.09 195 THR B CA 1
ATOM 5952 C C . THR B 1 195 ? 32.315 20.320 16.248 1.00 14.31 195 THR B C 1
ATOM 5953 O O . THR B 1 195 ? 31.608 21.235 16.679 1.00 14.53 195 THR B O 1
ATOM 5957 N N . LEU B 1 196 ? 33.640 20.415 16.143 1.00 14.43 196 LEU B N 1
ATOM 5958 C CA . LEU B 1 196 ? 34.376 21.596 16.596 1.00 14.87 196 LEU B CA 1
ATOM 5959 C C . LEU B 1 196 ? 34.021 22.850 15.799 1.00 15.34 196 LEU B C 1
ATOM 5960 O O . LEU B 1 196 ? 34.064 23.962 16.335 1.00 14.97 196 LEU B O 1
ATOM 5965 N N . ALA B 1 197 ? 33.665 22.667 14.528 1.00 15.81 197 ALA B N 1
ATOM 5966 C CA . ALA B 1 197 ? 33.309 23.782 13.648 1.00 16.53 197 ALA B CA 1
ATOM 5967 C C . ALA B 1 197 ? 32.162 24.630 14.201 1.00 17.09 197 ALA B C 1
ATOM 5968 O O . ALA B 1 197 ? 32.105 25.834 13.954 1.00 17.64 197 ALA B O 1
ATOM 5970 N N . SER B 1 198 ? 31.269 23.994 14.957 1.00 17.59 198 SER B N 1
ATOM 5971 C CA . SER B 1 198 ? 30.074 24.648 15.492 1.00 18.08 198 SER B CA 1
ATOM 5972 C C . SER B 1 198 ? 30.209 25.040 16.967 1.00 17.67 198 SER B C 1
ATOM 5973 O O . SER B 1 198 ? 29.209 25.341 17.630 1.00 18.37 198 SER B O 1
ATOM 5976 N N . LEU B 1 199 ? 31.440 25.049 17.475 1.00 16.83 199 LEU B N 1
ATOM 5977 C CA . LEU B 1 199 ? 31.683 25.295 18.898 1.00 16.18 199 LEU B CA 1
ATOM 5978 C C . LEU B 1 199 ? 32.650 26.439 19.167 1.00 15.56 199 LEU B C 1
ATOM 5979 O O . LEU B 1 199 ? 33.499 26.763 18.337 1.00 15.42 199 LEU B O 1
ATOM 5984 N N . SER B 1 200 ? 32.508 27.041 20.346 1.00 15.07 200 SER B N 1
ATOM 5985 C CA . SER B 1 200 ? 33.465 28.019 20.845 1.00 14.80 200 SER B CA 1
ATOM 5986 C C . SER B 1 200 ? 34.296 27.389 21.958 1.00 14.49 200 SER B C 1
ATOM 5987 O O . SER B 1 200 ? 33.737 26.787 22.880 1.00 14.15 200 SER B O 1
ATOM 5990 N N . PRO B 1 201 ? 35.621 27.525 21.881 1.00 14.25 201 PRO B N 1
ATOM 5991 C CA . PRO B 1 201 ? 36.509 27.029 22.943 1.00 14.18 201 PRO B CA 1
ATOM 5992 C C . PRO B 1 201 ? 36.212 27.649 24.310 1.00 13.89 201 PRO B C 1
ATOM 5993 O O . PRO B 1 201 ? 36.527 27.043 25.333 1.00 13.86 201 PRO B O 1
ATOM 5997 N N . GLU B 1 202 ? 35.609 28.835 24.319 1.00 13.62 202 GLU B N 1
ATOM 5998 C CA . GLU B 1 202 ? 35.314 29.547 25.562 1.00 13.55 202 GLU B CA 1
ATOM 5999 C C . GLU B 1 202 ? 34.203 28.893 26.383 1.00 13.01 202 GLU B C 1
ATOM 6000 O O . GLU B 1 202 ? 34.168 29.024 27.606 1.00 12.91 202 GLU B O 1
ATOM 6006 N N . THR B 1 203 ? 33.301 28.184 25.710 1.00 12.34 203 THR B N 1
ATOM 6007 C CA . THR B 1 203 ? 32.079 27.706 26.352 1.00 12.14 203 THR B CA 1
ATOM 6008 C C . THR B 1 203 ? 31.832 26.206 26.173 1.00 11.62 203 THR B C 1
ATOM 6009 O O . THR B 1 203 ? 30.735 25.722 26.462 1.00 11.74 203 THR B O 1
ATOM 6013 N N . SER B 1 204 ? 32.849 25.485 25.706 1.00 11.35 204 SER B N 1
ATOM 6014 C CA . SER B 1 204 ? 32.738 24.047 25.470 1.00 11.26 204 SER B CA 1
ATOM 6015 C C . SER B 1 204 ? 33.534 23.259 26.502 1.00 10.84 204 SER B C 1
ATOM 6016 O O . SER B 1 204 ? 34.685 23.584 26.788 1.00 11.04 204 SER B O 1
ATOM 6019 N N . LEU B 1 205 ? 32.915 22.221 27.057 1.00 10.79 205 LEU B N 1
ATOM 6020 C CA . LEU B 1 205 ? 33.604 21.332 27.988 1.00 10.67 205 LEU B CA 1
ATOM 6021 C C . LEU B 1 205 ? 33.613 19.913 27.436 1.00 10.34 205 LEU B C 1
ATOM 6022 O O . LEU B 1 205 ? 32.569 19.382 27.047 1.00 10.22 205 LEU B O 1
ATOM 6027 N N . PHE B 1 206 ? 34.797 19.310 27.426 1.00 10.15 206 PHE B N 1
ATOM 6028 C CA . PHE B 1 206 ? 35.003 17.974 26.878 1.00 10.09 206 PHE B CA 1
ATOM 6029 C C . PHE B 1 206 ? 35.063 16.925 27.978 1.00 10.32 206 PHE B C 1
ATOM 6030 O O . PHE B 1 206 ? 35.737 17.106 28.995 1.00 10.34 206 PHE B O 1
ATOM 6038 N N . ILE B 1 207 ? 34.331 15.835 27.768 1.00 10.24 207 ILE B N 1
ATOM 6039 C CA . ILE B 1 207 ? 34.359 14.685 28.657 1.00 10.80 207 ILE B CA 1
ATOM 6040 C C . ILE B 1 207 ? 35.069 13.560 27.917 1.00 10.80 207 ILE B C 1
ATOM 6041 O O . ILE B 1 207 ? 34.577 13.082 26.890 1.00 10.93 207 ILE B O 1
ATOM 6046 N N . ILE B 1 208 ? 36.228 13.152 28.424 1.00 10.93 208 ILE B N 1
ATOM 6047 C CA . ILE B 1 208 ? 36.997 12.089 27.787 1.00 11.25 208 ILE B CA 1
ATOM 6048 C C . ILE B 1 208 ? 36.707 10.774 28.498 1.00 11.69 208 ILE B C 1
ATOM 6049 O O . ILE B 1 208 ? 37.102 10.570 29.645 1.00 11.45 208 ILE B O 1
ATOM 6054 N N . ALA B 1 209 ? 35.996 9.890 27.805 1.00 12.37 209 ALA B N 1
ATOM 6055 C CA . ALA B 1 209 ? 35.517 8.651 28.402 1.00 13.56 209 ALA B CA 1
ATOM 6056 C C . ALA B 1 209 ? 36.397 7.473 27.999 1.00 14.52 209 ALA B C 1
ATOM 6057 O O . ALA B 1 209 ? 36.303 6.983 26.872 1.00 14.73 209 ALA B O 1
ATOM 6059 N N . SER B 1 210 ? 37.255 7.045 28.929 1.00 15.59 210 SER B N 1
ATOM 6060 C CA . SER B 1 210 ? 38.201 5.944 28.716 1.00 16.60 210 SER B CA 1
ATOM 6061 C C . SER B 1 210 ? 38.788 5.457 30.043 1.00 17.14 210 SER B C 1
ATOM 6062 O O . SER B 1 210 ? 39.530 6.190 30.704 1.00 17.31 210 SER B O 1
ATOM 6065 N N . LYS B 1 211 ? 38.473 4.219 30.413 1.00 18.09 211 LYS B N 1
ATOM 6066 C CA . LYS B 1 211 ? 38.956 3.611 31.659 1.00 19.08 211 LYS B CA 1
ATOM 6067 C C . LYS B 1 211 ? 40.482 3.662 31.804 1.00 19.28 211 LYS B C 1
ATOM 6068 O O . LYS B 1 211 ? 40.997 4.073 32.849 1.00 19.37 211 LYS B O 1
ATOM 6074 N N . THR B 1 212 ? 41.192 3.253 30.755 1.00 19.54 212 THR B N 1
ATOM 6075 C CA . THR B 1 212 ? 42.655 3.227 30.761 1.00 19.76 212 THR B CA 1
ATOM 6076 C C . THR B 1 212 ? 43.260 4.599 30.483 1.00 19.76 212 THR B C 1
ATOM 6077 O O . THR B 1 212 ? 44.410 4.858 30.843 1.00 19.73 212 THR B O 1
ATOM 6081 N N . PHE B 1 213 ? 42.478 5.461 29.833 1.00 19.62 213 PHE B N 1
ATOM 6082 C CA . PHE B 1 213 ? 42.948 6.736 29.283 1.00 19.56 213 PHE B CA 1
ATOM 6083 C C . PHE B 1 213 ? 44.093 6.566 28.275 1.00 19.57 213 PHE B C 1
ATOM 6084 O O . PHE B 1 213 ? 44.922 7.466 28.101 1.00 19.76 213 PHE B O 1
ATOM 6092 N N . THR B 1 214 ? 44.125 5.409 27.616 1.00 19.48 214 THR B N 1
ATOM 6093 C CA . THR B 1 214 ? 45.094 5.135 26.548 1.00 19.70 214 THR B CA 1
ATOM 6094 C C . THR B 1 214 ? 44.425 4.607 25.270 1.00 19.53 214 THR B C 1
ATOM 6095 O O . THR B 1 214 ? 45.111 4.289 24.294 1.00 20.00 214 THR B O 1
ATOM 6099 N N . THR B 1 215 ? 43.092 4.525 25.285 1.00 19.25 215 THR B N 1
ATOM 6100 C CA . THR B 1 215 ? 42.294 4.083 24.132 1.00 18.54 215 THR B CA 1
ATOM 6101 C C . THR B 1 215 ? 42.635 4.915 22.890 1.00 18.39 215 THR B C 1
ATOM 6102 O O . THR B 1 215 ? 42.417 6.127 22.884 1.00 18.45 215 THR B O 1
ATOM 6106 N N . GLN B 1 216 ? 43.151 4.265 21.844 1.00 18.01 216 GLN B N 1
ATOM 6107 C CA . GLN B 1 216 ? 43.713 4.984 20.686 1.00 17.64 216 GLN B CA 1
ATOM 6108 C C . GLN B 1 216 ? 42.789 6.025 20.042 1.00 17.09 216 GLN B C 1
ATOM 6109 O O . GLN B 1 216 ? 43.161 7.190 19.922 1.00 17.03 216 GLN B O 1
ATOM 6115 N N . GLU B 1 217 ? 41.601 5.600 19.623 1.00 16.33 217 GLU B N 1
ATOM 6116 C CA . GLU B 1 217 ? 40.690 6.489 18.902 1.00 15.41 217 GLU B CA 1
ATOM 6117 C C . GLU B 1 217 ? 40.193 7.623 19.791 1.00 14.47 217 GLU B C 1
ATOM 6118 O O . GLU B 1 217 ? 40.182 8.785 19.382 1.00 13.71 217 GLU B O 1
ATOM 6124 N N . THR B 1 218 ? 39.809 7.271 21.012 1.00 13.39 218 THR B N 1
ATOM 6125 C CA . THR B 1 218 ? 39.363 8.240 22.006 1.00 13.01 218 THR B CA 1
ATOM 6126 C C . THR B 1 218 ? 40.454 9.244 22.375 1.00 13.02 218 THR B C 1
ATOM 6127 O O . THR B 1 218 ? 40.206 10.448 22.388 1.00 12.89 218 THR B O 1
ATOM 6131 N N . ILE B 1 219 ? 41.660 8.758 22.662 1.00 13.11 219 ILE B N 1
ATOM 6132 C CA . ILE B 1 219 ? 42.748 9.665 23.032 1.00 13.33 219 ILE B CA 1
ATOM 6133 C C . ILE B 1 219 ? 43.210 10.524 21.844 1.00 12.70 219 ILE B C 1
ATOM 6134 O O . ILE B 1 219 ? 43.523 11.698 22.027 1.00 12.66 219 ILE B O 1
ATOM 6139 N N . THR B 1 220 ? 43.208 9.961 20.634 1.00 12.15 220 THR B N 1
ATOM 6140 C CA . THR B 1 220 ? 43.519 10.746 19.437 1.00 11.63 220 THR B CA 1
ATOM 6141 C C . THR B 1 220 ? 42.515 11.888 19.265 1.00 11.20 220 THR B C 1
ATOM 6142 O O . THR B 1 220 ? 42.905 13.036 19.061 1.00 11.35 220 THR B O 1
ATOM 6146 N N . ASN B 1 221 ? 41.224 11.566 19.347 1.00 10.69 221 ASN B N 1
ATOM 6147 C CA . ASN B 1 221 ? 40.174 12.582 19.302 1.00 10.34 221 ASN B CA 1
ATOM 6148 C C . ASN B 1 221 ? 40.333 13.617 20.416 1.00 10.55 221 ASN B C 1
ATOM 6149 O O . ASN B 1 221 ? 40.189 14.819 20.178 1.00 10.38 221 ASN B O 1
ATOM 6154 N N . ALA B 1 222 ? 40.635 13.138 21.623 1.00 10.86 222 ALA B N 1
ATOM 6155 C CA . ALA B 1 222 ? 40.858 14.005 22.783 1.00 11.22 222 ALA B CA 1
ATOM 6156 C C . ALA B 1 222 ? 42.021 14.970 22.561 1.00 11.55 222 ALA B C 1
ATOM 6157 O O . ALA B 1 222 ? 41.927 16.153 22.895 1.00 11.64 222 ALA B O 1
ATOM 6159 N N . GLU B 1 223 ? 43.105 14.457 21.986 1.00 11.96 223 GLU B N 1
ATOM 6160 C CA . GLU B 1 223 ? 44.288 15.269 21.720 1.00 12.58 223 GLU B CA 1
ATOM 6161 C C . GLU B 1 223 ? 44.037 16.289 20.609 1.00 12.24 223 GLU B C 1
ATOM 6162 O O . GLU B 1 223 ? 44.552 17.403 20.657 1.00 12.55 223 GLU B O 1
ATOM 6168 N N . THR B 1 224 ? 43.223 15.916 19.625 1.00 11.90 224 THR B N 1
ATOM 6169 C CA . THR B 1 224 ? 42.796 16.851 18.588 1.00 11.59 224 THR B CA 1
ATOM 6170 C C . THR B 1 224 ? 41.951 17.980 19.186 1.00 11.69 224 THR B C 1
ATOM 6171 O O . THR B 1 224 ? 42.149 19.152 18.851 1.00 11.66 224 THR B O 1
ATOM 6175 N N . ALA B 1 225 ? 41.030 17.620 20.079 1.00 11.67 225 ALA B N 1
ATOM 6176 C CA . ALA B 1 225 ? 40.211 18.598 20.797 1.00 11.88 225 ALA B CA 1
ATOM 6177 C C . ALA B 1 225 ? 41.074 19.558 21.617 1.00 12.13 225 ALA B C 1
ATOM 6178 O O . ALA B 1 225 ? 40.849 20.771 21.597 1.00 12.32 225 ALA B O 1
ATOM 6180 N N . LYS B 1 226 ? 42.060 19.010 22.324 1.00 12.60 226 LYS B N 1
ATOM 6181 C CA . LYS B 1 226 ? 42.972 19.820 23.133 1.00 13.23 226 LYS B CA 1
ATOM 6182 C C . LYS B 1 226 ? 43.802 20.783 22.281 1.00 13.65 226 LYS B C 1
ATOM 6183 O O . LYS B 1 226 ? 44.006 21.937 22.663 1.00 13.25 226 LYS B O 1
ATOM 6189 N N . GLU B 1 227 ? 44.272 20.310 21.129 1.00 14.02 227 GLU B N 1
ATOM 6190 C CA . GLU B 1 227 ? 45.034 21.154 20.209 1.00 14.63 227 GLU B CA 1
ATOM 6191 C C . GLU B 1 227 ? 44.191 22.338 19.727 1.00 14.50 227 GLU B C 1
ATOM 6192 O O . GLU B 1 227 ? 44.653 23.481 19.720 1.00 14.61 227 GLU B O 1
ATOM 6198 N N . TRP B 1 228 ? 42.950 22.050 19.339 1.00 14.32 228 TRP B N 1
ATOM 6199 C CA . TRP B 1 228 ? 41.980 23.061 18.931 1.00 14.35 228 TRP B CA 1
ATOM 6200 C C . TRP B 1 228 ? 41.733 24.064 20.056 1.00 14.47 228 TRP B C 1
ATOM 6201 O O . TRP B 1 228 ? 41.716 25.277 19.824 1.00 14.63 228 TRP B O 1
ATOM 6212 N N . PHE B 1 229 ? 41.559 23.548 21.270 1.00 14.61 229 PHE B N 1
ATOM 6213 C CA . PHE B 1 229 ? 41.310 24.385 22.434 1.00 14.97 229 PHE B CA 1
ATOM 6214 C C . PHE B 1 229 ? 42.490 25.310 22.737 1.00 15.63 229 PHE B C 1
ATOM 6215 O O . PHE B 1 229 ? 42.304 26.509 22.968 1.00 15.34 229 PHE B O 1
ATOM 6223 N N . LEU B 1 230 ? 43.696 24.747 22.729 1.00 16.35 230 LEU B N 1
ATOM 6224 C CA . LEU B 1 230 ? 44.898 25.503 23.080 1.00 17.29 230 LEU B CA 1
ATOM 6225 C C . LEU B 1 230 ? 45.274 26.563 22.046 1.00 18.06 230 LEU B C 1
ATOM 6226 O O . LEU B 1 230 ? 45.929 27.550 22.383 1.00 18.12 230 LEU B O 1
ATOM 6231 N N . GLU B 1 231 ? 44.849 26.369 20.799 1.00 18.91 231 GLU B N 1
ATOM 6232 C CA . GLU B 1 231 ? 45.036 27.385 19.764 1.00 19.88 231 GLU B CA 1
ATOM 6233 C C . GLU B 1 231 ? 44.367 28.702 20.164 1.00 19.94 231 GLU B C 1
ATOM 6234 O O . GLU B 1 231 ? 44.899 29.782 19.900 1.00 20.00 231 GLU B O 1
ATOM 6240 N N . ALA B 1 232 ? 43.211 28.601 20.819 1.00 19.95 232 ALA B N 1
ATOM 6241 C CA . ALA B 1 232 ? 42.474 29.771 21.289 1.00 20.05 232 ALA B CA 1
ATOM 6242 C C . ALA B 1 232 ? 42.934 30.243 22.672 1.00 20.21 232 ALA B C 1
ATOM 6243 O O . ALA B 1 232 ? 43.153 31.440 22.881 1.00 20.17 232 ALA B O 1
ATOM 6245 N N . ALA B 1 233 ? 43.087 29.303 23.603 1.00 20.25 233 ALA B N 1
ATOM 6246 C CA . ALA B 1 233 ? 43.386 29.628 25.001 1.00 20.65 233 ALA B CA 1
ATOM 6247 C C . ALA B 1 233 ? 44.853 29.960 25.275 1.00 21.08 233 ALA B C 1
ATOM 6248 O O . ALA B 1 233 ? 45.146 30.754 26.171 1.00 21.01 233 ALA B O 1
ATOM 6250 N N . LYS B 1 234 ? 45.758 29.335 24.520 1.00 21.59 234 LYS B N 1
ATOM 6251 C CA . LYS B 1 234 ? 47.208 29.592 24.598 1.00 22.37 234 LYS B CA 1
ATOM 6252 C C . LYS B 1 234 ? 47.811 29.422 26.003 1.00 22.48 234 LYS B C 1
ATOM 6253 O O . LYS B 1 234 ? 48.877 29.971 26.306 1.00 22.84 234 LYS B O 1
ATOM 6259 N N . ASP B 1 235 ? 47.126 28.653 26.845 1.00 22.43 235 ASP B N 1
ATOM 6260 C CA . ASP B 1 235 ? 47.513 28.467 28.241 1.00 22.32 235 ASP B CA 1
ATOM 6261 C C . ASP B 1 235 ? 47.218 27.025 28.664 1.00 21.88 235 ASP B C 1
ATOM 6262 O O . ASP B 1 235 ? 46.053 26.649 28.797 1.00 21.75 235 ASP B O 1
ATOM 6267 N N . PRO B 1 236 ? 48.265 26.221 28.869 1.00 21.42 236 PRO B N 1
ATOM 6268 C CA . PRO B 1 236 ? 48.103 24.812 29.260 1.00 20.99 236 PRO B CA 1
ATOM 6269 C C . PRO B 1 236 ? 47.308 24.619 30.555 1.00 20.46 236 PRO B C 1
ATOM 6270 O O . PRO B 1 236 ? 46.659 23.584 30.714 1.00 20.56 236 PRO B O 1
ATOM 6274 N N . SER B 1 237 ? 47.353 25.602 31.453 1.00 19.71 237 SER B N 1
ATOM 6275 C CA . SER B 1 237 ? 46.624 25.537 32.721 1.00 19.27 237 SER B CA 1
ATOM 6276 C C . SER B 1 237 ? 45.108 25.685 32.546 1.00 18.48 237 SER B C 1
ATOM 6277 O O . SER B 1 237 ? 44.339 25.358 33.455 1.00 18.70 237 SER B O 1
ATOM 6280 N N . ALA B 1 238 ? 44.688 26.179 31.382 1.00 17.47 238 ALA B N 1
ATOM 6281 C CA . ALA B 1 238 ? 43.269 26.352 31.073 1.00 16.49 238 ALA B CA 1
ATOM 6282 C C . ALA B 1 238 ? 42.572 25.040 30.705 1.00 15.67 238 ALA B C 1
ATOM 6283 O O . ALA B 1 238 ? 41.345 24.956 30.763 1.00 15.37 238 ALA B O 1
ATOM 6285 N N . VAL B 1 239 ? 43.356 24.025 30.337 1.00 14.98 239 VAL B N 1
ATOM 6286 C CA . VAL B 1 239 ? 42.822 22.703 29.978 1.00 14.31 239 VAL B CA 1
ATOM 6287 C C . VAL B 1 239 ? 41.939 22.128 31.095 1.00 13.94 239 VAL B C 1
ATOM 6288 O O . VAL B 1 239 ? 40.896 21.526 30.821 1.00 13.54 239 VAL B O 1
ATOM 6292 N N . ALA B 1 240 ? 42.340 22.346 32.347 1.00 13.56 240 ALA B N 1
ATOM 6293 C CA . ALA B 1 240 ? 41.598 21.844 33.507 1.00 13.39 240 ALA B CA 1
ATOM 6294 C C . ALA B 1 240 ? 40.182 22.419 33.634 1.00 13.19 240 ALA B C 1
ATOM 6295 O O . ALA B 1 240 ? 39.335 21.844 34.319 1.00 13.32 240 ALA B O 1
ATOM 6297 N N . LYS B 1 241 ? 39.931 23.545 32.970 1.00 13.10 241 LYS B N 1
ATOM 6298 C CA . LYS B 1 241 ? 38.616 24.177 32.987 1.00 12.98 241 LYS B CA 1
ATOM 6299 C C . LYS B 1 241 ? 37.687 23.623 31.903 1.00 12.59 241 LYS B C 1
ATOM 6300 O O . LYS B 1 241 ? 36.479 23.881 31.921 1.00 12.69 241 LYS B O 1
ATOM 6306 N N . HIS B 1 242 ? 38.254 22.867 30.964 1.00 12.03 242 HIS B N 1
ATOM 6307 C CA . HIS B 1 242 ? 37.515 22.459 29.770 1.00 11.55 242 HIS B CA 1
ATOM 6308 C C . HIS B 1 242 ? 37.578 20.975 29.443 1.00 11.31 242 HIS B C 1
ATOM 6309 O O . HIS B 1 242 ? 36.983 20.534 28.455 1.00 10.98 242 HIS B O 1
ATOM 6316 N N . PHE B 1 243 ? 38.302 20.213 30.257 1.00 11.39 243 PHE B N 1
ATOM 6317 C CA . PHE B 1 243 ? 38.466 18.781 30.034 1.00 11.34 243 PHE B CA 1
ATOM 6318 C C . PHE B 1 243 ? 38.324 18.024 31.344 1.00 11.68 243 PHE B C 1
ATOM 6319 O O . PHE B 1 243 ? 38.961 18.375 32.337 1.00 11.98 243 PHE B O 1
ATOM 6327 N N . VAL B 1 244 ? 37.467 17.005 31.340 1.00 11.20 244 VAL B N 1
ATOM 6328 C CA . VAL B 1 244 ? 37.334 16.074 32.463 1.00 11.50 244 VAL B CA 1
ATOM 6329 C C . VAL B 1 244 ? 37.446 14.642 31.944 1.00 11.56 244 VAL B C 1
ATOM 6330 O O . VAL B 1 244 ? 37.360 14.402 30.736 1.00 11.53 244 VAL B O 1
ATOM 6334 N N . ALA B 1 245 ? 37.643 13.696 32.858 1.00 11.54 245 ALA B N 1
ATOM 6335 C CA . ALA B 1 245 ? 37.888 12.311 32.480 1.00 11.75 245 ALA B CA 1
ATOM 6336 C C . ALA B 1 245 ? 36.963 11.340 33.194 1.00 11.90 245 ALA B C 1
ATOM 6337 O O . ALA B 1 245 ? 36.697 11.479 34.384 1.00 12.01 245 ALA B O 1
ATOM 6339 N N . LEU B 1 246 ? 36.475 10.358 32.446 1.00 12.50 246 LEU B N 1
ATOM 6340 C CA . LEU B 1 246 ? 35.801 9.214 33.036 1.00 12.93 246 LEU B CA 1
ATOM 6341 C C . LEU B 1 246 ? 36.794 8.070 32.889 1.00 13.97 246 LEU B C 1
ATOM 6342 O O . LEU B 1 246 ? 36.914 7.474 31.815 1.00 13.99 246 LEU B O 1
ATOM 6347 N N . SER B 1 247 ? 37.533 7.820 33.973 1.00 15.03 247 SER B N 1
ATOM 6348 C CA . SER B 1 247 ? 38.754 7.007 33.958 1.00 16.03 247 SER B CA 1
ATOM 6349 C C . SER B 1 247 ? 39.209 6.641 35.373 1.00 16.67 247 SER B C 1
ATOM 6350 O O . SER B 1 247 ? 38.686 7.172 36.357 1.00 16.83 247 SER B O 1
ATOM 6353 N N . THR B 1 248 ? 40.174 5.723 35.465 1.00 17.56 248 THR B N 1
ATOM 6354 C CA . THR B 1 248 ? 40.872 5.439 36.727 1.00 18.43 248 THR B CA 1
ATOM 6355 C C . THR B 1 248 ? 42.370 5.727 36.641 1.00 19.09 248 THR B C 1
ATOM 6356 O O . THR B 1 248 ? 43.080 5.618 37.641 1.00 19.45 248 THR B O 1
ATOM 6360 N N . ASN B 1 249 ? 42.847 6.081 35.451 1.00 19.69 249 ASN B N 1
ATOM 6361 C CA . ASN B 1 249 ? 44.270 6.319 35.238 1.00 20.31 249 ASN B CA 1
ATOM 6362 C C . ASN B 1 249 ? 44.694 7.728 35.651 1.00 20.52 249 ASN B C 1
ATOM 6363 O O . ASN B 1 249 ? 44.857 8.612 34.807 1.00 20.56 249 ASN B O 1
ATOM 6368 N N . THR B 1 250 ? 44.889 7.919 36.954 1.00 20.77 250 THR B N 1
ATOM 6369 C CA . THR B 1 250 ? 45.221 9.228 37.521 1.00 21.21 250 THR B CA 1
ATOM 6370 C C . THR B 1 250 ? 46.430 9.889 36.851 1.00 21.28 250 THR B C 1
ATOM 6371 O O . THR B 1 250 ? 46.387 11.078 36.531 1.00 21.42 250 THR B O 1
ATOM 6375 N N . ALA B 1 251 ? 47.492 9.113 36.637 1.00 21.37 251 ALA B N 1
ATOM 6376 C CA . ALA B 1 251 ? 48.735 9.627 36.060 1.00 21.51 251 ALA B CA 1
ATOM 6377 C C . ALA B 1 251 ? 48.552 10.155 34.637 1.00 21.55 251 ALA B C 1
ATOM 6378 O O . ALA B 1 251 ? 49.006 11.256 34.316 1.00 21.67 251 ALA B O 1
ATOM 6380 N N . LYS B 1 252 ? 47.883 9.370 33.795 1.00 21.58 252 LYS B N 1
ATOM 6381 C CA . LYS B 1 252 ? 47.643 9.756 32.404 1.00 21.59 252 LYS B CA 1
ATOM 6382 C C . LYS B 1 252 ? 46.682 10.938 32.298 1.00 21.31 252 LYS B C 1
ATOM 6383 O O . LYS B 1 252 ? 46.857 11.813 31.445 1.00 21.18 252 LYS B O 1
ATOM 6389 N N . VAL B 1 253 ? 45.676 10.957 33.171 1.00 21.02 253 VAL B N 1
ATOM 6390 C CA . VAL B 1 253 ? 44.707 12.049 33.241 1.00 20.89 253 VAL B CA 1
ATOM 6391 C C . VAL B 1 253 ? 45.406 13.369 33.596 1.00 21.20 253 VAL B C 1
ATOM 6392 O O . VAL B 1 253 ? 45.172 14.396 32.949 1.00 20.91 253 VAL B O 1
ATOM 6396 N N . LYS B 1 254 ? 46.278 13.327 34.604 1.00 21.50 254 LYS B N 1
ATOM 6397 C CA . LYS B 1 254 ? 47.064 14.495 35.000 1.00 21.98 254 LYS B CA 1
ATOM 6398 C C . LYS B 1 254 ? 48.018 14.933 33.887 1.00 21.99 254 LYS B C 1
ATOM 6399 O O . LYS B 1 254 ? 48.185 16.132 33.649 1.00 21.99 254 LYS B O 1
ATOM 6405 N N . GLU B 1 255 ? 48.626 13.957 33.211 1.00 22.06 255 GLU B N 1
ATOM 6406 C CA . GLU B 1 255 ? 49.535 14.215 32.091 1.00 22.31 255 GLU B CA 1
ATOM 6407 C C . GLU B 1 255 ? 48.845 14.982 30.964 1.00 21.93 255 GLU B C 1
ATOM 6408 O O . GLU B 1 255 ? 49.460 15.831 30.313 1.00 21.86 255 GLU B O 1
ATOM 6414 N N . PHE B 1 256 ? 47.566 14.674 30.747 1.00 21.48 256 PHE B N 1
ATOM 6415 C CA . PHE B 1 256 ? 46.751 15.321 29.719 1.00 21.08 256 PHE B CA 1
ATOM 6416 C C . PHE B 1 256 ? 46.489 16.797 30.034 1.00 20.95 256 PHE B C 1
ATOM 6417 O O . PHE B 1 256 ? 46.329 17.611 29.122 1.00 21.03 256 PHE B O 1
ATOM 6425 N N . GLY B 1 257 ? 46.443 17.129 31.323 1.00 20.62 257 GLY B N 1
ATOM 6426 C CA . GLY B 1 257 ? 46.180 18.489 31.765 1.00 20.28 257 GLY B CA 1
ATOM 6427 C C . GLY B 1 257 ? 44.880 18.632 32.535 1.00 20.05 257 GLY B C 1
ATOM 6428 O O . GLY B 1 257 ? 44.460 19.745 32.857 1.00 19.85 257 GLY B O 1
ATOM 6429 N N . ILE B 1 258 ? 44.244 17.501 32.832 1.00 19.85 258 ILE B N 1
ATOM 6430 C CA . ILE B 1 258 ? 42.995 17.484 33.589 1.00 19.75 258 ILE B CA 1
ATOM 6431 C C . ILE B 1 258 ? 43.286 17.464 35.090 1.00 19.92 258 ILE B C 1
ATOM 6432 O O . ILE B 1 258 ? 44.165 16.735 35.550 1.00 20.06 258 ILE B O 1
ATOM 6437 N N . ASP B 1 259 ? 42.553 18.285 35.838 1.00 20.16 259 ASP B N 1
ATOM 6438 C CA . ASP B 1 259 ? 42.566 18.246 37.298 1.00 20.52 259 ASP B CA 1
ATOM 6439 C C . ASP B 1 259 ? 42.082 16.864 37.766 1.00 20.64 259 ASP B C 1
ATOM 6440 O O . ASP B 1 259 ? 40.952 16.477 37.460 1.00 20.54 259 ASP B O 1
ATOM 6445 N N . PRO B 1 260 ? 42.930 16.124 38.491 1.00 20.78 260 PRO B N 1
ATOM 6446 C CA . PRO B 1 260 ? 42.570 14.791 39.004 1.00 20.72 260 PRO B CA 1
ATOM 6447 C C . PRO B 1 260 ? 41.297 14.774 39.859 1.00 20.50 260 PRO B C 1
ATOM 6448 O O . PRO B 1 260 ? 40.687 13.711 40.014 1.00 20.51 260 PRO B O 1
ATOM 6452 N N . GLN B 1 261 ? 40.907 15.932 40.394 1.00 20.03 261 GLN B N 1
ATOM 6453 C CA . GLN B 1 261 ? 39.635 16.087 41.100 1.00 19.76 261 GLN B CA 1
ATOM 6454 C C . GLN B 1 261 ? 38.450 15.846 40.163 1.00 18.93 261 GLN B C 1
ATOM 6455 O O . GLN B 1 261 ? 37.363 15.475 40.606 1.00 18.91 261 GLN B O 1
ATOM 6461 N N . ASN B 1 262 ? 38.670 16.064 38.869 1.00 17.91 262 ASN B N 1
ATOM 6462 C CA . ASN B 1 262 ? 37.637 15.834 37.858 1.00 16.93 262 ASN B CA 1
ATOM 6463 C C . ASN B 1 262 ? 37.877 14.565 37.042 1.00 16.36 262 ASN B C 1
ATOM 6464 O O . ASN B 1 262 ? 37.635 14.523 35.830 1.00 16.15 262 ASN B O 1
ATOM 6469 N N . MET B 1 263 ? 38.372 13.538 37.724 1.00 15.38 263 MET B N 1
ATOM 6470 C CA . MET B 1 263 ? 38.379 12.187 37.187 1.00 14.86 263 MET B CA 1
ATOM 6471 C C . MET B 1 263 ? 37.271 11.414 37.883 1.00 14.31 263 MET B C 1
ATOM 6472 O O . MET B 1 263 ? 37.260 11.294 39.111 1.00 14.33 263 MET B O 1
ATOM 6477 N N . PHE B 1 264 ? 36.332 10.913 37.087 1.00 13.23 264 PHE B N 1
ATOM 6478 C CA . PHE B 1 264 ? 35.173 10.198 37.602 1.00 12.76 264 PHE B CA 1
ATOM 6479 C C . PHE B 1 264 ? 35.384 8.709 37.375 1.00 12.75 264 PHE B C 1
ATOM 6480 O O . PHE B 1 264 ? 35.418 8.233 36.238 1.00 12.48 264 PHE B O 1
ATOM 6488 N N . GLU B 1 265 ? 35.538 7.986 38.478 1.00 12.80 265 GLU B N 1
ATOM 6489 C CA . GLU B 1 265 ? 36.000 6.604 38.442 1.00 13.33 265 GLU B CA 1
ATOM 6490 C C . GLU B 1 265 ? 34.884 5.587 38.256 1.00 12.99 265 GLU B C 1
ATOM 6491 O O . GLU B 1 265 ? 33.748 5.803 38.675 1.00 12.57 265 GLU B O 1
ATOM 6497 N N . PHE B 1 266 ? 35.229 4.483 37.600 1.00 12.99 266 PHE B N 1
ATOM 6498 C CA . PHE B 1 266 ? 34.411 3.276 37.610 1.00 13.22 266 PHE B CA 1
ATOM 6499 C C . PHE B 1 266 ? 35.321 2.047 37.722 1.00 13.36 266 PHE B C 1
ATOM 6500 O O . PHE B 1 266 ? 36.536 2.194 37.892 1.00 13.97 266 PHE B O 1
ATOM 6508 N N . TRP B 1 267 ? 34.748 0.849 37.671 1.00 13.24 267 TRP B N 1
ATOM 6509 C CA . TRP B 1 267 ? 35.467 -0.351 38.117 1.00 13.14 267 TRP B CA 1
ATOM 6510 C C . TRP B 1 267 ? 35.492 -1.455 37.065 1.00 13.13 267 TRP B C 1
ATOM 6511 O O . TRP B 1 267 ? 34.724 -1.413 36.101 1.00 13.10 267 TRP B O 1
ATOM 6522 N N . ASP B 1 268 ? 36.384 -2.430 37.242 1.00 13.36 268 ASP B N 1
ATOM 6523 C CA . ASP B 1 268 ? 36.558 -3.487 36.242 1.00 13.57 268 ASP B CA 1
ATOM 6524 C C . ASP B 1 268 ? 35.327 -4.379 36.078 1.00 13.08 268 ASP B C 1
ATOM 6525 O O . ASP B 1 268 ? 35.181 -5.051 35.055 1.00 13.53 268 ASP B O 1
ATOM 6530 N N . TRP B 1 269 ? 34.438 -4.359 37.069 1.00 12.23 269 TRP B N 1
ATOM 6531 C CA . TRP B 1 269 ? 33.192 -5.120 37.001 1.00 11.55 269 TRP B CA 1
ATOM 6532 C C . TRP B 1 269 ? 32.065 -4.362 36.288 1.00 11.24 269 TRP B C 1
ATOM 6533 O O . TRP B 1 269 ? 30.920 -4.820 36.254 1.00 10.63 269 TRP B O 1
ATOM 6544 N N . VAL B 1 270 ? 32.408 -3.206 35.723 1.00 10.62 270 VAL B N 1
ATOM 6545 C CA . VAL B 1 270 ? 31.513 -2.457 34.847 1.00 10.66 270 VAL B CA 1
ATOM 6546 C C . VAL B 1 270 ? 31.967 -2.676 33.406 1.00 10.46 270 VAL B C 1
ATOM 6547 O O . VAL B 1 270 ? 32.984 -2.128 32.974 1.00 11.20 270 VAL B O 1
ATOM 6551 N N . GLY B 1 271 ? 31.227 -3.494 32.662 1.00 10.29 271 GLY B N 1
ATOM 6552 C CA . GLY B 1 271 ? 31.528 -3.694 31.255 1.00 10.09 271 GLY B CA 1
ATOM 6553 C C . GLY B 1 271 ? 31.170 -2.444 30.471 1.00 10.05 271 GLY B C 1
ATOM 6554 O O . GLY B 1 271 ? 30.193 -1.779 30.802 1.00 10.19 271 GLY B O 1
ATOM 6555 N N . GLY B 1 272 ? 31.959 -2.119 29.447 1.00 9.98 272 GLY B N 1
ATOM 6556 C CA . GLY B 1 272 ? 31.706 -0.939 28.630 1.00 9.68 272 GLY B CA 1
ATOM 6557 C C . GLY B 1 272 ? 30.275 -0.873 28.119 1.00 9.42 272 GLY B C 1
ATOM 6558 O O . GLY B 1 272 ? 29.609 0.160 28.218 1.00 9.53 272 GLY B O 1
ATOM 6559 N N . ARG B 1 273 ? 29.785 -1.990 27.589 1.00 9.46 273 ARG B N 1
ATOM 6560 C CA . ARG B 1 273 ? 28.423 -2.041 27.056 1.00 8.99 273 ARG B CA 1
ATOM 6561 C C . ARG B 1 273 ? 27.329 -2.111 28.140 1.00 8.74 273 ARG B C 1
ATOM 6562 O O . ARG B 1 273 ? 26.143 -2.218 27.820 1.00 9.18 273 ARG B O 1
ATOM 6570 N N . TYR B 1 274 ? 27.744 -2.036 29.407 1.00 8.48 274 TYR B N 1
ATOM 6571 C CA . TYR B 1 274 ? 26.841 -1.998 30.560 1.00 8.57 274 TYR B CA 1
ATOM 6572 C C . TYR B 1 274 ? 27.190 -0.810 31.466 1.00 8.68 274 TYR B C 1
ATOM 6573 O O . TYR B 1 274 ? 26.929 -0.844 32.679 1.00 8.98 274 TYR B O 1
ATOM 6582 N N . SER B 1 275 ? 27.765 0.239 30.877 1.00 8.59 275 SER B N 1
ATOM 6583 C CA . SER B 1 275 ? 28.416 1.295 31.660 1.00 8.68 275 SER B CA 1
ATOM 6584 C C . SER B 1 275 ? 27.689 2.633 31.787 1.00 8.57 275 SER B C 1
ATOM 6585 O O . SER B 1 275 ? 28.119 3.487 32.571 1.00 8.57 275 SER B O 1
ATOM 6588 N N . LEU B 1 276 ? 26.601 2.837 31.046 1.00 8.56 276 LEU B N 1
ATOM 6589 C CA . LEU B 1 276 ? 25.929 4.140 31.086 1.00 8.41 276 LEU B CA 1
ATOM 6590 C C . LEU B 1 276 ? 25.438 4.500 32.496 1.00 8.47 276 LEU B C 1
ATOM 6591 O O . LEU B 1 276 ? 25.233 5.673 32.805 1.00 8.42 276 LEU B O 1
ATOM 6596 N N . TRP B 1 277 ? 25.279 3.478 33.339 1.00 8.39 277 TRP B N 1
ATOM 6597 C CA . TRP B 1 277 ? 24.797 3.622 34.716 1.00 8.66 277 TRP B CA 1
ATOM 6598 C C . TRP B 1 277 ? 25.864 4.147 35.672 1.00 8.97 277 TRP B C 1
ATOM 6599 O O . TRP B 1 277 ? 25.551 4.526 36.807 1.00 9.46 277 TRP B O 1
ATOM 6610 N N . SER B 1 278 ? 27.113 4.146 35.212 1.00 9.05 278 SER B N 1
ATOM 6611 C CA . SER B 1 278 ? 28.262 4.554 36.014 1.00 9.27 278 SER B CA 1
ATOM 6612 C C . SER B 1 278 ? 28.631 5.999 35.699 1.00 9.34 278 SER B C 1
ATOM 6613 O O . SER B 1 278 ? 27.831 6.742 35.124 1.00 9.43 278 SER B O 1
ATOM 6616 N N . ALA B 1 279 ? 29.853 6.375 36.074 1.00 9.37 279 ALA B N 1
ATOM 6617 C CA . ALA B 1 279 ? 30.464 7.640 35.677 1.00 9.43 279 ALA B CA 1
ATOM 6618 C C . ALA B 1 279 ? 30.345 7.920 34.175 1.00 9.37 279 ALA B C 1
ATOM 6619 O O . ALA B 1 279 ? 30.282 9.083 33.762 1.00 9.47 279 ALA B O 1
ATOM 6621 N N . ILE B 1 280 ? 30.306 6.858 33.367 1.00 9.38 280 ILE B N 1
ATOM 6622 C CA . ILE B 1 280 ? 30.166 6.981 31.912 1.00 9.53 280 ILE B CA 1
ATOM 6623 C C . ILE B 1 280 ? 28.893 7.744 31.522 1.00 9.48 280 ILE B C 1
ATOM 6624 O O . ILE B 1 280 ? 28.836 8.380 30.464 1.00 10.06 280 ILE B O 1
ATOM 6629 N N . GLY B 1 281 ? 27.889 7.703 32.393 1.00 9.41 281 GLY B N 1
ATOM 6630 C CA . GLY B 1 281 ? 26.656 8.438 32.173 1.00 9.43 281 GLY B CA 1
ATOM 6631 C C . GLY B 1 281 ? 26.696 9.908 32.557 1.00 9.37 281 GLY B C 1
ATOM 6632 O O . GLY B 1 281 ? 25.651 10.549 32.619 1.00 9.74 281 GLY B O 1
ATOM 6633 N N . LEU B 1 282 ? 27.885 10.454 32.806 1.00 9.47 282 LEU B N 1
ATOM 6634 C CA . LEU B 1 282 ? 27.992 11.857 33.213 1.00 9.60 282 LEU B CA 1
ATOM 6635 C C . LEU B 1 282 ? 27.329 12.823 32.221 1.00 9.51 282 LEU B C 1
ATOM 6636 O O . LEU B 1 282 ? 26.635 13.751 32.635 1.00 9.52 282 LEU B O 1
ATOM 6641 N N . SER B 1 283 ? 27.520 12.594 30.921 1.00 9.26 283 SER B N 1
ATOM 6642 C CA . SER B 1 283 ? 26.887 13.449 29.914 1.00 9.31 283 SER B CA 1
ATOM 6643 C C . SER B 1 283 ? 25.358 13.386 29.980 1.00 9.22 283 SER B C 1
ATOM 6644 O O . SER B 1 283 ? 24.691 14.375 29.683 1.00 9.35 283 SER B O 1
ATOM 6647 N N . ILE B 1 284 ? 24.806 12.231 30.361 1.00 9.19 284 ILE B N 1
ATOM 6648 C CA . ILE B 1 284 ? 23.360 12.117 30.583 1.00 9.44 284 ILE B CA 1
ATOM 6649 C C . ILE B 1 284 ? 22.937 13.030 31.732 1.00 9.60 284 ILE B C 1
ATOM 6650 O O . ILE B 1 284 ? 22.023 13.845 31.581 1.00 9.78 284 ILE B O 1
ATOM 6655 N N . ALA B 1 285 ? 23.622 12.895 32.868 1.00 9.50 285 ALA B N 1
ATOM 6656 C CA . ALA B 1 285 ? 23.312 13.675 34.067 1.00 9.81 285 ALA B CA 1
ATOM 6657 C C . ALA B 1 285 ? 23.472 15.178 33.832 1.00 9.85 285 ALA B C 1
ATOM 6658 O O . ALA B 1 285 ? 22.666 15.971 34.315 1.00 10.05 285 ALA B O 1
ATOM 6660 N N . LEU B 1 286 ? 24.487 15.566 33.068 1.00 9.86 286 LEU B N 1
ATOM 6661 C CA . LEU B 1 286 ? 24.666 16.976 32.727 1.00 10.38 286 LEU B CA 1
ATOM 6662 C C . LEU B 1 286 ? 23.513 17.504 31.884 1.00 10.50 286 LEU B C 1
ATOM 6663 O O . LEU B 1 286 ? 23.030 18.612 32.110 1.00 10.78 286 LEU B O 1
ATOM 6668 N N . HIS B 1 287 ? 23.064 16.692 30.929 1.00 10.50 287 HIS B N 1
ATOM 6669 C CA . HIS B 1 287 ? 22.053 17.097 29.955 1.00 10.68 287 HIS B CA 1
ATOM 6670 C C . HIS B 1 287 ? 20.652 17.186 30.556 1.00 11.04 287 HIS B C 1
ATOM 6671 O O . HIS B 1 287 ? 19.961 18.186 30.371 1.00 11.21 287 HIS B O 1
ATOM 6678 N N . VAL B 1 288 ? 20.237 16.145 31.274 1.00 11.10 288 VAL B N 1
ATOM 6679 C CA . VAL B 1 288 ? 18.878 16.090 31.822 1.00 11.77 288 VAL B CA 1
ATOM 6680 C C . VAL B 1 288 ? 18.800 16.378 33.327 1.00 11.76 288 VAL B C 1
ATOM 6681 O O . VAL B 1 288 ? 17.708 16.431 33.895 1.00 11.94 288 VAL B O 1
ATOM 6685 N N . GLY B 1 289 ? 19.952 16.569 33.964 1.00 11.91 289 GLY B N 1
ATOM 6686 C CA . GLY B 1 289 ? 20.000 16.835 35.393 1.00 12.14 289 GLY B CA 1
ATOM 6687 C C . GLY B 1 289 ? 20.179 15.565 36.197 1.00 12.40 289 GLY B C 1
ATOM 6688 O O . GLY B 1 289 ? 19.762 14.482 35.771 1.00 12.58 289 GLY B O 1
ATOM 6689 N N . PHE B 1 290 ? 20.795 15.695 37.367 1.00 12.58 290 PHE B N 1
ATOM 6690 C CA . PHE B 1 290 ? 21.085 14.539 38.202 1.00 12.80 290 PHE B CA 1
ATOM 6691 C C . PHE B 1 290 ? 19.835 13.839 38.740 1.00 12.88 290 PHE B C 1
ATOM 6692 O O . PHE B 1 290 ? 19.836 12.614 38.893 1.00 12.82 290 PHE B O 1
ATOM 6700 N N . ASP B 1 291 ? 18.781 14.606 39.024 1.00 13.00 291 ASP B N 1
ATOM 6701 C CA . ASP B 1 291 ? 17.508 14.034 39.475 1.00 13.42 291 ASP B CA 1
ATOM 6702 C C . ASP B 1 291 ? 16.966 13.033 38.452 1.00 12.77 291 ASP B C 1
ATOM 6703 O O . ASP B 1 291 ? 16.582 11.916 38.808 1.00 12.55 291 ASP B O 1
ATOM 6708 N N . HIS B 1 292 ? 16.953 13.432 37.182 1.00 11.85 292 HIS B N 1
ATOM 6709 C CA . HIS B 1 292 ? 16.487 12.553 36.115 1.00 11.28 292 HIS B CA 1
ATOM 6710 C C . HIS B 1 292 ? 17.402 11.346 35.926 1.00 11.11 292 HIS B C 1
ATOM 6711 O O . HIS B 1 292 ? 16.927 10.255 35.620 1.00 10.85 292 HIS B O 1
ATOM 6718 N N . PHE B 1 293 ? 18.704 11.543 36.125 1.00 10.78 293 PHE B N 1
ATOM 6719 C CA . PHE B 1 293 ? 19.665 10.440 36.085 1.00 10.63 293 PHE B CA 1
ATOM 6720 C C . PHE B 1 293 ? 19.377 9.413 37.186 1.00 10.76 293 PHE B C 1
ATOM 6721 O O . PHE B 1 293 ? 19.426 8.208 36.937 1.00 10.37 293 PHE B O 1
ATOM 6729 N N . GLU B 1 294 ? 19.069 9.890 38.393 1.00 10.86 294 GLU B N 1
ATOM 6730 C CA . GLU B 1 294 ? 18.686 9.008 39.497 1.00 11.18 294 GLU B CA 1
ATOM 6731 C C . GLU B 1 294 ? 17.410 8.231 39.185 1.00 10.81 294 GLU B C 1
ATOM 6732 O O . GLU B 1 294 ? 17.278 7.068 39.578 1.00 10.90 294 GLU B O 1
ATOM 6738 N N . GLN B 1 295 ? 16.474 8.879 38.490 1.00 10.38 295 GLN B N 1
ATOM 6739 C CA . GLN B 1 295 ? 15.247 8.221 38.047 1.00 10.02 295 GLN B CA 1
ATOM 6740 C C . GLN B 1 295 ? 15.549 7.111 37.042 1.00 9.59 295 GLN B C 1
ATOM 6741 O O . GLN B 1 295 ? 14.964 6.035 37.116 1.00 9.29 295 GLN B O 1
ATOM 6747 N N . LEU B 1 296 ? 16.464 7.380 36.113 1.00 9.21 296 LEU B N 1
ATOM 6748 C CA . LEU B 1 296 ? 16.941 6.370 35.173 1.00 9.03 296 LEU B CA 1
ATOM 6749 C C . LEU B 1 296 ? 17.515 5.158 35.918 1.00 9.13 296 LEU B C 1
ATOM 6750 O O . LEU B 1 296 ? 17.164 4.018 35.620 1.00 8.90 296 LEU B O 1
ATOM 6755 N N . LEU B 1 297 ? 18.379 5.414 36.897 1.00 9.17 297 LEU B N 1
ATOM 6756 C CA . LEU B 1 297 ? 18.935 4.354 37.741 1.00 9.51 297 LEU B CA 1
ATOM 6757 C C . LEU B 1 297 ? 17.844 3.589 38.485 1.00 9.42 297 LEU B C 1
ATOM 6758 O O . LEU B 1 297 ? 17.884 2.358 38.576 1.00 9.34 297 LEU B O 1
ATOM 6763 N N . SER B 1 298 ? 16.873 4.324 39.018 1.00 9.15 298 SER B N 1
ATOM 6764 C CA . SER B 1 298 ? 15.783 3.725 39.787 1.00 9.40 298 SER B CA 1
ATOM 6765 C C . SER B 1 298 ? 14.909 2.791 38.952 1.00 9.08 298 SER B C 1
ATOM 6766 O O . SER B 1 298 ? 14.461 1.753 39.447 1.00 9.18 298 SER B O 1
ATOM 6769 N N . GLY B 1 299 ? 14.678 3.146 37.688 1.00 8.73 299 GLY B N 1
ATOM 6770 C CA . GLY B 1 299 ? 13.931 2.285 36.785 1.00 8.41 299 GLY B CA 1
ATOM 6771 C C . GLY B 1 299 ? 14.657 0.982 36.522 1.00 8.37 299 GLY B C 1
ATOM 6772 O O . GLY B 1 299 ? 14.049 -0.090 36.545 1.00 8.02 299 GLY B O 1
ATOM 6773 N N . ALA B 1 300 ? 15.962 1.076 36.277 1.00 8.25 300 ALA B N 1
ATOM 6774 C CA . ALA B 1 300 ? 16.796 -0.110 36.130 1.00 8.33 300 ALA B CA 1
ATOM 6775 C C . ALA B 1 300 ? 16.743 -0.971 37.391 1.00 8.59 300 ALA B C 1
ATOM 6776 O O . ALA B 1 300 ? 16.622 -2.191 37.298 1.00 8.66 300 ALA B O 1
ATOM 6778 N N . HIS B 1 301 ? 16.812 -0.334 38.560 1.00 8.66 301 HIS B N 1
ATOM 6779 C CA . HIS B 1 301 ? 16.762 -1.053 39.833 1.00 8.88 301 HIS B CA 1
ATOM 6780 C C . HIS B 1 301 ? 15.446 -1.800 39.992 1.00 8.83 301 HIS B C 1
ATOM 6781 O O . HIS B 1 301 ? 15.429 -2.932 40.477 1.00 8.92 301 HIS B O 1
ATOM 6788 N N . TRP B 1 302 ? 14.346 -1.167 39.587 1.00 8.72 302 TRP B N 1
ATOM 6789 C CA . TRP B 1 302 ? 13.046 -1.818 39.633 1.00 8.80 302 TRP B CA 1
ATOM 6790 C C . TRP B 1 302 ? 13.070 -3.111 38.820 1.00 8.65 302 TRP B C 1
ATOM 6791 O O . TRP B 1 302 ? 12.612 -4.157 39.284 1.00 8.83 302 TRP B O 1
ATOM 6802 N N . MET B 1 303 ? 13.600 -3.027 37.602 1.00 8.57 303 MET B N 1
ATOM 6803 C CA . MET B 1 303 ? 13.683 -4.184 36.715 1.00 8.56 303 MET B CA 1
ATOM 6804 C C . MET B 1 303 ? 14.653 -5.247 37.235 1.00 8.81 303 MET B C 1
ATOM 6805 O O . MET B 1 303 ? 14.404 -6.445 37.072 1.00 8.65 303 MET B O 1
ATOM 6810 N N . ASP B 1 304 ? 15.744 -4.809 37.864 1.00 9.10 304 ASP B N 1
ATOM 6811 C CA . ASP B 1 304 ? 16.673 -5.732 38.525 1.00 9.04 304 ASP B CA 1
ATOM 6812 C C . ASP B 1 304 ? 15.952 -6.554 39.583 1.00 9.27 304 ASP B C 1
ATOM 6813 O O . ASP B 1 304 ? 16.139 -7.769 39.671 1.00 9.54 304 ASP B O 1
ATOM 6818 N N . GLN B 1 305 ? 15.136 -5.880 40.392 1.00 9.34 305 GLN B N 1
ATOM 6819 C CA . GLN B 1 305 ? 14.366 -6.549 41.434 1.00 9.75 305 GLN B CA 1
ATOM 6820 C C . GLN B 1 305 ? 13.301 -7.475 40.851 1.00 9.64 305 GLN B C 1
ATOM 6821 O O . GLN B 1 305 ? 13.100 -8.583 41.354 1.00 10.10 305 GLN B O 1
ATOM 6827 N N . HIS B 1 306 ? 12.640 -7.036 39.779 1.00 9.14 306 HIS B N 1
ATOM 6828 C CA . HIS B 1 306 ? 11.704 -7.897 39.058 1.00 9.07 306 HIS B CA 1
ATOM 6829 C C . HIS B 1 306 ? 12.399 -9.178 38.603 1.00 9.23 306 HIS B C 1
ATOM 6830 O O . HIS B 1 306 ? 11.898 -10.279 38.832 1.00 9.38 306 HIS B O 1
ATOM 6837 N N . PHE B 1 307 ? 13.558 -9.021 37.972 1.00 9.43 307 PHE B N 1
ATOM 6838 C CA . PHE B 1 307 ? 14.345 -10.149 37.486 1.00 9.30 307 PHE B CA 1
ATOM 6839 C C . PHE B 1 307 ? 14.752 -11.078 38.631 1.00 9.94 307 PHE B C 1
ATOM 6840 O O . PHE B 1 307 ? 14.661 -12.300 38.505 1.00 9.63 307 PHE B O 1
ATOM 6848 N N . LEU B 1 308 ? 15.171 -10.487 39.748 1.00 10.13 308 LEU B N 1
ATOM 6849 C CA . LEU B 1 308 ? 15.669 -11.245 40.896 1.00 11.21 308 LEU B CA 1
ATOM 6850 C C . LEU B 1 308 ? 14.581 -12.031 41.632 1.00 11.65 308 LEU B C 1
ATOM 6851 O O . LEU B 1 308 ? 14.810 -13.171 42.045 1.00 12.12 308 LEU B O 1
ATOM 6856 N N . LYS B 1 309 ? 13.405 -11.427 41.782 1.00 11.98 309 LYS B N 1
ATOM 6857 C CA . LYS B 1 309 ? 12.371 -11.938 42.687 1.00 12.64 309 LYS B CA 1
ATOM 6858 C C . LYS B 1 309 ? 11.284 -12.791 42.034 1.00 12.71 309 LYS B C 1
ATOM 6859 O O . LYS B 1 309 ? 10.604 -13.554 42.718 1.00 13.05 309 LYS B O 1
ATOM 6865 N N . THR B 1 310 ? 11.112 -12.657 40.723 1.00 12.38 310 THR B N 1
ATOM 6866 C CA . THR B 1 310 ? 9.950 -13.222 40.041 1.00 12.26 310 THR B CA 1
ATOM 6867 C C . THR B 1 310 ? 10.172 -14.654 39.551 1.00 12.45 310 THR B C 1
ATOM 6868 O O . THR B 1 310 ? 11.183 -14.933 38.901 1.00 12.15 310 THR B O 1
ATOM 6872 N N . PRO B 1 311 ? 9.228 -15.554 39.848 1.00 12.77 311 PRO B N 1
ATOM 6873 C CA . PRO B 1 311 ? 9.263 -16.909 39.285 1.00 12.95 311 PRO B CA 1
ATOM 6874 C C . PRO B 1 311 ? 9.428 -16.84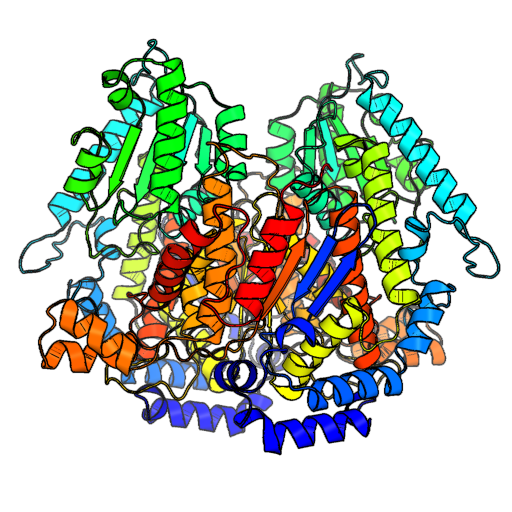5 37.769 1.00 13.04 311 PRO B C 1
ATOM 6875 O O . PRO B 1 311 ? 8.804 -15.998 37.120 1.00 12.88 311 PRO B O 1
ATOM 6879 N N . LEU B 1 312 ? 10.261 -17.729 37.227 1.00 13.15 312 LEU B N 1
ATOM 6880 C CA . LEU B 1 312 ? 10.689 -17.652 35.830 1.00 13.33 312 LEU B CA 1
ATOM 6881 C C . LEU B 1 312 ? 9.540 -17.560 34.829 1.00 13.32 312 LEU B C 1
ATOM 6882 O O . LEU B 1 312 ? 9.642 -16.852 33.826 1.00 13.05 312 LEU B O 1
ATOM 6887 N N . GLU B 1 313 ? 8.449 -18.268 35.118 1.00 13.30 313 GLU B N 1
ATOM 6888 C CA . GLU B 1 313 ? 7.302 -18.355 34.211 1.00 13.63 313 GLU B CA 1
ATOM 6889 C C . GLU B 1 313 ? 6.549 -17.032 33.992 1.00 13.37 313 GLU B C 1
ATOM 6890 O O . GLU B 1 313 ? 5.763 -16.915 33.048 1.00 13.70 313 GLU B O 1
ATOM 6896 N N . LYS B 1 314 ? 6.789 -16.050 34.862 1.00 12.93 314 LYS B N 1
ATOM 6897 C CA . LYS B 1 314 ? 6.211 -14.710 34.704 1.00 12.80 314 LYS B CA 1
ATOM 6898 C C . LYS B 1 314 ? 7.265 -13.599 34.830 1.00 11.91 314 LYS B C 1
ATOM 6899 O O . LYS B 1 314 ? 6.956 -12.461 35.190 1.00 11.97 314 LYS B O 1
ATOM 6905 N N . ASN B 1 315 ? 8.506 -13.947 34.502 1.00 10.96 315 ASN B N 1
ATOM 6906 C CA . ASN B 1 315 ? 9.659 -13.066 34.644 1.00 10.29 315 ASN B CA 1
ATOM 6907 C C . ASN B 1 315 ? 9.998 -12.491 33.265 1.00 9.90 315 ASN B C 1
ATOM 6908 O O . ASN B 1 315 ? 10.436 -13.226 32.383 1.00 9.76 315 ASN B O 1
ATOM 6913 N N . ALA B 1 316 ? 9.777 -11.188 33.083 1.00 9.71 316 ALA B N 1
ATOM 6914 C CA . ALA B 1 316 ? 9.836 -10.555 31.755 1.00 9.38 316 ALA B CA 1
ATOM 6915 C C . ALA B 1 316 ? 11.123 -10.808 30.942 1.00 9.27 316 ALA B C 1
ATOM 6916 O O . ALA B 1 316 ? 11.029 -11.310 29.821 1.00 9.05 316 ALA B O 1
ATOM 6918 N N . PRO B 1 317 ? 12.309 -10.460 31.465 1.00 9.00 317 PRO B N 1
ATOM 6919 C CA . PRO B 1 317 ? 13.547 -10.722 30.714 1.00 9.12 317 PRO B CA 1
ATOM 6920 C C . PRO B 1 317 ? 13.768 -12.208 30.434 1.00 8.95 317 PRO B C 1
ATOM 6921 O O . PRO B 1 317 ? 14.312 -12.546 29.382 1.00 8.82 317 PRO B O 1
ATOM 6925 N N . VAL B 1 318 ? 13.342 -13.078 31.349 1.00 8.96 318 VAL B N 1
ATOM 6926 C CA . VAL B 1 318 ? 13.473 -14.518 31.147 1.00 9.19 318 VAL B CA 1
ATOM 6927 C C . VAL B 1 318 ? 12.610 -14.983 29.974 1.00 9.05 318 VAL B C 1
ATOM 6928 O O . VAL B 1 318 ? 13.095 -15.701 29.097 1.00 9.00 318 VAL B O 1
ATOM 6932 N N . LEU B 1 319 ? 11.350 -14.552 29.941 1.00 9.04 319 LEU B N 1
ATOM 6933 C CA . LEU B 1 319 ? 10.449 -14.946 28.860 1.00 9.23 319 LEU B CA 1
ATOM 6934 C C . LEU B 1 319 ? 10.918 -14.431 27.496 1.00 8.93 319 LEU B C 1
ATOM 6935 O O . LEU B 1 319 ? 10.885 -15.168 26.509 1.00 9.05 319 LEU B O 1
ATOM 6940 N N . LEU B 1 320 ? 11.380 -13.182 27.448 1.00 8.82 320 LEU B N 1
ATOM 6941 C CA . LEU B 1 320 ? 11.930 -12.632 26.210 1.00 8.53 320 LEU B CA 1
ATOM 6942 C C . LEU B 1 320 ? 13.140 -13.434 25.745 1.00 8.28 320 LEU B C 1
ATOM 6943 O O . LEU B 1 320 ? 13.284 -13.720 24.555 1.00 8.47 320 LEU B O 1
ATOM 6948 N N . ALA B 1 321 ? 13.995 -13.809 26.694 1.00 8.00 321 ALA B N 1
ATOM 6949 C CA . ALA B 1 321 ? 15.162 -14.631 26.390 1.00 7.88 321 ALA B CA 1
ATOM 6950 C C . ALA B 1 321 ? 14.775 -15.985 25.813 1.00 7.99 321 ALA B C 1
ATOM 6951 O O . ALA B 1 321 ? 15.366 -16.441 24.829 1.00 7.81 321 ALA B O 1
ATOM 6953 N N . LEU B 1 322 ? 13.772 -16.611 26.426 1.00 8.21 322 LEU B N 1
ATOM 6954 C CA . LEU B 1 322 ? 13.321 -17.940 26.030 1.00 8.83 322 LEU B CA 1
ATOM 6955 C C . LEU B 1 322 ? 12.679 -17.955 24.652 1.00 8.70 322 LEU B C 1
ATOM 6956 O O . LEU B 1 322 ? 12.915 -18.876 23.866 1.00 8.41 322 LEU B O 1
ATOM 6961 N N . LEU B 1 323 ? 11.881 -16.934 24.351 1.00 8.72 323 LEU B N 1
ATOM 6962 C CA . LEU B 1 323 ? 11.313 -16.802 23.013 1.00 8.88 323 LEU B CA 1
ATOM 6963 C C . LEU B 1 323 ? 12.430 -16.673 21.976 1.00 8.76 323 LEU B C 1
ATOM 6964 O O . LEU B 1 323 ? 12.366 -17.276 20.904 1.00 8.91 323 LEU B O 1
ATOM 6969 N N . GLY B 1 324 ? 13.463 -15.902 22.314 1.00 9.02 324 GLY B N 1
ATOM 6970 C CA . GLY B 1 324 ? 14.637 -15.782 21.467 1.00 9.47 324 GLY B CA 1
ATOM 6971 C C . GLY B 1 324 ? 15.328 -17.117 21.223 1.00 9.49 324 GLY B C 1
ATOM 6972 O O . GLY B 1 324 ? 15.679 -17.425 20.087 1.00 10.18 324 GLY B O 1
ATOM 6973 N N . ILE B 1 325 ? 15.518 -17.908 22.281 1.00 9.78 325 ILE B N 1
ATOM 6974 C CA . ILE B 1 325 ? 16.102 -19.252 22.168 1.00 9.81 325 ILE B CA 1
ATOM 6975 C C . ILE B 1 325 ? 15.276 -20.137 21.226 1.00 9.48 325 ILE B C 1
ATOM 6976 O O . ILE B 1 325 ? 15.820 -20.851 20.381 1.00 9.52 325 ILE B O 1
ATOM 6981 N N . TRP B 1 326 ? 13.959 -20.086 21.393 1.00 8.89 326 TRP B N 1
ATOM 6982 C CA . TRP B 1 326 ? 13.021 -20.822 20.551 1.00 8.87 326 TRP B CA 1
ATOM 6983 C C . TRP B 1 326 ? 13.257 -20.481 19.078 1.00 8.73 326 TRP B C 1
ATOM 6984 O O . TRP B 1 326 ? 13.402 -21.375 18.241 1.00 8.82 326 TRP B O 1
ATOM 6995 N N . TYR B 1 327 ? 13.344 -19.191 18.764 1.00 8.65 327 TYR B N 1
ATOM 6996 C CA . TYR B 1 327 ? 13.527 -18.776 17.375 1.00 8.68 327 TYR B CA 1
ATOM 6997 C C . TYR B 1 327 ? 14.936 -19.023 16.827 1.00 8.70 327 TYR B C 1
ATOM 6998 O O . TYR B 1 327 ? 15.091 -19.347 15.649 1.00 9.29 327 TYR B O 1
ATOM 7007 N N . ILE B 1 328 ? 15.946 -18.879 17.682 1.00 8.89 328 ILE B N 1
ATOM 7008 C CA . ILE B 1 328 ? 17.339 -19.032 17.265 1.00 9.06 328 ILE B CA 1
ATOM 7009 C C . ILE B 1 328 ? 17.728 -20.505 17.136 1.00 9.18 328 ILE B C 1
ATOM 7010 O O . ILE B 1 328 ? 18.240 -20.933 16.095 1.00 9.55 328 ILE B O 1
ATOM 7015 N N . ASN B 1 329 ? 17.474 -21.276 18.190 1.00 9.29 329 ASN B N 1
ATOM 7016 C CA . ASN B 1 329 ? 17.970 -22.650 18.269 1.00 9.69 329 ASN B CA 1
ATOM 7017 C C . ASN B 1 329 ? 17.013 -23.707 17.723 1.00 10.26 329 ASN B C 1
ATOM 7018 O O . ASN B 1 329 ? 17.430 -24.835 17.451 1.00 10.86 329 ASN B O 1
ATOM 7023 N N . CYS B 1 330 ? 15.740 -23.356 17.572 1.00 10.74 330 CYS B N 1
ATOM 7024 C CA . CYS B 1 330 ? 14.774 -24.299 17.012 1.00 11.47 330 CYS B CA 1
ATOM 7025 C C . CYS B 1 330 ? 14.351 -23.920 15.592 1.00 11.71 330 CYS B C 1
ATOM 7026 O O . CYS B 1 330 ? 14.335 -24.773 14.708 1.00 12.61 330 CYS B O 1
ATOM 7029 N N . TYR B 1 331 ? 14.035 -22.646 15.362 1.00 11.87 331 TYR B N 1
ATOM 7030 C CA . TYR B 1 331 ? 13.659 -22.191 14.018 1.00 11.83 331 TYR B CA 1
ATOM 7031 C C . TYR B 1 331 ? 14.853 -21.779 13.154 1.00 11.92 331 TYR B C 1
ATOM 7032 O O . TYR B 1 331 ? 14.748 -21.758 11.928 1.00 12.96 331 TYR B O 1
ATOM 7041 N N . GLY B 1 332 ? 15.968 -21.427 13.790 1.00 11.48 332 GLY B N 1
ATOM 7042 C CA . GLY B 1 332 ? 17.178 -21.045 13.078 1.00 11.10 332 GLY B CA 1
ATOM 7043 C C . GLY B 1 332 ? 17.193 -19.631 12.518 1.00 11.02 332 GLY B C 1
ATOM 7044 O O . GLY B 1 332 ? 17.888 -19.360 11.537 1.00 11.80 332 GLY B O 1
ATOM 7045 N N . CYS B 1 333 ? 16.443 -18.729 13.145 1.00 10.56 333 CYS B N 1
ATOM 7046 C CA . CYS B 1 333 ? 16.401 -17.326 12.729 1.00 10.38 333 CYS B CA 1
ATOM 7047 C C . CYS B 1 333 ? 17.689 -16.600 13.092 1.00 9.92 333 CYS B C 1
ATOM 7048 O O . CYS B 1 333 ? 18.062 -16.557 14.265 1.00 10.24 333 CYS B O 1
ATOM 7051 N N . GLU B 1 334 ? 18.341 -16.002 12.097 1.00 9.29 334 GLU B N 1
ATOM 7052 C CA . GLU B 1 334 ? 19.615 -15.311 12.319 1.00 9.12 334 GLU B CA 1
ATOM 7053 C C . GLU B 1 334 ? 19.474 -13.970 13.024 1.00 8.67 334 GLU B C 1
ATOM 7054 O O . GLU B 1 334 ? 20.411 -13.519 13.685 1.00 8.76 334 GLU B O 1
ATOM 7060 N N . THR B 1 335 ? 18.338 -13.301 12.835 1.00 8.24 335 THR B N 1
ATOM 7061 C CA . THR B 1 335 ? 18.215 -11.913 13.274 1.00 8.18 335 THR B CA 1
ATOM 7062 C C . THR B 1 335 ? 17.083 -11.658 14.258 1.00 8.04 335 THR B C 1
ATOM 7063 O O . THR B 1 335 ? 16.177 -12.476 14.428 1.00 8.15 335 THR B O 1
ATOM 7067 N N . HIS B 1 336 ? 17.157 -10.495 14.895 1.00 8.23 336 HIS B N 1
ATOM 7068 C CA . HIS B 1 336 ? 16.134 -10.030 15.814 1.00 8.37 336 HIS B CA 1
ATOM 7069 C C . HIS B 1 336 ? 15.972 -8.536 15.559 1.00 8.20 336 HIS B C 1
ATOM 7070 O O . HIS B 1 336 ? 16.933 -7.777 15.673 1.00 8.24 336 HIS B O 1
ATOM 7077 N N . ALA B 1 337 ? 14.763 -8.114 15.204 1.00 7.67 337 ALA B N 1
ATOM 7078 C CA . ALA B 1 337 ? 14.513 -6.711 14.885 1.00 7.77 337 ALA B CA 1
ATOM 7079 C C . ALA B 1 337 ? 13.912 -5.972 16.076 1.00 7.71 337 ALA B C 1
ATOM 7080 O O . ALA B 1 337 ? 12.984 -6.470 16.724 1.00 8.22 337 ALA B O 1
ATOM 7082 N N . LEU B 1 338 ? 14.468 -4.796 16.364 1.00 7.53 338 LEU B N 1
ATOM 7083 C CA . LEU B 1 338 ? 13.940 -3.886 17.379 1.00 7.64 338 LEU B CA 1
ATOM 7084 C C . LEU B 1 338 ? 13.337 -2.691 16.662 1.00 7.42 338 LEU B C 1
ATOM 7085 O O . LEU B 1 338 ? 14.043 -1.947 15.969 1.00 7.47 338 LEU B O 1
ATOM 7090 N N . LEU B 1 339 ? 12.026 -2.527 16.818 1.00 7.23 339 LEU B N 1
ATOM 7091 C CA . LEU B 1 339 ? 11.263 -1.534 16.063 1.00 6.92 339 LEU B CA 1
ATOM 7092 C C . LEU B 1 339 ? 10.482 -0.600 16.984 1.00 7.12 339 LEU B C 1
ATOM 7093 O O . LEU B 1 339 ? 9.283 -0.793 17.203 1.00 7.33 339 LEU B O 1
ATOM 7098 N N . PRO B 1 340 ? 11.159 0.401 17.548 1.00 7.08 340 PRO B N 1
ATOM 7099 C CA . PRO B 1 340 ? 10.475 1.364 18.418 1.00 7.38 340 PRO B CA 1
ATOM 7100 C C . PRO B 1 340 ? 9.675 2.381 17.611 1.00 7.30 340 PRO B C 1
ATOM 7101 O O . PRO B 1 340 ? 10.202 2.996 16.683 1.00 7.77 340 PRO B O 1
ATOM 7105 N N . TYR B 1 341 ? 8.405 2.546 17.960 1.00 7.00 341 TYR B N 1
ATOM 7106 C CA . TYR B 1 341 ? 7.555 3.529 17.304 1.00 7.24 341 TYR B CA 1
ATOM 7107 C C . TYR B 1 341 ? 7.683 4.849 18.059 1.00 7.51 341 TYR B C 1
ATOM 7108 O O . TYR B 1 341 ? 6.750 5.327 18.714 1.00 7.66 341 TYR B O 1
ATOM 7117 N N . ASP B 1 342 ? 8.880 5.419 17.966 1.00 7.92 342 ASP B N 1
ATOM 7118 C CA . ASP B 1 342 ? 9.262 6.568 18.763 1.00 8.49 342 ASP B CA 1
ATOM 7119 C C . ASP B 1 342 ? 10.558 7.133 18.205 1.00 8.60 342 ASP B C 1
ATOM 7120 O O . ASP B 1 342 ? 11.603 6.477 18.240 1.00 8.46 342 ASP B O 1
ATOM 7125 N N . GLN B 1 343 ? 10.477 8.348 17.672 1.00 8.70 343 GLN B N 1
ATOM 7126 C CA . GLN B 1 343 ? 11.625 9.024 17.086 1.00 9.41 343 GLN B CA 1
ATOM 7127 C C . GLN B 1 343 ? 12.729 9.282 18.113 1.00 8.92 343 GLN B C 1
ATOM 7128 O O . GLN B 1 343 ? 13.914 9.189 17.793 1.00 9.46 343 GLN B O 1
ATOM 7134 N N . TYR B 1 344 ? 12.344 9.590 19.349 1.00 8.62 344 TYR B N 1
ATOM 7135 C CA . TYR B 1 344 ? 13.331 9.792 20.404 1.00 8.67 344 TYR B CA 1
ATOM 7136 C C . TYR B 1 344 ? 14.180 8.533 20.636 1.00 8.80 344 TYR B C 1
ATOM 7137 O O . TYR B 1 344 ? 15.346 8.635 21.001 1.00 9.12 344 TYR B O 1
ATOM 7146 N N . MET B 1 345 ? 13.597 7.358 20.394 1.00 8.59 345 MET B N 1
ATOM 7147 C CA . MET B 1 345 ? 14.301 6.081 20.542 1.00 8.70 345 MET B CA 1
ATOM 7148 C C . MET B 1 345 ? 15.078 5.645 19.290 1.00 8.74 345 MET B C 1
ATOM 7149 O O . MET B 1 345 ? 15.376 4.460 19.131 1.00 8.67 345 MET B O 1
ATOM 7154 N N . HIS B 1 346 ? 15.429 6.588 18.417 1.00 8.40 346 HIS B N 1
ATOM 7155 C CA . HIS B 1 346 ? 16.048 6.239 17.134 1.00 8.87 346 HIS B CA 1
ATOM 7156 C C . HIS B 1 346 ? 17.425 5.568 17.225 1.00 9.22 346 HIS B C 1
ATOM 7157 O O . HIS B 1 346 ? 17.895 4.998 16.237 1.00 9.93 346 HIS B O 1
ATOM 7164 N N . ARG B 1 347 ? 18.065 5.633 18.393 1.00 9.14 347 ARG B N 1
ATOM 7165 C CA . ARG B 1 347 ? 19.363 4.978 18.575 1.00 9.42 347 ARG B CA 1
ATOM 7166 C C . ARG B 1 347 ? 19.296 3.754 19.493 1.00 9.41 347 ARG B C 1
ATOM 7167 O O . ARG B 1 347 ? 20.330 3.195 19.869 1.00 9.70 347 ARG B O 1
ATOM 7175 N N . PHE B 1 348 ? 18.075 3.334 19.824 1.00 9.31 348 PHE B N 1
ATOM 7176 C CA . PHE B 1 348 ? 17.835 2.189 20.703 1.00 9.64 348 PHE B CA 1
ATOM 7177 C C . PHE B 1 348 ? 18.333 0.874 20.089 1.00 9.71 348 PHE B C 1
ATOM 7178 O O . PHE B 1 348 ? 19.017 0.092 20.755 1.00 9.92 348 PHE B O 1
ATOM 7186 N N . ALA B 1 349 ? 18.012 0.643 18.817 1.00 9.75 349 ALA B N 1
ATOM 7187 C CA . ALA B 1 349 ? 18.480 -0.558 18.126 1.00 9.85 349 ALA B CA 1
ATOM 7188 C C . ALA B 1 349 ? 20.005 -0.594 18.018 1.00 9.84 349 ALA B C 1
ATOM 7189 O O . ALA B 1 349 ? 20.624 -1.632 18.252 1.00 10.08 349 ALA B O 1
ATOM 7191 N N . ALA B 1 350 ? 20.616 0.540 17.681 1.00 9.57 350 ALA B N 1
ATOM 7192 C CA . ALA B 1 350 ? 22.070 0.609 17.573 1.00 9.31 350 ALA B CA 1
ATOM 7193 C C . ALA B 1 350 ? 22.745 0.303 18.907 1.00 9.08 350 ALA B C 1
ATOM 7194 O O . ALA B 1 350 ? 23.795 -0.346 18.942 1.00 9.47 350 ALA B O 1
ATOM 7196 N N . TYR B 1 351 ? 22.137 0.764 19.999 1.00 8.95 351 TYR B N 1
ATOM 7197 C CA . TYR B 1 351 ? 22.666 0.498 21.332 1.00 8.83 351 TYR B CA 1
ATOM 7198 C C . TYR B 1 351 ? 22.696 -0.998 21.614 1.00 9.13 351 TYR B C 1
ATOM 7199 O O . TYR B 1 351 ? 23.696 -1.523 22.111 1.00 9.16 351 TYR B O 1
ATOM 7208 N N . PHE B 1 352 ? 21.600 -1.679 21.293 1.00 9.49 352 PHE B N 1
ATOM 7209 C CA . PHE B 1 352 ? 21.526 -3.105 21.575 1.00 9.79 352 PHE B CA 1
ATOM 7210 C C . PHE B 1 352 ? 22.236 -3.989 20.565 1.00 10.14 352 PHE B C 1
ATOM 7211 O O . PHE B 1 352 ? 22.433 -5.176 20.819 1.00 10.45 352 PHE B O 1
ATOM 7219 N N . GLN B 1 353 ? 22.673 -3.406 19.449 1.00 10.57 353 GLN B N 1
ATOM 7220 C CA . GLN B 1 353 ? 23.646 -4.089 18.600 1.00 11.01 353 GLN B CA 1
ATOM 7221 C C . GLN B 1 353 ? 24.903 -4.394 19.406 1.00 11.21 353 GLN B C 1
ATOM 7222 O O . GLN B 1 353 ? 25.380 -5.524 19.381 1.00 11.90 353 GLN B O 1
ATOM 7228 N N . GLN B 1 354 ? 25.435 -3.412 20.141 1.00 10.58 354 GLN B N 1
ATOM 7229 C CA . GLN B 1 354 ? 26.568 -3.703 21.022 1.00 10.68 354 GLN B CA 1
ATOM 7230 C C . GLN B 1 354 ? 26.154 -4.550 22.221 1.00 10.36 354 GLN B C 1
ATOM 7231 O O . GLN B 1 354 ? 26.780 -5.568 22.504 1.00 10.29 354 GLN B O 1
ATOM 7237 N N . GLY B 1 355 ? 25.102 -4.134 22.920 1.00 9.91 355 GLY B N 1
ATOM 7238 C CA . GLY B 1 355 ? 24.674 -4.833 24.122 1.00 9.39 355 GLY B CA 1
ATOM 7239 C C . GLY B 1 355 ? 24.455 -6.317 23.901 1.00 9.21 355 GLY B C 1
ATOM 7240 O O . GLY B 1 355 ? 24.915 -7.145 24.687 1.00 9.45 355 GLY B O 1
ATOM 7241 N N . ASP B 1 356 ? 23.755 -6.647 22.819 1.00 8.63 356 ASP B N 1
ATOM 7242 C CA . ASP B 1 356 ? 23.439 -8.029 22.485 1.00 8.83 356 ASP B CA 1
ATOM 7243 C C . ASP B 1 356 ? 24.600 -8.701 21.764 1.00 8.53 356 ASP B C 1
ATOM 7244 O O . ASP B 1 356 ? 25.127 -9.709 22.246 1.00 8.62 356 ASP B O 1
ATOM 7249 N N . MET B 1 357 ? 25.020 -8.132 20.634 1.00 8.15 357 MET B N 1
ATOM 7250 C CA . MET B 1 357 ? 25.954 -8.823 19.739 1.00 8.04 357 MET B CA 1
ATOM 7251 C C . MET B 1 357 ? 27.378 -8.939 20.282 1.00 8.28 357 MET B C 1
ATOM 7252 O O . MET B 1 357 ? 28.040 -9.948 20.051 1.00 8.09 357 MET B O 1
ATOM 7257 N N . GLU B 1 358 ? 27.853 -7.925 21.002 1.00 8.19 358 GLU B N 1
ATOM 7258 C CA . GLU B 1 358 ? 29.177 -8.024 21.615 1.00 8.48 358 GLU B CA 1
ATOM 7259 C C . GLU B 1 358 ? 29.144 -8.953 22.827 1.00 8.25 358 GLU B C 1
ATOM 7260 O O . GLU B 1 358 ? 30.150 -9.594 23.154 1.00 8.66 358 GLU B O 1
ATOM 7266 N N . SER B 1 359 ? 27.992 -9.038 23.487 1.00 7.79 359 SER B N 1
ATOM 7267 C CA . SER B 1 359 ? 27.847 -9.950 24.615 1.00 7.74 359 SER B CA 1
ATOM 7268 C C . SER B 1 359 ? 27.789 -11.400 24.160 1.00 7.65 359 SER B C 1
ATOM 7269 O O . SER B 1 359 ? 28.553 -12.232 24.656 1.00 7.69 359 SER B O 1
ATOM 7272 N N . ASN B 1 360 ? 26.896 -11.701 23.221 1.00 7.60 360 ASN B N 1
ATOM 7273 C CA . ASN B 1 360 ? 26.557 -13.086 22.912 1.00 7.59 360 ASN B CA 1
ATOM 7274 C C . ASN B 1 360 ? 26.998 -13.591 21.539 1.00 7.58 360 ASN B C 1
ATOM 7275 O O . ASN B 1 360 ? 26.668 -14.722 21.154 1.00 7.71 360 ASN B O 1
ATOM 7280 N N . GLY B 1 361 ? 27.747 -12.760 20.809 1.00 7.82 361 GLY B N 1
ATOM 7281 C CA . GLY B 1 361 ? 28.389 -13.188 19.576 1.00 7.84 361 GLY B CA 1
ATOM 7282 C C . GLY B 1 361 ? 29.645 -13.961 19.921 1.00 8.22 361 GLY B C 1
ATOM 7283 O O . GLY B 1 361 ? 30.761 -13.459 19.755 1.00 8.60 361 GLY B O 1
ATOM 7284 N N . LYS B 1 362 ? 29.438 -15.183 20.409 1.00 8.28 362 LYS B N 1
ATOM 7285 C CA . LYS B 1 362 ? 30.477 -15.996 21.036 1.00 8.75 362 LYS B CA 1
ATOM 7286 C C . LYS B 1 362 ? 30.364 -17.425 20.533 1.00 8.88 362 LYS B C 1
ATOM 7287 O O . LYS B 1 362 ? 29.311 -17.839 20.043 1.00 9.16 362 LYS B O 1
ATOM 7293 N N . TYR B 1 363 ? 31.440 -18.194 20.671 1.00 9.34 363 TYR B N 1
ATOM 7294 C CA . TYR B 1 363 ? 31.416 -19.573 20.187 1.00 9.65 363 TYR B CA 1
ATOM 7295 C C . TYR B 1 363 ? 32.122 -20.593 21.081 1.00 9.87 363 TYR B C 1
ATOM 7296 O O . TYR B 1 363 ? 32.100 -21.789 20.783 1.00 9.69 363 TYR B O 1
ATOM 7305 N N . ILE B 1 364 ? 32.724 -20.126 22.172 1.00 10.00 364 ILE B N 1
ATOM 7306 C CA . ILE B 1 364 ? 33.384 -21.012 23.136 1.00 10.71 364 ILE B CA 1
ATOM 7307 C C . ILE B 1 364 ? 32.612 -21.037 24.449 1.00 11.06 364 ILE B C 1
ATOM 7308 O O . ILE B 1 364 ? 32.280 -19.991 25.005 1.00 11.49 364 ILE B O 1
ATOM 7313 N N . THR B 1 365 ? 32.321 -22.239 24.937 1.00 11.44 365 THR B N 1
ATOM 7314 C CA . THR B 1 365 ? 31.592 -22.403 26.193 1.00 12.12 365 THR B CA 1
ATOM 7315 C C . THR B 1 365 ? 32.519 -22.362 27.406 1.00 12.66 365 THR B C 1
ATOM 7316 O O . THR B 1 365 ? 33.745 -22.342 27.266 1.00 12.52 365 THR B O 1
ATOM 7320 N N . LYS B 1 366 ? 31.916 -22.370 28.595 1.00 13.41 366 LYS B N 1
ATOM 7321 C CA . LYS B 1 366 ? 32.642 -22.331 29.867 1.00 14.65 366 LYS B CA 1
ATOM 7322 C C . LYS B 1 366 ? 33.673 -23.458 30.006 1.00 14.93 366 LYS B C 1
ATOM 7323 O O . LYS B 1 366 ? 34.738 -23.256 30.592 1.00 15.40 366 LYS B O 1
ATOM 7329 N N . SER B 1 367 ? 33.356 -24.630 29.456 1.00 15.28 367 SER B N 1
ATOM 7330 C CA . SER B 1 367 ? 34.249 -25.790 29.511 1.00 15.80 367 SER B CA 1
ATOM 7331 C C . SER B 1 367 ? 35.430 -25.668 28.546 1.00 15.89 367 SER B C 1
ATOM 7332 O O . SER B 1 367 ? 36.404 -26.421 28.646 1.00 16.57 367 SER B O 1
ATOM 7335 N N . GLY B 1 368 ? 35.333 -24.728 27.608 1.00 15.60 368 GLY B N 1
ATOM 7336 C CA . GLY B 1 368 ? 36.337 -24.559 26.573 1.00 15.65 368 GLY B CA 1
ATOM 7337 C C . GLY B 1 368 ? 35.933 -25.222 25.270 1.00 15.51 368 GLY B C 1
ATOM 7338 O O . GLY B 1 368 ? 36.611 -25.068 24.252 1.00 15.72 368 GLY B O 1
ATOM 7339 N N . ALA B 1 369 ? 34.828 -25.963 25.302 1.00 15.59 369 ALA B N 1
ATOM 7340 C CA . ALA B 1 369 ? 34.306 -26.627 24.113 1.00 15.70 369 ALA B CA 1
ATOM 7341 C C . ALA B 1 369 ? 33.660 -25.624 23.168 1.00 15.44 369 ALA B C 1
ATOM 7342 O O . ALA B 1 369 ? 33.044 -24.651 23.609 1.00 15.77 369 ALA B O 1
ATOM 7344 N N . ARG B 1 370 ? 33.810 -25.868 21.870 1.00 15.03 370 ARG B N 1
ATOM 7345 C CA . ARG B 1 370 ? 33.136 -25.078 20.848 1.00 14.80 370 ARG B CA 1
ATOM 7346 C C . ARG B 1 370 ? 31.644 -25.390 20.868 1.00 14.49 370 ARG B C 1
ATOM 7347 O O . ARG B 1 370 ? 31.251 -26.547 21.023 1.00 15.29 370 ARG B O 1
ATOM 7355 N N . VAL B 1 371 ? 30.809 -24.363 20.724 1.00 13.66 371 VAL B N 1
ATOM 7356 C CA . VAL B 1 371 ? 29.374 -24.586 20.557 1.00 13.20 371 VAL B CA 1
ATOM 7357 C C . VAL B 1 371 ? 29.106 -25.388 19.279 1.00 13.13 371 VAL B C 1
ATOM 7358 O O . VAL B 1 371 ? 29.840 -25.271 18.295 1.00 13.59 371 VAL B O 1
ATOM 7362 N N . ASP B 1 372 ? 28.068 -26.216 19.312 1.00 12.70 372 ASP B N 1
ATOM 7363 C CA . ASP B 1 372 ? 27.584 -26.900 18.117 1.00 12.38 372 ASP B CA 1
ATOM 7364 C C . ASP B 1 372 ? 26.137 -26.485 17.866 1.00 12.00 372 ASP B C 1
ATOM 7365 O O . ASP B 1 372 ? 25.292 -27.274 17.434 1.00 12.43 372 ASP B O 1
ATOM 7370 N N . HIS B 1 373 ? 25.879 -25.217 18.166 1.00 11.00 373 HIS B N 1
ATOM 7371 C CA . HIS B 1 373 ? 24.566 -24.606 18.028 1.00 10.05 373 HIS B CA 1
ATOM 7372 C C . HIS B 1 373 ? 24.768 -23.111 17.838 1.00 9.74 373 HIS B C 1
ATOM 7373 O O . HIS B 1 373 ? 25.869 -22.592 18.047 1.00 9.61 373 HIS B O 1
ATOM 7380 N N . GLN B 1 374 ? 23.698 -22.429 17.448 1.00 9.28 374 GLN B N 1
ATOM 7381 C CA . GLN B 1 374 ? 23.721 -20.982 17.282 1.00 8.93 374 GLN B CA 1
ATOM 7382 C C . GLN B 1 374 ? 23.794 -20.274 18.628 1.00 8.61 374 GLN B C 1
ATOM 7383 O O . GLN B 1 374 ? 23.284 -20.780 19.636 1.00 8.53 374 GLN B O 1
ATOM 7389 N N . THR B 1 375 ? 24.447 -19.114 18.638 1.00 8.24 375 THR B N 1
ATOM 7390 C CA . THR B 1 375 ? 24.390 -18.201 19.782 1.00 8.08 375 THR B CA 1
ATOM 7391 C C . THR B 1 375 ? 23.710 -16.892 19.351 1.00 8.13 375 THR B C 1
ATOM 7392 O O . THR B 1 375 ? 22.715 -16.938 18.622 1.00 8.67 375 THR B O 1
ATOM 7396 N N . GLY B 1 376 ? 24.238 -15.744 19.786 1.00 8.08 376 GLY B N 1
ATOM 7397 C CA . GLY B 1 376 ? 23.569 -14.461 19.610 1.00 7.97 376 GLY B CA 1
ATOM 7398 C C . GLY B 1 376 ? 23.138 -14.109 18.191 1.00 7.74 376 GLY B C 1
ATOM 7399 O O . GLY B 1 376 ? 23.833 -14.420 17.224 1.00 7.88 376 GLY B O 1
ATOM 7400 N N . PRO B 1 377 ? 21.983 -13.460 18.058 1.00 7.61 377 PRO B N 1
ATOM 7401 C CA . PRO B 1 377 ? 21.481 -13.043 16.748 1.00 7.66 377 PRO B CA 1
ATOM 7402 C C . PRO B 1 377 ? 22.062 -11.704 16.293 1.00 7.33 377 PRO B C 1
ATOM 7403 O O . PRO B 1 377 ? 22.666 -10.967 17.083 1.00 7.54 377 PRO B O 1
ATOM 7407 N N . ILE B 1 378 ? 21.874 -11.408 15.012 1.00 7.52 378 ILE B N 1
ATOM 7408 C CA . ILE B 1 378 ? 22.133 -10.078 14.479 1.00 7.41 378 ILE B CA 1
ATOM 7409 C C . ILE B 1 378 ? 20.940 -9.186 14.814 1.00 7.27 378 ILE B C 1
ATOM 7410 O O . ILE B 1 378 ? 19.807 -9.481 14.429 1.00 7.69 378 ILE B O 1
ATOM 7415 N N . VAL B 1 379 ? 21.205 -8.115 15.552 1.00 7.37 379 VAL B N 1
ATOM 7416 C CA . VAL B 1 379 ? 20.177 -7.162 15.958 1.00 7.63 379 VAL B CA 1
ATOM 7417 C C . VAL B 1 379 ? 20.167 -5.985 14.984 1.00 7.40 379 VAL B C 1
ATOM 7418 O O . VAL B 1 379 ? 21.221 -5.513 14.551 1.00 7.71 379 VAL B O 1
ATOM 7422 N N . TRP B 1 380 ? 18.974 -5.524 14.622 1.00 7.16 380 TRP B N 1
ATOM 7423 C CA . TRP B 1 380 ? 18.836 -4.432 13.660 1.00 7.42 380 TRP B CA 1
ATOM 7424 C C . TRP B 1 380 ? 17.468 -3.788 13.808 1.00 7.84 380 TRP B C 1
ATOM 7425 O O . TRP B 1 380 ? 16.623 -4.291 14.546 1.00 7.94 380 TRP B O 1
ATOM 7436 N N . GLY B 1 381 ? 17.249 -2.676 13.113 1.00 8.23 381 GLY B N 1
ATOM 7437 C CA . GLY B 1 381 ? 15.949 -2.031 13.117 1.00 8.57 381 GLY B CA 1
ATOM 7438 C C . GLY B 1 381 ? 16.020 -0.530 12.944 1.00 8.85 381 GLY B C 1
ATOM 7439 O O . GLY B 1 381 ? 17.077 0.080 13.115 1.00 9.29 381 GLY B O 1
ATOM 7440 N N . GLU B 1 382 ? 14.876 0.056 12.600 1.00 8.95 382 GLU B N 1
ATOM 7441 C CA . GLU B 1 382 ? 14.701 1.502 12.489 1.00 9.16 382 GLU B CA 1
ATOM 7442 C C . GLU B 1 382 ? 13.355 1.833 13.126 1.00 9.02 382 GLU B C 1
ATOM 7443 O O . GLU B 1 382 ? 12.496 0.958 13.227 1.00 8.57 382 GLU B O 1
ATOM 7449 N N . PRO B 1 383 ? 13.162 3.071 13.577 1.00 9.06 383 PRO B N 1
ATOM 7450 C CA . PRO B 1 383 ? 11.877 3.466 14.177 1.00 9.15 383 PRO B CA 1
ATOM 7451 C C . PRO B 1 383 ? 10.684 3.354 13.230 1.00 8.97 383 PRO B C 1
ATOM 7452 O O . PRO B 1 383 ? 10.810 3.610 12.033 1.00 9.12 383 PRO B O 1
ATOM 7456 N N . GLY B 1 384 ? 9.540 2.946 13.773 1.00 8.53 384 GLY B N 1
ATOM 7457 C CA . GLY B 1 384 ? 8.279 3.039 13.055 1.00 8.57 384 GLY B CA 1
ATOM 7458 C C . GLY B 1 384 ? 7.765 4.469 13.153 1.00 8.36 384 GLY B C 1
ATOM 7459 O O . GLY B 1 384 ? 8.040 5.134 14.152 1.00 8.07 384 GLY B O 1
ATOM 7460 N N . THR B 1 385 ? 7.018 4.955 12.157 1.00 8.44 385 THR B N 1
ATOM 7461 C CA . THR B 1 385 ? 6.524 4.154 11.028 1.00 8.80 385 THR B CA 1
ATOM 7462 C C . THR B 1 385 ? 7.484 4.062 9.849 1.00 9.24 385 THR B C 1
ATOM 7463 O O . THR B 1 385 ? 7.171 3.395 8.864 1.00 9.43 385 THR B O 1
ATOM 7467 N N . ASN B 1 386 ? 8.629 4.735 9.936 1.00 9.62 386 ASN B N 1
ATOM 7468 C CA . ASN B 1 386 ? 9.563 4.794 8.808 1.00 10.70 386 ASN B CA 1
ATOM 7469 C C . ASN B 1 386 ? 9.894 3.440 8.194 1.00 10.85 386 ASN B C 1
ATOM 7470 O O . ASN B 1 386 ? 9.900 3.304 6.970 1.00 10.88 386 ASN B O 1
ATOM 7475 N N . GLY B 1 387 ? 10.141 2.444 9.044 1.00 10.87 387 GLY B N 1
ATOM 7476 C CA . GLY B 1 387 ? 10.449 1.100 8.586 1.00 11.10 387 GLY B CA 1
ATOM 7477 C C . GLY B 1 387 ? 9.406 0.510 7.655 1.00 10.98 387 GLY B C 1
ATOM 7478 O O . GLY B 1 387 ? 9.740 -0.269 6.769 1.00 11.20 387 GLY B O 1
ATOM 7479 N N . GLN B 1 388 ? 8.139 0.874 7.864 1.00 10.92 388 GLN B N 1
ATOM 7480 C CA . GLN B 1 388 ? 7.032 0.382 7.039 1.00 10.77 388 GLN B CA 1
ATOM 7481 C C . GLN B 1 388 ? 7.221 0.740 5.572 1.00 11.26 388 GLN B C 1
ATOM 7482 O O . GLN B 1 388 ? 6.752 0.020 4.689 1.00 12.07 388 GLN B O 1
ATOM 7488 N N . HIS B 1 389 ? 7.899 1.863 5.336 1.00 11.28 389 HIS B N 1
ATOM 7489 C CA . HIS B 1 389 ? 8.148 2.375 3.993 1.00 11.84 389 HIS B CA 1
ATOM 7490 C C . HIS B 1 389 ? 9.580 2.105 3.545 1.00 12.14 389 HIS B C 1
ATOM 7491 O O . HIS B 1 389 ? 10.048 2.693 2.569 1.00 12.93 389 HIS B O 1
ATOM 7498 N N . ALA B 1 390 ? 10.280 1.230 4.262 1.00 11.88 390 ALA B N 1
ATOM 7499 C CA . ALA B 1 390 ? 11.653 0.886 3.907 1.00 11.24 390 ALA B CA 1
ATOM 7500 C C . ALA B 1 390 ? 11.841 -0.615 3.694 1.00 10.98 390 ALA B C 1
ATOM 7501 O O . ALA B 1 390 ? 12.156 -1.046 2.583 1.00 11.56 390 ALA B O 1
ATOM 7503 N N . PHE B 1 391 ? 11.626 -1.407 4.745 1.00 9.67 391 PHE B N 1
ATOM 7504 C CA . PHE B 1 391 ? 11.978 -2.826 4.712 1.00 9.00 391 PHE B CA 1
ATOM 7505 C C . PHE B 1 391 ? 10.873 -3.781 5.168 1.00 8.45 391 PHE B C 1
ATOM 7506 O O . PHE B 1 391 ? 11.057 -5.001 5.127 1.00 8.74 391 PHE B O 1
ATOM 7514 N N . TYR B 1 392 ? 9.733 -3.253 5.605 1.00 8.18 392 TYR B N 1
ATOM 7515 C CA . TYR B 1 392 ? 8.655 -4.152 6.027 1.00 7.95 392 TYR B CA 1
ATOM 7516 C C . TYR B 1 392 ? 8.128 -4.994 4.867 1.00 7.81 392 TYR B C 1
ATOM 7517 O O . TYR B 1 392 ? 7.542 -6.037 5.103 1.00 8.18 392 TYR B O 1
ATOM 7526 N N . GLN B 1 393 ? 8.319 -4.539 3.628 1.00 7.72 393 GLN B N 1
ATOM 7527 C CA . GLN B 1 393 ? 7.998 -5.355 2.456 1.00 7.46 393 GLN B CA 1
ATOM 7528 C C . GLN B 1 393 ? 8.604 -6.747 2.610 1.00 7.53 393 GLN B C 1
ATOM 7529 O O . GLN B 1 393 ? 7.923 -7.756 2.405 1.00 7.37 393 GLN B O 1
ATOM 7535 N N . LEU B 1 394 ? 9.876 -6.796 2.997 1.00 7.28 394 LEU B N 1
ATOM 7536 C CA . LEU B 1 394 ? 10.578 -8.062 3.185 1.00 7.54 394 LEU B CA 1
ATOM 7537 C C . LEU B 1 394 ? 10.043 -8.827 4.400 1.00 7.73 394 LEU B C 1
ATOM 7538 O O . LEU B 1 394 ? 9.902 -10.048 4.348 1.00 7.89 394 LEU B O 1
ATOM 7543 N N . ILE B 1 395 ? 9.746 -8.123 5.491 1.00 7.96 395 ILE B N 1
ATOM 7544 C CA . ILE B 1 395 ? 9.201 -8.797 6.672 1.00 8.30 395 ILE B CA 1
ATOM 7545 C C . ILE B 1 395 ? 7.858 -9.467 6.337 1.00 8.44 395 ILE B C 1
ATOM 7546 O O . ILE B 1 395 ? 7.619 -10.602 6.751 1.00 8.83 395 ILE B O 1
ATOM 7551 N N . HIS B 1 396 ? 7.021 -8.789 5.552 1.00 8.56 396 HIS B N 1
ATOM 7552 C CA . HIS B 1 396 ? 5.701 -9.311 5.184 1.00 8.77 396 HIS B CA 1
ATOM 7553 C C . HIS B 1 396 ? 5.715 -10.365 4.080 1.00 9.05 396 HIS B C 1
ATOM 7554 O O . HIS B 1 396 ? 4.924 -11.310 4.124 1.00 9.16 396 HIS B O 1
ATOM 7561 N N . GLN B 1 397 ? 6.581 -10.195 3.080 1.00 8.89 397 GLN B N 1
ATOM 7562 C CA . GLN B 1 397 ? 6.492 -10.991 1.852 1.00 9.42 397 GLN B CA 1
ATOM 7563 C C . GLN B 1 397 ? 7.830 -11.547 1.338 1.00 9.56 397 GLN B C 1
ATOM 7564 O O . GLN B 1 397 ? 7.927 -11.989 0.185 1.00 9.71 397 GLN B O 1
ATOM 7570 N N . GLY B 1 398 ? 8.850 -11.538 2.191 1.00 9.73 398 GLY B N 1
ATOM 7571 C CA . GLY B 1 398 ? 10.134 -12.122 1.845 1.00 10.05 398 GLY B CA 1
ATOM 7572 C C . GLY B 1 398 ? 10.219 -13.587 2.227 1.00 10.33 398 GLY B C 1
ATOM 7573 O O . GLY B 1 398 ? 9.193 -14.233 2.465 1.00 11.00 398 GLY B O 1
ATOM 7574 N N . THR B 1 399 ? 11.444 -14.107 2.290 1.00 10.12 399 THR B N 1
ATOM 7575 C CA . THR B 1 399 ? 11.680 -15.521 2.594 1.00 10.25 399 THR B CA 1
ATOM 7576 C C . THR B 1 399 ? 12.418 -15.742 3.918 1.00 10.65 399 THR B C 1
ATOM 7577 O O . THR B 1 399 ? 12.954 -16.825 4.161 1.00 11.37 399 THR B O 1
ATOM 7581 N N . LYS B 1 400 ? 12.441 -14.716 4.767 1.00 10.81 400 LYS B N 1
ATOM 7582 C CA . LYS B 1 400 ? 13.103 -14.793 6.071 1.00 11.25 400 LYS B CA 1
ATOM 7583 C C . LYS B 1 400 ? 12.086 -14.771 7.203 1.00 10.81 400 LYS B C 1
ATOM 7584 O O . LYS B 1 400 ? 11.084 -14.060 7.135 1.00 11.58 400 LYS B O 1
ATOM 7590 N N . MET B 1 401 ? 12.354 -15.555 8.242 1.00 10.59 401 MET B N 1
ATOM 7591 C CA . MET B 1 401 ? 11.616 -15.463 9.494 1.00 10.06 401 MET B CA 1
ATOM 7592 C C . MET B 1 401 ? 12.375 -14.509 10.411 1.00 9.53 401 MET B C 1
ATOM 7593 O O . MET B 1 401 ? 13.551 -14.730 10.709 1.00 9.29 401 MET B O 1
ATOM 7598 N N . ILE B 1 402 ? 11.699 -13.446 10.841 1.00 8.79 402 ILE B N 1
ATOM 7599 C CA . ILE B 1 402 ? 12.337 -12.360 11.589 1.00 8.60 402 ILE B CA 1
ATOM 7600 C C . ILE B 1 402 ? 11.509 -12.021 12.824 1.00 8.22 402 ILE B C 1
ATOM 7601 O O . ILE B 1 402 ? 10.524 -11.285 12.720 1.00 8.23 402 ILE B O 1
ATOM 7606 N N . PRO B 1 403 ? 11.905 -12.529 13.993 1.00 8.05 403 PRO B N 1
ATOM 7607 C CA . PRO B 1 403 ? 11.255 -12.122 15.244 1.00 8.20 403 PRO B CA 1
ATOM 7608 C C . PRO B 1 403 ? 11.431 -10.609 15.408 1.00 7.92 403 PRO B C 1
ATOM 7609 O O . PRO B 1 403 ? 12.538 -10.098 15.207 1.00 8.23 403 PRO B O 1
ATOM 7613 N N . CYS B 1 404 ? 10.342 -9.910 15.713 1.00 7.78 404 CYS B N 1
ATOM 7614 C CA . CYS B 1 404 ? 10.366 -8.458 15.887 1.00 7.50 404 CYS B CA 1
ATOM 7615 C C . CYS B 1 404 ? 9.818 -8.066 17.240 1.00 7.55 404 CYS B C 1
ATOM 7616 O O . CYS B 1 404 ? 8.790 -8.590 17.658 1.00 7.86 404 CYS B O 1
ATOM 7619 N N . ASP B 1 405 ? 10.494 -7.130 17.902 1.00 7.27 405 ASP B N 1
ATOM 7620 C CA . ASP B 1 405 ? 9.940 -6.453 19.066 1.00 7.40 405 ASP B CA 1
ATOM 7621 C C . ASP B 1 405 ? 9.467 -5.068 18.644 1.00 7.38 405 ASP B C 1
ATOM 7622 O O . ASP B 1 405 ? 10.271 -4.234 18.220 1.00 7.38 405 ASP B O 1
ATOM 7627 N N . PHE B 1 406 ? 8.165 -4.839 18.761 1.00 6.93 406 PHE B N 1
ATOM 7628 C CA . PHE B 1 406 ? 7.563 -3.535 18.524 1.00 6.76 406 PHE B CA 1
ATOM 7629 C C . PHE B 1 406 ? 7.413 -2.834 19.875 1.00 7.08 406 PHE B C 1
ATOM 7630 O O . PHE B 1 406 ? 6.856 -3.414 20.808 1.00 7.24 406 PHE B O 1
ATOM 7638 N N . LEU B 1 407 ? 7.909 -1.603 19.984 1.00 6.92 407 LEU B N 1
ATOM 7639 C CA . LEU B 1 407 ? 7.862 -0.842 21.241 1.00 7.36 407 LEU B CA 1
ATOM 7640 C C . LEU B 1 407 ? 7.186 0.513 21.041 1.00 7.29 407 LEU B C 1
ATOM 7641 O O . LEU B 1 407 ? 7.395 1.155 20.018 1.00 7.81 407 LEU B O 1
ATOM 7646 N N . ILE B 1 408 ? 6.382 0.952 22.012 1.00 7.35 408 ILE B N 1
ATOM 7647 C CA . ILE B 1 408 ? 5.750 2.280 21.939 1.00 7.46 408 ILE B CA 1
ATOM 7648 C C . ILE B 1 408 ? 5.313 2.798 23.312 1.00 7.44 408 ILE B C 1
ATOM 7649 O O . ILE B 1 408 ? 4.847 2.020 24.137 1.00 7.52 408 ILE B O 1
ATOM 7654 N N . PRO B 1 409 ? 5.474 4.099 23.567 1.00 7.45 409 PRO B N 1
ATOM 7655 C CA . PRO B 1 409 ? 4.809 4.745 24.706 1.00 7.94 409 PRO B CA 1
ATOM 7656 C C . PRO B 1 409 ? 3.352 5.095 24.400 1.00 8.03 409 PRO B C 1
ATOM 7657 O O . PRO B 1 409 ? 3.040 5.568 23.301 1.00 8.32 409 PRO B O 1
ATOM 7661 N N . VAL B 1 410 ? 2.473 4.860 25.371 1.00 8.28 410 VAL B N 1
ATOM 7662 C CA . VAL B 1 410 ? 1.068 5.246 25.247 1.00 8.73 410 VAL B CA 1
ATOM 7663 C C . VAL B 1 410 ? 0.946 6.768 25.138 1.00 8.70 410 VAL B C 1
ATOM 7664 O O . VAL B 1 410 ? 0.214 7.285 24.283 1.00 8.80 410 VAL B O 1
ATOM 7668 N N . GLN B 1 411 ? 1.672 7.473 26.001 1.00 8.81 411 GLN B N 1
ATOM 7669 C CA . GLN B 1 411 ? 1.654 8.932 26.018 1.00 9.20 411 GLN B CA 1
ATOM 7670 C C . GLN B 1 411 ? 2.852 9.499 25.275 1.00 9.26 411 GLN B C 1
ATOM 7671 O O . GLN B 1 411 ? 3.993 9.095 25.511 1.00 9.79 411 GLN B O 1
ATOM 7677 N N . THR B 1 412 ? 2.580 10.435 24.373 1.00 9.32 412 THR B N 1
ATOM 7678 C CA . THR B 1 412 ? 3.632 11.112 23.630 1.00 9.61 412 THR B CA 1
ATOM 7679 C C . THR B 1 412 ? 4.134 12.348 24.370 1.00 9.70 412 THR B C 1
ATOM 7680 O O . THR B 1 412 ? 3.396 12.978 25.139 1.00 10.18 412 THR B O 1
ATOM 7684 N N . GLN B 1 413 ? 5.396 12.685 24.132 1.00 9.83 413 GLN B N 1
ATOM 7685 C CA . GLN B 1 413 ? 5.990 13.900 24.676 1.00 10.36 413 GLN B CA 1
ATOM 7686 C C . GLN B 1 413 ? 5.508 15.141 23.924 1.00 10.54 413 GLN B C 1
ATOM 7687 O O . GLN B 1 413 ? 5.679 16.262 24.404 1.00 10.94 413 GLN B O 1
ATOM 7693 N N . HIS B 1 414 ? 4.913 14.938 22.748 1.00 10.38 414 HIS B N 1
ATOM 7694 C CA . HIS B 1 414 ? 4.447 16.045 21.910 1.00 10.91 414 HIS B CA 1
ATOM 7695 C C . HIS B 1 414 ? 3.048 15.782 21.349 1.00 10.99 414 HIS B C 1
ATOM 7696 O O . HIS B 1 414 ? 2.911 15.426 20.177 1.00 10.76 414 HIS B O 1
ATOM 7703 N N . PRO B 1 415 ? 2.012 15.956 22.177 1.00 11.20 415 PRO B N 1
ATOM 7704 C CA . PRO B 1 415 ? 0.631 15.668 21.763 1.00 11.62 415 PRO B CA 1
ATOM 7705 C C . PRO B 1 415 ? 0.042 16.750 20.858 1.00 11.85 415 PRO B C 1
ATOM 7706 O O . PRO B 1 415 ? -1.032 17.292 21.138 1.00 12.16 415 PRO B O 1
ATOM 7710 N N . ILE B 1 416 ? 0.746 17.043 19.769 1.00 11.73 416 ILE B N 1
ATOM 7711 C CA . ILE B 1 416 ? 0.337 18.089 18.837 1.00 11.72 416 ILE B CA 1
ATOM 7712 C C . ILE B 1 416 ? -0.978 17.744 18.150 1.00 11.99 416 ILE B C 1
ATOM 7713 O O . ILE B 1 416 ? -1.341 16.572 18.019 1.00 11.51 416 ILE B O 1
ATOM 7718 N N . ARG B 1 417 ? -1.692 18.789 17.735 1.00 12.30 417 ARG B N 1
ATOM 7719 C CA . ARG B 1 417 ? -2.972 18.661 17.043 1.00 13.02 417 ARG B CA 1
ATOM 7720 C C . ARG B 1 417 ? -3.953 17.728 17.747 1.00 12.87 417 ARG B C 1
ATOM 7721 O O . ARG B 1 417 ? -4.559 16.838 17.137 1.00 12.66 417 ARG B O 1
ATOM 7729 N N . LYS B 1 418 ? -4.080 17.965 19.051 1.00 13.10 418 LYS B N 1
ATOM 7730 C CA . LYS B 1 418 ? -5.012 17.256 19.926 1.00 13.49 418 LYS B CA 1
ATOM 7731 C C . LYS B 1 418 ? -4.796 15.744 19.898 1.00 12.92 418 LYS B C 1
ATOM 7732 O O . LYS B 1 418 ? -5.738 14.966 20.056 1.00 13.32 418 LYS B O 1
ATOM 7738 N N . GLY B 1 419 ? -3.540 15.346 19.692 1.00 12.13 419 GLY B N 1
ATOM 7739 C CA . GLY B 1 419 ? -3.155 13.946 19.717 1.00 11.18 419 GLY B CA 1
ATOM 7740 C C . GLY B 1 419 ? -3.294 13.196 18.405 1.00 10.59 419 GLY B C 1
ATOM 7741 O O . GLY B 1 419 ? -3.142 11.972 18.377 1.00 10.32 419 GLY B O 1
ATOM 7742 N N . LEU B 1 420 ? -3.558 13.915 17.315 1.00 10.19 420 LEU B N 1
ATOM 7743 C CA . LEU B 1 420 ? -3.768 13.281 16.012 1.00 9.59 420 LEU B CA 1
ATOM 7744 C C . LEU B 1 420 ? -2.583 12.431 15.536 1.00 8.97 420 LEU B C 1
ATOM 7745 O O . LEU B 1 420 ? -2.770 11.302 15.079 1.00 8.91 420 LEU B O 1
ATOM 7750 N N . HIS B 1 421 ? -1.379 12.988 15.624 1.00 8.70 421 HIS B N 1
ATOM 7751 C CA . HIS B 1 421 ? -0.184 12.271 15.181 1.00 8.35 421 HIS B CA 1
ATOM 7752 C C . HIS B 1 421 ? 0.019 10.989 15.985 1.00 8.42 421 HIS B C 1
ATOM 7753 O O . HIS B 1 421 ? 0.329 9.944 15.417 1.00 8.07 421 HIS B O 1
ATOM 7760 N N . HIS B 1 422 ? -0.168 11.064 17.300 1.00 8.17 422 HIS B N 1
ATOM 7761 C CA . HIS B 1 422 ? 0.039 9.886 18.138 1.00 8.16 422 HIS B CA 1
ATOM 7762 C C . HIS B 1 422 ? -1.037 8.830 17.936 1.00 8.65 422 HIS B C 1
ATOM 7763 O O . HIS B 1 422 ? -0.755 7.632 18.003 1.00 8.76 422 HIS B O 1
ATOM 7770 N N . LYS B 1 423 ? -2.263 9.269 17.668 1.00 8.84 423 LYS B N 1
ATOM 7771 C CA . LYS B 1 423 ? -3.338 8.344 17.327 1.00 9.04 423 LYS B CA 1
ATOM 7772 C C . LYS B 1 423 ? -2.956 7.509 16.098 1.00 8.66 423 LYS B C 1
ATOM 7773 O O . LYS B 1 423 ? -3.109 6.278 16.094 1.00 8.37 423 LYS B O 1
ATOM 7779 N N . ILE B 1 424 ? -2.445 8.180 15.068 1.00 8.31 424 ILE B N 1
ATOM 7780 C CA . ILE B 1 424 ? -2.036 7.502 13.841 1.00 8.28 424 ILE B CA 1
ATOM 7781 C C . ILE B 1 424 ? -0.842 6.573 14.109 1.00 7.97 424 ILE B C 1
ATOM 7782 O O . ILE B 1 424 ? -0.817 5.433 13.642 1.00 8.02 424 ILE B O 1
ATOM 7787 N N . LEU B 1 425 ? 0.125 7.060 14.883 1.00 7.64 425 LEU B N 1
ATOM 7788 C CA . LEU B 1 425 ? 1.292 6.259 15.255 1.00 7.52 425 LEU B CA 1
ATOM 7789 C C . LEU B 1 425 ? 0.875 4.973 15.964 1.00 7.72 425 LEU B C 1
ATOM 7790 O O . LEU B 1 425 ? 1.323 3.884 15.588 1.00 7.85 425 LEU B O 1
ATOM 7795 N N . LEU B 1 426 ? 0.002 5.101 16.966 1.00 7.61 426 LEU B N 1
ATOM 7796 C CA . LEU B 1 426 ? -0.506 3.951 17.706 1.00 7.73 426 LEU B CA 1
ATOM 7797 C C . LEU B 1 426 ? -1.253 2.981 16.797 1.00 7.74 426 LEU B C 1
ATOM 7798 O O . LEU B 1 426 ? -1.068 1.765 16.891 1.00 7.95 426 LEU B O 1
ATOM 7803 N N . ALA B 1 427 ? -2.097 3.522 15.919 1.00 7.70 427 ALA B N 1
ATOM 7804 C CA . ALA B 1 427 ? -2.861 2.696 14.988 1.00 7.51 427 ALA B CA 1
ATOM 7805 C C . ALA B 1 427 ? -1.951 1.847 14.095 1.00 7.73 427 ALA B C 1
ATOM 7806 O O . ALA B 1 427 ? -2.237 0.675 13.856 1.00 8.04 427 ALA B O 1
ATOM 7808 N N . ASN B 1 428 ? -0.857 2.441 13.618 1.00 7.77 428 ASN B N 1
ATOM 7809 C CA . ASN B 1 428 ? 0.116 1.722 12.795 1.00 7.74 428 ASN B CA 1
ATOM 7810 C C . ASN B 1 428 ? 0.864 0.661 13.599 1.00 7.90 428 ASN B C 1
ATOM 7811 O O . ASN B 1 428 ? 1.080 -0.451 13.120 1.00 8.11 428 ASN B O 1
ATOM 7816 N N . PHE B 1 429 ? 1.248 1.015 14.822 1.00 7.74 429 PHE B N 1
ATOM 7817 C CA . PHE B 1 429 ? 1.905 0.086 15.741 1.00 7.83 429 PHE B CA 1
ATOM 7818 C C . PHE B 1 429 ? 1.070 -1.182 15.921 1.00 7.95 429 PHE B C 1
ATOM 7819 O O . PHE B 1 429 ? 1.590 -2.295 15.846 1.00 8.14 429 PHE B O 1
ATOM 7827 N N . LEU B 1 430 ? -0.226 -0.999 16.159 1.00 7.91 430 LEU B N 1
ATOM 7828 C CA . LEU B 1 430 ? -1.140 -2.114 16.390 1.00 8.04 430 LEU B CA 1
ATOM 7829 C C . LEU B 1 430 ? -1.411 -2.892 15.110 1.00 8.03 430 LEU B C 1
ATOM 7830 O O . LEU B 1 430 ? -1.427 -4.125 15.114 1.00 7.97 430 LEU B O 1
ATOM 7835 N N . ALA B 1 431 ? -1.630 -2.165 14.018 1.00 8.00 431 ALA B N 1
ATOM 7836 C CA . ALA B 1 431 ? -1.957 -2.767 12.732 1.00 8.27 431 ALA B CA 1
ATOM 7837 C C . ALA B 1 431 ? -0.850 -3.642 12.171 1.00 8.22 431 ALA B C 1
ATOM 7838 O O . ALA B 1 431 ? -1.129 -4.650 11.523 1.00 8.61 431 ALA B O 1
ATOM 7840 N N . GLN B 1 432 ? 0.402 -3.243 12.384 1.00 8.35 432 GLN B N 1
ATOM 7841 C CA . GLN B 1 432 ? 1.513 -3.963 11.776 1.00 8.05 432 GLN B CA 1
ATOM 7842 C C . GLN B 1 432 ? 1.677 -5.356 12.373 1.00 8.01 432 GLN B C 1
ATOM 7843 O O . GLN B 1 432 ? 1.853 -6.324 11.636 1.00 8.12 432 GLN B O 1
ATOM 7849 N N . THR B 1 433 ? 1.590 -5.471 13.697 1.00 8.01 433 THR B N 1
ATOM 7850 C CA . THR B 1 433 ? 1.701 -6.796 14.314 1.00 8.15 433 THR B CA 1
ATOM 7851 C C . THR B 1 433 ? 0.474 -7.647 13.998 1.00 8.26 433 THR B C 1
ATOM 7852 O O . THR B 1 433 ? 0.590 -8.855 13.804 1.00 8.60 433 THR B O 1
ATOM 7856 N N . GLU B 1 434 ? -0.695 -7.008 13.937 1.00 8.50 434 GLU B N 1
ATOM 7857 C CA . GLU B 1 434 ? -1.917 -7.695 13.525 1.00 8.86 434 GLU B CA 1
ATOM 7858 C C . GLU B 1 434 ? -1.764 -8.237 12.101 1.00 8.74 434 GLU B C 1
ATOM 7859 O O . GLU B 1 434 ? -2.091 -9.394 11.834 1.00 8.73 434 GLU B O 1
ATOM 7865 N N . ALA B 1 435 ? -1.250 -7.399 11.201 1.00 8.70 435 ALA B N 1
ATOM 7866 C CA . ALA B 1 435 ? -1.020 -7.781 9.807 1.00 8.71 435 ALA B CA 1
ATOM 7867 C C . ALA B 1 435 ? -0.019 -8.926 9.677 1.00 8.77 435 ALA B C 1
ATOM 7868 O O . ALA B 1 435 ? -0.243 -9.880 8.925 1.00 8.70 435 ALA B O 1
ATOM 7870 N N . LEU B 1 436 ? 1.087 -8.817 10.410 1.00 8.59 436 LEU B N 1
ATOM 7871 C CA . LEU B 1 436 ? 2.119 -9.849 10.415 1.00 9.01 436 LEU B CA 1
ATOM 7872 C C . LEU B 1 436 ? 1.560 -11.198 10.863 1.00 9.51 436 LEU B C 1
ATOM 7873 O O . LEU B 1 436 ? 1.914 -12.235 10.312 1.00 9.22 436 LEU B O 1
ATOM 7878 N N . MET B 1 437 ? 0.662 -11.170 11.841 1.00 9.96 437 MET B N 1
ATOM 7879 C CA . MET B 1 437 ? 0.030 -12.393 12.324 1.00 11.41 437 MET B CA 1
ATOM 7880 C C . MET B 1 437 ? -1.006 -12.959 11.345 1.00 11.48 437 MET B C 1
ATOM 7881 O O . MET B 1 437 ? -0.958 -14.142 10.996 1.00 11.40 437 MET B O 1
ATOM 7886 N N . LYS B 1 438 ? -1.938 -12.111 10.917 1.00 11.90 438 LYS B N 1
ATOM 7887 C CA . LYS B 1 438 ? -3.115 -12.559 10.169 1.00 12.60 438 LYS B CA 1
ATOM 7888 C C . LYS B 1 438 ? -2.835 -12.830 8.703 1.00 12.19 438 LYS B C 1
ATOM 7889 O O . LYS B 1 438 ? -3.372 -13.780 8.128 1.00 12.44 438 LYS B O 1
ATOM 7895 N N . GLY B 1 439 ? -2.025 -11.973 8.088 1.00 11.58 439 GLY B N 1
ATOM 7896 C CA . GLY B 1 439 ? -1.858 -11.995 6.648 1.00 11.26 439 GLY B CA 1
ATOM 7897 C C . GLY B 1 439 ? -3.149 -11.618 5.942 1.00 10.98 439 GLY B C 1
ATOM 7898 O O . GLY B 1 439 ? -4.032 -10.978 6.526 1.00 11.35 439 GLY B O 1
ATOM 7899 N N . LYS B 1 440 ? -3.247 -12.015 4.677 1.00 10.65 440 LYS B N 1
ATOM 7900 C CA . LYS B 1 440 ? -4.426 -11.766 3.860 1.00 10.77 440 LYS B CA 1
ATOM 7901 C C . LYS B 1 440 ? -4.641 -12.966 2.961 1.00 10.61 440 LYS B C 1
ATOM 7902 O O . LYS B 1 440 ? -3.763 -13.341 2.181 1.00 10.67 440 LYS B O 1
ATOM 7908 N N . LEU B 1 441 ? -5.816 -13.564 3.088 1.00 10.63 441 LEU B N 1
ATOM 7909 C CA . LEU B 1 441 ? -6.135 -14.807 2.401 1.00 10.73 441 LEU B CA 1
ATOM 7910 C C . LEU B 1 441 ? -6.481 -14.568 0.934 1.00 10.41 441 LEU B C 1
ATOM 7911 O O . LEU B 1 441 ? -6.906 -13.472 0.572 1.00 10.16 441 LEU B O 1
ATOM 7916 N N . PRO B 1 442 ? -6.299 -15.584 0.086 1.00 10.45 442 PRO B N 1
ATOM 7917 C CA . PRO B 1 442 ? -6.694 -15.480 -1.325 1.00 10.76 442 PRO B CA 1
ATOM 7918 C C . PRO B 1 442 ? -8.134 -14.996 -1.521 1.00 10.83 442 PRO B C 1
ATOM 7919 O O . PRO B 1 442 ? -8.370 -14.171 -2.405 1.00 10.86 442 PRO B O 1
ATOM 7923 N N . GLU B 1 443 ? -9.069 -15.485 -0.706 1.00 11.15 443 GLU B N 1
ATOM 7924 C CA . GLU B 1 443 ? -10.473 -15.078 -0.820 1.00 11.70 443 GLU B CA 1
ATOM 7925 C C . GLU B 1 443 ? -10.668 -13.582 -0.545 1.00 11.85 443 GLU B C 1
ATOM 7926 O O . GLU B 1 443 ? -11.515 -12.934 -1.166 1.00 12.45 443 GLU B O 1
ATOM 7932 N N . GLU B 1 444 ? -9.864 -13.042 0.368 1.00 11.86 444 GLU B N 1
ATOM 7933 C CA . GLU B 1 444 ? -9.897 -11.616 0.684 1.00 12.05 444 GLU B CA 1
ATOM 7934 C C . GLU B 1 444 ? -9.301 -10.778 -0.453 1.00 11.82 444 GLU B C 1
ATOM 7935 O O . GLU B 1 444 ? -9.911 -9.809 -0.906 1.00 12.07 444 GLU B O 1
ATOM 7941 N N . ALA B 1 445 ? -8.121 -11.171 -0.926 1.00 11.69 445 ALA B N 1
ATOM 7942 C CA . ALA B 1 445 ? -7.448 -10.467 -2.016 1.00 11.78 445 ALA B CA 1
ATOM 7943 C C . ALA B 1 445 ? -8.220 -10.528 -3.339 1.00 11.99 445 ALA B C 1
ATOM 7944 O O . ALA B 1 445 ? -8.244 -9.557 -4.093 1.00 11.80 445 ALA B O 1
ATOM 7946 N N . ARG B 1 446 ? -8.852 -11.670 -3.607 1.00 12.43 446 ARG B N 1
ATOM 7947 C CA . ARG B 1 446 ? -9.632 -11.857 -4.831 1.00 13.24 446 ARG B CA 1
ATOM 7948 C C . ARG B 1 446 ? -10.788 -10.854 -4.937 1.00 13.16 446 ARG B C 1
ATOM 7949 O O . ARG B 1 446 ? -11.005 -10.253 -5.992 1.00 13.01 446 ARG B O 1
ATOM 7957 N N . LYS B 1 447 ? -11.508 -10.668 -3.833 1.00 13.59 447 LYS B N 1
ATOM 7958 C CA . LYS B 1 447 ? -12.622 -9.724 -3.794 1.00 14.07 447 LYS B CA 1
ATOM 7959 C C . LYS B 1 447 ? -12.160 -8.283 -3.996 1.00 14.15 447 LYS B C 1
ATOM 7960 O O . LYS B 1 447 ? -12.843 -7.489 -4.644 1.00 14.37 447 LYS B O 1
ATOM 7966 N N . GLU B 1 448 ? -10.993 -7.952 -3.450 1.00 14.31 448 GLU B N 1
ATOM 7967 C CA . GLU B 1 448 ? -10.413 -6.625 -3.641 1.00 14.53 448 GLU B CA 1
ATOM 7968 C C . GLU B 1 448 ? -10.046 -6.369 -5.101 1.00 14.95 448 GLU B C 1
ATOM 7969 O O . GLU B 1 448 ? -10.282 -5.277 -5.621 1.00 15.19 448 GLU B O 1
ATOM 7975 N N . LEU B 1 449 ? -9.481 -7.381 -5.759 1.00 15.34 449 LEU B N 1
ATOM 7976 C CA . LEU B 1 449 ? -9.107 -7.265 -7.167 1.00 16.15 449 LEU B CA 1
ATOM 7977 C C . LEU B 1 449 ? -10.335 -7.138 -8.068 1.00 17.00 449 LEU B C 1
ATOM 7978 O O . LEU B 1 449 ? -10.323 -6.373 -9.034 1.00 17.32 449 LEU B O 1
ATOM 7983 N N . GLN B 1 450 ? -11.385 -7.889 -7.741 1.00 18.10 450 GLN B N 1
ATOM 7984 C CA . GLN B 1 450 ? -12.647 -7.829 -8.479 1.00 19.43 450 GLN B CA 1
ATOM 7985 C C . GLN B 1 450 ? -13.306 -6.453 -8.349 1.00 19.94 450 GLN B C 1
ATOM 7986 O O . GLN B 1 450 ? -13.783 -5.893 -9.338 1.00 20.13 450 GLN B O 1
ATOM 7992 N N . ALA B 1 451 ? -13.309 -5.909 -7.134 1.00 20.39 451 ALA B N 1
ATOM 7993 C CA . ALA B 1 451 ? -13.877 -4.584 -6.873 1.00 21.03 451 ALA B CA 1
ATOM 7994 C C . ALA B 1 451 ? -13.091 -3.460 -7.557 1.00 21.52 451 ALA B C 1
ATOM 7995 O O . ALA B 1 451 ? -13.653 -2.410 -7.882 1.00 21.84 451 ALA B O 1
ATOM 7997 N N . ALA B 1 452 ? -11.798 -3.694 -7.781 1.00 21.96 452 ALA B N 1
ATOM 7998 C CA . ALA B 1 452 ? -10.920 -2.725 -8.438 1.00 22.45 452 ALA B CA 1
ATOM 7999 C C . ALA B 1 452 ? -11.082 -2.710 -9.964 1.00 22.78 452 ALA B C 1
ATOM 8000 O O . ALA B 1 452 ? -10.458 -1.896 -10.654 1.00 23.15 452 ALA B O 1
ATOM 8002 N N . GLY B 1 453 ? -11.912 -3.614 -10.481 1.00 23.07 453 GLY B N 1
ATOM 8003 C CA . GLY B 1 453 ? -12.226 -3.662 -11.899 1.00 23.37 453 GLY B CA 1
ATOM 8004 C C . GLY B 1 453 ? -11.200 -4.386 -12.751 1.00 23.54 453 GLY B C 1
ATOM 8005 O O . GLY B 1 453 ? -11.091 -4.122 -13.953 1.00 23.68 453 GLY B O 1
ATOM 8006 N N . LYS B 1 454 ? -10.449 -5.297 -12.136 1.00 23.56 454 LYS B N 1
ATOM 8007 C CA . LYS B 1 454 ? -9.462 -6.092 -12.861 1.00 23.59 454 LYS B CA 1
ATOM 8008 C C . LYS B 1 454 ? -10.146 -7.157 -13.709 1.00 23.56 454 LYS B C 1
ATOM 8009 O O . LYS B 1 454 ? -11.095 -7.805 -13.260 1.00 23.57 454 LYS B O 1
ATOM 8015 N N . SER B 1 455 ? -9.659 -7.323 -14.937 1.00 23.58 455 SER B N 1
ATOM 8016 C CA . SER B 1 455 ? -10.131 -8.376 -15.833 1.00 23.62 455 SER B CA 1
ATOM 8017 C C . SER B 1 455 ? -9.820 -9.751 -15.235 1.00 23.56 455 SER B C 1
ATOM 8018 O O . SER B 1 455 ? -8.904 -9.867 -14.417 1.00 23.54 455 SER B O 1
ATOM 8021 N N . PRO B 1 456 ? -10.578 -10.784 -15.617 1.00 23.37 456 PRO B N 1
ATOM 8022 C CA . PRO B 1 456 ? -10.305 -12.154 -15.158 1.00 23.22 456 PRO B CA 1
ATOM 8023 C C . PRO B 1 456 ? -8.846 -12.589 -15.346 1.00 23.07 456 PRO B C 1
ATOM 8024 O O . PRO B 1 456 ? -8.299 -13.262 -14.468 1.00 23.04 456 PRO B O 1
ATOM 8028 N N . GLU B 1 457 ? -8.233 -12.194 -16.462 1.00 22.82 457 GLU B N 1
ATOM 8029 C CA . GLU B 1 457 ? -6.836 -12.516 -16.754 1.00 22.73 457 GLU B CA 1
ATOM 8030 C C . GLU B 1 457 ? -5.880 -11.795 -15.802 1.00 22.03 457 GLU B C 1
ATOM 8031 O O . GLU B 1 457 ? -4.951 -12.407 -15.265 1.00 21.98 457 GLU B O 1
ATOM 8037 N N . ASP B 1 458 ? -6.116 -10.500 -15.600 1.00 21.26 458 ASP B N 1
ATOM 8038 C CA . ASP B 1 458 ? -5.299 -9.682 -14.706 1.00 20.67 458 ASP B CA 1
ATOM 8039 C C . ASP B 1 458 ? -5.448 -10.105 -13.248 1.00 19.90 458 ASP B C 1
ATOM 8040 O O . ASP B 1 458 ? -4.463 -10.132 -12.507 1.00 19.58 458 ASP B O 1
ATOM 8045 N N . LEU B 1 459 ? -6.676 -10.432 -12.845 1.00 18.92 459 LEU B N 1
ATOM 8046 C CA . LEU B 1 459 ? -6.947 -10.900 -11.487 1.00 18.09 459 LEU B CA 1
ATOM 8047 C C . LEU B 1 459 ? -6.160 -12.174 -11.189 1.00 17.93 459 LEU B C 1
ATOM 8048 O O . LEU B 1 459 ? -5.499 -12.273 -10.155 1.00 17.17 459 LEU B O 1
ATOM 8053 N N . GLU B 1 460 ? -6.235 -13.139 -12.105 1.00 17.84 460 GLU B N 1
ATOM 8054 C CA . GLU B 1 460 ? -5.548 -14.420 -11.957 1.00 18.18 460 GLU B CA 1
ATOM 8055 C C . GLU B 1 460 ? -4.038 -14.235 -11.796 1.00 17.67 460 GLU B C 1
ATOM 8056 O O . GLU B 1 460 ? -3.413 -14.893 -10.964 1.00 17.59 460 GLU B O 1
ATOM 8062 N N . LYS B 1 461 ? -3.468 -13.330 -12.588 1.00 17.10 461 LYS B N 1
ATOM 8063 C CA . LYS B 1 461 ? -2.028 -13.074 -12.569 1.00 16.91 461 LYS B CA 1
ATOM 8064 C C . LYS B 1 461 ? -1.583 -12.353 -11.294 1.00 15.99 461 LYS B C 1
ATOM 8065 O O . LYS B 1 461 ? -0.543 -12.683 -10.719 1.00 16.04 461 LYS B O 1
ATOM 8071 N N . LEU B 1 462 ? -2.382 -11.384 -10.854 1.00 14.92 462 LEU B N 1
ATOM 8072 C CA . LEU B 1 462 ? -2.048 -10.542 -9.704 1.00 14.13 462 LEU B CA 1
ATOM 8073 C C . LEU B 1 462 ? -2.301 -11.218 -8.359 1.00 13.13 462 LEU B C 1
ATOM 8074 O O . LEU B 1 462 ? -1.628 -10.912 -7.371 1.00 12.71 462 LEU B O 1
ATOM 8079 N N . LEU B 1 463 ? -3.269 -12.131 -8.316 1.00 11.90 463 LEU B N 1
ATOM 8080 C CA . LEU B 1 463 ? -3.710 -12.716 -7.045 1.00 11.17 463 LEU B CA 1
ATOM 8081 C C . LEU B 1 463 ? -2.588 -13.168 -6.086 1.00 10.81 463 LEU B C 1
ATOM 8082 O O . LEU B 1 463 ? -2.559 -12.695 -4.949 1.00 10.16 463 LEU B O 1
ATOM 8087 N N . PRO B 1 464 ? -1.674 -14.054 -6.503 1.00 10.50 464 PRO B N 1
ATOM 8088 C CA . PRO B 1 464 ? -0.639 -14.524 -5.568 1.00 10.61 464 PRO B CA 1
ATOM 8089 C C . PRO B 1 464 ? 0.253 -13.401 -5.024 1.00 10.34 464 PRO B C 1
ATOM 8090 O O . PRO B 1 464 ? 0.736 -13.507 -3.899 1.00 10.32 464 PRO B O 1
ATOM 8094 N N . HIS B 1 465 ? 0.442 -12.337 -5.803 1.00 10.14 465 HIS B N 1
ATOM 8095 C CA . HIS B 1 465 ? 1.256 -11.197 -5.371 1.00 10.01 465 HIS B CA 1
ATOM 8096 C C . HIS B 1 465 ? 0.598 -10.401 -4.248 1.00 10.20 465 HIS B C 1
ATOM 8097 O O . HIS B 1 465 ? 1.284 -9.728 -3.476 1.00 9.90 465 HIS B O 1
ATOM 8104 N N . LYS B 1 466 ? -0.732 -10.477 -4.171 1.00 10.04 466 LYS B N 1
ATOM 8105 C CA . LYS B 1 466 ? -1.524 -9.702 -3.219 1.00 10.67 466 LYS B CA 1
ATOM 8106 C C . LYS B 1 466 ? -1.806 -10.457 -1.927 1.00 10.30 466 LYS B C 1
ATOM 8107 O O . LYS B 1 466 ? -2.343 -9.893 -0.969 1.00 10.80 466 LYS B O 1
ATOM 8113 N N . VAL B 1 467 ? -1.448 -11.737 -1.908 1.00 10.20 467 VAL B N 1
ATOM 8114 C CA . VAL B 1 467 ? -1.656 -12.582 -0.741 1.00 10.45 467 VAL B CA 1
ATOM 8115 C C . VAL B 1 467 ? -0.523 -12.375 0.274 1.00 10.63 467 VAL B C 1
ATOM 8116 O O . VAL B 1 467 ? 0.645 -12.243 -0.100 1.00 11.04 467 VAL B O 1
ATOM 8120 N N . PHE B 1 468 ? -0.891 -12.301 1.551 1.00 10.39 468 PHE B N 1
ATOM 8121 C CA . PHE B 1 468 ? 0.065 -12.227 2.656 1.00 10.55 468 PHE B CA 1
ATOM 8122 C C . PHE B 1 468 ? -0.058 -13.535 3.433 1.00 10.78 468 PHE B C 1
ATOM 8123 O O . PHE B 1 468 ? -1.128 -13.844 3.960 1.00 10.73 468 PHE B O 1
ATOM 8131 N N . GLU B 1 469 ? 1.026 -14.302 3.514 1.00 10.62 469 GLU B N 1
ATOM 8132 C CA . GLU B 1 469 ? 0.981 -15.594 4.202 1.00 11.37 469 GLU B CA 1
ATOM 8133 C C . GLU B 1 469 ? 0.796 -15.459 5.719 1.00 10.97 469 GLU B C 1
ATOM 8134 O O . GLU B 1 469 ? 0.238 -16.343 6.367 1.00 11.29 469 GLU B O 1
ATOM 8140 N N . GLY B 1 470 ? 1.237 -14.337 6.279 1.00 10.50 470 GLY B N 1
ATOM 8141 C CA . GLY B 1 470 ? 1.098 -14.098 7.706 1.00 10.56 470 GLY B CA 1
ATOM 8142 C C . GLY B 1 470 ? 1.893 -15.082 8.548 1.00 10.46 470 GLY B C 1
ATOM 8143 O O . GLY B 1 470 ? 2.932 -15.589 8.110 1.00 10.29 470 GLY B O 1
ATOM 8144 N N . ASN B 1 471 ? 1.395 -15.353 9.754 1.00 10.42 471 ASN B N 1
ATOM 8145 C CA . ASN B 1 471 ? 2.048 -16.260 10.704 1.00 10.90 471 ASN B CA 1
ATOM 8146 C C . ASN B 1 471 ? 3.445 -15.797 11.119 1.00 10.71 471 ASN B C 1
ATOM 8147 O O . ASN B 1 471 ? 4.306 -16.605 11.480 1.00 11.03 471 ASN B O 1
ATOM 8152 N N . ARG B 1 472 ? 3.655 -14.485 11.073 1.00 10.33 472 ARG B N 1
ATOM 8153 C CA . ARG B 1 472 ? 4.935 -13.888 11.426 1.00 10.43 472 ARG B CA 1
ATOM 8154 C C . ARG B 1 472 ? 4.859 -13.326 12.838 1.00 9.93 472 ARG B C 1
ATOM 8155 O O . ARG B 1 472 ? 4.068 -12.423 13.106 1.00 10.03 472 ARG B O 1
ATOM 8163 N N . PRO B 1 473 ? 5.661 -13.883 13.744 1.00 9.45 473 PRO B N 1
ATOM 8164 C CA . PRO B 1 473 ? 5.533 -13.588 15.174 1.00 9.29 473 PRO B CA 1
ATOM 8165 C C . PRO B 1 473 ? 6.180 -12.280 15.617 1.00 8.87 473 PRO B C 1
ATOM 8166 O O . PRO B 1 473 ? 7.211 -11.866 15.076 1.00 8.97 473 PRO B O 1
ATOM 8170 N N . THR B 1 474 ? 5.559 -11.640 16.604 1.00 8.31 474 THR B N 1
ATOM 8171 C CA . THR B 1 474 ? 6.065 -10.390 17.177 1.00 8.14 474 THR B CA 1
ATOM 8172 C C . THR B 1 474 ? 5.874 -10.363 18.682 1.00 8.02 474 THR B C 1
ATOM 8173 O O . THR B 1 474 ? 5.013 -11.063 19.222 1.00 7.84 474 THR B O 1
ATOM 8177 N N . ASN B 1 475 ? 6.679 -9.539 19.346 1.00 8.02 475 ASN B N 1
ATOM 8178 C CA . ASN B 1 475 ? 6.393 -9.067 20.696 1.00 8.23 475 ASN B CA 1
ATOM 8179 C C . ASN B 1 475 ? 5.924 -7.626 20.587 1.00 8.22 475 ASN B C 1
ATOM 8180 O O . ASN B 1 475 ? 6.431 -6.874 19.748 1.00 8.44 475 ASN B O 1
ATOM 8185 N N . SER B 1 476 ? 4.975 -7.241 21.434 1.00 8.29 476 SER B N 1
ATOM 8186 C CA . SER B 1 476 ? 4.584 -5.845 21.564 1.00 8.46 476 SER B CA 1
ATOM 8187 C C . SER B 1 476 ? 4.877 -5.404 22.986 1.00 8.43 476 SER B C 1
ATOM 8188 O O . SER B 1 476 ? 4.372 -5.997 23.942 1.00 8.91 476 SER B O 1
ATOM 8191 N N . ILE B 1 477 ? 5.719 -4.383 23.120 1.00 8.42 477 ILE B N 1
ATOM 8192 C CA . ILE B 1 477 ? 6.085 -3.838 24.422 1.00 8.74 477 ILE B CA 1
ATOM 8193 C C . ILE B 1 477 ? 5.589 -2.401 24.499 1.00 8.51 477 ILE B C 1
ATOM 8194 O O . ILE B 1 477 ? 6.077 -1.518 23.793 1.00 8.72 477 ILE B O 1
ATOM 8199 N N . VAL B 1 478 ? 4.588 -2.191 25.345 1.00 8.22 478 VAL B N 1
ATOM 8200 C CA . VAL B 1 478 ? 3.894 -0.916 25.438 1.00 8.31 478 VAL B CA 1
ATOM 8201 C C . VAL B 1 478 ? 4.040 -0.402 26.861 1.00 8.26 478 VAL B C 1
ATOM 8202 O O . VAL B 1 478 ? 3.914 -1.159 27.820 1.00 8.91 478 VAL B O 1
ATOM 8206 N N . PHE B 1 479 ? 4.320 0.885 27.000 1.00 8.07 479 PHE B N 1
ATOM 8207 C CA . PHE B 1 479 ? 4.590 1.462 28.310 1.00 8.25 479 PHE B CA 1
ATOM 8208 C C . PHE B 1 479 ? 3.921 2.822 28.424 1.00 8.53 479 PHE B C 1
ATOM 8209 O O . PHE B 1 479 ? 3.701 3.493 27.416 1.00 8.78 479 PHE B O 1
ATOM 8217 N N . THR B 1 480 ? 3.598 3.231 29.647 1.00 8.79 480 THR B N 1
ATOM 8218 C CA . THR B 1 480 ? 2.787 4.432 29.862 1.00 8.91 480 THR B CA 1
ATOM 8219 C C . THR B 1 480 ? 3.357 5.668 29.162 1.00 8.77 480 THR B C 1
ATOM 8220 O O . THR B 1 480 ? 2.633 6.388 28.469 1.00 9.04 480 THR B O 1
ATOM 8224 N N . LYS B 1 481 ? 4.652 5.902 29.347 1.00 8.84 481 LYS B N 1
ATOM 8225 C CA . LYS B 1 481 ? 5.330 7.075 28.807 1.00 8.93 481 LYS B CA 1
ATOM 8226 C C . LYS B 1 481 ? 6.819 6.784 28.843 1.00 8.99 481 LYS B C 1
ATOM 8227 O O . LYS B 1 481 ? 7.286 6.047 29.713 1.00 9.24 481 LYS B O 1
ATOM 8233 N N . LEU B 1 482 ? 7.568 7.343 27.899 1.00 9.03 482 LEU B N 1
ATOM 8234 C CA . LEU B 1 482 ? 9.014 7.171 27.937 1.00 9.27 482 LEU B CA 1
ATOM 8235 C C . LEU B 1 482 ? 9.670 8.239 28.823 1.00 9.11 482 LEU B C 1
ATOM 8236 O O . LEU B 1 482 ? 10.202 9.249 28.347 1.00 9.67 482 LEU B O 1
ATOM 8241 N N . THR B 1 483 ? 9.599 7.990 30.126 1.00 8.98 483 THR B N 1
ATOM 8242 C CA . THR B 1 483 ? 10.236 8.820 31.143 1.00 8.93 483 THR B CA 1
ATOM 8243 C C . THR B 1 483 ? 11.636 8.269 31.416 1.00 8.68 483 THR B C 1
ATOM 8244 O O . THR B 1 483 ? 11.949 7.160 30.982 1.00 8.25 483 THR B O 1
ATOM 8248 N N . PRO B 1 484 ? 12.487 9.015 32.124 1.00 8.50 484 PRO B N 1
ATOM 8249 C CA . PRO B 1 484 ? 13.781 8.468 32.552 1.00 8.49 484 PRO B CA 1
ATOM 8250 C C . PRO B 1 484 ? 13.639 7.132 33.294 1.00 8.31 484 PRO B C 1
ATOM 8251 O O . PRO B 1 484 ? 14.379 6.201 32.977 1.00 8.37 484 PRO B O 1
ATOM 8255 N N . PHE B 1 485 ? 12.702 7.034 34.236 1.00 8.13 485 PHE B N 1
ATOM 8256 C CA . PHE B 1 485 ? 12.464 5.788 34.970 1.00 8.13 485 PHE B CA 1
ATOM 8257 C C . PHE B 1 485 ? 12.108 4.624 34.043 1.00 7.97 485 PHE B C 1
ATOM 8258 O O . PHE B 1 485 ? 12.720 3.553 34.118 1.00 7.88 485 PHE B O 1
ATOM 8266 N N . ILE B 1 486 ? 11.127 4.831 33.167 1.00 7.94 486 ILE B N 1
ATOM 8267 C CA . ILE B 1 486 ? 10.668 3.758 32.289 1.00 7.91 486 ILE B CA 1
ATOM 8268 C C . ILE B 1 486 ? 11.756 3.330 31.304 1.00 7.75 486 ILE B C 1
ATOM 8269 O O . ILE B 1 486 ? 11.931 2.136 31.060 1.00 7.48 486 ILE B O 1
ATOM 8274 N N . LEU B 1 487 ? 12.499 4.294 30.758 1.00 7.57 487 LEU B N 1
ATOM 8275 C CA . LEU B 1 487 ? 13.621 3.960 29.882 1.00 7.52 487 LEU B CA 1
ATOM 8276 C C . LEU B 1 487 ? 14.662 3.106 30.616 1.00 7.49 487 LEU B C 1
ATOM 8277 O O . LEU B 1 487 ? 15.175 2.132 30.063 1.00 7.58 487 LEU B O 1
ATOM 8282 N N . GLY B 1 488 ? 14.971 3.469 31.860 1.00 7.31 488 GLY B N 1
ATOM 8283 C CA . GLY B 1 488 ? 15.883 2.683 32.675 1.00 7.50 488 GLY B CA 1
ATOM 8284 C C . GLY B 1 488 ? 15.425 1.243 32.839 1.00 7.52 488 GLY B C 1
ATOM 8285 O O . GLY B 1 488 ? 16.225 0.308 32.712 1.00 7.73 488 GLY B O 1
ATOM 8286 N N . ALA B 1 489 ? 14.136 1.059 33.115 1.00 7.49 489 ALA B N 1
ATOM 8287 C CA . ALA B 1 489 ? 13.559 -0.280 33.233 1.00 7.55 489 ALA B CA 1
ATOM 8288 C C . ALA B 1 489 ? 13.661 -1.071 31.928 1.00 7.58 489 ALA B C 1
ATOM 8289 O O . ALA B 1 489 ? 13.985 -2.257 31.946 1.00 7.52 489 ALA B O 1
ATOM 8291 N N . LEU B 1 490 ? 13.397 -0.411 30.801 1.00 7.36 490 LEU B N 1
ATOM 8292 C CA . LEU B 1 490 ? 13.446 -1.072 29.499 1.00 7.38 490 LEU B CA 1
ATOM 8293 C C . LEU B 1 490 ? 14.856 -1.530 29.131 1.00 7.24 490 LEU B C 1
ATOM 8294 O O . LEU B 1 490 ? 15.040 -2.653 28.648 1.00 7.28 490 LEU B O 1
ATOM 8299 N N . ILE B 1 491 ? 15.846 -0.666 29.346 1.00 7.15 491 ILE B N 1
ATOM 8300 C CA . ILE B 1 491 ? 17.233 -1.030 29.049 1.00 7.29 491 ILE B CA 1
ATOM 8301 C C . ILE B 1 491 ? 17.658 -2.210 29.924 1.00 7.04 491 ILE B C 1
ATOM 8302 O O . ILE B 1 491 ? 18.209 -3.191 29.418 1.00 6.69 491 ILE B O 1
ATOM 8307 N N . ALA B 1 492 ? 17.381 -2.128 31.224 1.00 7.12 492 ALA B N 1
ATOM 8308 C CA . ALA B 1 492 ? 17.697 -3.219 32.146 1.00 7.24 492 ALA B CA 1
ATOM 8309 C C . ALA B 1 492 ? 17.020 -4.534 31.758 1.00 7.34 492 ALA B C 1
ATOM 8310 O O . ALA B 1 492 ? 17.618 -5.603 31.903 1.00 7.46 492 ALA B O 1
ATOM 8312 N N . MET B 1 493 ? 15.783 -4.454 31.265 1.00 7.32 493 MET B N 1
ATOM 8313 C CA . MET B 1 493 ? 15.050 -5.638 30.833 1.00 7.22 493 MET B CA 1
ATOM 8314 C C . MET B 1 493 ? 15.801 -6.379 29.729 1.00 7.09 493 MET B C 1
ATOM 8315 O O . MET B 1 493 ? 15.955 -7.602 29.777 1.00 7.21 493 MET B O 1
ATOM 8320 N N . TYR B 1 494 ? 16.269 -5.636 28.732 1.00 6.80 494 TYR B N 1
ATOM 8321 C CA . TYR B 1 494 ? 17.047 -6.240 27.661 1.00 7.24 494 TYR B CA 1
ATOM 8322 C C . TYR B 1 494 ? 18.434 -6.704 28.127 1.00 7.13 494 TYR B C 1
ATOM 8323 O O . TYR B 1 494 ? 18.911 -7.744 27.670 1.00 7.30 494 TYR B O 1
ATOM 8332 N N . GLU B 1 495 ? 19.066 -5.967 29.046 1.00 6.96 495 GLU B N 1
ATOM 8333 C CA . GLU B 1 495 ? 20.323 -6.434 29.645 1.00 7.28 495 GLU B CA 1
ATOM 8334 C C . GLU B 1 495 ? 20.138 -7.829 30.226 1.00 7.36 495 GLU B C 1
ATOM 8335 O O . GLU B 1 495 ? 20.952 -8.721 29.983 1.00 7.72 495 GLU B O 1
ATOM 8341 N N . HIS B 1 496 ? 19.063 -8.028 30.981 1.00 7.50 496 HIS B N 1
ATOM 8342 C CA . HIS B 1 496 ? 18.854 -9.321 31.618 1.00 7.59 496 HIS B CA 1
ATOM 8343 C C . HIS B 1 496 ? 18.412 -10.404 30.639 1.00 7.44 496 HIS B C 1
ATOM 8344 O O . HIS B 1 496 ? 18.747 -11.574 30.830 1.00 7.59 496 HIS B O 1
ATOM 8351 N N . LYS B 1 497 ? 17.700 -10.024 29.577 1.00 7.17 497 LYS B N 1
ATOM 8352 C CA . LYS B 1 497 ? 17.401 -10.959 28.491 1.00 6.98 497 LYS B CA 1
ATOM 8353 C C . LYS B 1 497 ? 18.696 -11.545 27.935 1.00 6.75 497 LYS B C 1
ATOM 8354 O O . LYS B 1 497 ? 18.828 -12.769 27.792 1.00 7.18 497 LYS B O 1
ATOM 8360 N N . ILE B 1 498 ? 19.642 -10.659 27.632 1.00 6.78 498 ILE B N 1
ATOM 8361 C CA . ILE B 1 498 ? 20.939 -11.037 27.080 1.00 7.22 498 ILE B CA 1
ATOM 8362 C C . ILE B 1 498 ? 21.688 -11.959 28.049 1.00 7.12 498 ILE B C 1
ATOM 8363 O O . ILE B 1 498 ? 22.256 -12.978 27.634 1.00 7.20 498 ILE B O 1
ATOM 8368 N N . PHE B 1 499 ? 21.651 -11.621 29.337 1.00 7.59 499 PHE B N 1
ATOM 8369 C CA . PHE B 1 499 ? 22.277 -12.445 30.370 1.00 7.85 499 PHE B CA 1
ATOM 8370 C C . PHE B 1 499 ? 21.708 -13.865 30.375 1.00 7.69 499 PHE B C 1
ATOM 8371 O O . PHE B 1 499 ? 22.468 -14.842 30.374 1.00 7.54 499 PHE B O 1
ATOM 8379 N N . VAL B 1 500 ? 20.379 -13.975 30.387 1.00 7.52 500 VAL B N 1
ATOM 8380 C CA . VAL B 1 500 ? 19.717 -15.281 30.413 1.00 7.63 500 VAL B CA 1
ATOM 8381 C C . VAL B 1 500 ? 20.108 -16.134 29.201 1.00 7.59 500 VAL B C 1
ATOM 8382 O O . VAL B 1 500 ? 20.441 -17.315 29.342 1.00 7.76 500 VAL B O 1
ATOM 8386 N N . GLN B 1 501 ? 20.089 -15.538 28.013 1.00 7.47 501 GLN B N 1
ATOM 8387 C CA . GLN B 1 501 ? 20.474 -16.267 26.805 1.00 7.73 501 GLN B CA 1
ATOM 8388 C C . GLN B 1 501 ? 21.917 -16.766 26.867 1.00 7.83 501 GLN B C 1
ATOM 8389 O O . GLN B 1 501 ? 22.194 -17.917 26.512 1.00 7.87 501 GLN B O 1
ATOM 8395 N N . GLY B 1 502 ? 22.827 -15.910 27.331 1.00 7.79 502 GLY B N 1
ATOM 8396 C CA . GLY B 1 502 ? 24.222 -16.287 27.508 1.00 8.18 502 GLY B CA 1
ATOM 8397 C C . GLY B 1 502 ? 24.409 -17.481 28.430 1.00 8.28 502 GLY B C 1
ATOM 8398 O O . GLY B 1 502 ? 25.176 -18.396 28.114 1.00 8.53 502 GLY B O 1
ATOM 8399 N N . ILE B 1 503 ? 23.710 -17.483 29.564 1.00 8.70 503 ILE B N 1
ATOM 8400 C CA . ILE B 1 503 ? 23.780 -18.610 30.500 1.00 9.02 503 ILE B CA 1
ATOM 8401 C C . ILE B 1 503 ? 23.295 -19.897 29.842 1.00 9.09 503 ILE B C 1
ATOM 8402 O O . ILE B 1 503 ? 23.939 -20.945 29.962 1.00 9.19 503 ILE B O 1
ATOM 8407 N N . MET B 1 504 ? 22.182 -19.813 29.121 1.00 8.94 504 MET B N 1
ATOM 8408 C CA . MET B 1 504 ? 21.616 -20.987 28.473 1.00 9.06 504 MET B CA 1
ATOM 8409 C C . MET B 1 504 ? 22.538 -21.560 27.392 1.00 9.11 504 MET B C 1
ATOM 8410 O O . MET B 1 504 ? 22.623 -22.780 27.227 1.00 9.05 504 MET B O 1
ATOM 8415 N N . TRP B 1 505 ? 23.253 -20.681 26.691 1.00 8.87 505 TRP B N 1
ATOM 8416 C CA . TRP B 1 505 ? 24.223 -21.094 25.678 1.00 8.84 505 TRP B CA 1
ATOM 8417 C C . TRP B 1 505 ? 25.555 -21.549 26.273 1.00 9.02 505 TRP B C 1
ATOM 8418 O O . TRP B 1 505 ? 26.397 -22.096 25.559 1.00 9.23 505 TRP B O 1
ATOM 8429 N N . ASP B 1 506 ? 25.733 -21.316 27.573 1.00 9.31 506 ASP B N 1
ATOM 8430 C CA . ASP B 1 506 ? 26.969 -21.652 28.291 1.00 10.05 506 ASP B CA 1
ATOM 8431 C C . ASP B 1 506 ? 28.160 -20.808 27.832 1.00 10.17 506 ASP B C 1
ATOM 8432 O O . ASP B 1 506 ? 29.302 -21.243 27.912 1.00 10.50 506 ASP B O 1
ATOM 8437 N N . ILE B 1 507 ? 27.895 -19.595 27.357 1.00 9.91 507 ILE B N 1
ATOM 8438 C CA . ILE B 1 507 ? 28.962 -18.685 26.953 1.00 9.94 507 ILE B CA 1
ATOM 8439 C C . ILE B 1 507 ? 29.163 -17.565 27.976 1.00 9.61 507 ILE B C 1
ATOM 8440 O O . ILE B 1 507 ? 28.374 -17.420 28.915 1.00 9.88 507 ILE B O 1
ATOM 8445 N N . ASN B 1 508 ? 30.235 -16.798 27.792 1.00 9.51 508 ASN B N 1
ATOM 8446 C CA . ASN B 1 508 ? 30.524 -15.635 28.622 1.00 9.33 508 ASN B CA 1
ATOM 8447 C C . ASN B 1 508 ? 30.014 -14.364 27.952 1.00 9.20 508 ASN B C 1
ATOM 8448 O O . ASN B 1 508 ? 30.596 -13.889 26.978 1.00 9.25 508 ASN B O 1
ATOM 8453 N N . SER B 1 509 ? 28.930 -13.814 28.491 1.00 8.68 509 SER B N 1
ATOM 8454 C CA . SER B 1 509 ? 28.315 -12.608 27.940 1.00 8.59 509 SER B CA 1
ATOM 8455 C C . SER B 1 509 ? 29.137 -11.355 28.213 1.00 8.80 509 SER B C 1
ATOM 8456 O O . SER B 1 509 ? 28.821 -10.283 27.696 1.00 9.00 509 SER B O 1
ATOM 8459 N N . PHE B 1 510 ? 30.201 -11.486 28.999 1.00 8.63 510 PHE B N 1
ATOM 8460 C CA . PHE B 1 510 ? 30.827 -10.315 29.605 1.00 8.88 510 PHE B CA 1
ATOM 8461 C C . PHE B 1 510 ? 32.274 -10.031 29.227 1.00 9.18 510 PHE B C 1
ATOM 8462 O O . PHE B 1 510 ? 32.843 -9.037 29.676 1.00 9.52 510 PHE B O 1
ATOM 8470 N N . ASP B 1 511 ? 32.849 -10.888 28.387 1.00 9.38 511 ASP B N 1
ATOM 8471 C CA . ASP B 1 511 ? 34.159 -10.630 27.792 1.00 9.67 511 ASP B CA 1
ATOM 8472 C C . ASP B 1 511 ? 34.000 -10.222 26.321 1.00 9.81 511 ASP B C 1
ATOM 8473 O O . ASP B 1 511 ? 32.876 -10.113 25.818 1.00 9.34 511 ASP B O 1
ATOM 8478 N N . GLN B 1 512 ? 35.116 -9.973 25.643 1.00 10.09 512 GLN B N 1
ATOM 8479 C CA . GLN B 1 512 ? 35.095 -9.552 24.239 1.00 10.57 512 GLN B CA 1
ATOM 8480 C C . GLN B 1 512 ? 36.444 -9.801 23.561 1.00 10.81 512 GLN B C 1
ATOM 8481 O O . GLN B 1 512 ? 37.063 -8.886 23.010 1.00 10.84 512 GLN B O 1
ATOM 8487 N N . TRP B 1 513 ? 36.883 -11.055 23.592 1.00 11.13 513 TRP B N 1
ATOM 8488 C CA . TRP B 1 513 ? 38.182 -11.432 23.045 1.00 11.52 513 TRP B CA 1
ATOM 8489 C C . TRP B 1 513 ? 38.246 -11.280 21.525 1.00 11.85 513 TRP B C 1
ATOM 8490 O O . TRP B 1 513 ? 39.329 -11.198 20.951 1.00 11.71 513 TRP B O 1
ATOM 8501 N N . GLY B 1 514 ? 37.078 -11.200 20.892 1.00 12.12 514 GLY B N 1
ATOM 8502 C CA . GLY B 1 514 ? 36.970 -11.113 19.445 1.00 12.85 514 GLY B CA 1
ATOM 8503 C C . GLY B 1 514 ? 37.354 -9.784 18.825 1.00 13.29 514 GLY B C 1
ATOM 8504 O O . GLY B 1 514 ? 37.359 -9.657 17.602 1.00 13.59 514 GLY B O 1
ATOM 8505 N N . VAL B 1 515 ? 37.663 -8.790 19.652 1.00 13.83 515 VAL B N 1
ATOM 8506 C CA . VAL B 1 515 ? 38.099 -7.494 19.135 1.00 14.54 515 VAL B CA 1
ATOM 8507 C C . VAL B 1 515 ? 39.625 -7.416 18.974 1.00 14.49 515 VAL B C 1
ATOM 8508 O O . VAL B 1 515 ? 40.135 -6.509 18.313 1.00 14.73 515 VAL B O 1
ATOM 8512 N N . GLU B 1 516 ? 40.340 -8.381 19.554 1.00 14.47 516 GLU B N 1
ATOM 8513 C CA . GLU B 1 516 ? 41.802 -8.314 19.642 1.00 14.68 516 GLU B CA 1
ATOM 8514 C C . GLU B 1 516 ? 42.531 -8.386 18.301 1.00 14.09 516 GLU B C 1
ATOM 8515 O O . GLU B 1 516 ? 43.445 -7.597 18.057 1.00 14.14 516 GLU B O 1
ATOM 8521 N N . LEU B 1 517 ? 42.140 -9.323 17.440 1.00 13.45 517 LEU B N 1
ATOM 8522 C CA . LEU B 1 517 ? 42.868 -9.539 16.187 1.00 13.09 517 LEU B CA 1
ATOM 8523 C C . LEU B 1 517 ? 42.875 -8.308 15.278 1.00 13.00 517 LEU B C 1
ATOM 8524 O O . LEU B 1 517 ? 43.922 -7.938 14.744 1.00 12.87 517 LEU B O 1
ATOM 8529 N N . GLY B 1 518 ? 41.715 -7.673 15.116 1.00 12.82 518 GLY B N 1
ATOM 8530 C CA . GLY B 1 518 ? 41.614 -6.465 14.310 1.00 12.93 518 GLY B CA 1
ATOM 8531 C C . GLY B 1 518 ? 42.515 -5.355 14.826 1.00 13.05 518 GLY B C 1
ATOM 8532 O O . GLY B 1 518 ? 43.144 -4.642 14.039 1.00 13.01 518 GLY B O 1
ATOM 8533 N N . LYS B 1 519 ? 42.581 -5.219 16.149 1.00 13.38 519 LYS B N 1
ATOM 8534 C CA . LYS B 1 519 ? 43.437 -4.227 16.794 1.00 13.83 519 LYS B CA 1
ATOM 8535 C C . LYS B 1 519 ? 44.917 -4.492 16.517 1.00 13.77 519 LYS B C 1
ATOM 8536 O O . LYS B 1 519 ? 45.668 -3.568 16.193 1.00 13.80 519 LYS B O 1
ATOM 8542 N N . GLN B 1 520 ? 45.323 -5.755 16.639 1.00 13.65 520 GLN B N 1
ATOM 8543 C CA . GLN B 1 520 ? 46.701 -6.172 16.382 1.00 13.80 520 GLN B CA 1
ATOM 8544 C C . GLN B 1 520 ? 47.117 -5.845 14.952 1.00 13.41 520 GLN B C 1
ATOM 8545 O O . GLN B 1 520 ? 48.187 -5.278 14.716 1.00 13.37 520 GLN B O 1
ATOM 8551 N N . LEU B 1 521 ? 46.262 -6.200 13.998 1.00 12.82 521 LEU B N 1
ATOM 8552 C CA . LEU B 1 521 ? 46.593 -6.025 12.589 1.00 12.72 521 LEU B CA 1
ATOM 8553 C C . LEU B 1 521 ? 46.598 -4.558 12.155 1.00 12.51 521 LEU B C 1
ATOM 8554 O O . LEU B 1 521 ? 47.376 -4.177 11.277 1.00 12.45 521 LEU B O 1
ATOM 8559 N N . ALA B 1 522 ? 45.751 -3.737 12.782 1.00 12.35 522 ALA B N 1
ATOM 8560 C CA . ALA B 1 522 ? 45.703 -2.304 12.482 1.00 12.67 522 ALA B CA 1
ATOM 8561 C C . ALA B 1 522 ? 46.973 -1.601 12.941 1.00 12.95 522 ALA B C 1
ATOM 8562 O O . ALA B 1 522 ? 47.482 -0.720 12.252 1.00 12.88 522 ALA B O 1
ATOM 8564 N N . LYS B 1 523 ? 47.489 -2.008 14.099 1.00 13.49 523 LYS B N 1
ATOM 8565 C CA . LYS B 1 523 ? 48.726 -1.437 14.622 1.00 14.33 523 LYS B CA 1
ATOM 8566 C C . LYS B 1 523 ? 49.914 -1.718 13.699 1.00 14.26 523 LYS B C 1
ATOM 8567 O O . LYS B 1 523 ? 50.815 -0.892 13.579 1.00 14.30 523 LYS B O 1
ATOM 8573 N N . LYS B 1 524 ? 49.901 -2.874 13.038 1.00 14.08 524 LYS B N 1
ATOM 8574 C CA . LYS B 1 524 ? 50.949 -3.229 12.082 1.00 14.35 524 LYS B CA 1
ATOM 8575 C C . LYS B 1 524 ? 50.852 -2.428 10.775 1.00 13.87 524 LYS B C 1
ATOM 8576 O O . LYS B 1 524 ? 51.871 -2.057 10.195 1.00 14.32 524 LYS B O 1
ATOM 8582 N N . ILE B 1 525 ? 49.628 -2.155 10.322 1.00 13.23 525 ILE B N 1
ATOM 8583 C CA . ILE B 1 525 ? 49.419 -1.457 9.051 1.00 12.89 525 ILE B CA 1
ATOM 8584 C C . ILE B 1 525 ? 49.660 0.048 9.145 1.00 12.98 525 ILE B C 1
ATOM 8585 O O . ILE B 1 525 ? 50.175 0.655 8.205 1.00 12.68 525 ILE B O 1
ATOM 8590 N N . GLU B 1 526 ? 49.299 0.642 10.280 1.00 13.20 526 GLU B N 1
ATOM 8591 C CA . GLU B 1 526 ? 49.400 2.092 10.462 1.00 13.99 526 GLU B CA 1
ATOM 8592 C C . GLU B 1 526 ? 50.710 2.726 9.943 1.00 13.72 526 GLU B C 1
ATOM 8593 O O . GLU B 1 526 ? 50.651 3.626 9.107 1.00 13.49 526 GLU B O 1
ATOM 8599 N N . PRO B 1 527 ? 51.880 2.272 10.405 1.00 13.91 527 PRO B N 1
ATOM 8600 C CA . PRO B 1 527 ? 53.144 2.887 9.971 1.00 14.12 527 PRO B CA 1
ATOM 8601 C C . PRO B 1 527 ? 53.508 2.604 8.509 1.00 14.38 527 PRO B C 1
ATOM 8602 O O . PRO B 1 527 ? 54.306 3.341 7.929 1.00 14.54 527 PRO B O 1
ATOM 8606 N N . GLU B 1 528 ? 52.924 1.559 7.927 1.00 14.74 528 GLU B N 1
ATOM 8607 C CA . GLU B 1 528 ? 53.210 1.178 6.543 1.00 15.27 528 GLU B CA 1
ATOM 8608 C C . GLU B 1 528 ? 52.587 2.122 5.519 1.00 15.55 528 GLU B C 1
ATOM 8609 O O . GLU B 1 528 ? 53.030 2.179 4.369 1.00 15.20 528 GLU B O 1
ATOM 8615 N N . LEU B 1 529 ? 51.556 2.854 5.932 1.00 16.14 529 LEU B N 1
ATOM 8616 C CA . LEU B 1 529 ? 50.847 3.749 5.024 1.00 17.21 529 LEU B CA 1
ATOM 8617 C C . LEU B 1 529 ? 51.649 5.006 4.689 1.00 18.20 529 LEU B C 1
ATOM 8618 O O . LEU B 1 529 ? 51.498 5.562 3.602 1.00 18.64 529 LEU B O 1
ATOM 8623 N N . GLU B 1 530 ? 52.505 5.427 5.620 1.00 19.79 530 GLU B N 1
ATOM 8624 C CA . GLU B 1 530 ? 53.385 6.583 5.439 1.00 21.26 530 GLU B CA 1
ATOM 8625 C C . GLU B 1 530 ? 54.409 6.357 4.328 1.00 21.60 530 GLU B C 1
ATOM 8626 O O . GLU B 1 530 ? 54.954 5.261 4.185 1.00 22.03 530 GLU B O 1
ATOM 8632 N N . GLY B 1 531 ? 54.658 7.399 3.541 1.00 22.09 531 GLY B N 1
ATOM 8633 C CA . GLY B 1 531 ? 55.675 7.355 2.504 1.00 22.27 531 GLY B CA 1
ATOM 8634 C C . GLY B 1 531 ? 55.277 6.588 1.257 1.00 22.44 531 GLY B C 1
ATOM 8635 O O . GLY B 1 531 ? 54.216 5.960 1.202 1.00 22.55 531 GLY B O 1
ATOM 8636 N N . SER B 1 532 ? 56.156 6.622 0.260 1.00 22.48 532 SER B N 1
ATOM 8637 C CA . SER B 1 532 ? 55.845 6.125 -1.078 1.00 22.46 532 SER B CA 1
ATOM 8638 C C . SER B 1 532 ? 56.237 4.665 -1.326 1.00 21.91 532 SER B C 1
ATOM 8639 O O . SER B 1 532 ? 55.906 4.109 -2.375 1.00 22.25 532 SER B O 1
ATOM 8642 N N . SER B 1 533 ? 56.931 4.049 -0.371 1.00 21.32 533 SER B N 1
ATOM 8643 C CA . SER B 1 533 ? 57.436 2.688 -0.558 1.00 20.73 533 SER B CA 1
ATOM 8644 C C . SER B 1 533 ? 56.318 1.650 -0.654 1.00 19.87 533 SER B C 1
ATOM 8645 O O . SER B 1 533 ? 55.307 1.734 0.052 1.00 19.71 533 SER B O 1
ATOM 8648 N N . ALA B 1 534 ? 56.510 0.682 -1.546 1.00 18.97 534 ALA B N 1
ATOM 8649 C CA . ALA B 1 534 ? 55.555 -0.403 -1.746 1.00 18.06 534 ALA B CA 1
ATOM 8650 C C . ALA B 1 534 ? 55.465 -1.298 -0.514 1.00 17.48 534 ALA B C 1
ATOM 8651 O O . ALA B 1 534 ? 56.477 -1.603 0.125 1.00 17.58 534 ALA B O 1
ATOM 8653 N N . VAL B 1 535 ? 54.245 -1.699 -0.175 1.00 16.55 535 VAL B N 1
ATOM 8654 C CA . VAL B 1 535 ? 54.006 -2.597 0.950 1.00 15.98 535 VAL B CA 1
ATOM 8655 C C . VAL B 1 535 ? 53.730 -4.004 0.417 1.00 15.80 535 VAL B C 1
ATOM 8656 O O . VAL B 1 535 ? 52.819 -4.207 -0.390 1.00 15.59 535 VAL B O 1
ATOM 8660 N N . THR B 1 536 ? 54.539 -4.965 0.858 1.00 15.54 536 THR B N 1
ATOM 8661 C CA . THR B 1 536 ? 54.446 -6.347 0.380 1.00 15.63 536 THR B CA 1
ATOM 8662 C C . THR B 1 536 ? 54.290 -7.356 1.522 1.00 15.30 536 THR B C 1
ATOM 8663 O O . THR B 1 536 ? 54.312 -8.565 1.293 1.00 15.35 536 THR B O 1
ATOM 8667 N N . SER B 1 537 ? 54.111 -6.851 2.741 1.00 15.07 537 SER B N 1
ATOM 8668 C CA . SER B 1 537 ? 54.170 -7.661 3.961 1.00 15.25 537 SER B CA 1
ATOM 8669 C C . SER B 1 537 ? 52.915 -8.481 4.264 1.00 14.79 537 SER B C 1
ATOM 8670 O O . SER B 1 537 ? 52.908 -9.284 5.203 1.00 15.51 537 SER B O 1
ATOM 8673 N N . HIS B 1 538 ? 51.859 -8.281 3.482 1.00 13.95 538 HIS B N 1
ATOM 8674 C CA . HIS B 1 538 ? 50.585 -8.952 3.730 1.00 13.05 538 HIS B CA 1
ATOM 8675 C C . HIS B 1 538 ? 50.196 -9.855 2.571 1.00 12.51 538 HIS B C 1
ATOM 8676 O O . HIS B 1 538 ? 50.985 -10.072 1.646 1.00 12.51 538 HIS B O 1
ATOM 8683 N N . ASP B 1 539 ? 48.976 -10.385 2.634 1.00 11.65 539 ASP B N 1
ATOM 8684 C CA . ASP B 1 539 ? 48.359 -11.075 1.506 1.00 11.05 539 ASP B CA 1
ATOM 8685 C C . ASP B 1 539 ? 48.195 -10.099 0.337 1.00 10.63 539 ASP B C 1
ATOM 8686 O O . ASP B 1 539 ? 48.227 -8.880 0.534 1.00 10.73 539 ASP B O 1
ATOM 8691 N N . SER B 1 540 ? 47.993 -10.625 -0.869 1.00 10.05 540 SER B N 1
ATOM 8692 C CA . SER B 1 540 ? 47.938 -9.783 -2.062 1.00 9.78 540 SER B CA 1
ATOM 8693 C C . SER B 1 540 ? 46.772 -8.783 -2.087 1.00 9.43 540 SER B C 1
ATOM 8694 O O . SER B 1 540 ? 46.878 -7.736 -2.722 1.00 9.37 540 SER B O 1
ATOM 8697 N N . SER B 1 541 ? 45.668 -9.102 -1.410 1.00 9.17 541 SER B N 1
ATOM 8698 C CA . SER B 1 541 ? 44.543 -8.162 -1.333 1.00 9.24 541 SER B CA 1
ATOM 8699 C C . SER B 1 541 ? 44.890 -6.942 -0.481 1.00 9.11 541 SER B C 1
ATOM 8700 O O . SER B 1 541 ? 44.782 -5.808 -0.949 1.00 9.31 541 SER B O 1
ATOM 8703 N N . THR B 1 542 ? 45.318 -7.180 0.756 1.00 9.09 542 THR B N 1
ATOM 8704 C CA . THR B 1 542 ? 45.774 -6.102 1.629 1.00 9.36 542 THR B CA 1
ATOM 8705 C C . THR B 1 542 ? 46.864 -5.265 0.949 1.00 9.35 542 THR B C 1
ATOM 8706 O O . THR B 1 542 ? 46.806 -4.035 0.975 1.00 9.40 542 THR B O 1
ATOM 8710 N N . ASN B 1 543 ? 47.844 -5.927 0.329 1.00 9.30 543 ASN B N 1
ATOM 8711 C CA . ASN B 1 543 ? 48.909 -5.217 -0.386 1.00 9.49 543 ASN B CA 1
ATOM 8712 C C . ASN B 1 543 ? 48.344 -4.381 -1.533 1.00 9.49 543 ASN B C 1
ATOM 8713 O O . ASN B 1 543 ? 48.750 -3.232 -1.733 1.00 9.65 543 ASN B O 1
ATOM 8718 N N . GLY B 1 544 ? 47.410 -4.965 -2.282 1.00 9.42 544 GLY B N 1
ATOM 8719 C CA . GLY B 1 544 ? 46.805 -4.308 -3.430 1.00 9.28 544 GLY B CA 1
ATOM 8720 C C . GLY B 1 544 ? 45.969 -3.101 -3.050 1.00 9.43 544 GLY B C 1
ATOM 8721 O O . GLY B 1 544 ? 45.972 -2.080 -3.749 1.00 9.54 544 GLY B O 1
ATOM 8722 N N . LEU B 1 545 ? 45.256 -3.222 -1.935 1.00 9.01 545 LEU B N 1
ATOM 8723 C CA . LEU B 1 545 ? 44.470 -2.114 -1.407 1.00 8.99 545 LEU B CA 1
ATOM 8724 C C . LEU B 1 545 ? 45.375 -0.967 -0.953 1.00 9.20 545 LEU B C 1
ATOM 8725 O O . LEU B 1 545 ? 45.098 0.199 -1.248 1.00 9.20 545 LEU B O 1
ATOM 8730 N N . ILE B 1 546 ? 46.474 -1.302 -0.275 1.00 9.43 546 ILE B N 1
ATOM 8731 C CA . ILE B 1 546 ? 47.457 -0.296 0.139 1.00 9.83 546 ILE B CA 1
ATOM 8732 C C . ILE B 1 546 ? 48.095 0.379 -1.077 1.00 10.06 546 ILE B C 1
ATOM 8733 O O . ILE B 1 546 ? 48.263 1.599 -1.086 1.00 9.96 546 ILE B O 1
ATOM 8738 N N . SER B 1 547 ? 48.422 -0.403 -2.106 1.00 10.45 547 SER B N 1
ATOM 8739 C CA . SER B 1 547 ? 48.978 0.159 -3.338 1.00 10.69 547 SER B CA 1
ATOM 8740 C C . SER B 1 547 ? 48.028 1.185 -3.953 1.00 10.31 547 SER B C 1
ATOM 8741 O O . SER B 1 547 ? 48.456 2.259 -4.378 1.00 10.46 547 SER B O 1
ATOM 8744 N N . PHE B 1 548 ? 46.739 0.845 -3.987 1.00 10.12 548 PHE B N 1
ATOM 8745 C CA . PHE B 1 548 ? 45.704 1.731 -4.511 1.00 9.76 548 PHE B CA 1
ATOM 8746 C C . PHE B 1 548 ? 45.631 3.025 -3.699 1.00 9.88 548 PHE B C 1
ATOM 8747 O O . PHE B 1 548 ? 45.559 4.115 -4.267 1.00 9.77 548 PHE B O 1
ATOM 8755 N N . ILE B 1 549 ? 45.672 2.894 -2.374 1.00 9.90 549 ILE B N 1
ATOM 8756 C CA . ILE B 1 549 ? 45.662 4.047 -1.477 1.00 10.30 549 ILE B CA 1
ATOM 8757 C C . ILE B 1 549 ? 46.838 4.976 -1.774 1.00 10.59 549 ILE B C 1
ATOM 8758 O O . ILE B 1 549 ? 46.658 6.190 -1.915 1.00 10.54 549 ILE B O 1
ATOM 8763 N N . LYS B 1 550 ? 48.032 4.404 -1.897 1.00 11.16 550 LYS B N 1
ATOM 8764 C CA . LYS B 1 550 ? 49.226 5.210 -2.143 1.00 11.51 550 LYS B CA 1
ATOM 8765 C C . LYS B 1 550 ? 49.194 5.879 -3.517 1.00 12.27 550 LYS B C 1
ATOM 8766 O O . LYS B 1 550 ? 49.642 7.017 -3.662 1.00 12.77 550 LYS B O 1
ATOM 8772 N N . GLN B 1 551 ? 48.643 5.187 -4.512 1.00 12.89 551 GLN B N 1
ATOM 8773 C CA . GLN B 1 551 ? 48.549 5.740 -5.860 1.00 14.02 551 GLN B CA 1
ATOM 8774 C C . GLN B 1 551 ? 47.498 6.846 -5.973 1.00 14.19 551 GLN B C 1
ATOM 8775 O O . GLN B 1 551 ? 47.689 7.813 -6.708 1.00 14.73 551 GLN B O 1
ATOM 8781 N N . GLN B 1 552 ? 46.398 6.707 -5.240 1.00 14.21 552 GLN B N 1
ATOM 8782 C CA . GLN B 1 552 ? 45.249 7.590 -5.425 1.00 14.74 552 GLN B CA 1
ATOM 8783 C C . GLN B 1 552 ? 45.210 8.811 -4.508 1.00 15.28 552 GLN B C 1
ATOM 8784 O O . GLN B 1 552 ? 44.446 9.742 -4.761 1.00 15.15 552 GLN B O 1
ATOM 8790 N N . ARG B 1 553 ? 46.023 8.816 -3.455 1.00 16.19 553 ARG B N 1
ATOM 8791 C CA . ARG B 1 553 ? 45.911 9.861 -2.432 1.00 17.79 553 ARG B CA 1
ATOM 8792 C C . ARG B 1 553 ? 46.398 11.251 -2.842 1.00 19.17 553 ARG B C 1
ATOM 8793 O O . ARG B 1 553 ? 46.047 12.240 -2.197 1.00 19.55 553 ARG B O 1
ATOM 8801 N N . ASP B 1 554 ? 47.177 11.323 -3.917 1.00 20.95 554 ASP B N 1
ATOM 8802 C CA . ASP B 1 554 ? 47.706 12.600 -4.398 1.00 22.65 554 ASP B CA 1
ATOM 8803 C C . ASP B 1 554 ? 46.968 13.144 -5.623 1.00 23.52 554 ASP B C 1
ATOM 8804 O O . ASP B 1 554 ? 47.205 14.283 -6.038 1.00 23.86 554 ASP B O 1
ATOM 8809 N N . THR B 1 555 ? 46.075 12.335 -6.192 1.00 24.51 555 THR B N 1
ATOM 8810 C CA . THR B 1 555 ? 45.314 12.714 -7.383 1.00 25.56 555 THR B CA 1
ATOM 8811 C C . THR B 1 555 ? 44.373 13.886 -7.108 1.00 26.03 555 THR B C 1
ATOM 8812 O O . THR B 1 555 ? 43.605 13.865 -6.143 1.00 26.10 555 THR B O 1
ATOM 8816 N N . LYS B 1 556 ? 44.443 14.905 -7.960 1.00 26.63 556 LYS B N 1
ATOM 8817 C CA . LYS B 1 556 ? 43.589 16.080 -7.830 1.00 27.25 556 LYS B CA 1
ATOM 8818 C C . LYS B 1 556 ? 42.317 15.920 -8.657 1.00 27.43 556 LYS B C 1
ATOM 8819 O O . LYS B 1 556 ? 42.371 15.832 -9.887 1.00 27.60 556 LYS B O 1
ATOM 8825 N N . LEU B 1 557 ? 41.178 15.870 -7.970 1.00 27.64 557 LEU B N 1
ATOM 8826 C CA . LEU B 1 557 ? 39.875 15.768 -8.623 1.00 27.77 557 LEU B CA 1
ATOM 8827 C C . LEU B 1 557 ? 39.192 17.131 -8.689 1.00 27.98 557 LEU B C 1
ATOM 8828 O O . LEU B 1 557 ? 39.199 17.888 -7.716 1.00 28.24 557 LEU B O 1
#

Solvent-accessible surface area: 37615 Å² total; per-residue (Å²): 144,1,29,0,20,164,13,89,62,5,73,129,0,37,90,59,23,154,69,51,16,92,112,14,99,1,61,109,42,14,147,87,47,108,89,6,28,94,92,15,21,15,84,19,80,2,121,102,5,43,0,3,0,2,13,0,3,3,7,0,19,133,93,0,19,92,17,0,12,93,0,0,89,52,38,30,0,68,64,17,16,67,67,1,26,70,7,49,78,32,5,67,12,44,94,70,4,5,0,3,5,0,3,0,13,85,69,75,86,82,19,118,21,118,65,150,39,14,5,82,65,5,44,108,5,13,93,58,1,103,61,12,2,106,118,4,76,64,17,99,29,91,3,62,70,47,107,38,13,57,6,1,0,0,0,1,10,2,12,10,4,28,2,0,42,1,0,0,48,2,0,63,35,46,15,186,75,20,12,142,23,70,26,0,5,0,0,2,1,2,24,0,18,78,5,17,90,74,21,45,23,46,19,0,0,0,0,0,0,4,37,68,4,76,28,44,9,2,34,13,0,0,76,9,0,48,81,59,0,51,120,40,14,163,61,110,80,5,8,44,95,0,1,0,0,0,0,49,44,61,63,81,1,133,120,20,44,5,62,77,145,12,8,2,56,5,42,72,17,0,21,25,9,4,2,2,1,4,2,0,0,0,0,0,0,0,10,2,8,16,93,49,0,46,74,0,0,35,0,0,29,58,0,2,61,18,0,51,154,28,82,2,84,124,0,0,0,0,3,5,0,0,4,9,0,0,4,9,19,16,59,43,5,24,1,15,0,3,0,1,0,11,22,13,1,54,45,0,7,11,10,4,11,8,2,5,0,9,0,0,0,14,12,12,0,139,92,36,28,109,4,76,25,63,0,0,4,0,1,2,15,29,6,0,0,29,0,10,25,4,0,3,1,0,4,5,7,1,25,10,52,7,11,2,1,0,0,0,4,4,29,21,44,46,89,46,69,213,24,44,1,14,40,3,0,12,1,10,0,0,0,8,0,9,1,2,7,79,2,8,99,63,96,59,0,66,128,62,4,105,93,73,67,88,54,115,123,74,6,97,138,14,13,28,15,22,18,7,86,5,52,36,2,3,9,2,0,0,0,0,51,5,19,2,21,0,0,0,0,0,0,0,0,6,3,0,7,2,3,0,1,0,35,0,0,25,5,4,3,18,2,55,49,0,28,56,6,0,104,56,7,3,124,123,0,18,82,44,4,113,49,112,82,78,17,118,82,34,27,25,0,0,25,10,0,0,50,10,0,24,124,3,82,123,60,197,88,145,3,36,0,22,152,13,85,55,7,91,106,0,50,113,59,25,178,75,48,19,85,102,14,92,0,88,96,33,17,147,88,43,108,86,5,27,94,92,14,19,21,86,19,92,4,126,90,6,43,0,2,0,2,11,0,3,4,7,0,19,139,93,0,18,94,10,0,14,81,0,0,109,53,32,29,0,67,64,16,16,71,66,0,26,70,7,46,79,30,5,70,25,45,94,89,3,7,0,3,4,0,4,0,11,85,70,76,84,86,20,118,22,118,63,151,39,14,6,83,65,4,43,99,4,14,96,59,0,103,66,9,3,99,100,3,74,66,11,80,17,95,2,57,68,45,108,44,12,55,6,0,0,1,0,0,29,9,11,19,3,21,2,0,44,1,0,0,35,2,1,56,48,42,19,195,60,23,12,141,22,76,23,0,4,0,0,4,1,2,20,0,19,82,7,14,89,73,21,47,23,45,21,0,0,0,0,0,1,4,69,71,7,74,43,70,8,0,24,13,0,0,76,9,0,40,87,53,0,50,127,37,13,167,62,102,81,4,3,29,91,0,0,0,0,0,0,48,46,69,66,84,0,137,129,16,27,3,40,53,124,19,9,2,47,11,47,76,17,9,28,40,11,4,1,2,1,3,2,1,0,0,0,0,0,1,8,2,7,18,95,48,0,47,74,0,0,35,0,0,26,63,0,2,59,19,0,54,154,25,71,1,93,112,0,0,0,0,2,5,0,0,4,8,0,0,4,8,19,16,60,44,5,23,2,15,0,3,0,2,0,11,28,10,1,61,45,0,8,10,10,3,10,9,2,6,0,11,0,0,0,12,9,14,1,134,96,24,37,110,2,72,24,62,0,0,3,0,2,3,15,37,6,0,0,24,0,13,26,8,0,1,0,0,4,5,7,1,27,10,51,6,10,2,1,0,0,0,4,4,26,21,42,47,90,45,77,214,20,46,1,14,50,2,1,11,0,10,0,1,0,7,0,6,1,1,5,57,0,8,66,63,102,60,0,124,144,68,7,119,95,72,66,82,46,107,119,70,7,134,156,16,28,38,18,26,20,8,82,5,51,37,2,2,9,2,0,0,0,0,42,5,12,2,19,0,0,0,0,0,0,0,0,5,3,1,6,2,3,0,1,0,34,0,0,23,5,4,4,18,3,55,50,0,33,48,7,0,116,53,9,8,136,128,0,19,85,46,5,116,47,113,80,90,22,113,81,33,25,24,0,0,26,10,0,1,70,10,1,27,124,7,82,119,59,203,97

Sequence (1114 aa):
MAALTRNPQFQKLLEWHRANSANLKLRELFEADPERFNNFSLNLNTNHGHILVDYSKNLVSKEVMQMLVELAKSRGVEAARDNMFSGSKINYTEDRAVLHVALRNRSNTPIKVDGKDVMPEVNRVLDKMKSFCQRVRSGDWKGYTGKSITDIINIGIGGSDLGPLMVTEALKPYSKGGPRVWFVSNIDGTHIAKTLASLSPETSLFIIASKTFTTQETITNAETAKEWFLEAAKDPSAVAKHFVALSTNTAKVKEFGIDPQNMFEFWDWVGGRYSLWSAIGLSIALHVGFDHFEQLLSGAHWMDQHFLKTPLEKNAPVLLALLGIWYINCYGCETHALLPYDQYMHRFAAYFQQGDMESNGKYITKSGARVDHQTGPIVWGEPGTNGQHAFYQLIHQGTKMIPCDFLIPVQTQHPIRKGLHHKILLANFLAQTEALMKGKLPEEARKELQAAGKSPEDLEKLLPHKVFEGNRPTNSIVFTKLTPFILGALIAMYEHKIFVQGIMWDINSFDQWGVELGKQLAKKIEPELEGSSAVTSHDSSTNGLISFIKQQRDTKLMAALTRNPQFQKLLEWHRANSANLKLRELFEADPERFNNFSLNLNTNHGHILVDYSKNLVSKEVMQMLVELAKSRGVEAARDNMFSGSKINYTEDRAVLHVALRNRSNTPIKVDGKDVMPEVNRVLDKMKSFCQRVRSGDWKGYTGKSITDIINIGIGGSDLGPLMVTEALKPYSKGGPRVWFVSNIDGTHIAKTLASLSPETSLFIIASKTFTTQETITNAETAKEWFLEAAKDPSAVAKHFVALSTNTAKVKEFGIDPQNMFEFWDWVGGRYSLWSAIGLSIALHVGFDHFEQLLSGAHWMDQHFLKTPLEKNAPVLLALLGIWYINCYGCETHALLPYDQYMHRFAAYFQQGDMESNGKYITKSGARVDHQTGPIVWGEPGTNGQHAFYQLIHQGTKMIPCDFLIPVQTQHPIRKGLHHKILLANFLAQTEALMKGKLPEEARKELQAAGKSPEDLEKLLPHKVFEGNRPTNSIVFTKLTPFILGALIAMYEHKIFVQGIMWDINSFDQWGVELGKQLAKKIEPELEGSSAVTSHDSSTNGLISFIKQQRDTKL

GO terms:
  GO:0060170 ciliary membrane (C, IDA)
  GO:0005829 cytosol (C, IDA)
  GO:0005886 plasma membrane (C, IDA)
  GO:0004347 glucose-6-phosphate isomerase activity (F, IDA)
  GO:0006094 gluconeogenesis (P, IDA)
  GO:0006096 glycolytic process (P, IDA)
  GO:0061621 canonical glycolysis (P, IDA)
  GO:0061620 glycolytic process through glucose-6-phosphate (P, IC)
  GO:0061621 canonical glycolysis (P, TAS)
  GO:0001701 in utero embryonic development (P, IMP)
  GO:0001707 mesoderm formation (P, IMP)
  GO:0042593 glucose homeostasis (P, IMP)
  GO:0004347 glucose-6-phosphate isomerase activity (F, IMP)
  GO:0034101 erythrocyte homeostasis (P, IMP)
  GO:0006096 glycolytic process (P, IMP)
  GO:0051156 glucose 6-phosphate metabolic process (P, IDA)
  GO:0006002 fructose 6-phosphate metabolic process (P, IDA)
  GO:0005515 protein binding (F, IPI)
  GO:0005576 extracellular region (C, HDA)
  GO:0043209 myelin sheath (C, HDA)

Radius of gyration: 28.47 Å; Cα contacts (8 Å, |Δi|>4): 2248; chains: 2; bounding box: 73×73×79 Å

Nearest PDB structures (foldseek):
  1u0f-assembly1_B  TM=1.001E+00  e=1.612E-91  Mus musculus
  2cxo-assembly1_A  TM=9.969E-01  e=7.777E-91  Mus musculus
  1jlh-assembly2_D  TM=9.999E-01  e=2.078E-85  Homo sapiens
  1n8t-assembly1_A  TM=9.993E-01  e=9.116E-85  Oryctolagus cuniculus
  1iri-assembly2_D  TM=9.967E-01  e=8.692E-85  Homo sapiens

InterPro domains:
  IPR001672 Phosphoglucose isomerase (PGI) [MF_00473] (48-529)
  IPR001672 Phosphoglucose isomerase (PGI) [PF00342] (54-546)
  IPR001672 Phosphoglucose isomerase (PGI) [PR00662] (152-171)
  IPR001672 Phosphoglucose isomerase (PGI) [PR00662] (264-282)
  IPR001672 Phosphoglucose isomerase (PGI) [PR00662] (341-362)
  IPR001672 Phosphoglucose isomerase (PGI) [PR00662] (470-488)
  IPR001672 Phosphoglucose isomerase (PGI) [PR00662] (488-502)
  IPR001672 Phosphoglucose isomerase (PGI) [PR00662] (502-515)
  IPR001672 Phosphoglucose isomerase (PGI) [PS51463] (7-553)
  IPR001672 Phosphoglucose isomerase (PGI) [PTHR11469] (3-553)
  IPR018189 Phosphoglucose isomerase, conserved site [PS00174] (502-519)
  IPR018189 Phosphoglucose isomerase, conserved site [PS00765] (268-281)
  IPR023096 Phosphoglucose isomerase, C-terminal [G3DSA:1.10.1390.10] (512-557)
  IPR035476 Phosphoglucose isomerase, SIS domain 1 [cd05015] (123-286)
  IPR035482 Phosphoglucose isomerase, SIS domain 2 [cd05016] (334-525)
  IPR046348 SIS domain superfamily [SSF53697] (4-554)

B-factor: mean 14.5, std 7.14, range [6.06, 57.0]